Protein AF-A0A2E8D560-F1 (afdb_monomer_lite)

Radius of gyration: 34.11 Å; chains: 1; bounding box: 121×54×100 Å

Secondary structure (DSSP, 8-state):
------------------------EEEEEEEEE-TTS-B--EEEEEE-TTSPEE--TT--EEEETTEEEEEESSEEEEEEESEEEEEEEE-TTTBPPEEEEEEE-TT-EEEEEEPPBS--TTTTTEEEE-S-B---HHHHHHHHHHTT-SSEEEEEEESSB-TTSPPPTT--SEEEEEETTEEEEEEEEEEEEESSS-EEEEE--SSS--S---TTS-HHHHHHHHHHTT-EEEESSTTSTTHHHHHHTT---EEEEE-TTEETTEE---GGGTTTT--TTPPP--SSHHHHHHHHHHHHHHHHHTT---EEEE---BTTBSS-TTSSEEEEE--TT--HHHHHHHHHTT-EEEESS-EEEEEETT---TT-EEEE-TT-EEEEEEEEEE-SS-EEEEEEEETTEEEEEE--SSTTEEEEEEEEEE-SSEEEEEEEEEE--SS-HHHHHTTS-S-TTSTT--EE--EEEEEEPPEEEEETTB----HHHHHHHHHHHHHHHHHHHHHS-HHHHHHHHHHHHHHHHHHHHHHT---TTSS-EEEEEEPSS----SS---SHHHHHSPB--PPB-TT--SS----EEEEEEE-SSEEEEEEEEE-SS------STTS-GGGSSEEEEEEE--TT-TTSEEEEEEETTS-EEEEEETT-TT---SSPP--SS-EEEEEEES-TT-TTS---EEEEEEEEEGGGGTTT-SSSSPPTT-EEEEEEEEEE-SSS-EEEESS----SS-----GGG-EEEEEEEEEPP-

pLDDT: mean 91.1, std 13.2, range [27.02, 98.94]

Sequence (762 aa):
MARIKMTRVSACFFVAFMSCVVSHAGQLELITLDESGDPLPCRILVRGTDDRCAVLADSVTVDTGRDRWFMSSGRCRVDVPYGNATVRIEHGLEYVRIKERLRVSSGGESRTYRLRRWIDMKKRGYHAGENHLHVDSVQLAPMLVAEGLDFGTSLTWWRGPDQRRPIPAGEGRVRLLEFGGHKVPTSIYDAELEYTWGAAYIQNLPAPMPLKAEPGRPNLDYLRHAVEAGAIVHYQGGWSREVLVDALLGCVHTVNVCNNNFALHRFQPRSRYSNLLEVEDFPTYPDTDVGMLQMNTDTYYRLLNCGLRLASGGGSATGVKEVPVGYNRAYVRAAPEASLDEFNEAWKAGRNFVTNGPMLMLRTDSGKRPGDTIELPKEGRTIKVHVEAISNQPLTAVEIVVNGEVVASLNSDDANRVAGTRELRVVAGSWVAARCTARDKLLSDDELMAYRGSSDTAPFRVAPSRLRFAHTSPIYITVDGRNAAIQKSIEEGFRMLERFEEFSRKTADAQYQQNMTAAIRTARQHLHAHAGQRASDDIVSHTVHRANSEIKIDGRLNETAWQSTDAVGDFHFPWWKAGRKEQTVAKLLWNDEYLYVAFRCEDAHVWAEQTERDSPVYRDDCVEVFTAPNAAQPFNYFNIEMNVRGVFLDRHHPHGPGKAEIPNWNAKGVKIAATVDGTLNDDADTDRSWVLEASIPFANFESVAQHAPPKAGDVWYLNLNRLGGKTNPQYSQWSPGRTERPQFHAPQYFGRVIFSDRLRDN

Foldseek 3Di:
DDDDDDDDDDPDPPPPPPPPPVQDWAKEKEFEAEPVRHQAKKKKWKAAPVRDTWEAPPFQWFFFFSTIIGIDLGIGITIHGFAKMWMWIDQAQQWDIDTDIDGAD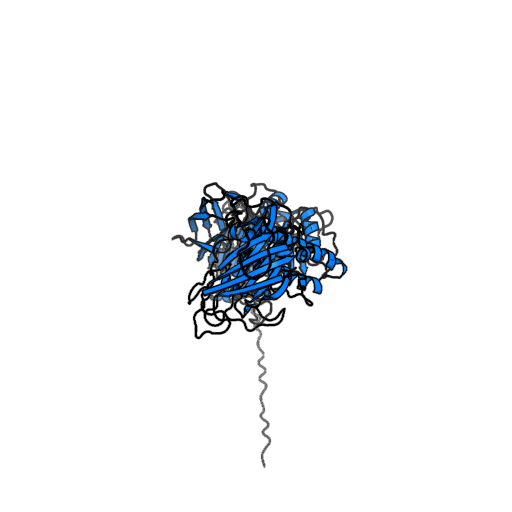NNGYYDYDHIDGNDDVLVVQWFKEAFAEADALQSVLSQCRNNRHQAAEHACAELGGNPVHDDDPPDWQWDFRDDSRDTHIYGRLKHWDDELQFTKIKTSQRDHQPDHRDRQAHCLVSLVVRVVRLIAMEGQALLRLCNLLCQLVVSHQAYELAHQQDAVQKGWFDQVSLHSLVQPPRDGFDRDPVSSSLSRLQSVLLSVLLLGQHAHHWHNNGVPHSHGGSLKIKIFRFGSPDDPSRRSVSRSLQRIKIWNWKDKFKAWPVGFGGSAEDEAEQQFDKTKMKMKIAGPFFWDWKFKDKSRDTPDIFDDPPRGITIDMDIDGDNAWIKIKMKTKGFAPPDDPVRSQSSFDPDPPDPGGMGGGRIIMMMGHIHTYHYNNAHNHNPVSLVSSLSSLVSSLVVSVVRHDPVCNVVVVVSSVSSNLSSVVNLLPDDPVQFQEDEAEAQPDDDDFAADQPDPSSVLFAWSDWWDALADDDDDAWIKTKTWYDDQWWTKIKIKTFFFAAEDDDDAAQPPLLQGFKKKKKKQQAPSQLQFIKMWIAGQQRHIYIFTGHSAPPDHDVVTDDFPPKDKHKDWQDDYPDNVGTGTIMMMIIIGTLVSCVVRHPDGVDDAFRKMFMKMWTAHDDPGTGTIISQDDDDPDRDPSCSSRTHMYGYHHDDRDD

Structure (mmCIF, N/CA/C/O backbone):
data_AF-A0A2E8D560-F1
#
_entry.id   AF-A0A2E8D560-F1
#
loop_
_atom_site.group_PDB
_atom_site.id
_atom_site.type_symbol
_atom_site.label_atom_id
_atom_site.label_alt_id
_atom_site.label_comp_id
_atom_site.label_asym_id
_atom_site.label_entity_id
_atom_site.label_seq_id
_atom_site.pdbx_PDB_ins_code
_atom_site.Cartn_x
_atom_site.Cartn_y
_atom_site.Cartn_z
_atom_site.occupancy
_atom_site.B_iso_or_equiv
_atom_site.auth_seq_id
_atom_site.auth_comp_id
_atom_site.auth_asym_id
_atom_site.auth_atom_id
_atom_site.pdbx_PDB_model_num
ATOM 1 N N . MET A 1 1 ? 79.679 -24.937 17.865 1.00 37.38 1 MET A N 1
ATOM 2 C CA . MET A 1 1 ? 79.065 -25.942 16.962 1.00 37.38 1 MET A CA 1
ATOM 3 C C . MET A 1 1 ? 77.736 -25.398 16.445 1.00 37.38 1 MET A C 1
ATOM 5 O O . MET A 1 1 ? 77.104 -24.667 17.188 1.00 37.38 1 MET A O 1
ATOM 9 N N . ALA A 1 2 ? 77.356 -25.778 15.214 1.00 31.58 2 ALA A N 1
ATOM 10 C CA . ALA A 1 2 ? 76.157 -25.395 14.431 1.00 31.58 2 ALA A CA 1
ATOM 11 C C . ALA A 1 2 ? 76.203 -23.984 13.791 1.00 31.58 2 ALA A C 1
ATOM 13 O O . ALA A 1 2 ? 75.889 -22.990 14.426 1.00 31.58 2 ALA A O 1
ATOM 14 N N . ARG A 1 3 ? 76.835 -23.803 12.618 1.00 27.47 3 ARG A N 1
ATOM 15 C CA . ARG A 1 3 ? 76.367 -24.034 11.221 1.00 27.47 3 ARG A CA 1
ATOM 16 C C . ARG A 1 3 ? 75.179 -23.159 10.785 1.00 27.47 3 ARG A C 1
ATOM 18 O O . ARG A 1 3 ? 74.024 -23.550 10.886 1.00 27.47 3 ARG A O 1
ATOM 25 N N . ILE A 1 4 ? 75.537 -22.026 10.179 1.00 31.58 4 ILE A N 1
ATOM 26 C CA . ILE A 1 4 ? 74.723 -21.195 9.287 1.00 31.58 4 ILE A CA 1
ATOM 27 C C . ILE A 1 4 ? 74.388 -22.007 8.022 1.00 31.58 4 ILE A C 1
ATOM 29 O O . ILE A 1 4 ? 75.293 -22.473 7.330 1.00 31.58 4 ILE A O 1
ATOM 33 N N . LYS A 1 5 ? 73.097 -22.169 7.709 1.00 28.36 5 LYS A N 1
ATOM 34 C CA . LYS A 1 5 ? 72.608 -22.638 6.402 1.00 28.36 5 LYS A CA 1
ATOM 35 C C . LYS A 1 5 ? 72.007 -21.452 5.645 1.00 28.36 5 LYS A C 1
ATOM 37 O O . LYS A 1 5 ? 70.842 -21.116 5.825 1.00 28.36 5 LYS A O 1
ATOM 42 N N . MET A 1 6 ? 72.808 -20.835 4.777 1.00 27.02 6 MET A N 1
ATOM 43 C CA . MET A 1 6 ? 72.304 -20.018 3.673 1.00 27.02 6 MET A CA 1
ATOM 44 C C . MET A 1 6 ? 71.695 -20.958 2.634 1.00 27.02 6 MET A C 1
ATOM 46 O O . MET A 1 6 ? 72.407 -21.761 2.030 1.00 27.02 6 MET A O 1
ATOM 50 N N . THR A 1 7 ? 70.385 -20.866 2.426 1.00 28.83 7 THR A N 1
ATOM 51 C CA . THR A 1 7 ? 69.713 -21.566 1.327 1.00 28.83 7 THR A CA 1
ATOM 52 C C . THR A 1 7 ? 69.498 -20.548 0.215 1.00 28.83 7 THR A C 1
ATOM 54 O O . THR A 1 7 ? 68.765 -19.578 0.388 1.00 28.83 7 THR A O 1
ATOM 57 N N . ARG A 1 8 ? 70.209 -20.735 -0.901 1.00 28.89 8 ARG A N 1
ATOM 58 C CA . ARG A 1 8 ? 69.984 -20.017 -2.159 1.00 28.89 8 ARG A CA 1
ATOM 59 C C . ARG A 1 8 ? 68.605 -20.410 -2.688 1.00 28.89 8 ARG A C 1
ATOM 61 O O . ARG A 1 8 ? 68.389 -21.584 -2.973 1.00 28.89 8 ARG A O 1
ATOM 68 N N . VAL A 1 9 ? 67.709 -19.445 -2.857 1.00 29.61 9 VAL A N 1
ATOM 69 C CA . VAL A 1 9 ? 66.531 -19.601 -3.718 1.00 29.61 9 VAL A CA 1
ATOM 70 C C . VAL A 1 9 ? 66.828 -18.841 -5.002 1.00 29.61 9 VAL A C 1
ATOM 72 O O . VAL A 1 9 ? 66.964 -17.620 -4.998 1.00 29.61 9 VAL A O 1
ATOM 75 N N . SER A 1 10 ? 67.005 -19.588 -6.089 1.00 27.81 10 SER A N 1
ATOM 76 C CA . SER A 1 10 ? 67.115 -19.056 -7.443 1.00 27.81 10 SER A CA 1
ATOM 77 C C . SER A 1 10 ? 65.817 -18.342 -7.814 1.00 27.81 10 SER A C 1
ATOM 79 O O . SER A 1 10 ? 64.762 -18.970 -7.882 1.00 27.81 10 SER A O 1
ATOM 81 N N . ALA A 1 11 ? 65.892 -17.041 -8.084 1.00 28.50 11 ALA A N 1
ATOM 82 C CA . ALA A 1 11 ? 64.815 -16.310 -8.732 1.00 28.50 11 ALA A CA 1
ATOM 83 C C . ALA A 1 11 ? 64.714 -16.778 -10.193 1.00 28.50 11 ALA A C 1
ATOM 85 O O . ALA A 1 11 ? 65.494 -16.359 -11.047 1.00 28.50 11 ALA A O 1
ATOM 86 N N . CYS A 1 12 ? 63.773 -17.678 -10.482 1.00 27.67 12 CYS A N 1
ATOM 87 C CA . CYS A 1 12 ? 63.308 -17.884 -11.849 1.00 27.67 12 CYS A CA 1
ATOM 88 C C . CYS A 1 12 ? 62.469 -16.664 -12.239 1.00 27.67 12 CYS A C 1
ATOM 90 O O . CYS A 1 12 ? 61.334 -16.519 -11.787 1.00 27.67 12 CYS A O 1
ATOM 92 N N . PHE A 1 13 ? 63.025 -15.786 -13.072 1.00 28.75 13 PHE A N 1
ATOM 93 C CA . PHE A 1 13 ? 62.239 -14.812 -13.822 1.00 28.75 13 PHE A CA 1
ATOM 94 C C . PHE A 1 13 ? 61.346 -15.578 -14.807 1.00 28.75 13 PHE A C 1
ATOM 96 O O . PHE A 1 13 ? 61.757 -15.899 -15.919 1.00 28.75 13 PHE A O 1
ATOM 103 N N . PHE A 1 14 ? 60.117 -15.893 -14.397 1.00 30.61 14 PHE A N 1
ATOM 104 C CA . PHE A 1 14 ? 59.052 -16.190 -15.347 1.00 30.61 14 PHE A CA 1
ATOM 105 C C . PHE A 1 14 ? 58.660 -14.865 -16.002 1.00 30.61 14 PHE A C 1
ATOM 107 O O . PHE A 1 14 ? 57.888 -14.081 -15.453 1.00 30.61 14 PHE A O 1
ATOM 114 N N . VAL A 1 15 ? 59.225 -14.594 -17.177 1.00 33.22 15 VAL A N 1
ATOM 115 C CA . VAL A 1 15 ? 58.637 -13.634 -18.109 1.00 33.22 15 VAL A CA 1
ATOM 116 C C . VAL A 1 15 ? 57.309 -14.247 -18.540 1.00 33.22 15 VAL A C 1
ATOM 118 O O . VAL A 1 15 ? 57.269 -15.141 -19.384 1.00 33.22 15 VAL A O 1
ATOM 121 N N . ALA A 1 16 ? 56.217 -13.820 -17.908 1.00 33.16 16 ALA A N 1
ATOM 122 C CA . ALA A 1 16 ? 54.887 -14.074 -18.427 1.00 33.16 16 ALA A CA 1
ATOM 123 C C . ALA A 1 16 ? 54.802 -13.362 -19.781 1.00 33.16 16 ALA A C 1
ATOM 125 O O . ALA A 1 16 ? 54.660 -12.141 -19.845 1.00 33.16 16 ALA A O 1
ATOM 126 N N . PHE A 1 17 ? 54.940 -14.120 -20.869 1.00 33.06 17 PHE A N 1
ATOM 127 C CA . PHE A 1 17 ? 54.497 -13.674 -22.181 1.00 33.06 17 PHE A CA 1
ATOM 128 C C . PHE A 1 17 ? 52.995 -13.421 -22.066 1.00 33.06 17 PHE A C 1
ATOM 130 O O . PHE A 1 17 ? 52.180 -14.339 -22.134 1.00 33.06 17 PHE A O 1
ATOM 137 N N . MET A 1 18 ? 52.633 -12.161 -21.843 1.00 37.00 18 MET A N 1
ATOM 138 C CA . MET A 1 18 ? 51.282 -11.677 -22.045 1.00 37.00 18 MET A CA 1
ATOM 139 C C . MET A 1 18 ? 51.048 -11.762 -23.555 1.00 37.00 18 MET A C 1
ATOM 141 O O . MET A 1 18 ? 51.396 -10.856 -24.309 1.00 37.00 18 MET A O 1
ATOM 145 N N . SER A 1 19 ? 50.558 -12.908 -24.029 1.00 33.75 19 SER A N 1
ATOM 146 C CA . SER A 1 19 ? 50.064 -13.012 -25.392 1.00 33.75 19 SER A CA 1
ATOM 147 C C . SER A 1 19 ? 48.884 -12.050 -25.494 1.00 33.75 19 SER A C 1
ATOM 149 O O . SER A 1 19 ? 47.794 -12.347 -25.002 1.00 33.75 19 SER A O 1
ATOM 151 N N . CYS A 1 20 ? 49.107 -10.880 -26.092 1.00 36.03 20 CYS A N 1
ATOM 152 C CA . CYS A 1 20 ? 48.034 -10.059 -26.628 1.00 36.03 20 CYS A CA 1
ATOM 153 C C . CYS A 1 20 ? 47.336 -10.905 -27.695 1.00 36.03 20 CYS A C 1
ATOM 155 O O . CYS A 1 20 ? 47.737 -10.923 -28.858 1.00 36.03 20 CYS A O 1
ATOM 157 N N . VAL A 1 21 ? 46.321 -11.667 -27.289 1.00 41.44 21 VAL A N 1
ATOM 158 C CA . VAL A 1 21 ? 45.360 -12.221 -28.232 1.00 41.44 21 VAL A CA 1
ATOM 159 C C . VAL A 1 21 ? 44.634 -11.007 -28.783 1.00 41.44 21 VAL A C 1
ATOM 161 O O . VAL A 1 21 ? 43.814 -10.402 -28.098 1.00 41.44 21 VAL A O 1
ATOM 164 N N . VAL A 1 22 ? 44.990 -10.599 -29.998 1.00 44.28 22 VAL A N 1
ATOM 165 C CA . VAL A 1 22 ? 44.218 -9.614 -30.749 1.00 44.28 22 VAL A CA 1
ATOM 166 C C . VAL A 1 22 ? 42.857 -10.262 -31.000 1.00 44.28 22 VAL A C 1
ATOM 168 O O . VAL A 1 22 ? 42.709 -11.088 -31.904 1.00 44.28 22 VAL A O 1
ATOM 171 N N . SER A 1 23 ? 41.873 -9.974 -30.144 1.00 55.97 23 SER A N 1
ATOM 172 C CA . SER A 1 23 ? 40.502 -10.424 -30.359 1.00 55.97 23 SER A CA 1
ATOM 173 C C . SER A 1 23 ? 39.968 -9.651 -31.554 1.00 55.97 23 SER A C 1
ATOM 175 O O . SER A 1 23 ? 39.677 -8.459 -31.462 1.00 55.97 23 SER A O 1
ATOM 177 N N . HIS A 1 24 ? 39.902 -10.314 -32.697 1.00 76.88 24 HIS A N 1
ATOM 178 C CA . HIS A 1 24 ? 39.300 -9.730 -33.878 1.00 76.88 24 HIS A CA 1
ATOM 179 C C . HIS A 1 24 ? 37.788 -9.598 -33.632 1.00 76.88 24 HIS A C 1
ATOM 181 O O . HIS A 1 24 ? 37.154 -10.532 -33.128 1.00 76.88 24 HIS A O 1
ATOM 187 N N . ALA A 1 25 ? 37.232 -8.424 -33.933 1.00 80.44 25 ALA A N 1
ATOM 188 C CA . ALA A 1 25 ? 35.816 -8.118 -33.762 1.00 80.44 25 ALA A CA 1
ATOM 189 C C . ALA A 1 25 ? 35.087 -8.172 -35.110 1.00 80.44 25 ALA A C 1
ATOM 191 O O . ALA A 1 25 ? 35.652 -7.833 -36.153 1.00 80.44 25 ALA A O 1
ATOM 192 N N . GLY A 1 26 ? 33.842 -8.640 -35.090 1.00 86.44 26 GLY A N 1
ATOM 193 C CA . GLY A 1 26 ? 32.924 -8.639 -36.223 1.00 86.44 26 GLY A CA 1
ATOM 194 C C . GLY A 1 26 ? 31.727 -7.750 -35.929 1.00 86.44 26 GLY A C 1
ATOM 195 O O . GLY A 1 26 ? 31.317 -7.612 -34.776 1.00 86.44 26 GLY A O 1
ATOM 196 N N . GLN A 1 27 ? 31.160 -7.163 -36.979 1.00 93.12 27 GLN A N 1
ATOM 197 C CA . GLN A 1 27 ? 29.962 -6.344 -36.860 1.00 93.12 27 GLN A CA 1
ATOM 198 C C . GLN A 1 27 ? 28.732 -7.244 -36.689 1.00 93.12 27 GLN A C 1
ATOM 200 O O . GLN A 1 27 ? 28.460 -8.087 -37.543 1.00 93.12 27 GLN A O 1
ATOM 205 N N . LEU A 1 28 ? 27.979 -7.044 -35.609 1.00 96.50 28 LEU A N 1
ATOM 206 C CA . LEU A 1 28 ? 26.673 -7.659 -35.385 1.00 96.50 28 LEU A CA 1
ATOM 207 C C . LEU A 1 28 ? 25.578 -6.606 -35.583 1.00 96.50 28 LEU A C 1
ATOM 209 O O . LEU A 1 28 ? 25.484 -5.647 -34.816 1.00 96.50 28 LEU A O 1
ATOM 213 N N . GLU A 1 29 ? 24.746 -6.787 -36.604 1.00 97.50 29 GLU A N 1
ATOM 214 C CA . GLU A 1 29 ? 23.556 -5.979 -36.852 1.00 97.50 29 GLU A CA 1
ATOM 215 C C . GLU A 1 29 ? 22.314 -6.653 -36.260 1.00 97.50 29 GLU A C 1
ATOM 217 O O . GLU A 1 29 ? 22.032 -7.820 -36.534 1.00 97.50 29 GLU A O 1
ATOM 222 N N . LEU A 1 30 ? 21.551 -5.902 -35.469 1.00 98.38 30 LEU A N 1
ATOM 223 C CA . LEU A 1 30 ? 20.285 -6.347 -34.895 1.00 98.38 30 LEU A CA 1
ATOM 224 C C . LEU A 1 30 ? 19.174 -5.398 -35.344 1.00 98.38 30 LEU A C 1
ATOM 226 O O . LEU A 1 30 ? 19.326 -4.177 -35.279 1.00 98.38 30 LEU A O 1
ATOM 230 N N . ILE A 1 31 ? 18.057 -5.961 -35.790 1.00 98.62 31 ILE A N 1
ATOM 231 C CA . ILE A 1 31 ? 16.844 -5.232 -36.171 1.00 98.62 31 ILE A CA 1
ATOM 232 C C . ILE A 1 31 ? 15.706 -5.758 -35.298 1.00 98.62 31 ILE A C 1
ATOM 234 O O . ILE A 1 31 ? 15.477 -6.965 -35.265 1.00 98.62 31 ILE A O 1
ATOM 238 N N . THR A 1 32 ? 15.004 -4.882 -34.587 1.00 98.62 32 THR A N 1
ATOM 239 C CA . THR A 1 32 ? 13.855 -5.224 -33.742 1.00 98.62 32 THR A CA 1
ATOM 240 C C . THR A 1 32 ? 12.597 -4.599 -34.317 1.00 98.62 32 THR A C 1
ATOM 242 O O . THR A 1 32 ? 12.528 -3.388 -34.512 1.00 98.62 32 THR A O 1
ATOM 245 N N . LEU A 1 33 ? 11.609 -5.443 -34.604 1.00 98.38 33 LEU A N 1
ATOM 246 C CA . LEU A 1 33 ? 10.341 -5.067 -35.213 1.00 98.38 33 LEU A CA 1
ATOM 247 C C . LEU A 1 33 ? 9.173 -5.503 -34.330 1.00 98.38 33 LEU A C 1
ATOM 249 O O . LEU A 1 33 ? 9.267 -6.513 -33.621 1.00 98.38 33 LEU A O 1
ATOM 253 N N . ASP A 1 34 ? 8.064 -4.785 -34.420 1.00 96.44 34 ASP A N 1
ATOM 254 C CA . ASP A 1 34 ? 6.785 -5.233 -33.885 1.00 96.44 34 ASP A CA 1
ATOM 255 C C . ASP A 1 34 ? 6.110 -6.262 -34.818 1.00 96.44 34 ASP A C 1
ATOM 257 O O . ASP A 1 34 ? 6.642 -6.654 -35.863 1.00 96.44 34 ASP A O 1
ATOM 261 N N . GLU A 1 35 ? 4.922 -6.733 -34.436 1.00 94.75 35 GLU A N 1
ATOM 262 C CA . GLU A 1 35 ? 4.168 -7.725 -35.213 1.00 94.75 35 GLU A CA 1
ATOM 263 C C . GLU A 1 35 ? 3.703 -7.203 -36.583 1.00 94.75 35 GLU A C 1
ATOM 265 O O . GLU A 1 35 ? 3.543 -8.004 -37.505 1.00 94.75 35 GLU A O 1
ATOM 270 N N . SER A 1 36 ? 3.556 -5.883 -36.734 1.00 95.00 36 SER A N 1
ATOM 271 C CA . SER A 1 36 ? 3.208 -5.200 -37.988 1.00 95.00 36 SER A CA 1
ATOM 272 C C . SER A 1 36 ? 4.412 -5.069 -38.928 1.00 95.00 36 SER A C 1
ATOM 274 O O . SER A 1 36 ? 4.243 -4.895 -40.134 1.00 95.00 36 SER A O 1
ATOM 276 N N . GLY A 1 37 ? 5.628 -5.229 -38.399 1.00 96.06 37 GLY A N 1
ATOM 277 C CA . GLY A 1 37 ? 6.881 -5.071 -39.130 1.00 96.06 37 GLY A CA 1
ATOM 278 C C . GLY A 1 37 ? 7.504 -3.682 -38.997 1.00 96.06 37 GLY A C 1
ATOM 279 O O . GLY A 1 37 ? 8.502 -3.428 -39.670 1.00 96.06 37 GLY A O 1
ATOM 280 N N . ASP A 1 38 ? 6.964 -2.826 -38.132 1.00 96.44 38 ASP A N 1
ATOM 281 C CA . ASP A 1 38 ? 7.501 -1.496 -37.863 1.00 96.44 38 ASP A CA 1
ATOM 282 C C . ASP A 1 38 ? 8.669 -1.573 -36.866 1.00 96.44 38 ASP A C 1
ATOM 284 O O . ASP A 1 38 ? 8.697 -2.478 -36.024 1.00 96.44 38 ASP A O 1
ATOM 288 N N . PRO A 1 39 ? 9.653 -0.654 -36.931 1.00 97.62 39 PRO A N 1
ATOM 289 C CA . PRO A 1 39 ? 10.732 -0.589 -35.950 1.00 97.62 39 PRO A CA 1
ATOM 290 C C . PRO A 1 39 ? 10.193 -0.491 -34.521 1.00 97.62 39 PRO A C 1
ATOM 292 O O . PRO A 1 39 ? 9.396 0.388 -34.208 1.00 97.62 39 PRO A O 1
ATOM 295 N N . LEU A 1 40 ? 10.661 -1.380 -33.645 1.00 98.12 40 LEU A N 1
ATOM 296 C CA . LEU A 1 40 ? 10.266 -1.416 -32.242 1.00 98.12 40 LEU A CA 1
ATOM 297 C C . LEU A 1 40 ? 11.473 -1.090 -31.361 1.00 98.12 40 LEU A C 1
ATOM 299 O O . LEU A 1 40 ? 12.405 -1.904 -31.288 1.00 98.12 40 LEU A O 1
ATOM 303 N N . PRO A 1 41 ? 11.469 0.053 -30.657 1.00 98.12 41 PRO A N 1
ATOM 304 C CA . PRO A 1 41 ? 12.512 0.360 -29.696 1.00 98.12 41 PRO A CA 1
ATOM 305 C C . PRO A 1 41 ? 12.594 -0.691 -28.590 1.00 98.12 41 PRO A C 1
ATOM 307 O O . PRO A 1 41 ? 11.575 -1.105 -28.047 1.00 98.12 41 PRO A O 1
ATOM 310 N N . CYS A 1 42 ? 13.799 -1.128 -28.246 1.00 98.50 42 CYS A N 1
ATOM 311 C CA . CYS A 1 42 ? 14.026 -2.189 -27.265 1.00 98.50 42 CYS A CA 1
ATOM 312 C C . CYS A 1 42 ? 15.258 -1.887 -26.418 1.00 98.50 42 CYS A C 1
ATOM 314 O O . CYS A 1 42 ? 16.187 -1.201 -26.858 1.00 98.50 42 CYS A O 1
ATOM 316 N N . ARG A 1 43 ? 15.310 -2.490 -25.231 1.00 98.12 43 ARG A N 1
ATOM 317 C CA . ARG A 1 43 ? 16.552 -2.632 -24.476 1.00 98.12 43 ARG A CA 1
ATOM 318 C C . ARG A 1 43 ? 17.251 -3.920 -24.913 1.00 98.12 43 ARG A C 1
ATOM 320 O O . ARG A 1 43 ? 16.642 -4.991 -24.944 1.00 98.12 43 ARG A O 1
ATOM 327 N N . ILE A 1 44 ? 18.532 -3.813 -25.261 1.00 98.62 44 ILE A N 1
ATOM 328 C CA . ILE A 1 44 ? 19.331 -4.900 -25.835 1.00 98.62 44 ILE A CA 1
ATOM 329 C C . ILE A 1 44 ? 20.588 -5.128 -24.993 1.00 98.62 44 ILE A C 1
ATOM 331 O O . ILE A 1 44 ? 21.253 -4.185 -24.569 1.00 98.62 44 ILE A O 1
ATOM 335 N N . LEU A 1 45 ? 20.915 -6.397 -24.759 1.00 98.19 45 LEU A N 1
ATOM 336 C CA . LEU A 1 45 ? 22.198 -6.838 -24.225 1.00 98.19 45 LEU A CA 1
ATOM 337 C C . LEU A 1 45 ? 22.860 -7.771 -25.227 1.00 98.19 45 LEU A C 1
ATOM 339 O O . LEU A 1 45 ? 22.244 -8.731 -25.689 1.00 98.19 45 LEU A O 1
ATOM 343 N N . VAL A 1 46 ? 24.131 -7.508 -25.517 1.00 98.19 46 VAL A N 1
ATOM 344 C CA . VAL A 1 46 ? 24.980 -8.358 -26.350 1.00 98.19 46 VAL A CA 1
ATOM 345 C C . VAL A 1 46 ? 26.237 -8.678 -25.557 1.00 98.19 46 VAL A C 1
ATOM 347 O O . VAL A 1 46 ? 27.014 -7.779 -25.261 1.00 98.19 46 VAL A O 1
ATOM 350 N N . ARG A 1 47 ? 26.447 -9.945 -25.199 1.00 96.94 47 ARG A N 1
ATOM 351 C CA . ARG A 1 47 ? 27.641 -10.405 -24.475 1.00 96.94 47 ARG A CA 1
ATOM 352 C C . ARG A 1 47 ? 28.506 -11.279 -25.374 1.00 96.94 47 ARG A C 1
ATOM 354 O O . ARG A 1 47 ? 28.019 -12.295 -25.868 1.00 96.94 47 ARG A O 1
ATOM 361 N N . GLY A 1 48 ? 29.764 -10.888 -25.567 1.00 94.75 48 GLY A N 1
ATOM 362 C CA . GLY A 1 48 ? 30.746 -11.619 -26.372 1.00 94.75 48 GLY A CA 1
ATOM 363 C C . GLY A 1 48 ? 31.391 -12.800 -25.638 1.00 94.75 48 GLY A C 1
ATOM 364 O O . GLY A 1 48 ? 31.120 -13.063 -24.465 1.00 94.75 48 GLY A O 1
ATOM 365 N N . THR A 1 49 ? 32.287 -13.512 -26.327 1.00 92.88 49 THR A N 1
ATOM 366 C CA . THR A 1 49 ? 33.066 -14.627 -25.751 1.00 92.88 49 THR A CA 1
ATOM 367 C C . THR A 1 49 ? 34.077 -14.193 -24.694 1.00 92.88 49 THR A C 1
ATOM 369 O O . THR A 1 49 ? 34.533 -15.022 -23.915 1.00 92.88 49 THR A O 1
ATOM 372 N N . ASP A 1 50 ? 34.444 -12.915 -24.683 1.00 91.69 50 ASP A N 1
ATOM 373 C CA . ASP A 1 50 ? 35.307 -12.281 -23.682 1.00 91.69 50 ASP A CA 1
ATOM 374 C C . ASP A 1 50 ? 34.543 -11.871 -22.409 1.00 91.69 50 ASP A C 1
ATOM 376 O O . ASP A 1 50 ? 35.105 -11.204 -21.541 1.00 91.69 50 ASP A O 1
ATOM 380 N N . ASP A 1 51 ? 33.264 -12.258 -22.315 1.00 90.31 51 ASP A N 1
ATOM 381 C CA . ASP A 1 51 ? 32.330 -11.957 -21.228 1.00 90.31 51 ASP A CA 1
ATOM 382 C C . ASP A 1 51 ? 31.946 -10.468 -21.093 1.00 90.31 51 ASP A C 1
ATOM 384 O O . ASP A 1 51 ? 31.158 -10.092 -20.216 1.00 90.31 51 ASP A O 1
ATOM 388 N N . ARG A 1 52 ? 32.419 -9.610 -22.007 1.00 93.44 52 ARG A N 1
ATOM 389 C CA . ARG A 1 52 ? 32.094 -8.179 -22.030 1.00 93.44 52 ARG A CA 1
ATOM 390 C C . ARG A 1 52 ? 30.775 -7.923 -22.751 1.00 93.44 52 ARG A C 1
ATOM 392 O O . ARG A 1 52 ? 30.397 -8.637 -23.681 1.00 93.44 52 ARG A O 1
ATOM 399 N N . CYS A 1 53 ? 30.069 -6.881 -22.309 1.00 96.69 53 CYS A N 1
ATOM 400 C CA . CYS A 1 53 ? 28.850 -6.415 -22.964 1.00 96.69 53 CYS A CA 1
ATOM 401 C C . CYS A 1 53 ? 29.206 -5.389 -24.048 1.00 96.69 53 CYS A C 1
ATOM 403 O O . CYS A 1 53 ? 29.756 -4.332 -23.734 1.00 96.69 53 CYS A O 1
ATOM 405 N N . ALA A 1 54 ? 28.889 -5.700 -25.302 1.00 96.19 54 ALA A N 1
ATOM 406 C CA . ALA A 1 54 ? 28.974 -4.761 -26.409 1.00 96.19 54 ALA A CA 1
ATOM 407 C C . ALA A 1 54 ? 27.793 -3.783 -26.345 1.00 96.19 54 ALA A C 1
ATOM 409 O O . ALA A 1 54 ? 26.649 -4.185 -26.113 1.00 96.19 54 ALA A O 1
ATOM 410 N N . VAL A 1 55 ? 28.077 -2.500 -26.551 1.00 96.38 55 VAL A N 1
ATOM 411 C CA . VAL A 1 55 ? 27.089 -1.417 -26.510 1.00 96.38 55 VAL A CA 1
ATOM 412 C C . VAL A 1 55 ? 27.125 -0.626 -27.807 1.00 96.38 55 VAL A C 1
ATOM 414 O O . VAL A 1 55 ? 28.176 -0.485 -28.430 1.00 96.38 55 VAL A O 1
ATOM 417 N N . LEU A 1 56 ? 25.971 -0.104 -28.213 1.00 94.00 56 LEU A N 1
ATOM 418 C CA . LEU A 1 56 ? 25.884 0.838 -29.322 1.00 94.00 56 LEU A CA 1
ATOM 419 C C . LEU A 1 56 ? 26.572 2.155 -28.925 1.00 94.00 56 LEU A C 1
ATOM 421 O O . LEU A 1 56 ? 26.325 2.675 -27.836 1.00 94.00 56 LEU A O 1
ATOM 425 N N . ALA A 1 57 ? 27.427 2.693 -29.795 1.00 90.19 57 ALA A N 1
ATOM 426 C CA . ALA A 1 57 ? 28.078 3.981 -29.557 1.00 90.19 57 ALA A CA 1
ATOM 427 C C . ALA A 1 57 ? 27.034 5.082 -29.297 1.00 90.19 57 ALA A C 1
ATOM 429 O O . ALA A 1 57 ? 25.985 5.100 -29.940 1.00 90.19 57 ALA A O 1
ATOM 430 N N . ASP A 1 58 ? 27.312 5.949 -28.320 1.00 88.56 58 ASP A N 1
ATOM 431 C CA . ASP A 1 58 ? 26.467 7.080 -27.898 1.00 88.56 58 ASP A CA 1
ATOM 432 C C . ASP A 1 58 ? 25.035 6.721 -27.458 1.00 88.56 58 ASP A C 1
ATOM 434 O O . ASP A 1 58 ? 24.190 7.596 -27.259 1.00 88.56 58 ASP A O 1
ATOM 438 N N . SER A 1 59 ? 24.745 5.432 -27.270 1.00 94.88 59 SER A N 1
ATOM 439 C CA . SER A 1 59 ? 23.454 4.992 -26.756 1.00 94.88 59 SER A CA 1
ATOM 440 C C . SER A 1 59 ? 23.329 5.241 -25.256 1.00 94.88 59 SER A C 1
ATOM 442 O O . SER A 1 59 ? 24.293 5.160 -24.490 1.00 94.88 59 SER A O 1
ATOM 444 N N . VAL A 1 60 ? 22.095 5.488 -24.822 1.00 96.56 60 VAL A N 1
ATOM 445 C CA . VAL A 1 60 ? 21.749 5.410 -23.405 1.00 96.56 60 VAL A CA 1
ATOM 446 C C . VAL A 1 60 ? 21.908 3.961 -22.949 1.00 96.56 60 VAL A C 1
ATOM 448 O O . VAL A 1 60 ? 21.532 3.029 -23.667 1.00 96.56 60 VAL A O 1
ATOM 451 N N . THR A 1 61 ? 22.473 3.778 -21.756 1.00 96.50 61 THR A N 1
ATOM 452 C CA . THR A 1 61 ? 22.725 2.460 -21.171 1.00 96.50 61 THR A CA 1
ATOM 453 C C . THR A 1 61 ? 22.132 2.336 -19.776 1.00 96.50 61 THR A C 1
ATOM 455 O O . THR A 1 61 ? 21.895 3.329 -19.090 1.00 96.50 61 THR A O 1
ATOM 458 N N . VAL A 1 62 ? 21.886 1.096 -19.353 1.00 95.31 62 VAL A N 1
ATOM 459 C CA . VAL A 1 62 ? 21.515 0.770 -17.975 1.00 95.31 62 VAL A CA 1
ATOM 460 C C . VAL A 1 62 ? 22.239 -0.492 -17.524 1.00 95.31 62 VAL A C 1
ATOM 462 O O . VAL A 1 62 ? 22.267 -1.503 -18.232 1.00 95.31 62 VAL A O 1
ATOM 465 N N . ASP A 1 63 ? 22.817 -0.430 -16.330 1.00 94.12 63 ASP A N 1
ATOM 466 C CA . ASP A 1 63 ? 23.504 -1.557 -15.712 1.00 94.12 63 ASP A CA 1
ATOM 467 C C . ASP A 1 63 ? 22.525 -2.349 -14.823 1.00 94.12 63 ASP A C 1
ATOM 469 O O . ASP A 1 63 ? 21.722 -1.784 -14.077 1.00 94.12 63 ASP A O 1
ATOM 473 N N . THR A 1 64 ? 22.582 -3.681 -14.896 1.00 91.62 64 THR A N 1
ATOM 474 C CA . THR A 1 64 ? 21.812 -4.602 -14.046 1.00 91.62 64 THR A CA 1
ATOM 475 C C . THR A 1 64 ? 22.740 -5.683 -13.493 1.00 91.62 64 THR A C 1
ATOM 477 O O . THR A 1 64 ? 22.831 -6.790 -14.029 1.00 91.62 64 THR A O 1
ATOM 480 N N . GLY A 1 65 ? 23.472 -5.370 -12.425 1.00 88.25 65 GLY A N 1
ATOM 481 C CA . GLY A 1 65 ? 24.499 -6.254 -11.882 1.00 88.25 65 GLY A CA 1
ATOM 482 C C . GLY A 1 65 ? 25.685 -6.328 -12.831 1.00 88.25 65 GLY A C 1
ATOM 483 O O . GLY A 1 65 ? 26.289 -5.315 -13.153 1.00 88.25 65 GLY A O 1
ATOM 484 N N . ARG A 1 66 ? 26.009 -7.530 -13.308 1.00 88.81 66 ARG A N 1
ATOM 485 C CA . ARG A 1 66 ? 27.115 -7.745 -14.260 1.00 88.81 66 ARG A CA 1
ATOM 486 C C . ARG A 1 66 ? 26.784 -7.393 -15.715 1.00 88.81 66 ARG A C 1
ATOM 488 O O . ARG A 1 66 ? 27.643 -7.498 -16.588 1.00 88.81 66 ARG A O 1
ATOM 495 N N . ASP A 1 67 ? 25.518 -7.113 -15.997 1.00 94.75 67 ASP A N 1
ATOM 496 C CA . ASP A 1 67 ? 25.009 -6.876 -17.342 1.00 94.75 67 ASP A CA 1
ATOM 497 C C . ASP A 1 67 ? 24.957 -5.378 -17.629 1.00 94.75 67 ASP A C 1
ATOM 499 O O . ASP A 1 67 ? 24.412 -4.626 -16.823 1.00 94.75 67 ASP A O 1
ATOM 503 N N . ARG A 1 68 ? 25.430 -4.976 -18.810 1.00 96.81 68 ARG A N 1
ATOM 504 C CA . ARG A 1 68 ? 25.213 -3.639 -19.362 1.00 96.81 68 ARG A CA 1
ATOM 505 C C . ARG A 1 68 ? 24.307 -3.735 -20.577 1.00 96.81 68 ARG A C 1
ATOM 507 O O . ARG A 1 68 ? 24.604 -4.469 -21.520 1.00 96.81 68 ARG A O 1
ATOM 514 N N . TRP A 1 69 ? 23.210 -2.994 -20.538 1.00 97.69 69 TRP A N 1
ATOM 515 C CA . TRP A 1 69 ? 22.219 -2.930 -21.604 1.00 97.69 69 TRP A CA 1
ATOM 516 C C . TRP A 1 69 ? 22.270 -1.577 -22.296 1.00 97.69 69 TRP A C 1
ATOM 518 O O . TRP A 1 69 ? 22.627 -0.586 -21.664 1.00 97.69 69 TRP A O 1
ATOM 528 N N . PHE A 1 70 ? 21.846 -1.522 -23.555 1.00 98.19 70 PHE A N 1
ATOM 529 C CA . PHE A 1 70 ? 21.673 -0.277 -24.296 1.00 98.19 70 PHE A CA 1
ATOM 530 C C . PHE A 1 70 ? 20.288 -0.179 -24.935 1.00 98.19 70 PHE A C 1
ATOM 532 O O . PHE A 1 70 ? 19.650 -1.196 -25.219 1.00 98.19 70 PHE A O 1
ATOM 539 N N . MET A 1 71 ? 19.822 1.045 -25.168 1.00 97.88 71 MET A N 1
ATOM 540 C CA . MET A 1 71 ? 18.545 1.313 -25.827 1.00 97.88 71 MET A CA 1
ATOM 541 C C . MET A 1 71 ? 18.758 1.450 -27.337 1.00 97.88 71 MET A C 1
ATOM 543 O O . MET A 1 71 ? 19.609 2.213 -27.793 1.00 97.88 71 MET A O 1
ATOM 547 N N . SER A 1 72 ? 17.976 0.712 -28.122 1.00 97.50 72 SER A N 1
ATOM 548 C CA . SER A 1 72 ? 17.939 0.808 -29.584 1.00 97.50 72 SER A CA 1
ATOM 549 C C . SER A 1 72 ? 16.571 1.302 -30.033 1.00 97.50 72 SER A C 1
ATOM 551 O O . SER A 1 72 ? 15.560 0.930 -29.446 1.00 97.50 72 SER A O 1
ATOM 553 N N . SER A 1 73 ? 16.533 2.103 -31.097 1.00 96.31 73 SER A N 1
ATOM 554 C CA . SER A 1 73 ? 15.306 2.607 -31.727 1.00 96.31 73 SER A CA 1
ATOM 555 C C . SER A 1 73 ? 14.653 1.619 -32.706 1.00 96.31 73 SER A C 1
ATOM 557 O O . SER A 1 73 ? 13.698 1.987 -33.381 1.00 96.31 73 SER A O 1
ATOM 559 N N . GLY A 1 74 ? 15.166 0.389 -32.826 1.00 96.56 74 GLY A N 1
ATOM 560 C CA . GLY A 1 74 ? 14.671 -0.611 -33.783 1.00 96.56 74 GLY A CA 1
ATOM 561 C C . GLY A 1 74 ? 15.752 -1.198 -34.693 1.00 96.56 74 GLY A C 1
ATOM 562 O O . GLY A 1 74 ? 15.543 -2.218 -35.344 1.00 96.56 74 GLY A O 1
ATOM 563 N N . ARG A 1 75 ? 16.932 -0.574 -34.748 1.00 96.31 75 ARG A N 1
ATOM 564 C CA . ARG A 1 75 ? 18.104 -1.080 -35.471 1.00 96.31 75 ARG A CA 1
ATOM 565 C C . ARG A 1 75 ? 19.378 -0.659 -34.755 1.00 96.31 75 ARG A C 1
ATOM 567 O O . ARG A 1 75 ? 19.498 0.486 -34.322 1.00 96.31 75 ARG A O 1
ATOM 574 N N . CYS A 1 76 ? 20.345 -1.559 -34.644 1.00 96.31 76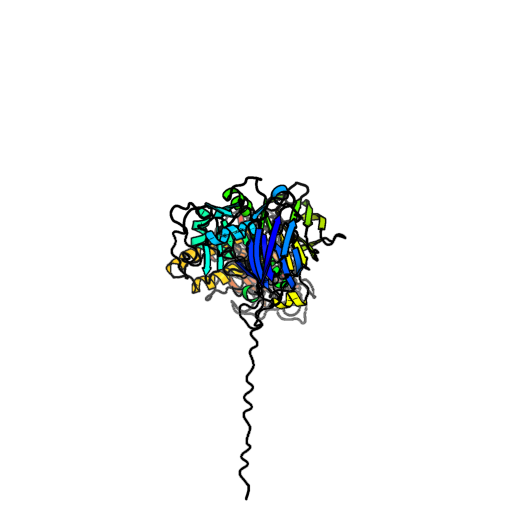 CYS A N 1
ATOM 575 C CA . CYS A 1 76 ? 21.669 -1.239 -34.123 1.00 96.31 76 CYS A CA 1
ATOM 576 C C . CYS A 1 76 ? 22.755 -2.086 -34.788 1.00 96.31 76 CYS A C 1
ATOM 578 O O . CYS A 1 76 ? 22.490 -3.151 -35.348 1.00 96.31 76 CYS A O 1
ATOM 580 N N . ARG A 1 77 ? 23.990 -1.588 -34.723 1.00 96.31 77 ARG A N 1
ATOM 581 C CA . ARG A 1 77 ? 25.201 -2.315 -35.101 1.00 96.31 77 ARG A CA 1
ATOM 582 C C . ARG A 1 77 ? 26.201 -2.186 -33.966 1.00 96.31 77 ARG A C 1
ATOM 584 O O . ARG A 1 77 ? 26.458 -1.071 -33.519 1.00 96.31 77 ARG A O 1
ATOM 591 N N . VAL A 1 78 ? 26.726 -3.312 -33.501 1.00 95.94 78 VAL A N 1
ATOM 592 C CA . VAL A 1 78 ? 27.709 -3.365 -32.414 1.00 95.94 78 VAL A CA 1
ATOM 593 C C . VAL A 1 78 ? 28.878 -4.255 -32.806 1.00 95.94 78 VAL A C 1
ATOM 595 O O . VAL A 1 78 ? 28.695 -5.259 -33.496 1.00 95.94 78 VAL A O 1
ATOM 598 N N . ASP A 1 79 ? 30.073 -3.896 -32.352 1.00 94.44 79 ASP A N 1
ATOM 599 C CA . ASP A 1 79 ? 31.264 -4.714 -32.548 1.00 94.44 79 ASP A CA 1
ATOM 600 C C . ASP A 1 79 ? 31.353 -5.772 -31.449 1.00 94.44 79 ASP A C 1
ATOM 602 O O . ASP A 1 79 ? 31.283 -5.467 -30.256 1.00 94.44 79 ASP A O 1
ATOM 606 N N . VAL A 1 80 ? 31.498 -7.033 -31.854 1.00 93.56 80 VAL A N 1
ATOM 607 C CA . VAL A 1 80 ? 31.537 -8.181 -30.942 1.00 93.56 80 VAL A CA 1
ATOM 608 C C . VAL A 1 80 ? 32.720 -9.073 -31.312 1.00 93.56 80 VAL A C 1
ATOM 610 O O . VAL A 1 80 ? 32.941 -9.310 -32.502 1.00 93.56 80 VAL A O 1
ATOM 613 N N . PRO A 1 81 ? 33.488 -9.604 -30.343 1.00 93.19 81 PRO A N 1
ATOM 614 C CA . PRO A 1 81 ? 34.539 -10.573 -30.635 1.00 93.19 81 PRO A CA 1
ATOM 615 C C . PRO A 1 81 ? 34.024 -11.758 -31.459 1.00 93.19 81 PRO A C 1
ATOM 617 O O . PRO A 1 81 ? 32.903 -12.231 -31.248 1.00 93.19 81 PRO A O 1
ATOM 620 N N . TYR A 1 82 ? 34.851 -12.267 -32.375 1.00 93.94 82 TYR A N 1
ATOM 621 C CA . TYR A 1 82 ? 34.518 -13.481 -33.120 1.00 93.94 82 TYR A CA 1
ATOM 622 C C . TYR A 1 82 ? 34.222 -14.650 -32.177 1.00 93.94 82 TYR A C 1
ATOM 624 O O . TYR A 1 82 ? 34.952 -14.904 -31.220 1.00 93.94 82 TYR A O 1
ATOM 632 N N . GLY A 1 83 ? 33.181 -15.415 -32.498 1.00 93.06 83 GLY A N 1
ATOM 633 C CA . GLY A 1 83 ? 32.733 -16.546 -31.697 1.00 93.06 83 GLY A CA 1
ATOM 634 C C . GLY A 1 83 ? 31.286 -16.406 -31.250 1.00 93.06 83 GLY A C 1
ATOM 635 O O . GLY A 1 83 ? 30.472 -15.771 -31.913 1.00 93.06 83 GLY A O 1
ATOM 636 N N . ASN A 1 84 ? 30.940 -17.072 -30.153 1.00 94.50 84 ASN A N 1
ATOM 637 C CA . ASN A 1 84 ? 29.570 -17.080 -29.655 1.00 94.50 84 ASN A CA 1
ATOM 638 C C . ASN A 1 84 ? 29.246 -15.782 -28.909 1.00 94.50 84 ASN A C 1
ATOM 640 O O . ASN A 1 84 ? 29.916 -15.451 -27.934 1.00 94.50 84 ASN A O 1
ATOM 644 N N . ALA A 1 85 ? 28.161 -15.127 -29.301 1.00 95.81 85 ALA A N 1
ATOM 645 C CA . ALA A 1 85 ? 27.573 -14.006 -28.590 1.00 95.81 85 ALA A CA 1
ATOM 646 C C . ALA A 1 85 ? 26.204 -14.399 -28.025 1.00 95.81 85 ALA A C 1
ATOM 648 O O . ALA A 1 85 ? 25.426 -15.098 -28.680 1.00 95.81 85 ALA A O 1
ATOM 649 N N . THR A 1 86 ? 25.903 -13.946 -26.813 1.00 97.12 86 THR A N 1
ATOM 650 C CA . THR A 1 86 ? 24.566 -14.045 -26.222 1.00 97.12 86 THR A CA 1
ATOM 651 C C . THR A 1 86 ? 23.841 -12.725 -26.431 1.00 97.12 86 THR A C 1
ATOM 653 O O . THR A 1 86 ? 24.333 -11.684 -25.998 1.00 97.12 86 THR A O 1
ATOM 656 N N . VAL A 1 87 ? 22.664 -12.773 -27.047 1.00 98.25 87 VAL A N 1
ATOM 657 C CA . VAL A 1 87 ? 21.792 -11.617 -27.272 1.00 98.25 87 VAL A CA 1
ATOM 658 C C . VAL A 1 87 ? 20.545 -11.751 -26.404 1.00 98.25 87 VAL A C 1
ATOM 660 O O . VAL A 1 87 ? 19.901 -12.802 -26.392 1.00 98.25 87 VAL A O 1
ATOM 663 N N . ARG A 1 88 ? 20.191 -10.687 -25.678 1.00 98.25 88 ARG A N 1
ATOM 664 C CA . ARG A 1 88 ? 18.904 -10.546 -24.987 1.00 98.25 88 ARG A CA 1
ATOM 665 C C . ARG A 1 88 ? 18.204 -9.273 -25.436 1.00 98.25 88 ARG A C 1
ATOM 667 O O . ARG A 1 88 ? 18.847 -8.232 -25.529 1.00 98.25 88 ARG A O 1
ATOM 674 N N . ILE A 1 89 ? 16.902 -9.365 -25.692 1.00 98.56 89 ILE A N 1
ATOM 675 C CA . ILE A 1 89 ? 16.079 -8.250 -26.182 1.00 98.56 89 ILE A CA 1
ATOM 676 C C . ILE A 1 89 ? 14.781 -8.212 -25.383 1.00 98.56 89 ILE A C 1
ATOM 678 O O . ILE A 1 89 ? 14.101 -9.236 -25.249 1.00 98.56 89 ILE A O 1
ATOM 682 N N . GLU A 1 90 ? 14.455 -7.040 -24.843 1.00 98.06 90 GLU A N 1
ATOM 683 C CA . GLU A 1 90 ? 13.272 -6.810 -24.015 1.00 98.06 90 GLU A CA 1
ATOM 684 C C . GLU A 1 90 ? 12.584 -5.488 -24.423 1.00 98.06 90 GLU A C 1
ATOM 686 O O . GLU A 1 90 ? 13.260 -4.492 -24.691 1.00 98.06 90 GLU A O 1
ATOM 691 N N . HIS A 1 91 ? 11.245 -5.502 -24.472 1.00 97.81 91 HIS A N 1
ATOM 692 C CA . HIS A 1 91 ? 10.382 -4.320 -24.602 1.00 97.81 91 HIS A CA 1
ATOM 693 C C . HIS A 1 91 ? 9.327 -4.365 -23.490 1.00 97.81 91 HIS A C 1
ATOM 695 O O . HIS A 1 91 ? 8.257 -4.963 -23.650 1.00 97.81 91 HIS A O 1
ATOM 701 N N . GLY A 1 92 ? 9.669 -3.810 -22.326 1.00 95.88 92 GLY A N 1
ATOM 702 C CA . GLY A 1 92 ? 8.788 -3.771 -21.161 1.00 95.88 92 GLY A CA 1
ATOM 703 C C . GLY A 1 92 ? 8.274 -5.140 -20.706 1.00 95.88 92 GLY A C 1
ATOM 704 O O . GLY A 1 92 ? 8.889 -6.187 -20.927 1.00 95.88 92 GLY A O 1
ATOM 705 N N . LEU A 1 93 ? 7.106 -5.131 -20.056 1.00 97.00 93 LEU A N 1
ATOM 706 C CA . LEU A 1 93 ? 6.475 -6.342 -19.523 1.00 97.00 93 LEU A CA 1
ATOM 707 C C . LEU A 1 93 ? 5.534 -7.032 -20.525 1.00 97.00 93 LEU A C 1
ATOM 709 O O . LEU A 1 93 ? 5.225 -8.201 -20.340 1.00 97.00 93 LEU A O 1
ATOM 713 N N . GLU A 1 94 ? 5.108 -6.365 -21.601 1.00 98.06 94 GLU A N 1
ATOM 714 C CA . GLU A 1 94 ? 4.026 -6.831 -22.497 1.00 98.06 94 GLU A CA 1
ATOM 715 C C . GLU A 1 94 ? 4.495 -7.704 -23.672 1.00 98.06 94 GLU A C 1
ATOM 717 O O . GLU A 1 94 ? 3.684 -8.318 -24.374 1.00 98.06 94 GLU A O 1
ATOM 722 N N . TYR A 1 95 ? 5.811 -7.816 -23.862 1.00 97.94 95 TYR A N 1
ATOM 723 C CA . TYR A 1 95 ? 6.422 -8.586 -24.943 1.00 97.94 95 TYR A CA 1
ATOM 724 C C . TYR A 1 95 ? 7.165 -9.815 -24.432 1.00 97.94 95 TYR A C 1
ATOM 726 O O . TYR A 1 95 ? 7.607 -9.904 -23.283 1.00 97.94 95 TYR A O 1
ATOM 734 N N . VAL A 1 96 ? 7.255 -10.827 -25.293 1.00 96.88 96 VAL A N 1
ATOM 735 C CA . VAL A 1 96 ? 8.026 -12.034 -24.996 1.00 96.88 96 VAL A CA 1
ATOM 736 C C . VAL A 1 96 ? 9.509 -11.689 -25.061 1.00 96.88 96 VAL A C 1
ATOM 738 O O . VAL A 1 96 ? 10.009 -11.232 -26.085 1.00 96.88 96 VAL A O 1
ATOM 741 N N . ARG A 1 97 ? 10.209 -11.934 -23.954 1.00 96.44 97 ARG A N 1
ATOM 742 C CA . ARG A 1 97 ? 11.647 -11.683 -23.818 1.00 96.44 97 ARG A CA 1
ATOM 743 C C . ARG A 1 97 ? 12.438 -12.660 -24.681 1.00 96.44 97 ARG A C 1
ATOM 745 O O . ARG A 1 97 ? 12.154 -13.859 -24.672 1.00 96.44 97 ARG A O 1
ATOM 752 N N . ILE A 1 98 ? 13.452 -12.158 -25.377 1.00 97.62 98 ILE A N 1
ATOM 753 C CA . ILE A 1 98 ? 14.321 -12.961 -26.241 1.00 97.62 98 ILE A CA 1
ATOM 754 C C . ILE A 1 98 ? 15.647 -13.207 -25.526 1.00 97.62 98 ILE A C 1
ATOM 756 O O . ILE A 1 98 ? 16.213 -12.303 -24.912 1.00 97.62 98 ILE A O 1
ATOM 760 N N . LYS A 1 99 ? 16.146 -14.440 -25.629 1.00 97.38 99 LYS A N 1
ATOM 761 C CA . LYS A 1 99 ? 17.500 -14.837 -25.249 1.00 97.38 99 LYS A CA 1
ATOM 762 C C . LYS A 1 99 ? 18.002 -15.849 -26.272 1.00 97.38 99 LYS A C 1
ATOM 764 O O . LYS A 1 99 ? 17.490 -16.963 -26.333 1.00 97.38 99 LYS A O 1
ATOM 769 N N . GLU A 1 100 ? 18.992 -15.464 -27.062 1.00 97.12 100 GLU A N 1
ATOM 770 C CA . GLU A 1 100 ? 19.566 -16.291 -28.125 1.00 97.12 100 GLU A CA 1
ATOM 771 C C . GLU A 1 100 ? 21.088 -16.344 -27.993 1.00 97.12 100 GLU A C 1
ATOM 773 O O . GLU A 1 100 ? 21.721 -15.397 -27.524 1.00 97.12 100 GLU A O 1
ATOM 778 N N . ARG A 1 101 ? 21.684 -17.457 -28.423 1.00 96.31 101 ARG A N 1
ATOM 779 C CA . ARG A 1 101 ? 23.123 -17.564 -28.648 1.00 96.31 101 ARG A CA 1
ATOM 780 C C . ARG A 1 101 ? 23.371 -17.674 -30.148 1.00 96.31 101 ARG A C 1
ATOM 782 O O . ARG A 1 101 ? 22.874 -18.604 -30.774 1.00 96.31 101 ARG A O 1
ATOM 789 N N . LEU A 1 102 ? 24.156 -16.758 -30.698 1.00 95.12 102 LEU A N 1
ATOM 790 C CA . LEU A 1 102 ? 24.517 -16.723 -32.116 1.00 95.12 102 LEU A CA 1
ATOM 791 C C . LEU A 1 102 ? 26.036 -16.712 -32.285 1.00 95.12 102 LEU A C 1
ATOM 793 O O . LEU A 1 102 ? 26.766 -16.462 -31.326 1.00 95.12 102 LEU A O 1
ATOM 797 N N . ARG A 1 103 ? 26.525 -16.991 -33.494 1.00 94.12 103 ARG A N 1
ATOM 798 C CA . ARG A 1 103 ? 27.959 -16.989 -33.805 1.00 94.12 103 ARG A CA 1
ATOM 799 C C . ARG A 1 103 ? 28.298 -15.801 -34.700 1.00 94.12 103 ARG A C 1
ATOM 801 O O . ARG A 1 103 ? 27.760 -15.702 -35.793 1.00 94.12 103 ARG A O 1
ATOM 808 N N . VAL A 1 104 ? 29.220 -14.953 -34.256 1.00 93.50 104 VAL A N 1
ATOM 809 C CA . VAL A 1 104 ? 29.772 -13.829 -35.022 1.00 93.50 104 VAL A CA 1
ATOM 810 C C . VAL A 1 104 ? 31.065 -14.278 -35.697 1.00 93.50 104 VAL A C 1
ATOM 812 O O . VAL A 1 104 ? 31.941 -14.871 -35.059 1.00 93.50 104 VAL A O 1
ATOM 815 N N . SER A 1 105 ? 31.178 -14.026 -36.999 1.00 90.06 105 SER A N 1
ATOM 816 C CA . SER A 1 105 ? 32.336 -14.393 -37.822 1.00 90.06 105 SER A CA 1
ATOM 817 C C . SER A 1 105 ? 32.980 -13.160 -38.467 1.00 90.06 105 SER A C 1
ATOM 819 O O . SER A 1 105 ? 32.502 -12.040 -38.291 1.00 90.06 105 SER A O 1
ATOM 821 N N . SER A 1 106 ? 34.059 -13.351 -39.231 1.00 85.56 106 SER A N 1
ATOM 822 C CA . SER A 1 106 ? 34.752 -12.262 -39.934 1.00 85.56 106 SER A CA 1
ATOM 823 C C . SER A 1 106 ? 33.894 -11.546 -40.981 1.00 85.56 106 SER A C 1
ATOM 825 O O . SER A 1 106 ? 34.172 -10.393 -41.290 1.00 85.56 106 SER A O 1
ATOM 827 N N . GLY A 1 107 ? 32.839 -12.188 -41.494 1.00 84.50 107 GLY A N 1
ATOM 828 C CA . GLY A 1 107 ? 31.863 -11.565 -42.396 1.00 84.50 107 GLY A CA 1
ATOM 829 C C . GLY A 1 107 ? 30.816 -10.690 -41.694 1.00 84.50 107 GLY A C 1
ATOM 830 O O . GLY A 1 107 ? 29.947 -10.144 -42.367 1.00 84.50 107 GLY A O 1
ATOM 831 N N . GLY A 1 108 ? 30.879 -10.569 -40.364 1.00 89.88 108 GLY A N 1
ATOM 832 C CA . GLY A 1 108 ? 29.799 -10.011 -39.554 1.00 89.88 108 GLY A CA 1
ATOM 833 C C . GLY A 1 108 ? 28.622 -10.978 -39.415 1.00 89.88 108 GLY A C 1
ATOM 834 O O . GLY A 1 108 ? 28.716 -12.149 -39.784 1.00 89.88 108 GLY A O 1
ATOM 835 N N . GLU A 1 109 ? 27.532 -10.488 -38.835 1.00 94.75 109 GLU A N 1
ATOM 836 C CA . GLU A 1 109 ? 26.267 -11.206 -38.694 1.00 94.75 109 GLU A CA 1
ATOM 837 C C . GLU A 1 109 ? 25.106 -10.202 -38.669 1.00 94.75 109 GLU A C 1
ATOM 839 O O . GLU A 1 109 ? 25.226 -9.142 -38.059 1.00 94.75 109 GLU A O 1
ATOM 844 N N . SER A 1 110 ? 23.974 -10.524 -39.301 1.00 96.25 110 SER A N 1
ATOM 845 C CA . SER A 1 110 ? 22.750 -9.712 -39.223 1.00 96.25 110 SER A CA 1
ATOM 846 C C . SER A 1 110 ? 21.562 -10.571 -38.792 1.00 96.25 110 SER A C 1
ATOM 848 O O . SER A 1 110 ? 21.369 -11.697 -39.270 1.00 96.25 110 SER A O 1
ATOM 850 N N . ARG A 1 111 ? 20.769 -10.058 -37.848 1.00 97.69 111 ARG A N 1
ATOM 851 C CA . ARG A 1 111 ? 19.589 -10.734 -37.300 1.00 97.69 111 ARG A CA 1
ATOM 852 C C . ARG A 1 111 ? 18.417 -9.774 -37.164 1.00 97.69 111 ARG A C 1
ATOM 854 O O . ARG A 1 111 ? 18.546 -8.677 -36.631 1.00 97.69 111 ARG A O 1
ATOM 861 N N . THR A 1 112 ? 17.252 -10.226 -37.622 1.00 98.31 112 THR A N 1
ATOM 862 C CA . THR A 1 112 ? 15.978 -9.521 -37.448 1.00 98.31 112 THR A CA 1
ATOM 863 C C . THR A 1 112 ? 15.103 -10.283 -36.466 1.00 98.31 112 THR A C 1
ATOM 865 O O . THR A 1 112 ? 14.855 -11.475 -36.642 1.00 98.31 112 THR A O 1
ATOM 868 N N . TYR A 1 113 ? 14.605 -9.577 -35.460 1.00 98.31 113 TYR A N 1
ATOM 869 C CA . TYR A 1 113 ? 13.723 -10.077 -34.421 1.00 98.31 113 TYR A CA 1
ATOM 870 C C . TYR A 1 113 ? 12.366 -9.405 -34.549 1.00 98.31 113 TYR A C 1
ATOM 872 O O . TYR A 1 113 ? 12.251 -8.194 -34.388 1.00 98.31 113 TYR A O 1
ATOM 880 N N . ARG A 1 114 ? 11.327 -10.202 -34.797 1.00 98.06 114 ARG A N 1
ATOM 881 C CA . ARG A 1 114 ? 9.938 -9.757 -34.689 1.00 98.06 114 ARG A CA 1
ATOM 882 C C . ARG A 1 114 ? 9.425 -10.113 -33.297 1.00 98.06 114 ARG A C 1
ATOM 884 O O . ARG A 1 114 ? 9.240 -11.295 -33.003 1.00 98.06 114 ARG A O 1
ATOM 891 N N . LEU A 1 115 ? 9.267 -9.120 -32.426 1.00 97.88 115 LEU A N 1
ATOM 892 C CA . LEU A 1 115 ? 8.869 -9.349 -31.039 1.00 97.88 115 LEU A CA 1
ATOM 893 C C . LEU A 1 115 ? 7.361 -9.603 -30.960 1.00 97.88 115 LEU A C 1
ATOM 895 O O . LEU A 1 115 ? 6.553 -8.814 -31.440 1.00 97.88 115 LEU A O 1
ATOM 899 N N . ARG A 1 116 ? 6.988 -10.699 -30.294 1.00 97.31 116 ARG A N 1
ATOM 900 C CA . ARG A 1 116 ? 5.590 -11.074 -30.059 1.00 97.31 116 ARG A CA 1
ATOM 901 C C . ARG A 1 116 ? 5.056 -10.378 -28.812 1.00 97.31 116 ARG A C 1
ATOM 903 O O . ARG A 1 116 ? 5.599 -10.585 -27.719 1.00 97.31 116 ARG A O 1
ATOM 910 N N . ARG A 1 117 ? 3.972 -9.615 -28.953 1.00 97.62 117 ARG A N 1
ATOM 911 C CA . ARG A 1 117 ? 3.233 -9.045 -27.819 1.00 97.62 117 ARG A CA 1
ATOM 912 C C . ARG A 1 117 ? 2.340 -10.143 -27.231 1.00 97.62 117 ARG A C 1
ATOM 914 O O . ARG A 1 117 ? 1.585 -10.784 -27.954 1.00 97.62 117 ARG A O 1
ATOM 921 N N . TRP A 1 118 ? 2.445 -10.427 -25.932 1.00 97.25 118 TRP A N 1
ATOM 922 C CA . TRP A 1 118 ? 1.635 -11.482 -25.292 1.00 97.25 118 TRP A CA 1
ATOM 923 C C . TRP A 1 118 ? 0.408 -10.932 -24.559 1.00 97.25 118 TRP A C 1
ATOM 925 O O . TRP A 1 118 ? -0.533 -11.682 -24.296 1.00 97.25 118 TRP A O 1
ATOM 935 N N . ILE A 1 119 ? 0.395 -9.633 -24.260 1.00 97.81 119 ILE A N 1
ATOM 936 C CA . ILE A 1 119 ? -0.756 -8.906 -23.729 1.00 97.81 119 ILE A CA 1
ATOM 937 C C . ILE A 1 119 ? -0.705 -7.452 -24.195 1.00 97.81 119 ILE A C 1
ATOM 939 O O . ILE A 1 119 ? 0.372 -6.926 -24.425 1.00 97.81 119 ILE A O 1
ATOM 943 N N . ASP A 1 120 ? -1.868 -6.828 -24.360 1.00 97.31 120 ASP A N 1
ATOM 944 C CA . ASP A 1 120 ? -2.001 -5.409 -24.694 1.00 97.31 120 ASP A CA 1
ATOM 945 C C . ASP A 1 120 ? -2.855 -4.749 -23.611 1.00 97.31 120 ASP A C 1
ATOM 947 O O . ASP A 1 120 ? -4.083 -4.910 -23.576 1.00 97.31 120 ASP A O 1
ATOM 951 N N . MET A 1 121 ? -2.195 -4.091 -22.661 1.00 97.94 121 MET A N 1
ATOM 952 C CA . MET A 1 121 ? -2.868 -3.494 -21.510 1.00 97.94 121 MET A CA 1
ATOM 953 C C . MET A 1 121 ? -3.628 -2.224 -21.890 1.00 97.94 121 MET A C 1
ATOM 955 O O . MET A 1 121 ? -4.708 -1.982 -21.341 1.00 97.94 121 MET A O 1
ATOM 959 N N . LYS A 1 122 ? -3.166 -1.501 -22.914 1.00 96.38 122 LYS A N 1
ATOM 960 C CA . LYS A 1 122 ? -3.856 -0.326 -23.455 1.00 96.38 122 LYS A CA 1
ATOM 961 C C . LYS A 1 122 ? -5.209 -0.695 -24.058 1.00 96.38 122 LYS A C 1
ATOM 963 O O . LYS A 1 122 ? -6.220 -0.086 -23.713 1.00 96.38 122 LYS A O 1
ATOM 968 N N . LYS A 1 123 ? -5.289 -1.795 -24.822 1.00 96.62 123 LYS A N 1
ATOM 969 C CA . LYS A 1 123 ? -6.572 -2.372 -25.291 1.00 96.62 123 LYS A CA 1
ATOM 970 C C . LYS A 1 123 ? -7.478 -2.854 -24.155 1.00 96.62 123 LYS A C 1
ATOM 972 O O . LYS A 1 123 ? -8.687 -2.966 -24.340 1.00 96.62 123 LYS A O 1
ATOM 977 N N . ARG A 1 124 ? -6.918 -3.135 -22.975 1.00 96.88 124 ARG A N 1
ATOM 978 C CA . ARG A 1 124 ? -7.669 -3.475 -21.753 1.00 96.88 124 ARG A CA 1
ATOM 979 C C . ARG A 1 124 ? -8.036 -2.243 -20.910 1.00 96.88 124 ARG A C 1
ATOM 981 O O . ARG A 1 124 ? -8.641 -2.409 -19.848 1.00 96.88 124 ARG A O 1
ATOM 988 N N . GLY A 1 125 ? -7.715 -1.037 -21.383 1.00 97.69 125 GLY A N 1
ATOM 989 C CA . GLY A 1 125 ? -8.029 0.238 -20.738 1.00 97.69 125 GLY A CA 1
ATOM 990 C C . GLY A 1 125 ? -7.056 0.637 -19.630 1.00 97.69 125 GLY A C 1
ATOM 991 O O . GLY A 1 125 ? -7.466 1.337 -18.708 1.00 97.69 125 GLY A O 1
ATOM 992 N N . TYR A 1 126 ? -5.812 0.157 -19.675 1.00 98.62 126 TYR A N 1
ATOM 993 C CA . TYR A 1 126 ? -4.766 0.481 -18.708 1.00 98.62 126 TYR A CA 1
ATOM 994 C C . TYR A 1 126 ? -3.579 1.165 -19.382 1.00 98.62 126 TYR A C 1
ATOM 996 O O . TYR A 1 126 ? -3.147 0.735 -20.445 1.00 98.62 126 TYR A O 1
ATOM 1004 N N . HIS A 1 127 ? -3.022 2.165 -18.707 1.00 98.69 127 HIS A N 1
ATOM 1005 C CA . HIS A 1 127 ? -1.787 2.850 -19.085 1.00 98.69 127 HIS A CA 1
ATOM 1006 C C . HIS A 1 127 ? -0.670 2.513 -18.107 1.00 98.69 127 HIS A C 1
ATOM 1008 O O . HIS A 1 127 ? -0.934 2.319 -16.916 1.00 98.69 127 HIS A O 1
ATOM 1014 N N . ALA A 1 128 ? 0.563 2.448 -18.596 1.00 98.44 128 ALA A N 1
ATOM 1015 C CA . ALA A 1 128 ? 1.738 2.121 -17.802 1.00 98.44 128 ALA A CA 1
ATOM 1016 C C . ALA A 1 128 ? 2.500 3.376 -17.346 1.00 98.44 128 ALA A C 1
ATOM 1018 O O . ALA A 1 128 ? 2.804 4.258 -18.148 1.00 98.44 128 ALA A O 1
ATOM 1019 N N . GLY A 1 129 ? 2.879 3.407 -16.067 1.00 97.88 129 GLY A N 1
ATOM 1020 C CA . GLY A 1 129 ? 3.753 4.431 -15.489 1.00 97.88 129 GLY A CA 1
ATOM 1021 C C . GLY A 1 129 ? 4.449 3.937 -14.220 1.00 97.88 129 GLY A C 1
ATOM 1022 O O . GLY A 1 129 ? 4.150 2.855 -13.710 1.00 97.88 129 GLY A O 1
ATOM 1023 N N . GLU A 1 130 ? 5.380 4.723 -13.689 1.00 96.75 130 GLU A N 1
ATOM 1024 C CA . GLU A 1 130 ? 6.025 4.463 -12.397 1.00 96.75 130 GLU A CA 1
ATOM 1025 C C . GLU A 1 130 ? 6.281 5.767 -11.633 1.00 96.75 130 GLU A C 1
ATOM 1027 O O . GLU A 1 130 ? 6.130 6.854 -12.193 1.00 96.75 130 GLU A O 1
ATOM 1032 N N . ASN A 1 131 ? 6.676 5.662 -10.360 1.00 96.31 131 ASN A N 1
ATOM 1033 C CA . ASN A 1 131 ? 6.791 6.825 -9.475 1.00 96.31 131 ASN A CA 1
ATOM 1034 C C . ASN A 1 131 ? 8.163 7.117 -8.868 1.00 96.31 131 ASN A C 1
ATOM 1036 O O . ASN A 1 131 ? 8.276 7.989 -8.009 1.00 96.31 131 ASN A O 1
ATOM 1040 N N . HIS A 1 132 ? 9.206 6.399 -9.280 1.00 96.06 132 HIS A N 1
ATOM 1041 C CA . HIS A 1 132 ? 10.516 6.534 -8.656 1.00 96.06 132 HIS A CA 1
ATOM 1042 C C . HIS A 1 132 ? 11.620 6.445 -9.707 1.00 96.06 132 HIS A C 1
ATOM 1044 O O . HIS A 1 132 ? 12.178 5.373 -9.929 1.00 96.06 132 HIS A O 1
ATOM 1050 N N . LEU A 1 133 ? 11.953 7.573 -10.341 1.00 95.81 133 LEU A N 1
ATOM 1051 C CA . LEU A 1 133 ? 12.999 7.647 -11.363 1.00 95.81 133 LEU A CA 1
ATOM 1052 C C . LEU A 1 133 ? 14.002 8.759 -11.094 1.00 95.81 133 LEU A C 1
ATOM 1054 O O . LEU A 1 133 ? 13.660 9.931 -10.990 1.00 95.81 133 LEU A O 1
ATOM 1058 N N . HIS A 1 134 ? 15.267 8.358 -11.049 1.00 94.81 134 HIS A N 1
ATOM 1059 C CA . HIS A 1 134 ? 16.438 9.172 -10.749 1.00 94.81 134 HIS A CA 1
ATOM 1060 C C . HIS A 1 134 ? 17.274 9.425 -12.009 1.00 94.81 134 HIS A C 1
ATOM 1062 O O . HIS A 1 134 ? 18.504 9.336 -11.986 1.00 94.81 134 HIS A O 1
ATOM 1068 N N . VAL A 1 135 ? 16.604 9.714 -13.121 1.00 92.31 135 VAL A N 1
ATOM 1069 C CA . VAL A 1 135 ? 17.215 9.841 -14.450 1.00 92.31 135 VAL A CA 1
ATOM 1070 C C . VAL A 1 135 ? 16.943 11.240 -14.984 1.00 92.31 135 VAL A C 1
ATOM 1072 O O . VAL A 1 135 ? 15.842 11.757 -14.812 1.00 92.31 135 VAL A O 1
ATOM 1075 N N . ASP A 1 136 ? 17.938 11.873 -15.603 1.00 86.06 136 ASP A N 1
ATOM 1076 C CA . ASP A 1 136 ? 17.717 13.151 -16.270 1.00 86.06 136 ASP A CA 1
ATOM 1077 C C . ASP A 1 136 ? 16.829 12.975 -17.512 1.00 86.06 136 ASP A C 1
ATOM 1079 O O . ASP A 1 136 ? 16.839 11.943 -18.182 1.00 86.06 136 ASP A O 1
ATOM 1083 N N . SER A 1 137 ? 16.065 14.013 -17.844 1.00 77.38 137 SER A N 1
ATOM 1084 C CA . SER A 1 137 ? 15.075 13.941 -18.925 1.00 77.38 137 SER A CA 1
ATOM 1085 C C . SER A 1 137 ? 15.644 13.633 -20.323 1.00 77.38 137 SER A C 1
ATOM 1087 O O . SER A 1 137 ? 14.890 13.163 -21.172 1.00 77.38 137 SER A O 1
ATOM 1089 N N . VAL A 1 138 ? 16.943 13.850 -20.583 1.00 77.56 138 VAL A N 1
ATOM 1090 C CA . VAL A 1 138 ? 17.571 13.521 -21.877 1.00 77.56 138 VAL A CA 1
ATOM 1091 C C . VAL A 1 138 ? 17.857 12.024 -21.959 1.00 77.56 138 VAL A C 1
ATOM 1093 O O . VAL A 1 138 ? 17.508 11.382 -22.949 1.00 77.56 138 VAL A O 1
ATOM 1096 N N . GLN A 1 139 ? 18.436 11.446 -20.905 1.00 89.38 139 GLN A N 1
ATOM 1097 C CA . GLN A 1 139 ? 18.674 10.003 -20.832 1.00 89.38 139 GLN A CA 1
ATOM 1098 C C . GLN A 1 139 ? 17.385 9.201 -20.663 1.00 89.38 139 GLN A C 1
ATOM 1100 O O . GLN A 1 139 ? 17.339 8.029 -21.025 1.00 89.38 139 GLN A O 1
ATOM 1105 N N . LEU A 1 140 ? 16.334 9.813 -20.123 1.00 93.88 140 LEU A N 1
ATOM 1106 C CA . LEU A 1 140 ? 15.093 9.127 -19.798 1.00 93.88 140 LEU A CA 1
ATOM 1107 C C . LEU A 1 140 ? 14.272 8.730 -21.039 1.00 93.88 140 LEU A C 1
ATOM 1109 O O . LEU A 1 140 ? 13.668 7.657 -21.035 1.00 93.88 140 LEU A O 1
ATOM 1113 N N . ALA A 1 141 ? 14.269 9.537 -22.110 1.00 94.81 141 ALA A N 1
ATOM 1114 C CA . ALA A 1 141 ? 13.410 9.299 -23.279 1.00 94.81 141 ALA A CA 1
ATOM 1115 C C . ALA A 1 141 ? 13.625 7.912 -23.924 1.00 94.81 141 ALA A C 1
ATOM 1117 O O . ALA A 1 141 ? 12.644 7.178 -24.087 1.00 94.81 141 ALA A O 1
ATOM 1118 N N . PRO A 1 142 ? 14.872 7.476 -24.217 1.00 96.69 142 PRO A N 1
ATOM 1119 C CA . PRO A 1 142 ? 15.105 6.140 -24.756 1.00 96.69 142 PRO A CA 1
ATOM 1120 C C . PRO A 1 142 ? 14.696 5.021 -23.799 1.00 96.69 142 PRO A C 1
ATOM 1122 O O . PRO A 1 142 ? 14.255 3.970 -24.257 1.00 96.69 142 PRO A O 1
ATOM 1125 N N . MET A 1 143 ? 14.820 5.231 -22.482 1.00 97.56 143 MET A N 1
ATOM 1126 C CA . MET A 1 143 ? 14.462 4.217 -21.489 1.00 97.56 143 MET A CA 1
ATOM 1127 C C . MET A 1 143 ? 12.944 4.031 -21.383 1.00 97.56 143 MET A C 1
ATOM 1129 O O . MET A 1 143 ? 12.481 2.896 -21.423 1.00 97.56 143 MET A O 1
ATOM 1133 N N . LEU A 1 144 ? 12.171 5.124 -21.293 1.00 97.75 144 LEU A N 1
ATOM 1134 C CA . LEU A 1 144 ? 10.702 5.075 -21.222 1.00 97.75 144 LEU A CA 1
ATOM 1135 C C . LEU A 1 144 ? 10.113 4.355 -22.440 1.00 97.75 144 LEU A C 1
ATOM 1137 O O . LEU A 1 144 ? 9.272 3.468 -22.298 1.00 97.75 144 LEU A O 1
ATOM 1141 N N . VAL A 1 145 ? 10.592 4.720 -23.633 1.00 97.31 145 VAL A N 1
ATOM 1142 C CA . VAL A 1 145 ? 10.106 4.170 -24.902 1.00 97.31 145 VAL A CA 1
ATOM 1143 C C . VAL A 1 145 ? 10.508 2.702 -25.066 1.00 97.31 145 VAL A C 1
ATOM 1145 O O . VAL A 1 145 ? 9.668 1.879 -25.426 1.00 97.31 145 VAL A O 1
ATOM 1148 N N . ALA A 1 146 ? 11.764 2.346 -24.772 1.00 97.56 146 ALA A N 1
ATOM 1149 C CA . ALA A 1 146 ? 12.228 0.959 -24.857 1.00 97.56 146 ALA A CA 1
ATOM 1150 C C . ALA A 1 146 ? 11.525 0.027 -23.853 1.00 97.56 146 ALA A C 1
ATOM 1152 O O . ALA A 1 146 ? 11.461 -1.177 -24.081 1.00 97.56 146 ALA A O 1
ATOM 1153 N N . GLU A 1 147 ? 11.004 0.568 -22.750 1.00 97.56 147 GLU A N 1
ATOM 1154 C CA . GLU A 1 147 ? 10.304 -0.185 -21.702 1.00 97.56 147 GLU A CA 1
ATOM 1155 C C . GLU A 1 147 ? 8.771 -0.097 -21.813 1.00 97.56 147 GLU A C 1
ATOM 1157 O O . GLU A 1 147 ? 8.057 -0.666 -20.976 1.00 97.56 147 GLU A O 1
ATOM 1162 N N . GLY A 1 148 ? 8.261 0.573 -22.854 1.00 97.19 148 GLY A N 1
ATOM 1163 C CA . GLY A 1 148 ? 6.838 0.655 -23.182 1.00 97.19 148 GLY A CA 1
ATOM 1164 C C . GLY A 1 148 ? 5.999 1.356 -22.111 1.00 97.19 148 GLY A C 1
ATOM 1165 O O . GLY A 1 148 ? 4.942 0.845 -21.744 1.00 97.19 148 GLY A O 1
ATOM 1166 N N . LEU A 1 149 ? 6.488 2.464 -21.546 1.00 98.06 149 LEU A N 1
ATOM 1167 C CA . LEU A 1 149 ? 5.703 3.298 -20.629 1.00 98.06 149 LEU A CA 1
ATOM 1168 C C . LEU A 1 149 ? 4.883 4.342 -21.398 1.00 98.06 149 LEU A C 1
ATOM 1170 O O . LEU A 1 149 ? 5.389 4.967 -22.328 1.00 98.06 149 LEU A O 1
ATOM 1174 N N . ASP A 1 150 ? 3.631 4.548 -20.982 1.00 98.06 150 ASP A N 1
ATOM 1175 C CA . ASP A 1 150 ? 2.751 5.583 -21.541 1.00 98.06 150 ASP A CA 1
ATOM 1176 C C . ASP A 1 150 ? 3.027 6.956 -20.909 1.00 98.06 150 ASP A C 1
ATOM 1178 O O . ASP A 1 150 ? 2.897 7.977 -21.582 1.00 98.06 150 ASP A O 1
ATOM 1182 N N . PHE A 1 151 ? 3.442 6.980 -19.636 1.00 97.88 151 PHE A N 1
ATOM 1183 C CA . PHE A 1 151 ? 3.756 8.198 -18.884 1.00 97.88 151 PHE A CA 1
ATOM 1184 C C . PHE A 1 151 ? 5.069 8.075 -18.111 1.00 97.88 151 PHE A C 1
ATOM 1186 O O . PHE A 1 151 ? 5.370 7.032 -17.523 1.00 97.88 151 PHE A O 1
ATOM 1193 N N . GLY A 1 152 ? 5.838 9.164 -18.094 1.00 95.00 152 GLY A N 1
ATOM 1194 C CA . GLY A 1 152 ? 7.118 9.262 -17.399 1.00 95.00 152 GLY A CA 1
ATOM 1195 C C . GLY A 1 152 ? 7.096 10.202 -16.194 1.00 95.00 152 GLY A C 1
ATOM 1196 O O . GLY A 1 152 ? 6.211 11.042 -16.032 1.00 95.00 152 GLY A O 1
ATOM 1197 N N . THR A 1 153 ? 8.143 10.094 -15.383 1.00 94.12 153 THR A N 1
ATOM 1198 C CA . THR A 1 153 ? 8.450 10.976 -14.252 1.00 94.12 153 THR A CA 1
ATOM 1199 C C . THR A 1 153 ? 9.949 11.196 -14.169 1.00 94.12 153 THR A C 1
ATOM 1201 O O . THR A 1 153 ? 10.726 10.325 -14.563 1.00 94.12 153 THR A O 1
ATOM 1204 N N . SER A 1 154 ? 10.366 12.345 -13.653 1.00 93.12 154 SER A N 1
ATOM 1205 C CA . SER A 1 154 ? 11.776 12.680 -13.486 1.00 93.12 154 SER A CA 1
ATOM 1206 C C . SER A 1 154 ? 11.973 13.398 -12.158 1.00 93.12 154 SER A C 1
ATOM 1208 O O . SER A 1 154 ? 11.656 14.582 -12.049 1.00 93.12 154 SER A O 1
ATOM 1210 N N . LEU A 1 155 ? 12.534 12.700 -11.162 1.00 93.38 155 LEU A N 1
ATOM 1211 C CA . LEU A 1 155 ? 12.854 13.279 -9.855 1.00 93.38 155 LEU A CA 1
ATOM 1212 C C . LEU A 1 155 ? 14.058 14.221 -9.985 1.00 93.38 155 LEU A C 1
ATOM 1214 O O . LEU A 1 155 ? 15.220 13.794 -9.975 1.00 93.38 155 LEU A O 1
ATOM 1218 N N . THR A 1 156 ? 13.767 15.510 -10.126 1.00 90.94 156 THR A N 1
ATOM 1219 C CA . THR A 1 156 ? 14.740 16.607 -10.272 1.00 90.94 156 THR A CA 1
ATOM 1220 C C . THR A 1 156 ? 15.049 17.297 -8.947 1.00 90.94 156 THR A C 1
ATOM 1222 O O . THR A 1 156 ? 15.923 18.160 -8.869 1.00 90.94 156 THR A O 1
ATOM 1225 N N . TRP A 1 157 ? 14.377 16.880 -7.876 1.00 91.88 157 TRP A N 1
ATOM 1226 C CA . TRP A 1 157 ? 14.660 17.279 -6.507 1.00 91.88 157 TRP A CA 1
ATOM 1227 C C . TRP A 1 157 ? 14.865 16.019 -5.658 1.00 91.88 157 TRP A C 1
ATOM 1229 O O . TRP A 1 157 ? 13.981 15.173 -5.596 1.00 91.88 157 TRP A O 1
ATOM 1239 N N . TRP A 1 158 ? 16.016 15.872 -5.002 1.00 92.88 158 TRP A N 1
ATOM 1240 C CA . TRP A 1 158 ? 16.306 14.787 -4.062 1.00 92.88 158 TRP A CA 1
ATOM 1241 C C . TRP A 1 158 ? 17.050 15.344 -2.850 1.00 92.88 158 TRP A C 1
ATOM 1243 O O . TRP A 1 158 ? 18.247 15.630 -2.921 1.00 92.88 158 TRP A O 1
ATOM 1253 N N . ARG A 1 159 ? 16.329 15.524 -1.733 1.00 90.50 159 ARG A N 1
ATOM 1254 C CA . ARG A 1 159 ? 16.800 16.307 -0.566 1.00 90.50 159 ARG A CA 1
ATOM 1255 C C . ARG A 1 159 ? 17.222 17.743 -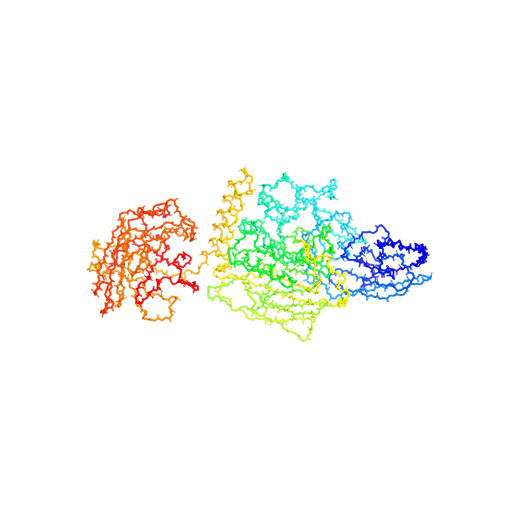0.924 1.00 90.50 159 ARG A C 1
ATOM 1257 O O . ARG A 1 159 ? 18.150 18.293 -0.329 1.00 90.50 159 ARG A O 1
ATOM 1264 N N . GLY A 1 160 ? 16.574 18.333 -1.921 1.00 90.75 160 GLY A N 1
ATOM 1265 C CA . GLY A 1 160 ? 16.953 19.605 -2.539 1.00 90.75 160 GLY A CA 1
ATOM 1266 C C . GLY A 1 160 ? 17.003 19.512 -4.062 1.00 90.75 160 GLY A C 1
ATOM 1267 O O . GLY A 1 160 ? 16.987 18.405 -4.595 1.00 90.75 160 GLY A O 1
ATOM 1268 N N . PRO A 1 161 ? 17.073 20.645 -4.783 1.00 90.19 161 PRO A N 1
ATOM 1269 C CA . PRO A 1 161 ? 17.265 20.629 -6.232 1.00 90.19 161 PRO A CA 1
ATOM 1270 C C . PRO A 1 161 ? 18.501 19.800 -6.613 1.00 90.19 161 PRO A C 1
ATOM 1272 O O . PRO A 1 161 ? 19.597 20.052 -6.108 1.00 90.19 161 PRO A O 1
ATOM 1275 N N . ASP A 1 162 ? 18.339 18.812 -7.494 1.00 89.06 162 ASP A N 1
ATOM 1276 C CA . ASP A 1 162 ? 19.426 17.924 -7.907 1.00 89.06 162 ASP A CA 1
ATOM 1277 C C . ASP A 1 162 ? 20.141 18.496 -9.137 1.00 89.06 162 ASP A C 1
ATOM 1279 O O . ASP A 1 162 ? 19.646 18.435 -10.263 1.00 89.06 162 ASP A O 1
ATOM 1283 N N . GLN A 1 163 ? 21.349 19.029 -8.937 1.00 87.25 163 GLN A N 1
ATOM 1284 C CA . GLN A 1 163 ? 22.154 19.617 -10.016 1.00 87.25 163 GLN A CA 1
ATOM 1285 C C . GLN A 1 163 ? 22.534 18.620 -11.119 1.00 87.25 163 GLN A C 1
ATOM 1287 O O . GLN A 1 163 ? 22.885 19.039 -12.219 1.00 87.25 163 GLN A O 1
ATOM 1292 N N . ARG A 1 164 ? 22.460 17.310 -10.854 1.00 87.69 164 ARG A N 1
ATOM 1293 C CA . ARG A 1 164 ? 22.718 16.271 -11.863 1.00 87.69 164 ARG A CA 1
ATOM 1294 C C . ARG A 1 164 ? 21.551 16.111 -12.836 1.00 87.69 164 ARG A C 1
ATOM 1296 O O . ARG A 1 164 ? 21.717 15.471 -13.867 1.00 87.69 164 ARG A O 1
ATOM 1303 N N . ARG A 1 165 ? 20.375 16.654 -12.503 1.00 88.12 165 ARG A N 1
ATOM 1304 C CA . ARG A 1 165 ? 19.131 16.530 -13.277 1.00 88.12 165 ARG A CA 1
ATOM 1305 C C . ARG A 1 165 ? 18.448 17.895 -13.386 1.00 88.12 165 ARG A C 1
ATOM 1307 O O . ARG A 1 165 ? 17.335 18.071 -12.890 1.00 88.12 165 ARG A O 1
ATOM 1314 N N . PRO A 1 166 ? 19.121 18.885 -13.995 1.00 83.19 166 PRO A N 1
ATOM 1315 C CA . PRO A 1 166 ? 18.568 20.220 -14.108 1.00 83.19 166 PRO A CA 1
ATOM 1316 C C . PRO A 1 166 ? 17.342 20.211 -15.019 1.00 83.19 166 PRO A C 1
ATOM 1318 O O . PRO A 1 166 ? 17.275 19.477 -16.007 1.00 83.19 166 PRO A O 1
ATOM 1321 N N . ILE A 1 167 ? 16.394 21.086 -14.707 1.00 80.50 167 ILE A N 1
ATOM 1322 C CA . ILE A 1 167 ? 15.248 21.344 -15.569 1.00 80.50 167 ILE A CA 1
ATOM 1323 C C . ILE A 1 167 ? 15.638 22.460 -16.534 1.00 80.50 167 ILE A C 1
ATOM 1325 O O . ILE A 1 167 ? 16.026 23.537 -16.069 1.00 80.50 167 ILE A O 1
ATOM 1329 N N . PRO A 1 168 ? 15.571 22.238 -17.857 1.00 79.69 168 PRO A N 1
ATOM 1330 C CA . PRO A 1 168 ? 15.869 23.295 -18.811 1.00 79.69 168 PRO A CA 1
ATOM 1331 C C . PRO A 1 168 ? 14.915 24.492 -18.646 1.00 79.69 168 PRO A C 1
ATOM 1333 O O . PRO A 1 168 ? 13.753 24.346 -18.268 1.00 79.69 168 PRO A O 1
ATOM 1336 N N . ALA A 1 169 ? 15.411 25.703 -18.903 1.00 78.94 169 ALA A N 1
ATOM 1337 C CA . ALA A 1 169 ? 14.616 26.921 -18.750 1.00 78.94 169 ALA A CA 1
ATOM 1338 C C . ALA A 1 169 ? 13.446 26.967 -19.749 1.00 78.94 169 ALA A C 1
ATOM 1340 O O . ALA A 1 169 ? 13.598 26.581 -20.906 1.00 78.94 169 ALA A O 1
ATOM 1341 N N . GLY A 1 170 ? 12.292 27.480 -19.311 1.00 76.25 170 GLY A N 1
ATOM 1342 C CA . GLY A 1 170 ? 11.088 27.596 -20.146 1.00 76.25 170 GLY A CA 1
ATOM 1343 C C . GLY A 1 170 ? 10.326 26.283 -20.357 1.00 76.25 170 GLY A C 1
ATOM 1344 O O . GLY A 1 170 ? 9.263 26.295 -20.973 1.00 76.25 170 GLY A O 1
ATOM 1345 N N . GLU A 1 171 ? 10.829 25.169 -19.827 1.00 71.38 171 GLU A N 1
ATOM 1346 C CA . GLU A 1 171 ? 10.112 23.899 -19.807 1.00 71.38 171 GLU A CA 1
ATOM 1347 C C . GLU A 1 171 ? 8.955 24.009 -18.809 1.00 71.38 171 GLU A C 1
ATOM 1349 O O . GLU A 1 171 ? 9.176 24.314 -17.638 1.00 71.38 171 GLU A O 1
ATOM 1354 N N . GLY A 1 172 ? 7.718 23.810 -19.267 1.00 83.56 172 GLY A N 1
ATOM 1355 C CA . GLY A 1 172 ? 6.561 23.690 -18.378 1.00 83.56 172 GLY A CA 1
ATOM 1356 C C . GLY A 1 172 ? 6.625 22.407 -17.540 1.00 83.56 172 GLY A C 1
ATOM 1357 O O . GLY A 1 172 ? 7.541 21.603 -17.676 1.00 83.56 172 GLY A O 1
ATOM 1358 N N . ARG A 1 173 ? 5.621 22.159 -16.692 1.00 89.44 173 ARG A N 1
ATOM 1359 C CA . ARG A 1 173 ? 5.631 20.990 -15.786 1.00 89.44 173 ARG A CA 1
ATOM 1360 C C . ARG A 1 173 ? 5.665 19.619 -16.473 1.00 89.44 173 ARG A C 1
ATOM 1362 O O . ARG A 1 173 ? 6.060 18.642 -15.838 1.00 89.44 173 ARG A O 1
ATOM 1369 N N . VAL A 1 174 ? 5.250 19.549 -17.741 1.00 93.31 174 VAL A N 1
ATOM 1370 C CA . VAL A 1 174 ? 5.247 18.334 -18.567 1.00 93.31 174 VAL A CA 1
ATOM 1371 C C . VAL A 1 174 ? 6.118 18.546 -19.800 1.00 93.31 174 VAL A C 1
ATOM 1373 O O . VAL A 1 174 ? 5.934 19.525 -20.523 1.00 93.31 174 VAL A O 1
ATOM 1376 N N . ARG A 1 175 ? 7.004 17.586 -20.083 1.00 92.06 175 ARG A N 1
ATOM 1377 C CA . ARG A 1 175 ? 7.748 17.481 -21.345 1.00 92.06 175 ARG A CA 1
ATOM 1378 C C . ARG A 1 175 ? 7.261 16.290 -22.148 1.00 92.06 175 ARG A C 1
ATOM 1380 O O . ARG A 1 175 ? 6.947 15.241 -21.590 1.00 92.06 175 ARG A O 1
ATOM 1387 N N . LEU A 1 176 ? 7.248 16.436 -23.466 1.00 94.31 176 LEU A N 1
ATOM 1388 C CA . LEU A 1 176 ? 6.984 15.333 -24.380 1.00 94.31 176 LEU A CA 1
ATOM 1389 C C . LEU A 1 176 ? 8.321 14.737 -24.820 1.00 94.31 176 LEU A C 1
ATOM 1391 O O . LEU A 1 176 ? 8.975 15.269 -25.714 1.00 94.31 176 LEU A O 1
ATOM 1395 N N . LEU A 1 177 ? 8.753 13.678 -24.139 1.00 94.38 177 LEU A N 1
ATOM 1396 C CA . LEU A 1 177 ? 10.032 13.030 -24.416 1.00 94.38 177 LEU A CA 1
ATOM 1397 C C . LEU A 1 177 ? 9.897 12.111 -25.630 1.00 94.38 177 LEU A C 1
ATOM 1399 O O . LEU A 1 177 ? 8.939 11.348 -25.706 1.00 94.38 177 LEU A O 1
ATOM 1403 N N . GLU A 1 178 ? 10.840 12.182 -26.570 1.00 95.06 178 GLU A N 1
ATOM 1404 C CA . GLU A 1 178 ? 10.760 11.457 -27.841 1.00 95.06 178 GLU A CA 1
ATOM 1405 C C . GLU A 1 178 ? 11.982 10.567 -28.078 1.00 95.06 178 GLU A C 1
ATOM 1407 O O . GLU A 1 178 ? 13.125 10.988 -27.894 1.00 95.06 178 GLU A O 1
ATOM 1412 N N . PHE A 1 179 ? 11.742 9.334 -28.525 1.00 95.56 179 PHE A N 1
ATOM 1413 C CA . PHE A 1 179 ? 12.783 8.427 -28.998 1.00 95.56 179 PHE A CA 1
ATOM 1414 C C . PHE A 1 179 ? 12.222 7.469 -30.049 1.00 95.56 179 PHE A C 1
ATOM 1416 O O . PHE A 1 179 ? 11.149 6.898 -29.869 1.00 95.56 179 PHE A O 1
ATOM 1423 N N . GLY A 1 180 ? 12.940 7.287 -31.162 1.00 92.69 180 GLY A N 1
ATOM 1424 C CA . GLY A 1 180 ? 12.530 6.357 -32.222 1.00 92.69 180 GLY A CA 1
ATOM 1425 C C . GLY A 1 180 ? 11.142 6.639 -32.816 1.00 92.69 180 GLY A C 1
ATOM 1426 O O . GLY A 1 180 ? 10.482 5.704 -33.243 1.00 92.69 180 GLY A O 1
ATOM 1427 N N . GLY A 1 181 ? 10.678 7.896 -32.804 1.00 93.19 181 GLY A N 1
ATOM 1428 C CA . GLY A 1 181 ? 9.342 8.289 -33.276 1.00 93.19 181 GLY A CA 1
ATOM 1429 C C . GLY A 1 181 ? 8.206 8.102 -32.260 1.00 93.19 181 GLY A C 1
ATOM 1430 O O . GLY A 1 181 ? 7.065 8.454 -32.553 1.00 93.19 181 GLY A O 1
ATOM 1431 N N . HIS A 1 182 ? 8.496 7.595 -31.058 1.00 94.06 182 HIS A N 1
ATOM 1432 C CA . HIS A 1 182 ? 7.524 7.457 -29.972 1.00 94.06 182 HIS A CA 1
ATOM 1433 C C . HIS A 1 182 ? 7.659 8.598 -28.973 1.00 94.06 182 HIS A C 1
ATOM 1435 O O . HIS A 1 182 ? 8.772 9.015 -28.655 1.00 94.06 182 HIS A O 1
ATOM 1441 N N . LYS A 1 183 ? 6.525 9.064 -28.446 1.00 95.50 183 LYS A N 1
ATOM 1442 C CA . LYS A 1 183 ? 6.437 10.209 -27.539 1.00 95.50 183 LYS A CA 1
ATOM 1443 C C . LYS A 1 183 ? 5.818 9.802 -26.206 1.00 95.50 183 LYS A C 1
ATOM 1445 O O . LYS A 1 183 ? 4.776 9.155 -26.202 1.00 95.50 183 LYS A O 1
ATOM 1450 N N . VAL A 1 184 ? 6.432 10.219 -25.100 1.00 96.75 184 VAL A N 1
ATOM 1451 C CA . VAL A 1 184 ? 6.003 9.893 -23.732 1.00 96.75 184 VAL A CA 1
ATOM 1452 C C . VAL A 1 184 ? 5.871 11.182 -22.910 1.00 96.75 184 VAL A C 1
ATOM 1454 O O . VAL A 1 184 ? 6.887 11.815 -22.592 1.00 96.75 184 VAL A O 1
ATOM 1457 N N . PRO A 1 185 ? 4.643 11.614 -22.565 1.00 96.75 185 PRO A N 1
ATOM 1458 C CA . PRO A 1 185 ? 4.432 12.734 -21.656 1.00 96.75 185 PRO A CA 1
ATOM 1459 C C . PRO A 1 185 ? 5.052 12.440 -20.286 1.00 96.75 185 PRO A C 1
ATOM 1461 O O . PRO A 1 185 ? 4.823 11.381 -19.703 1.00 96.75 185 PRO A O 1
ATOM 1464 N N . THR A 1 186 ? 5.855 13.370 -19.781 1.00 96.25 186 THR A N 1
ATOM 1465 C CA . THR A 1 186 ? 6.683 13.172 -18.588 1.00 96.25 186 THR A CA 1
ATOM 1466 C C . THR A 1 186 ? 6.636 14.398 -17.689 1.00 96.25 186 THR A C 1
ATOM 1468 O O . THR A 1 186 ? 6.951 15.498 -18.149 1.00 96.25 186 THR A O 1
ATOM 1471 N N . SER A 1 187 ? 6.279 14.228 -16.415 1.00 95.06 187 SER A N 1
ATOM 1472 C CA . SER A 1 187 ? 6.432 15.291 -15.415 1.00 95.06 187 SER A CA 1
ATOM 1473 C C . SER A 1 187 ? 7.906 15.482 -15.049 1.00 95.06 187 SER A C 1
ATOM 1475 O O . SER A 1 187 ? 8.675 14.521 -15.013 1.00 95.06 187 SER A O 1
ATOM 1477 N N . ILE A 1 188 ? 8.319 16.733 -14.823 1.00 91.69 188 ILE A N 1
ATOM 1478 C CA . ILE A 1 188 ? 9.744 17.080 -14.639 1.00 91.69 188 ILE A CA 1
ATOM 1479 C C . ILE A 1 188 ? 10.070 17.889 -13.383 1.00 91.69 188 ILE A C 1
ATOM 1481 O O . ILE A 1 188 ? 11.246 18.041 -13.062 1.00 91.69 188 ILE A O 1
ATOM 1485 N N . TYR A 1 189 ? 9.069 18.386 -12.654 1.00 93.06 189 TYR A N 1
ATOM 1486 C CA . TYR A 1 189 ? 9.262 19.060 -11.360 1.00 93.06 189 TYR A CA 1
ATOM 1487 C C . TYR A 1 189 ? 9.177 18.101 -10.166 1.00 93.06 189 TYR A C 1
ATOM 1489 O O . TYR A 1 189 ? 9.002 18.544 -9.034 1.00 93.06 189 TYR A O 1
ATOM 1497 N N . ASP A 1 190 ? 9.261 16.796 -10.413 1.00 94.88 190 ASP A N 1
ATOM 1498 C CA . ASP A 1 190 ? 9.011 15.774 -9.403 1.00 94.88 190 ASP A CA 1
ATOM 1499 C C . ASP A 1 190 ? 10.120 15.755 -8.338 1.00 94.88 190 ASP A C 1
ATOM 1501 O O . ASP A 1 190 ? 11.285 16.073 -8.606 1.00 94.88 190 ASP A O 1
ATOM 1505 N N . ALA A 1 191 ? 9.763 15.367 -7.115 1.00 95.44 191 ALA A N 1
ATOM 1506 C CA . ALA A 1 191 ? 10.640 15.455 -5.954 1.00 95.44 191 ALA A CA 1
ATOM 1507 C C . ALA A 1 191 ? 10.646 14.170 -5.124 1.00 95.44 191 ALA A C 1
ATOM 1509 O O . ALA A 1 191 ? 9.604 13.565 -4.899 1.00 95.44 191 ALA A O 1
ATOM 1510 N N . GLU A 1 192 ? 11.809 13.785 -4.609 1.00 95.31 192 GLU A N 1
ATOM 1511 C CA . GLU A 1 192 ? 11.951 12.808 -3.535 1.00 95.31 192 GLU A CA 1
ATOM 1512 C C . GLU A 1 192 ? 12.427 13.490 -2.252 1.00 95.31 192 GLU A C 1
ATOM 1514 O O . GLU A 1 192 ? 13.540 14.024 -2.164 1.00 95.31 192 GLU A O 1
ATOM 1519 N N . LEU A 1 193 ? 11.586 13.402 -1.227 1.00 94.75 193 LEU A N 1
ATOM 1520 C CA . LEU A 1 193 ? 11.919 13.726 0.148 1.00 94.75 193 LEU A CA 1
ATOM 1521 C C . LEU A 1 193 ? 12.491 12.470 0.804 1.00 94.75 193 LEU A C 1
ATOM 1523 O O . LEU A 1 193 ? 11.740 11.553 1.111 1.00 94.75 193 LEU A O 1
ATOM 1527 N N . GLU A 1 194 ? 13.806 12.412 1.016 1.00 92.12 194 GLU A N 1
ATOM 1528 C CA . GLU A 1 194 ? 14.456 11.260 1.657 1.00 92.12 194 GLU A CA 1
ATOM 1529 C C . GLU A 1 194 ? 15.368 11.722 2.796 1.00 92.12 194 GLU A C 1
ATOM 1531 O O . GLU A 1 194 ? 16.560 11.957 2.614 1.00 92.12 194 GLU A O 1
ATOM 1536 N N . TYR A 1 195 ? 14.812 11.854 3.996 1.00 90.94 195 TYR A N 1
ATOM 1537 C CA . TYR A 1 195 ? 15.559 12.206 5.208 1.00 90.94 195 TYR A CA 1
ATOM 1538 C C . TYR A 1 195 ? 15.350 11.143 6.297 1.00 90.94 195 TYR A C 1
ATOM 1540 O O . TYR A 1 195 ? 14.887 10.035 6.035 1.00 90.94 195 TYR A O 1
ATOM 1548 N N . THR A 1 196 ? 15.713 11.446 7.544 1.00 91.00 196 THR A N 1
ATOM 1549 C CA . THR A 1 196 ? 15.519 10.538 8.690 1.00 91.00 196 THR A CA 1
ATOM 1550 C C . THR A 1 196 ? 14.044 10.202 8.949 1.00 91.00 196 THR A C 1
ATOM 1552 O O . THR A 1 196 ? 13.756 9.148 9.526 1.00 91.00 196 THR A O 1
ATOM 1555 N N . TRP A 1 197 ? 13.127 11.062 8.497 1.00 92.25 197 TRP A N 1
ATOM 1556 C CA . TRP A 1 197 ? 11.673 10.917 8.588 1.00 92.25 197 TRP A CA 1
ATOM 1557 C C . TRP A 1 197 ? 11.128 9.740 7.765 1.00 92.25 197 TRP A C 1
ATOM 1559 O O . TRP A 1 197 ? 10.404 8.878 8.270 1.00 92.25 197 TRP A O 1
ATOM 1569 N N . GLY A 1 198 ? 11.542 9.648 6.507 1.00 91.50 198 GLY A N 1
ATOM 1570 C CA . GLY A 1 198 ? 10.942 8.749 5.536 1.00 91.50 198 GLY A CA 1
ATOM 1571 C C . GLY A 1 198 ? 11.364 9.094 4.116 1.00 91.50 198 GLY A C 1
ATOM 1572 O O . GLY A 1 198 ? 12.143 10.024 3.900 1.00 91.50 198 GLY A O 1
ATOM 1573 N N . ALA A 1 199 ? 10.844 8.310 3.173 1.00 93.25 199 ALA A N 1
ATOM 1574 C CA . ALA A 1 199 ? 11.075 8.471 1.746 1.00 93.25 199 ALA A CA 1
ATOM 1575 C C . ALA A 1 199 ? 9.727 8.644 1.034 1.00 93.25 199 ALA A C 1
ATOM 1577 O O . ALA A 1 199 ? 8.974 7.672 0.886 1.00 93.25 199 ALA A O 1
ATOM 1578 N N . ALA A 1 200 ? 9.432 9.878 0.630 1.00 96.12 200 ALA A N 1
ATOM 1579 C CA . ALA A 1 200 ? 8.220 10.251 -0.086 1.00 96.12 200 ALA A CA 1
ATOM 1580 C C . ALA A 1 200 ? 8.558 10.781 -1.484 1.00 96.12 200 ALA A C 1
ATOM 1582 O O . ALA A 1 200 ? 9.499 11.555 -1.650 1.00 96.12 200 ALA A O 1
ATOM 1583 N N . TYR A 1 201 ? 7.771 10.389 -2.480 1.00 95.81 201 TYR A N 1
ATOM 1584 C CA . TYR A 1 201 ? 7.870 10.862 -3.859 1.00 95.81 201 TYR A CA 1
ATOM 1585 C C . TYR A 1 201 ? 6.682 11.757 -4.158 1.00 95.81 201 TYR A C 1
ATOM 1587 O O . TYR A 1 201 ? 5.547 11.431 -3.814 1.00 95.81 201 TYR A O 1
ATOM 1595 N N . ILE A 1 202 ? 6.941 12.867 -4.824 1.00 97.31 202 ILE A N 1
ATOM 1596 C CA . ILE A 1 202 ? 5.940 13.827 -5.247 1.00 97.31 202 ILE A CA 1
ATOM 1597 C C . ILE A 1 202 ? 6.044 13.923 -6.759 1.00 97.31 202 ILE A C 1
ATOM 1599 O O . ILE A 1 202 ? 7.105 14.280 -7.269 1.00 97.31 202 ILE A O 1
ATOM 1603 N N . GLN A 1 203 ? 4.956 13.627 -7.462 1.00 96.44 203 GLN A N 1
ATOM 1604 C CA . GLN A 1 203 ? 4.906 13.753 -8.915 1.00 96.44 203 GLN A CA 1
ATOM 1605 C C . GLN A 1 203 ? 3.874 14.780 -9.351 1.00 96.44 203 GLN A C 1
ATOM 1607 O O . GLN A 1 203 ? 2.875 15.014 -8.666 1.00 96.44 203 GLN A O 1
ATOM 1612 N N . ASN A 1 204 ? 4.088 15.327 -10.545 1.00 95.44 204 ASN A N 1
ATOM 1613 C CA . ASN A 1 204 ? 3.182 16.256 -11.207 1.00 95.44 204 ASN A CA 1
ATOM 1614 C C . ASN A 1 204 ? 3.040 17.605 -10.484 1.00 95.44 204 ASN A C 1
ATOM 1616 O O . ASN A 1 204 ? 1.974 18.224 -10.480 1.00 95.44 204 ASN A O 1
ATOM 1620 N N . LEU A 1 205 ? 4.128 18.074 -9.867 1.00 94.56 205 LEU A N 1
ATOM 1621 C CA . LEU A 1 205 ? 4.194 19.428 -9.323 1.00 94.56 205 LEU A CA 1
ATOM 1622 C C . LEU A 1 205 ? 4.065 20.463 -10.454 1.00 94.56 205 LEU A C 1
ATOM 1624 O O . LEU A 1 205 ? 4.674 20.293 -11.511 1.00 94.56 205 LEU A O 1
ATOM 1628 N N . PRO A 1 206 ? 3.309 21.558 -10.263 1.00 92.69 206 PRO A N 1
ATOM 1629 C CA . PRO A 1 206 ? 3.138 22.575 -11.298 1.00 92.69 206 PRO A CA 1
ATOM 1630 C C . PRO A 1 206 ? 4.372 23.460 -11.512 1.00 92.69 206 PRO A C 1
ATOM 1632 O O . PRO A 1 206 ? 4.503 24.077 -12.567 1.00 92.69 206 PRO A O 1
ATOM 1635 N N . ALA A 1 207 ? 5.262 23.521 -10.524 1.00 91.69 207 ALA A N 1
ATOM 1636 C CA . ALA A 1 207 ? 6.492 24.302 -10.517 1.00 91.69 207 ALA A CA 1
ATOM 1637 C C . ALA A 1 207 ? 7.512 23.637 -9.568 1.00 91.69 207 ALA A C 1
ATOM 1639 O O . ALA A 1 207 ? 7.115 22.784 -8.767 1.00 91.69 207 ALA A O 1
ATOM 1640 N N . PRO A 1 208 ? 8.805 24.017 -9.607 1.00 89.06 208 PRO A N 1
ATOM 1641 C CA . PRO A 1 208 ? 9.781 23.546 -8.629 1.00 89.06 208 PRO A CA 1
ATOM 1642 C C . PRO A 1 208 ? 9.319 23.807 -7.192 1.00 89.06 208 PRO A C 1
ATOM 1644 O O . PRO A 1 208 ? 8.729 24.851 -6.910 1.00 89.06 208 PRO A O 1
ATOM 1647 N N . MET A 1 209 ? 9.644 22.886 -6.281 1.00 88.00 209 MET A N 1
ATOM 1648 C CA . MET A 1 209 ? 9.328 23.014 -4.856 1.00 88.00 209 MET A CA 1
ATOM 1649 C C . MET A 1 209 ? 9.847 24.362 -4.307 1.00 88.00 209 MET A C 1
ATOM 1651 O O . MET A 1 209 ? 11.062 24.579 -4.308 1.00 88.00 209 MET A O 1
ATOM 1655 N N . PRO A 1 210 ? 8.973 25.266 -3.819 1.00 86.56 210 PRO A N 1
ATOM 1656 C CA . PRO A 1 210 ? 9.382 26.594 -3.355 1.00 86.56 210 PRO A CA 1
ATOM 1657 C C . PRO A 1 210 ? 10.019 26.559 -1.957 1.00 86.56 210 PRO A C 1
ATOM 1659 O O . PRO A 1 210 ? 10.608 27.542 -1.507 1.00 86.56 210 PRO A O 1
ATOM 1662 N N . LEU A 1 211 ? 9.886 25.432 -1.254 1.00 87.56 211 LEU A N 1
ATOM 1663 C CA . LEU A 1 211 ? 10.427 25.224 0.082 1.00 87.56 211 LEU A CA 1
ATOM 1664 C C . LEU A 1 211 ? 11.916 24.867 0.028 1.00 87.56 211 LEU A C 1
ATOM 1666 O O . LEU A 1 211 ? 12.365 24.075 -0.804 1.00 87.56 211 LEU A O 1
ATOM 1670 N N . LYS A 1 212 ? 12.684 25.427 0.968 1.00 90.62 212 LYS A N 1
ATOM 1671 C CA . LYS A 1 212 ? 14.095 25.071 1.150 1.00 90.62 212 LYS A CA 1
ATOM 1672 C C . LYS A 1 212 ? 14.213 23.632 1.636 1.00 90.62 212 LYS A C 1
ATOM 1674 O O . LYS A 1 212 ? 13.356 23.136 2.360 1.00 90.62 212 LYS A O 1
ATOM 1679 N N . ALA A 1 213 ? 15.294 22.976 1.240 1.00 91.88 213 ALA A N 1
ATOM 1680 C CA . ALA A 1 213 ? 15.648 21.650 1.717 1.00 91.88 213 ALA A CA 1
ATOM 1681 C C . ALA A 1 213 ? 16.258 21.741 3.122 1.00 91.88 213 ALA A C 1
ATOM 1683 O O . ALA A 1 213 ? 17.316 22.346 3.296 1.00 91.88 213 ALA A O 1
ATOM 1684 N N . GLU A 1 214 ? 15.589 21.162 4.116 1.00 93.19 214 GLU A N 1
ATOM 1685 C CA . GLU A 1 214 ? 15.973 21.254 5.526 1.00 93.19 214 GLU A CA 1
ATOM 1686 C C . GLU A 1 214 ? 15.838 19.872 6.186 1.00 93.19 214 GLU A C 1
ATOM 1688 O O . GLU A 1 214 ? 14.718 19.395 6.348 1.00 93.19 214 GLU A O 1
ATOM 1693 N N . PRO A 1 215 ? 16.939 19.213 6.600 1.00 91.56 215 PRO A N 1
ATOM 1694 C CA . PRO A 1 215 ? 16.868 17.873 7.192 1.00 91.56 215 PRO A CA 1
ATOM 1695 C C . PRO A 1 215 ? 15.998 17.770 8.458 1.00 91.56 215 PRO A C 1
ATOM 1697 O O . PRO A 1 215 ? 15.398 16.724 8.705 1.00 91.56 215 PRO A O 1
ATOM 1700 N N . GLY A 1 216 ? 15.930 18.841 9.258 1.00 93.31 216 GLY A N 1
ATOM 1701 C CA . GLY A 1 216 ? 15.126 18.915 10.483 1.00 93.31 216 GLY A CA 1
ATOM 1702 C C . GLY A 1 216 ? 13.654 19.285 10.263 1.00 93.31 216 GLY A C 1
ATOM 1703 O O . GLY A 1 216 ? 12.896 19.337 11.235 1.00 93.31 216 GLY A O 1
ATOM 1704 N N . ARG A 1 217 ? 13.227 19.524 9.013 1.00 94.69 217 ARG A N 1
ATOM 1705 C CA . ARG A 1 217 ? 11.822 19.757 8.651 1.00 94.69 217 ARG A CA 1
ATOM 1706 C C . ARG A 1 217 ? 11.119 18.411 8.388 1.00 94.69 217 ARG A C 1
ATOM 1708 O O . ARG A 1 217 ? 11.620 17.641 7.570 1.00 94.69 217 ARG A O 1
ATOM 1715 N N . PRO A 1 218 ? 9.969 18.124 9.029 1.00 94.25 218 PRO A N 1
ATOM 1716 C CA . PRO A 1 218 ? 9.154 16.944 8.715 1.00 94.25 218 PRO A CA 1
ATOM 1717 C C . PRO A 1 218 ? 8.673 16.936 7.258 1.00 94.25 218 PRO A C 1
ATOM 1719 O O . PRO A 1 218 ? 8.442 18.008 6.689 1.00 94.25 218 PRO A O 1
ATOM 1722 N N . ASN A 1 219 ? 8.436 15.759 6.657 1.00 94.75 219 ASN A N 1
ATOM 1723 C CA . ASN A 1 219 ? 7.973 15.733 5.265 1.00 94.75 219 ASN A CA 1
ATOM 1724 C C . ASN A 1 219 ? 6.578 16.359 5.110 1.00 94.75 219 ASN A C 1
ATOM 1726 O O . ASN A 1 219 ? 6.307 16.968 4.075 1.00 94.75 219 ASN A O 1
ATOM 1730 N N . LEU A 1 220 ? 5.736 16.292 6.149 1.00 95.06 220 LEU A N 1
ATOM 1731 C CA . LEU A 1 220 ? 4.359 16.799 6.166 1.00 95.06 220 LEU A CA 1
ATOM 1732 C C . LEU A 1 220 ? 4.191 18.208 5.566 1.00 95.06 220 LEU A C 1
ATOM 1734 O O . LEU A 1 220 ? 3.236 18.441 4.828 1.00 95.06 220 LEU A O 1
ATOM 1738 N N . ASP A 1 221 ? 5.107 19.141 5.837 1.00 92.00 221 ASP A N 1
ATOM 1739 C CA . ASP A 1 221 ? 5.037 20.506 5.294 1.00 92.00 221 ASP A CA 1
ATOM 1740 C C . ASP A 1 221 ? 5.177 20.528 3.764 1.00 92.00 221 ASP A C 1
ATOM 1742 O O . ASP A 1 221 ? 4.410 21.199 3.069 1.00 92.00 221 ASP A O 1
ATOM 1746 N N . TYR A 1 222 ? 6.137 19.768 3.227 1.00 95.38 222 TYR A N 1
ATOM 1747 C CA . TYR A 1 222 ? 6.317 19.620 1.783 1.00 95.38 222 TYR A CA 1
ATOM 1748 C C . TYR A 1 222 ? 5.118 18.912 1.149 1.00 95.38 222 TYR A C 1
ATOM 1750 O O . TYR A 1 222 ? 4.685 19.285 0.058 1.00 95.38 222 TYR A O 1
ATOM 1758 N N . LEU A 1 223 ? 4.567 17.904 1.833 1.00 96.56 223 LEU A N 1
ATOM 1759 C CA . LEU A 1 223 ? 3.440 17.135 1.317 1.00 96.56 223 LEU A CA 1
ATOM 1760 C C . LEU A 1 223 ? 2.150 17.954 1.273 1.00 96.56 223 LEU A C 1
ATOM 1762 O O . LEU A 1 223 ? 1.433 17.870 0.281 1.00 96.56 223 LEU A O 1
ATOM 1766 N N . ARG A 1 224 ? 1.871 18.785 2.286 1.00 95.81 224 ARG A N 1
ATOM 1767 C CA . ARG A 1 224 ? 0.721 19.707 2.269 1.00 95.81 224 ARG A CA 1
ATOM 1768 C C . ARG A 1 224 ? 0.780 20.642 1.070 1.00 95.81 224 ARG A C 1
ATOM 1770 O O . ARG A 1 224 ? -0.185 20.715 0.317 1.00 95.81 224 ARG A O 1
ATOM 1777 N N . HIS A 1 225 ? 1.940 21.260 0.840 1.00 95.12 225 HIS A N 1
ATOM 1778 C CA . HIS A 1 225 ? 2.149 22.104 -0.334 1.00 95.12 225 HIS A CA 1
ATOM 1779 C C . HIS A 1 225 ? 1.910 21.336 -1.641 1.00 95.12 225 HIS A C 1
ATOM 1781 O O . HIS A 1 225 ? 1.222 21.819 -2.537 1.00 95.12 225 HIS A O 1
ATOM 1787 N N . ALA A 1 226 ? 2.456 20.123 -1.747 1.00 96.31 226 ALA A N 1
ATOM 1788 C CA . ALA A 1 226 ? 2.294 19.287 -2.928 1.00 96.31 226 ALA A CA 1
ATOM 1789 C C . ALA A 1 226 ? 0.825 18.923 -3.196 1.00 96.31 226 ALA A C 1
ATOM 1791 O O . ALA A 1 226 ? 0.357 19.064 -4.326 1.00 96.31 226 ALA A O 1
ATOM 1792 N N . VAL A 1 227 ? 0.090 18.490 -2.168 1.00 96.88 227 VAL A N 1
ATOM 1793 C CA . VAL A 1 227 ? -1.331 18.128 -2.279 1.00 96.88 227 VAL A CA 1
ATOM 1794 C C . VAL A 1 227 ? -2.179 19.343 -2.659 1.00 96.88 227 VAL A C 1
ATOM 1796 O O . VAL A 1 227 ? -2.988 19.244 -3.578 1.00 96.88 227 VAL A O 1
ATOM 1799 N N . GLU A 1 228 ? -1.954 20.500 -2.029 1.00 95.94 228 GLU A N 1
ATOM 1800 C CA . GLU A 1 228 ? -2.625 21.765 -2.378 1.00 95.94 228 GLU A CA 1
ATOM 1801 C C . GLU A 1 228 ? -2.356 22.184 -3.832 1.00 95.94 228 GLU A C 1
ATOM 1803 O O . GLU A 1 228 ? -3.238 22.715 -4.505 1.00 95.94 228 GLU A O 1
ATOM 1808 N N . ALA A 1 229 ? -1.158 21.892 -4.346 1.00 94.50 229 ALA A N 1
ATOM 1809 C CA . ALA A 1 229 ? -0.767 22.146 -5.730 1.00 94.50 229 ALA A CA 1
ATOM 1810 C C . ALA A 1 229 ? -1.296 21.099 -6.736 1.00 94.50 229 ALA A C 1
ATOM 1812 O O . ALA A 1 229 ? -1.009 21.196 -7.932 1.00 94.50 229 ALA A O 1
ATOM 1813 N N . GLY A 1 230 ? -2.054 20.096 -6.277 1.00 94.38 230 GLY A N 1
ATOM 1814 C CA . GLY A 1 230 ? -2.628 19.039 -7.112 1.00 94.38 230 GLY A CA 1
ATOM 1815 C C . GLY A 1 230 ? -1.667 17.894 -7.450 1.00 94.38 230 GLY A C 1
ATOM 1816 O O . GLY A 1 230 ? -2.019 17.024 -8.251 1.00 94.38 230 GLY A O 1
ATOM 1817 N N . ALA A 1 231 ? -0.483 17.838 -6.838 1.00 96.94 231 ALA A N 1
ATOM 1818 C CA . ALA A 1 231 ? 0.474 16.755 -7.048 1.00 96.94 231 ALA A CA 1
ATOM 1819 C C . ALA A 1 231 ? -0.037 15.419 -6.480 1.00 96.94 231 ALA A C 1
ATOM 1821 O O . ALA A 1 231 ? -0.918 15.366 -5.616 1.00 96.94 231 ALA A O 1
ATOM 1822 N N . ILE A 1 232 ? 0.522 14.314 -6.969 1.00 98.12 232 ILE A N 1
ATOM 1823 C CA . ILE A 1 232 ? 0.340 12.986 -6.377 1.00 98.12 232 ILE A CA 1
ATOM 1824 C C . ILE A 1 232 ? 1.520 12.682 -5.450 1.00 98.12 232 ILE A C 1
ATOM 1826 O O . ILE A 1 232 ? 2.664 13.024 -5.743 1.00 98.12 232 ILE A O 1
ATOM 1830 N N . VAL A 1 233 ? 1.221 12.065 -4.306 1.00 98.38 233 VAL A N 1
ATOM 1831 C CA . VAL A 1 233 ? 2.198 11.758 -3.252 1.00 98.38 233 VAL A CA 1
ATOM 1832 C C . VAL A 1 233 ? 2.249 10.258 -3.013 1.00 98.38 233 VAL A C 1
ATOM 1834 O O . VAL A 1 233 ? 1.222 9.603 -2.800 1.00 98.38 233 VAL A O 1
ATOM 1837 N N . HIS A 1 234 ? 3.464 9.730 -3.005 1.00 97.69 234 HIS A N 1
ATOM 1838 C CA . HIS A 1 234 ? 3.781 8.321 -2.865 1.00 97.69 234 HIS A CA 1
ATOM 1839 C C . HIS A 1 234 ? 4.761 8.116 -1.712 1.00 97.69 234 HIS A C 1
ATOM 1841 O O . HIS A 1 234 ? 5.602 8.971 -1.461 1.00 97.69 234 HIS A O 1
ATOM 1847 N N . TYR A 1 235 ? 4.718 6.958 -1.064 1.00 96.75 235 TYR A N 1
ATOM 1848 C CA . TYR A 1 235 ? 5.732 6.540 -0.090 1.00 96.75 235 TYR A CA 1
ATOM 1849 C C . TYR A 1 235 ? 6.505 5.309 -0.581 1.00 96.75 235 TYR A C 1
ATOM 1851 O O . TYR A 1 235 ? 5.911 4.414 -1.184 1.00 96.75 235 TYR A O 1
ATOM 1859 N N . GLN A 1 236 ? 7.812 5.217 -0.285 1.00 88.62 236 GLN A N 1
ATOM 1860 C CA . GLN A 1 236 ? 8.689 4.088 -0.673 1.00 88.62 236 GLN A CA 1
ATOM 1861 C C . GLN A 1 236 ? 8.206 2.713 -0.185 1.00 88.62 236 GLN A C 1
ATOM 1863 O O . GLN A 1 236 ? 8.561 1.682 -0.759 1.00 88.62 236 GLN A O 1
ATOM 1868 N N . GLY A 1 237 ? 7.394 2.701 0.865 1.00 84.94 237 GLY A N 1
ATOM 1869 C CA . GLY A 1 237 ? 6.769 1.530 1.461 1.00 84.94 237 GLY A CA 1
ATOM 1870 C C . GLY A 1 237 ? 6.019 1.939 2.727 1.00 84.94 237 GLY A C 1
ATOM 1871 O O . GLY A 1 237 ? 6.164 3.065 3.204 1.00 84.94 237 GLY A O 1
ATOM 1872 N N . GLY A 1 238 ? 5.220 1.034 3.295 1.00 75.12 238 GLY A N 1
ATOM 1873 C CA . GLY A 1 238 ? 4.390 1.331 4.471 1.00 75.12 238 GLY A CA 1
ATOM 1874 C C . GLY A 1 238 ? 5.157 1.428 5.798 1.00 75.12 238 GLY A C 1
ATOM 1875 O O . GLY A 1 238 ? 4.534 1.526 6.848 1.00 75.12 238 GLY A O 1
ATOM 1876 N N . TRP A 1 239 ? 6.490 1.355 5.773 1.00 86.06 239 TRP A N 1
ATOM 1877 C CA . TRP A 1 239 ? 7.355 1.362 6.961 1.00 86.06 239 TRP A CA 1
ATOM 1878 C C . TRP A 1 239 ? 8.098 2.683 7.200 1.00 86.06 239 TRP A C 1
ATOM 1880 O O . TRP A 1 239 ? 8.860 2.778 8.162 1.00 86.06 239 TRP A O 1
ATOM 1890 N N . SER A 1 240 ? 7.942 3.697 6.340 1.00 91.44 240 SER A N 1
ATOM 1891 C CA . SER A 1 240 ? 8.475 5.039 6.628 1.00 91.44 240 SER A CA 1
ATOM 1892 C C . SER A 1 240 ? 7.877 5.577 7.933 1.00 91.44 240 SER A C 1
ATOM 1894 O O . SER A 1 240 ? 6.712 5.320 8.219 1.00 91.44 240 SER A O 1
ATOM 1896 N N . ARG A 1 241 ? 8.654 6.303 8.749 1.00 94.38 241 ARG A N 1
ATOM 1897 C CA . ARG A 1 241 ? 8.244 6.610 10.134 1.00 94.38 241 ARG A CA 1
ATOM 1898 C C . ARG A 1 241 ? 6.983 7.468 10.196 1.00 94.38 241 ARG A C 1
ATOM 1900 O O . ARG A 1 241 ? 6.138 7.248 11.051 1.00 94.38 241 ARG A O 1
ATOM 1907 N N . GLU A 1 242 ? 6.856 8.422 9.287 1.00 94.38 242 GLU A N 1
ATOM 1908 C CA . GLU A 1 242 ? 5.770 9.407 9.289 1.00 94.38 242 GLU A CA 1
ATOM 1909 C C . GLU A 1 242 ? 4.559 9.014 8.424 1.00 94.38 242 GLU A C 1
ATOM 1911 O O . GLU A 1 242 ? 3.526 9.676 8.493 1.00 94.38 242 GLU A O 1
ATOM 1916 N N . VAL A 1 243 ? 4.646 7.922 7.645 1.00 96.62 243 VAL A N 1
ATOM 1917 C CA . VAL A 1 243 ? 3.639 7.570 6.621 1.00 96.62 243 VAL A CA 1
ATOM 1918 C C . VAL A 1 243 ? 2.221 7.493 7.183 1.00 96.62 243 VAL A C 1
ATOM 1920 O O . VAL A 1 243 ? 1.275 7.910 6.521 1.00 96.62 243 VAL A O 1
ATOM 1923 N N . LEU A 1 244 ? 2.061 6.991 8.413 1.00 97.38 244 LEU A N 1
ATOM 1924 C CA . LEU A 1 244 ? 0.758 6.906 9.066 1.00 97.38 244 LEU A CA 1
ATOM 1925 C C . LEU A 1 244 ? 0.200 8.295 9.401 1.00 97.38 244 LEU A C 1
ATOM 1927 O O . LEU A 1 244 ? -0.981 8.535 9.169 1.00 97.38 244 LEU A O 1
ATOM 1931 N N . VAL A 1 245 ? 1.030 9.201 9.928 1.00 97.62 245 VAL A N 1
ATOM 1932 C CA . VAL A 1 245 ? 0.609 10.574 10.250 1.00 97.62 245 VAL A CA 1
ATOM 1933 C C . VAL A 1 245 ? 0.200 11.297 8.978 1.00 97.62 245 VAL A C 1
ATOM 1935 O O . VAL A 1 245 ? -0.903 11.834 8.910 1.00 97.62 245 VAL A O 1
ATOM 1938 N N . ASP A 1 246 ? 1.040 11.245 7.949 1.00 98.06 246 ASP A N 1
ATOM 1939 C CA . ASP A 1 246 ? 0.778 11.936 6.691 1.00 98.06 246 ASP A CA 1
ATOM 1940 C C . ASP A 1 246 ? -0.464 11.382 5.987 1.00 98.06 246 ASP A C 1
ATOM 1942 O O . ASP A 1 246 ? -1.273 12.145 5.456 1.00 98.06 246 ASP A O 1
ATOM 1946 N N . ALA A 1 247 ? -0.665 10.061 6.018 1.00 97.94 247 ALA A N 1
ATOM 1947 C CA . ALA A 1 247 ? -1.846 9.433 5.437 1.00 97.94 247 ALA A CA 1
ATOM 1948 C C . ALA A 1 247 ? -3.125 9.781 6.212 1.00 97.94 247 ALA A C 1
ATOM 1950 O O . ALA A 1 247 ? -4.134 10.118 5.594 1.00 97.94 247 ALA A O 1
ATOM 1951 N N . LEU A 1 248 ? -3.087 9.771 7.551 1.00 97.50 248 LEU A N 1
ATOM 1952 C CA . LEU A 1 248 ? -4.217 10.201 8.386 1.00 97.50 248 LEU A CA 1
ATOM 1953 C C . LEU A 1 248 ? -4.575 11.670 8.153 1.00 97.50 248 LEU A C 1
ATOM 1955 O O . LEU A 1 248 ? -5.737 12.036 8.295 1.00 97.50 248 LEU A O 1
ATOM 1959 N N . LEU A 1 249 ? -3.611 12.506 7.771 1.00 97.62 249 LEU A N 1
ATOM 1960 C CA . LEU A 1 249 ? -3.821 13.917 7.442 1.00 97.62 249 LEU A CA 1
ATOM 1961 C C . LEU A 1 249 ? -4.141 14.160 5.956 1.00 97.62 249 LEU A C 1
ATOM 1963 O O . LEU A 1 249 ? -4.168 15.311 5.525 1.00 97.62 249 LEU A O 1
ATOM 1967 N N . GLY A 1 250 ? -4.391 13.104 5.174 1.00 96.75 250 GLY A N 1
ATOM 1968 C CA . GLY A 1 250 ? -4.812 13.211 3.773 1.00 96.75 250 GLY A CA 1
ATOM 1969 C C . GLY A 1 250 ? -3.704 13.628 2.804 1.00 96.75 250 GLY A C 1
ATOM 1970 O O . GLY A 1 250 ? -3.996 14.065 1.697 1.00 96.75 250 GLY A O 1
ATOM 1971 N N . CYS A 1 251 ? -2.436 13.505 3.203 1.00 97.94 251 CYS A N 1
ATOM 1972 C CA . CYS A 1 251 ? -1.284 13.930 2.405 1.00 97.94 251 CYS A CA 1
ATOM 1973 C C . CYS A 1 251 ? -0.639 12.788 1.598 1.00 97.94 251 CYS A C 1
ATOM 1975 O O . CYS A 1 251 ? 0.336 13.018 0.888 1.00 97.94 251 CYS A O 1
ATOM 1977 N N . VAL A 1 252 ? -1.160 11.559 1.691 1.00 98.31 252 VAL A N 1
ATOM 1978 C CA . VAL A 1 252 ? -0.622 10.373 1.002 1.00 98.31 252 VAL A CA 1
ATOM 1979 C C . VAL A 1 252 ? -1.682 9.769 0.097 1.00 98.31 252 VAL A C 1
ATOM 1981 O O . VAL A 1 252 ? -2.804 9.525 0.528 1.00 98.31 252 VAL A O 1
ATOM 1984 N N . HIS A 1 253 ? -1.300 9.472 -1.146 1.00 98.56 253 HIS A N 1
ATOM 1985 C CA . HIS A 1 253 ? -2.196 8.879 -2.137 1.00 98.56 253 HIS A CA 1
ATOM 1986 C C . HIS A 1 253 ? -1.834 7.425 -2.437 1.00 98.56 253 HIS A C 1
ATOM 1988 O O . HIS A 1 253 ? -2.715 6.584 -2.621 1.00 98.56 253 HIS A O 1
ATOM 1994 N N . THR A 1 254 ? -0.535 7.109 -2.482 1.00 98.12 254 THR A N 1
ATOM 1995 C CA . THR A 1 254 ? -0.067 5.756 -2.803 1.00 98.12 254 THR A CA 1
ATOM 1996 C C . THR A 1 254 ? 1.061 5.293 -1.883 1.00 98.12 254 THR A C 1
ATOM 1998 O O . THR A 1 254 ? 1.846 6.101 -1.384 1.00 98.12 254 THR A O 1
ATOM 2001 N N . VAL A 1 255 ? 1.187 3.980 -1.707 1.00 98.06 255 VAL A N 1
ATOM 2002 C CA . VAL A 1 255 ? 2.295 3.357 -0.972 1.00 98.06 255 VAL A CA 1
ATOM 2003 C C . VAL A 1 255 ? 2.913 2.266 -1.836 1.00 98.06 255 VAL A C 1
ATOM 2005 O O . VAL A 1 255 ? 2.207 1.379 -2.322 1.00 98.06 255 VAL A O 1
ATOM 2008 N N . ASN A 1 256 ? 4.230 2.311 -2.044 1.00 97.50 256 ASN A N 1
ATOM 2009 C CA . ASN A 1 256 ? 4.896 1.393 -2.957 1.00 97.50 256 ASN A CA 1
ATOM 2010 C C . ASN A 1 256 ? 4.988 -0.027 -2.391 1.00 97.50 256 ASN A C 1
ATOM 2012 O O . ASN A 1 256 ? 5.894 -0.364 -1.626 1.00 97.50 256 ASN A O 1
ATOM 2016 N N . VAL A 1 257 ? 4.082 -0.887 -2.856 1.00 97.19 257 VAL A N 1
ATOM 2017 C CA . VAL A 1 257 ? 4.135 -2.338 -2.630 1.00 97.19 257 VAL A CA 1
ATOM 2018 C C . VAL A 1 257 ? 5.167 -2.980 -3.566 1.00 97.19 257 VAL A C 1
ATOM 2020 O O . VAL A 1 257 ? 5.885 -3.902 -3.173 1.00 97.19 257 VAL A O 1
ATOM 2023 N N . CYS A 1 258 ? 5.291 -2.455 -4.790 1.00 97.00 258 CYS A N 1
ATOM 2024 C CA . CYS A 1 258 ? 6.276 -2.871 -5.787 1.00 97.00 258 CYS A CA 1
ATOM 2025 C C . CYS A 1 258 ? 7.397 -1.820 -5.887 1.00 97.00 258 CYS A C 1
ATOM 2027 O O . CYS A 1 258 ? 7.343 -0.908 -6.703 1.00 97.00 258 CYS A O 1
ATOM 2029 N N . ASN A 1 259 ? 8.387 -1.888 -4.997 1.00 94.94 259 ASN A N 1
ATOM 2030 C CA . ASN A 1 259 ? 9.430 -0.861 -4.875 1.00 94.94 259 ASN A CA 1
ATOM 2031 C C . ASN A 1 259 ? 10.817 -1.333 -5.336 1.00 94.94 259 ASN A C 1
ATOM 2033 O O . ASN A 1 259 ? 11.059 -2.500 -5.640 1.00 94.94 259 ASN A O 1
ATOM 2037 N N . ASN A 1 260 ? 11.753 -0.388 -5.300 1.00 93.12 260 ASN A N 1
ATOM 2038 C CA . ASN A 1 260 ? 13.144 -0.490 -5.727 1.00 93.12 260 ASN A CA 1
ATOM 2039 C C . ASN A 1 260 ? 14.019 -1.499 -4.961 1.00 93.12 260 ASN A C 1
ATOM 2041 O O . ASN A 1 260 ? 15.215 -1.617 -5.241 1.00 93.12 260 ASN A O 1
ATOM 2045 N N . ASN A 1 261 ? 13.456 -2.222 -3.992 1.00 94.00 261 ASN A N 1
ATOM 2046 C CA . ASN A 1 261 ? 14.123 -3.364 -3.380 1.00 94.00 261 ASN A CA 1
ATOM 2047 C C . ASN A 1 261 ? 13.926 -4.653 -4.194 1.00 94.00 261 ASN A C 1
ATOM 2049 O O . ASN A 1 261 ? 14.583 -5.650 -3.908 1.00 94.00 261 ASN A O 1
ATOM 2053 N N . PHE A 1 262 ? 13.079 -4.640 -5.225 1.00 95.19 262 PHE A N 1
ATOM 2054 C CA . PHE A 1 262 ? 13.050 -5.654 -6.275 1.00 95.19 262 PHE A CA 1
ATOM 2055 C C . PHE A 1 262 ? 13.697 -5.094 -7.542 1.00 95.19 262 PHE A C 1
ATOM 2057 O O . PHE A 1 262 ? 13.321 -4.026 -8.021 1.00 95.19 262 PHE A O 1
ATOM 2064 N N . ALA A 1 263 ? 14.660 -5.826 -8.092 1.00 93.75 263 ALA A N 1
ATOM 2065 C CA . ALA A 1 263 ? 15.364 -5.478 -9.319 1.00 93.75 263 ALA A CA 1
ATOM 2066 C C . ALA A 1 263 ? 15.370 -6.670 -10.284 1.00 93.75 263 ALA A C 1
ATOM 2068 O O . ALA A 1 263 ? 14.958 -7.784 -9.943 1.00 93.75 263 ALA A O 1
ATOM 2069 N N . LEU A 1 264 ? 15.862 -6.454 -11.504 1.00 91.06 264 LEU A N 1
ATOM 2070 C CA . LEU A 1 264 ? 16.009 -7.535 -12.470 1.00 91.06 264 LEU A CA 1
ATOM 2071 C C . LEU A 1 264 ? 16.973 -8.596 -11.912 1.00 91.06 264 LEU A C 1
ATOM 2073 O O . LEU A 1 264 ? 18.137 -8.309 -11.629 1.00 91.06 264 LEU A O 1
ATOM 2077 N N . HIS A 1 265 ? 16.455 -9.816 -11.734 1.00 93.44 265 HIS A N 1
ATOM 2078 C CA . HIS A 1 265 ? 17.168 -11.001 -11.219 1.00 93.44 265 HIS A CA 1
ATOM 2079 C C . HIS A 1 265 ? 17.699 -10.900 -9.786 1.00 93.44 265 HIS A C 1
ATOM 2081 O O . HIS A 1 265 ? 18.402 -11.803 -9.332 1.00 93.44 265 HIS A O 1
ATOM 2087 N N . ARG A 1 266 ? 17.364 -9.837 -9.049 1.00 94.19 266 ARG A N 1
ATOM 2088 C CA . ARG A 1 266 ? 17.863 -9.587 -7.692 1.00 94.19 266 ARG A CA 1
ATOM 2089 C C . ARG A 1 266 ? 16.796 -8.967 -6.809 1.00 94.19 266 ARG A C 1
ATOM 2091 O O . ARG A 1 266 ? 15.871 -8.317 -7.281 1.00 94.19 266 ARG A O 1
ATOM 2098 N N . PHE A 1 267 ? 16.986 -9.091 -5.510 1.00 94.62 267 PHE A N 1
ATOM 2099 C CA . PHE A 1 267 ? 16.280 -8.291 -4.526 1.00 94.62 267 PHE A CA 1
ATOM 2100 C C . PHE A 1 267 ? 17.249 -7.812 -3.448 1.00 94.62 267 PHE A C 1
ATOM 2102 O O . PHE A 1 267 ? 18.348 -8.348 -3.276 1.00 94.62 267 PHE A O 1
ATOM 2109 N N . GLN A 1 268 ? 16.826 -6.786 -2.727 1.00 92.25 268 GLN A N 1
ATOM 2110 C CA . GLN A 1 268 ? 17.530 -6.221 -1.597 1.00 92.25 268 GLN A CA 1
ATOM 2111 C C . GLN A 1 268 ? 16.724 -6.506 -0.324 1.00 92.25 268 GLN A C 1
ATOM 2113 O O . GLN A 1 268 ? 15.644 -5.934 -0.157 1.00 92.25 268 GLN A O 1
ATOM 2118 N N . PRO A 1 269 ? 17.220 -7.359 0.588 1.00 90.31 269 PRO A N 1
ATOM 2119 C CA . PRO A 1 269 ? 16.591 -7.547 1.884 1.00 90.31 269 PRO A CA 1
ATOM 2120 C C . PRO A 1 269 ? 16.567 -6.241 2.683 1.00 90.31 269 PRO A C 1
ATOM 2122 O O . PRO A 1 269 ? 17.525 -5.460 2.683 1.00 90.31 269 PRO A O 1
ATOM 2125 N N . ARG A 1 270 ? 15.441 -5.991 3.352 1.00 89.88 270 ARG A N 1
ATOM 2126 C CA . ARG A 1 270 ? 15.182 -4.763 4.114 1.00 89.88 270 ARG A CA 1
ATOM 2127 C C . ARG A 1 270 ? 14.466 -5.042 5.436 1.00 89.88 270 ARG A C 1
ATOM 2129 O O . ARG A 1 270 ? 13.854 -4.128 5.971 1.00 89.88 270 ARG A O 1
ATOM 2136 N N . SER A 1 271 ? 14.584 -6.249 5.996 1.00 88.00 271 SER A N 1
ATOM 2137 C CA . SER A 1 271 ? 13.939 -6.617 7.269 1.00 88.00 271 SER A CA 1
ATOM 2138 C C . SER A 1 271 ? 14.229 -5.624 8.402 1.00 88.00 271 SER A C 1
ATOM 2140 O O . SER A 1 271 ? 13.324 -5.271 9.144 1.00 88.00 271 SER A O 1
ATOM 2142 N N . ARG A 1 272 ? 15.443 -5.055 8.472 1.00 86.81 272 ARG A N 1
ATOM 2143 C CA . ARG A 1 272 ? 15.793 -4.004 9.454 1.00 86.81 272 ARG A CA 1
ATOM 2144 C C . ARG A 1 272 ? 14.937 -2.730 9.374 1.00 86.81 272 ARG A C 1
ATOM 2146 O O . ARG A 1 272 ? 14.953 -1.929 10.299 1.00 86.81 272 ARG A O 1
ATOM 2153 N N . TYR A 1 273 ? 14.261 -2.499 8.250 1.00 87.94 273 TYR A N 1
ATOM 2154 C CA . TYR A 1 273 ? 13.376 -1.355 8.040 1.00 87.94 273 TYR A CA 1
ATOM 2155 C C . TYR A 1 273 ? 11.922 -1.673 8.394 1.00 87.94 273 TYR A C 1
ATOM 2157 O O . TYR A 1 273 ? 11.105 -0.764 8.357 1.00 87.94 273 TYR A O 1
ATOM 2165 N N . SER A 1 274 ? 11.581 -2.913 8.763 1.00 88.00 274 SER A N 1
ATOM 2166 C CA . SER A 1 274 ? 10.196 -3.294 9.059 1.00 88.00 274 SER A CA 1
ATOM 2167 C C . SER A 1 274 ? 9.615 -2.603 10.294 1.00 88.00 274 SER A C 1
ATOM 2169 O O . SER A 1 274 ? 8.396 -2.548 10.444 1.00 88.00 274 SER A O 1
ATOM 2171 N N . ASN A 1 275 ? 10.479 -2.082 11.170 1.00 92.69 275 ASN A N 1
ATOM 2172 C CA . ASN A 1 275 ? 10.092 -1.444 12.418 1.00 92.69 275 ASN A CA 1
ATOM 2173 C C . ASN A 1 275 ? 11.004 -0.253 12.772 1.00 92.69 275 ASN A C 1
ATOM 2175 O O . ASN A 1 275 ? 11.672 -0.232 13.803 1.00 92.69 275 ASN A O 1
ATOM 2179 N N . LEU A 1 276 ? 11.050 0.760 11.900 1.00 91.94 276 LEU A N 1
ATOM 2180 C CA . LEU A 1 276 ? 11.910 1.944 12.074 1.00 91.94 276 LEU A CA 1
ATOM 2181 C C . LEU A 1 276 ? 11.593 2.811 13.304 1.00 91.94 276 LEU A C 1
ATOM 2183 O O . LEU A 1 276 ? 12.410 3.664 13.667 1.00 91.94 276 LEU A O 1
ATOM 2187 N N . LEU A 1 277 ? 10.410 2.631 13.889 1.00 94.25 277 LEU A N 1
ATOM 2188 C CA . LEU A 1 277 ? 9.933 3.315 15.090 1.00 94.25 277 LEU A CA 1
ATOM 2189 C C . LEU A 1 277 ? 10.085 2.473 16.367 1.00 94.25 277 LEU A C 1
ATOM 2191 O O . LEU A 1 277 ? 9.757 2.960 17.448 1.00 94.25 277 LEU A O 1
ATOM 2195 N N . GLU A 1 278 ? 10.575 1.234 16.254 1.00 93.50 278 GLU A N 1
ATOM 2196 C CA . GLU A 1 278 ? 10.709 0.304 17.383 1.00 93.50 278 GLU A CA 1
ATOM 2197 C C . GLU A 1 278 ? 9.373 0.102 18.119 1.00 93.50 278 GLU A C 1
ATOM 2199 O O . GLU A 1 278 ? 9.293 0.157 19.343 1.00 93.50 278 GLU A O 1
ATOM 2204 N N . VAL A 1 279 ? 8.293 -0.070 17.358 1.00 91.25 279 VAL A N 1
ATOM 2205 C CA . VAL A 1 279 ? 6.968 -0.392 17.887 1.00 91.25 279 VAL A CA 1
ATOM 2206 C C . VAL A 1 279 ? 6.986 -1.814 18.441 1.00 91.25 279 VAL A C 1
ATOM 2208 O O . VAL A 1 279 ? 7.444 -2.741 17.771 1.00 91.25 279 VAL A O 1
ATOM 2211 N N . GLU A 1 280 ? 6.502 -1.987 19.665 1.00 86.06 280 GLU A N 1
ATOM 2212 C CA . GLU A 1 280 ? 6.416 -3.292 20.321 1.00 86.06 280 GLU A CA 1
ATOM 2213 C C . GLU A 1 280 ? 5.536 -4.275 19.523 1.00 86.06 280 GLU A C 1
ATOM 2215 O O . GLU A 1 280 ? 4.583 -3.873 18.850 1.00 86.06 280 GLU A O 1
ATOM 2220 N N . ASP A 1 281 ? 5.881 -5.565 19.578 1.00 84.31 281 ASP A N 1
ATOM 2221 C CA . ASP A 1 281 ? 5.194 -6.686 18.910 1.00 84.31 281 ASP A CA 1
ATOM 2222 C C . ASP A 1 281 ? 5.117 -6.632 17.377 1.00 84.31 281 ASP A C 1
ATOM 2224 O O . ASP A 1 281 ? 4.434 -7.452 16.753 1.00 84.31 281 ASP A O 1
ATOM 2228 N N . PHE A 1 282 ? 5.815 -5.697 16.730 1.00 90.25 282 PHE A N 1
ATOM 2229 C CA . PHE A 1 282 ? 5.883 -5.696 15.273 1.00 90.25 282 PHE A CA 1
ATOM 2230 C C . PHE A 1 282 ? 6.615 -6.948 14.774 1.00 90.25 282 PHE A C 1
ATOM 2232 O O . PHE A 1 282 ? 7.657 -7.322 15.320 1.00 90.25 282 PHE A O 1
ATOM 2239 N N . PRO A 1 283 ? 6.104 -7.603 13.717 1.00 89.62 283 PRO A N 1
ATOM 2240 C CA . PRO A 1 283 ? 6.701 -8.828 13.219 1.00 89.62 283 PRO A CA 1
ATOM 2241 C C . PRO A 1 283 ? 8.088 -8.580 12.629 1.00 89.62 283 PRO A C 1
ATOM 2243 O O . PRO A 1 283 ? 8.384 -7.540 12.027 1.00 89.62 283 PRO A O 1
ATOM 2246 N N . THR A 1 284 ? 8.923 -9.603 12.753 1.00 90.31 284 THR A N 1
ATOM 2247 C CA . THR A 1 284 ? 10.188 -9.714 12.040 1.00 90.31 284 THR A CA 1
ATOM 2248 C C . THR A 1 284 ? 9.961 -10.461 10.732 1.00 90.31 284 THR A C 1
ATOM 2250 O O . THR A 1 284 ? 9.175 -11.405 10.659 1.00 90.31 284 THR A O 1
ATOM 2253 N N . TYR A 1 285 ? 10.647 -10.028 9.678 1.00 93.69 285 TYR A N 1
ATOM 2254 C CA . TYR A 1 285 ? 10.531 -10.633 8.354 1.00 93.69 285 TYR A CA 1
ATOM 2255 C C . TYR A 1 285 ? 11.869 -11.270 7.976 1.00 93.69 285 TYR A C 1
ATOM 2257 O O . TYR A 1 285 ? 12.914 -10.659 8.213 1.00 93.69 285 TYR A O 1
ATOM 2265 N N . PRO A 1 286 ? 11.876 -12.477 7.389 1.00 93.12 286 PRO A N 1
ATOM 2266 C CA . PRO A 1 286 ? 13.113 -13.103 6.950 1.00 93.12 286 PRO A CA 1
ATOM 2267 C C . PRO A 1 286 ? 13.707 -12.346 5.756 1.00 93.12 286 PRO A C 1
ATOM 2269 O O . PRO A 1 286 ? 12.975 -11.877 4.883 1.00 93.12 286 PRO A O 1
ATOM 2272 N N . ASP A 1 287 ? 15.039 -12.304 5.664 1.00 92.56 287 ASP A N 1
ATOM 2273 C CA . ASP A 1 287 ? 15.785 -11.713 4.541 1.00 92.56 287 ASP A CA 1
ATOM 2274 C C . ASP A 1 287 ? 15.732 -12.598 3.277 1.00 92.56 287 ASP A C 1
ATOM 2276 O O . ASP A 1 287 ? 16.738 -13.079 2.754 1.00 92.56 287 ASP A O 1
ATOM 2280 N N . THR A 1 288 ? 14.515 -12.810 2.784 1.00 94.50 288 THR A N 1
ATOM 2281 C CA . THR A 1 288 ? 14.165 -13.522 1.549 1.00 94.50 288 THR A CA 1
ATOM 2282 C C . THR A 1 288 ? 13.325 -12.602 0.664 1.00 94.50 288 THR A C 1
ATOM 2284 O O . THR A 1 288 ? 12.765 -11.615 1.142 1.00 94.50 288 THR A O 1
ATOM 2287 N N . ASP A 1 289 ? 13.228 -12.893 -0.630 1.00 95.31 289 ASP A N 1
ATOM 2288 C CA . ASP A 1 289 ? 12.412 -12.101 -1.556 1.00 95.31 289 ASP A CA 1
ATOM 2289 C C . ASP A 1 289 ? 10.920 -12.175 -1.202 1.00 95.31 289 ASP A C 1
ATOM 2291 O O . ASP A 1 289 ? 10.234 -11.153 -1.217 1.00 95.31 289 ASP A O 1
ATOM 2295 N N . VAL A 1 290 ? 10.441 -13.351 -0.788 1.00 96.00 290 VAL A N 1
ATOM 2296 C CA . VAL A 1 290 ? 9.084 -13.547 -0.254 1.00 96.00 290 VAL A CA 1
ATOM 2297 C C . VAL A 1 290 ? 8.883 -12.799 1.066 1.00 96.00 290 VAL A C 1
ATOM 2299 O O . VAL A 1 290 ? 7.867 -12.129 1.230 1.00 96.00 290 VAL A O 1
ATOM 2302 N N . GLY A 1 291 ? 9.851 -12.850 1.987 1.00 95.81 291 GLY A N 1
ATOM 2303 C CA . GLY A 1 291 ? 9.790 -12.098 3.246 1.00 95.81 291 GLY A CA 1
ATOM 2304 C C . GLY A 1 291 ? 9.747 -10.585 3.027 1.00 95.81 291 GLY A C 1
ATOM 2305 O O . GLY A 1 291 ? 9.014 -9.879 3.715 1.00 95.81 291 GLY A O 1
ATOM 2306 N N . MET A 1 292 ? 10.461 -10.082 2.017 1.00 95.00 292 MET A N 1
ATOM 2307 C CA . MET A 1 292 ? 10.398 -8.671 1.638 1.00 95.00 292 MET A CA 1
ATOM 2308 C C . MET A 1 292 ? 9.055 -8.309 0.991 1.00 95.00 292 MET A C 1
ATOM 2310 O O . MET A 1 292 ? 8.465 -7.293 1.351 1.00 95.00 292 MET A O 1
ATOM 2314 N N . LEU A 1 293 ? 8.510 -9.163 0.114 1.00 95.94 293 LEU A N 1
ATOM 2315 C CA . LEU A 1 293 ? 7.153 -8.984 -0.417 1.00 95.94 293 LEU A CA 1
ATOM 2316 C C . LEU A 1 293 ? 6.122 -8.918 0.718 1.00 95.94 293 LEU A C 1
ATOM 2318 O O . LEU A 1 293 ? 5.272 -8.030 0.714 1.00 95.94 293 LEU A O 1
ATOM 2322 N N . GLN A 1 294 ? 6.229 -9.819 1.698 1.00 95.69 294 GLN A N 1
ATOM 2323 C CA . GLN A 1 294 ? 5.353 -9.846 2.864 1.00 95.69 294 GLN A CA 1
ATOM 2324 C C . GLN A 1 294 ? 5.480 -8.562 3.694 1.00 95.69 294 GLN A C 1
ATOM 2326 O O . GLN A 1 294 ? 4.470 -7.951 4.025 1.00 95.69 294 GLN A O 1
ATOM 2331 N N . MET A 1 295 ? 6.701 -8.088 3.960 1.00 95.69 295 MET A N 1
ATOM 2332 C CA . MET A 1 295 ? 6.927 -6.809 4.641 1.00 95.69 295 MET A CA 1
ATOM 2333 C C . MET A 1 295 ? 6.237 -5.643 3.912 1.00 95.69 295 MET A C 1
ATOM 2335 O O . MET A 1 295 ? 5.589 -4.807 4.547 1.00 95.69 295 MET A O 1
ATOM 2339 N N . ASN A 1 296 ? 6.320 -5.600 2.578 1.00 95.81 296 ASN A N 1
ATOM 2340 C CA . ASN A 1 296 ? 5.647 -4.584 1.766 1.00 95.81 296 ASN A CA 1
ATOM 2341 C C . ASN A 1 296 ? 4.131 -4.661 1.857 1.00 95.81 296 ASN A C 1
ATOM 2343 O O . ASN A 1 296 ? 3.485 -3.628 2.038 1.00 95.81 296 ASN A O 1
ATOM 2347 N N . THR A 1 297 ? 3.556 -5.857 1.748 1.00 96.56 297 THR A N 1
ATOM 2348 C CA . THR A 1 297 ? 2.104 -6.002 1.822 1.00 96.56 297 THR A CA 1
ATOM 2349 C C . THR A 1 297 ? 1.583 -5.743 3.225 1.00 96.56 297 THR A C 1
ATOM 2351 O O . THR A 1 297 ? 0.642 -4.976 3.377 1.00 96.56 297 THR A O 1
ATOM 2354 N N . ASP A 1 298 ? 2.215 -6.292 4.259 1.00 96.06 298 ASP A N 1
ATOM 2355 C CA . ASP A 1 298 ? 1.709 -6.210 5.629 1.00 96.06 298 ASP A CA 1
ATOM 2356 C C . ASP A 1 298 ? 1.765 -4.769 6.150 1.00 96.06 298 ASP A C 1
ATOM 2358 O O . ASP A 1 298 ? 0.869 -4.320 6.862 1.00 96.06 298 ASP A O 1
ATOM 2362 N N . THR A 1 299 ? 2.806 -4.007 5.803 1.00 95.00 299 THR A N 1
ATOM 2363 C CA . THR A 1 299 ? 2.893 -2.585 6.180 1.00 95.00 299 THR A CA 1
ATOM 2364 C C . THR A 1 299 ? 1.851 -1.736 5.455 1.00 95.00 299 THR A C 1
ATOM 2366 O O . THR A 1 299 ? 1.206 -0.900 6.080 1.00 95.00 299 THR A O 1
ATOM 2369 N N . TYR A 1 300 ? 1.602 -1.998 4.170 1.00 97.94 300 TYR A N 1
ATOM 2370 C CA . TYR A 1 300 ? 0.517 -1.362 3.424 1.00 97.94 300 TYR A CA 1
ATOM 2371 C C . TYR A 1 300 ? -0.869 -1.720 3.990 1.00 97.94 300 TYR A C 1
ATOM 2373 O O . TYR A 1 300 ? -1.714 -0.844 4.169 1.00 97.94 300 TYR A O 1
ATOM 2381 N N . TYR A 1 301 ? -1.096 -2.986 4.345 1.00 98.19 301 TYR A N 1
ATOM 2382 C CA . TYR A 1 301 ? -2.369 -3.462 4.888 1.00 98.19 301 TYR A CA 1
ATOM 2383 C C . TYR A 1 301 ? -2.691 -2.871 6.254 1.00 98.19 301 TYR A C 1
ATOM 2385 O O . TYR A 1 301 ? -3.850 -2.548 6.493 1.00 98.19 301 TYR A O 1
ATOM 2393 N N . ARG A 1 302 ? -1.691 -2.655 7.118 1.00 96.44 302 ARG A N 1
ATOM 2394 C CA . ARG A 1 302 ? -1.890 -1.933 8.387 1.00 96.44 302 ARG A CA 1
ATOM 2395 C C . ARG A 1 302 ? -2.493 -0.552 8.162 1.00 96.44 302 ARG A C 1
ATOM 2397 O O . ARG A 1 302 ? -3.431 -0.190 8.860 1.00 96.44 302 ARG A O 1
ATOM 2404 N N . LEU A 1 303 ? -2.006 0.181 7.158 1.00 97.75 303 LEU A N 1
ATOM 2405 C CA . LEU A 1 303 ? -2.543 1.498 6.815 1.00 97.75 303 LEU A CA 1
ATOM 2406 C C . LEU A 1 303 ? -3.995 1.393 6.326 1.00 97.75 303 LEU A C 1
ATOM 2408 O O . LEU A 1 303 ? -4.863 2.089 6.846 1.00 97.75 303 LEU A O 1
ATOM 2412 N N . LEU A 1 304 ? -4.288 0.486 5.387 1.00 98.31 304 LEU A N 1
ATOM 2413 C CA . LEU A 1 304 ? -5.657 0.276 4.888 1.00 98.31 304 LEU A CA 1
ATOM 2414 C C . LEU A 1 304 ? -6.634 -0.139 5.999 1.00 98.31 304 LEU A C 1
ATOM 2416 O O . LEU A 1 304 ? -7.783 0.299 6.037 1.00 98.31 304 LEU A O 1
ATOM 2420 N N . ASN A 1 305 ? -6.167 -0.970 6.927 1.00 97.38 305 ASN A N 1
ATOM 2421 C CA . ASN A 1 305 ? -6.927 -1.444 8.076 1.00 97.38 305 ASN A CA 1
ATOM 2422 C C . ASN A 1 305 ? -7.252 -0.340 9.096 1.00 97.38 305 ASN A C 1
ATOM 2424 O O . ASN A 1 305 ? -8.169 -0.521 9.898 1.00 97.38 305 ASN A O 1
ATOM 2428 N N . CYS A 1 306 ? -6.553 0.798 9.041 1.00 95.44 306 CYS A N 1
ATOM 2429 C CA . CYS A 1 306 ? -6.878 2.014 9.789 1.00 95.44 306 CYS A CA 1
ATOM 2430 C C . CYS A 1 306 ? -7.952 2.883 9.105 1.00 95.44 306 CYS A C 1
ATOM 2432 O O . CYS A 1 306 ? -8.117 4.044 9.472 1.00 95.44 306 CYS A O 1
ATOM 2434 N N . GLY A 1 307 ? -8.649 2.357 8.093 1.00 94.56 307 GLY A N 1
ATOM 2435 C CA . GLY A 1 307 ? -9.680 3.074 7.336 1.00 94.56 307 GLY A CA 1
ATOM 2436 C C . GLY A 1 307 ? -9.135 3.967 6.225 1.00 94.56 307 GLY A C 1
ATOM 2437 O O . GLY A 1 307 ? -9.909 4.639 5.542 1.00 94.56 307 GLY A O 1
ATOM 2438 N N . LEU A 1 308 ? -7.817 3.959 6.009 1.00 96.50 308 LEU A N 1
ATOM 2439 C CA . LEU A 1 308 ? -7.172 4.777 4.990 1.00 96.50 308 LEU A CA 1
ATOM 2440 C C . LEU A 1 308 ? -7.451 4.232 3.591 1.00 96.50 308 LEU A C 1
ATOM 2442 O O . LEU A 1 308 ? -7.381 3.030 3.328 1.00 96.50 308 LEU A O 1
ATOM 2446 N N . ARG A 1 309 ? -7.708 5.151 2.662 1.00 96.38 309 ARG A N 1
ATOM 2447 C CA . ARG A 1 309 ? -7.902 4.842 1.247 1.00 96.38 309 ARG A CA 1
ATOM 2448 C C . ARG A 1 309 ? -6.638 5.188 0.481 1.00 96.38 309 ARG A C 1
ATOM 2450 O O . ARG A 1 309 ? -6.419 6.342 0.136 1.00 96.38 309 ARG A O 1
ATOM 2457 N N . LEU A 1 310 ? -5.806 4.183 0.237 1.00 98.19 310 LEU A N 1
ATOM 2458 C CA . LEU A 1 310 ? -4.497 4.340 -0.389 1.00 98.19 310 LEU A CA 1
ATOM 2459 C C . LEU A 1 310 ? -4.390 3.424 -1.603 1.00 98.19 310 LEU A C 1
ATOM 2461 O O . LEU A 1 310 ? -4.792 2.261 -1.550 1.00 98.19 310 LEU A O 1
ATOM 2465 N N . ALA A 1 311 ? -3.818 3.919 -2.693 1.00 98.62 311 ALA A N 1
ATOM 2466 C CA . ALA A 1 311 ? -3.484 3.104 -3.851 1.00 98.62 311 ALA A CA 1
ATOM 2467 C C . ALA A 1 311 ? -2.166 2.344 -3.637 1.00 98.62 311 ALA A C 1
ATOM 2469 O O . ALA A 1 311 ? -1.270 2.785 -2.913 1.00 98.62 311 ALA A O 1
ATOM 2470 N N . SER A 1 312 ? -2.016 1.216 -4.321 1.00 98.38 312 SER A N 1
ATOM 2471 C CA . SER A 1 312 ? -0.721 0.556 -4.463 1.00 98.38 312 SER A CA 1
ATOM 2472 C C . SER A 1 312 ? 0.184 1.365 -5.403 1.00 98.38 312 SER A C 1
ATOM 2474 O O . SER A 1 312 ? -0.258 1.857 -6.446 1.00 98.38 312 SER A O 1
ATOM 2476 N N . GLY A 1 313 ? 1.452 1.523 -5.026 1.00 97.81 313 GLY A N 1
ATOM 2477 C CA . GLY A 1 313 ? 2.475 2.236 -5.794 1.00 97.81 313 GLY A CA 1
ATOM 2478 C C . GLY A 1 313 ? 3.568 1.318 -6.361 1.00 97.81 313 GLY A C 1
ATOM 2479 O O . GLY A 1 313 ? 3.796 0.208 -5.857 1.00 97.81 313 GLY A O 1
ATOM 2480 N N . GLY A 1 314 ? 4.224 1.778 -7.429 1.00 96.81 314 GLY A N 1
ATOM 2481 C CA . GLY A 1 314 ? 5.213 1.023 -8.196 1.00 96.81 314 GLY A CA 1
ATOM 2482 C C . GLY A 1 314 ? 6.351 1.920 -8.682 1.00 96.81 314 GLY A C 1
ATOM 2483 O O . GLY A 1 314 ? 6.078 2.911 -9.358 1.00 96.81 314 GLY A O 1
ATOM 2484 N N . GLY A 1 315 ? 7.602 1.584 -8.351 1.00 96.25 315 GLY A N 1
ATOM 2485 C CA . GLY A 1 315 ? 8.758 2.386 -8.761 1.00 96.25 315 GLY A CA 1
ATOM 2486 C C . GLY A 1 315 ? 10.106 1.684 -8.609 1.00 96.25 315 GLY A C 1
ATOM 2487 O O . GLY A 1 315 ? 10.355 0.973 -7.630 1.00 96.25 315 GLY A O 1
ATOM 2488 N N . SER A 1 316 ? 10.984 1.883 -9.590 1.00 95.88 316 SER A N 1
ATOM 2489 C CA . SER A 1 316 ? 12.228 1.120 -9.762 1.00 95.88 316 SER A CA 1
ATOM 2490 C C . SER A 1 316 ? 13.453 1.794 -9.135 1.00 95.88 316 SER A C 1
ATOM 2492 O O . SER A 1 316 ? 14.387 1.110 -8.727 1.00 95.88 316 SER A O 1
ATOM 2494 N N . ALA A 1 317 ? 13.441 3.119 -8.988 1.00 95.31 317 ALA A N 1
ATOM 2495 C CA . ALA A 1 317 ? 14.588 3.950 -8.607 1.00 95.31 317 ALA A CA 1
ATOM 2496 C C . ALA A 1 317 ? 15.781 3.849 -9.574 1.00 95.31 317 ALA A C 1
ATOM 2498 O O . ALA A 1 317 ? 16.944 3.937 -9.163 1.00 95.31 317 ALA A O 1
ATOM 2499 N N . THR A 1 318 ? 15.517 3.651 -10.868 1.00 95.38 318 THR A N 1
ATOM 2500 C CA . THR A 1 318 ? 16.561 3.650 -11.904 1.00 95.38 318 THR A CA 1
ATOM 2501 C C . THR A 1 318 ? 17.337 4.962 -11.879 1.00 95.38 318 THR A C 1
ATOM 2503 O O . THR A 1 318 ? 16.745 6.021 -11.703 1.00 95.38 318 THR A O 1
ATOM 2506 N N . GLY A 1 319 ? 18.662 4.885 -12.017 1.00 92.56 319 GLY A N 1
ATOM 2507 C CA . GLY A 1 319 ? 19.589 6.014 -11.859 1.00 92.56 319 GLY A CA 1
ATOM 2508 C C . GLY A 1 319 ? 20.289 6.045 -10.495 1.00 92.56 319 GLY A C 1
ATOM 2509 O O . GLY A 1 319 ? 21.401 6.553 -10.384 1.00 92.56 319 GLY A O 1
ATOM 2510 N N . VAL A 1 320 ? 19.696 5.419 -9.472 1.00 91.88 320 VAL A N 1
ATOM 2511 C CA . VAL A 1 320 ? 20.359 5.114 -8.182 1.00 91.88 320 VAL A CA 1
ATOM 2512 C C . VAL A 1 320 ? 20.329 3.620 -7.838 1.00 91.88 320 VAL A C 1
ATOM 2514 O O . VAL A 1 320 ? 21.001 3.172 -6.907 1.00 91.88 320 VAL A O 1
ATOM 2517 N N . LYS A 1 321 ? 19.570 2.830 -8.604 1.00 91.69 321 LYS A N 1
ATOM 2518 C CA . LYS A 1 321 ? 19.557 1.367 -8.585 1.00 91.69 321 LYS A CA 1
ATOM 2519 C C . LYS A 1 321 ? 19.907 0.812 -9.961 1.00 91.69 321 LYS A C 1
ATOM 2521 O O . LYS A 1 321 ? 19.516 1.360 -10.988 1.00 91.69 321 LYS A O 1
ATOM 2526 N N . GLU A 1 322 ? 20.603 -0.319 -9.950 1.00 91.12 322 GLU A N 1
ATOM 2527 C CA . GLU A 1 322 ? 20.940 -1.121 -11.130 1.00 91.12 322 GLU A CA 1
ATOM 2528 C C . GLU A 1 322 ? 19.725 -1.949 -11.591 1.00 91.12 322 GLU A C 1
ATOM 2530 O O . GLU A 1 322 ? 19.639 -3.169 -11.372 1.00 91.12 322 GLU A O 1
ATOM 2535 N N . VAL A 1 323 ? 18.740 -1.253 -12.154 1.00 94.75 323 VAL A N 1
ATOM 2536 C CA . VAL A 1 323 ? 17.455 -1.800 -12.591 1.00 94.75 323 VAL A CA 1
ATOM 2537 C C . VAL A 1 323 ? 16.911 -0.980 -13.768 1.00 94.75 323 VAL A C 1
ATOM 2539 O O . VAL A 1 323 ? 17.084 0.241 -13.778 1.00 94.75 323 VAL A O 1
ATOM 2542 N N . PRO A 1 324 ? 16.256 -1.607 -14.759 1.00 96.00 324 PRO A N 1
ATOM 2543 C CA . PRO A 1 324 ? 15.643 -0.887 -15.872 1.00 96.00 324 PRO A CA 1
ATOM 2544 C C . PRO A 1 324 ? 14.486 0.010 -15.427 1.00 96.00 324 PRO A C 1
ATOM 2546 O O . PRO A 1 324 ? 13.791 -0.305 -14.458 1.00 96.00 324 PRO A O 1
ATOM 2549 N N . VAL A 1 325 ? 14.262 1.085 -16.185 1.00 97.06 325 VAL A N 1
ATOM 2550 C CA . VAL A 1 325 ? 13.049 1.907 -16.084 1.00 97.06 325 VAL A CA 1
ATOM 2551 C C . VAL A 1 325 ? 11.818 1.024 -16.291 1.00 97.06 325 VAL A C 1
ATOM 2553 O O . VAL A 1 325 ? 11.821 0.083 -17.079 1.00 97.06 325 VAL A O 1
ATOM 2556 N N . GLY A 1 326 ? 10.766 1.288 -15.534 1.00 96.38 326 GLY A N 1
ATOM 2557 C CA . GLY A 1 326 ? 9.502 0.577 -15.584 1.00 96.38 326 GLY A CA 1
ATOM 2558 C C . GLY A 1 326 ? 9.599 -0.876 -15.130 1.00 96.38 326 GLY A C 1
ATOM 2559 O O . GLY A 1 326 ? 8.656 -1.627 -15.361 1.00 96.38 326 GLY A O 1
ATOM 2560 N N . TYR A 1 327 ? 10.696 -1.334 -14.521 1.00 97.50 327 TYR A N 1
ATOM 2561 C CA . TYR A 1 327 ? 10.757 -2.717 -14.048 1.00 97.50 327 TYR A CA 1
ATOM 2562 C C . TYR A 1 327 ? 9.692 -2.982 -12.979 1.00 97.50 327 TYR A C 1
ATOM 2564 O O . TYR A 1 327 ? 8.955 -3.959 -13.079 1.00 97.50 327 TYR A O 1
ATOM 2572 N N . ASN A 1 328 ? 9.572 -2.082 -12.000 1.00 98.12 328 ASN A N 1
ATOM 2573 C CA . ASN A 1 328 ? 8.439 -2.030 -11.086 1.00 98.12 328 ASN A CA 1
ATOM 2574 C C . ASN A 1 328 ? 7.514 -0.902 -11.556 1.00 98.12 328 ASN A C 1
ATOM 2576 O O . ASN A 1 328 ? 7.901 0.264 -11.516 1.00 98.12 328 ASN A O 1
ATOM 2580 N N . ARG A 1 329 ? 6.302 -1.236 -12.006 1.00 98.38 329 ARG A N 1
ATOM 2581 C CA . ARG A 1 329 ? 5.372 -0.263 -12.603 1.00 98.38 329 ARG A CA 1
ATOM 2582 C C . ARG A 1 329 ? 3.954 -0.406 -12.073 1.00 98.38 329 ARG A C 1
ATOM 2584 O O . ARG A 1 329 ? 3.583 -1.438 -11.509 1.00 98.38 329 ARG A O 1
ATOM 2591 N N . ALA A 1 330 ? 3.156 0.629 -12.292 1.00 98.69 330 ALA A N 1
ATOM 2592 C CA . ALA A 1 330 ? 1.713 0.602 -12.151 1.00 98.69 330 ALA A CA 1
ATOM 2593 C C . ALA A 1 330 ? 1.049 0.531 -13.530 1.00 98.69 330 ALA A C 1
ATOM 2595 O O . ALA A 1 330 ? 1.456 1.212 -14.468 1.00 98.69 330 ALA A O 1
ATOM 2596 N N . TYR A 1 331 ? -0.013 -0.265 -13.617 1.00 98.88 331 TYR A N 1
ATOM 2597 C CA . TYR A 1 331 ? -0.990 -0.197 -14.694 1.00 98.88 331 TYR A CA 1
ATOM 2598 C C . TYR A 1 331 ? -2.240 0.489 -14.158 1.00 98.88 331 TYR A C 1
ATOM 2600 O O . TYR A 1 331 ? -2.929 -0.060 -13.291 1.00 98.88 331 TYR A O 1
ATOM 2608 N N . VAL A 1 332 ? -2.542 1.681 -14.667 1.00 98.88 332 VAL A N 1
ATOM 2609 C CA . VAL A 1 332 ? -3.627 2.547 -14.190 1.00 98.88 332 VAL A CA 1
ATOM 2610 C C . VAL A 1 332 ? -4.763 2.570 -15.204 1.00 98.88 332 VAL A C 1
ATOM 2612 O O . VAL A 1 332 ? -4.559 2.850 -16.383 1.00 98.88 332 VAL A O 1
ATOM 2615 N N . ARG A 1 333 ? -5.981 2.275 -14.747 1.00 98.56 333 ARG A N 1
ATOM 2616 C CA . ARG A 1 333 ? -7.190 2.301 -15.571 1.00 98.56 333 ARG A CA 1
ATOM 2617 C C . ARG A 1 333 ? -7.650 3.742 -15.783 1.00 98.56 333 ARG A C 1
ATOM 2619 O O . ARG A 1 333 ? -8.218 4.344 -14.868 1.00 98.56 333 ARG A O 1
ATOM 2626 N N . ALA A 1 334 ? -7.469 4.248 -16.997 1.00 97.75 334 ALA A N 1
ATOM 2627 C CA . ALA A 1 334 ? -7.865 5.591 -17.421 1.00 97.75 334 ALA A CA 1
ATOM 2628 C C . ALA A 1 334 ? -8.463 5.565 -18.841 1.00 97.75 334 ALA A C 1
ATOM 2630 O O . ALA A 1 334 ? -8.543 4.508 -19.471 1.00 97.75 334 ALA A O 1
ATOM 2631 N N . ALA A 1 335 ? -8.937 6.714 -19.329 1.00 96.94 335 ALA A N 1
ATOM 2632 C CA . ALA A 1 335 ? -9.446 6.833 -20.696 1.00 96.94 335 ALA A CA 1
ATOM 2633 C C . ALA A 1 335 ? -8.339 6.521 -21.730 1.00 96.94 335 ALA A C 1
ATOM 2635 O O . ALA A 1 335 ? -7.170 6.761 -21.434 1.00 96.94 335 ALA A O 1
ATOM 2636 N N . PRO A 1 336 ? -8.658 6.008 -22.934 1.00 94.94 336 PRO A N 1
ATOM 2637 C CA . PRO A 1 336 ? -7.649 5.634 -23.934 1.00 94.94 336 PRO A CA 1
ATOM 2638 C C . PRO A 1 336 ? -6.652 6.741 -24.302 1.00 94.94 336 PRO A C 1
ATOM 2640 O O . PRO A 1 336 ? -5.474 6.450 -24.460 1.00 94.94 336 PRO A O 1
ATOM 2643 N N . GLU A 1 337 ? -7.107 7.993 -24.350 1.00 94.94 337 GLU A N 1
ATOM 2644 C CA . GLU A 1 337 ? -6.292 9.180 -24.654 1.00 94.94 337 GLU A CA 1
ATOM 2645 C C . GLU A 1 337 ? -6.103 10.069 -23.415 1.00 94.94 337 GLU A C 1
ATOM 2647 O O . GLU A 1 337 ? -6.086 11.293 -23.516 1.00 94.94 337 GLU A O 1
ATOM 2652 N N . ALA A 1 338 ? -6.044 9.456 -22.227 1.00 97.00 338 ALA A N 1
ATOM 2653 C CA . ALA A 1 338 ? -5.846 10.189 -20.983 1.00 97.00 338 ALA A CA 1
ATOM 2654 C C . ALA A 1 338 ? -4.590 11.070 -21.058 1.00 97.00 338 ALA A C 1
ATOM 2656 O O . ALA A 1 338 ? -3.555 10.675 -21.587 1.00 97.00 338 ALA A O 1
ATOM 2657 N N . SER A 1 339 ? -4.679 12.263 -20.494 1.00 97.00 339 SER A N 1
ATOM 2658 C CA . SER A 1 339 ? -3.534 13.111 -20.183 1.00 97.00 339 SER A CA 1
ATOM 2659 C C . SER A 1 339 ? -2.766 12.582 -18.966 1.00 97.00 339 SER A C 1
ATOM 2661 O O . SER A 1 339 ? -3.264 11.749 -18.204 1.00 97.00 339 SER A O 1
ATOM 2663 N N . LEU A 1 340 ? -1.560 13.115 -18.732 1.00 96.88 340 LEU A N 1
ATOM 2664 C CA . LEU A 1 340 ? -0.784 12.807 -17.525 1.00 96.88 340 LEU A CA 1
ATOM 2665 C C . LEU A 1 340 ? -1.552 13.173 -16.239 1.00 96.88 340 LEU A C 1
ATOM 2667 O O . LEU A 1 340 ? -1.479 12.451 -15.247 1.00 96.88 340 LEU A O 1
ATOM 2671 N N . ASP A 1 341 ? -2.323 14.262 -16.264 1.00 96.75 341 ASP A N 1
ATOM 2672 C CA . ASP A 1 341 ? -3.153 14.682 -15.132 1.00 96.75 341 ASP A CA 1
ATOM 2673 C C . ASP A 1 341 ? -4.270 13.663 -14.854 1.00 96.75 341 ASP A C 1
ATOM 2675 O O . ASP A 1 341 ? -4.430 13.211 -13.722 1.00 96.75 341 ASP A O 1
ATOM 2679 N N . GLU A 1 342 ? -4.997 13.223 -15.885 1.00 98.00 342 GLU A N 1
ATOM 2680 C CA . GLU A 1 342 ? -6.051 12.206 -15.747 1.00 98.00 342 GLU A CA 1
ATOM 2681 C C . GLU A 1 342 ? -5.497 10.840 -15.321 1.00 98.00 342 GLU A C 1
ATOM 2683 O O . GLU A 1 342 ? -6.139 10.124 -14.547 1.00 98.00 342 GLU A O 1
ATOM 2688 N N . PHE A 1 343 ? -4.299 10.483 -15.793 1.00 98.50 343 PHE A N 1
ATOM 2689 C CA . PHE A 1 343 ? -3.570 9.302 -15.339 1.00 98.50 343 PHE A CA 1
ATOM 2690 C C . PHE A 1 343 ? -3.264 9.381 -13.837 1.00 98.50 343 PHE A C 1
ATOM 2692 O O . PHE A 1 343 ? -3.577 8.447 -13.093 1.00 98.50 343 PHE A O 1
ATOM 2699 N N . ASN A 1 344 ? -2.719 10.507 -13.371 1.00 98.19 344 ASN A N 1
ATOM 2700 C CA . ASN A 1 344 ? -2.386 10.708 -11.962 1.00 98.19 344 ASN A CA 1
ATOM 2701 C C . ASN A 1 344 ? -3.636 10.734 -11.075 1.00 98.19 344 ASN A C 1
ATOM 2703 O O . ASN A 1 344 ? -3.640 10.094 -10.026 1.00 98.19 344 ASN A O 1
ATOM 2707 N N . GLU A 1 345 ? -4.725 11.378 -11.499 1.00 98.31 345 GLU A N 1
ATOM 2708 C CA . GLU A 1 345 ? -5.998 11.354 -10.764 1.00 98.31 345 GLU A CA 1
ATOM 2709 C C . GLU A 1 345 ? -6.600 9.942 -10.693 1.00 98.31 345 GLU A C 1
ATOM 2711 O O . GLU A 1 345 ? -7.078 9.504 -9.642 1.00 98.31 345 GLU A O 1
ATOM 2716 N N . ALA A 1 346 ? -6.519 9.167 -11.778 1.00 98.69 346 ALA A N 1
ATOM 2717 C CA . ALA A 1 346 ? -6.931 7.767 -11.762 1.00 98.69 346 ALA A CA 1
ATOM 2718 C C . ALA A 1 346 ? -6.065 6.917 -10.812 1.00 98.69 346 ALA A C 1
ATOM 2720 O O . ALA A 1 346 ? -6.589 6.011 -10.151 1.00 98.69 346 ALA A O 1
ATOM 2721 N N . TRP A 1 347 ? -4.766 7.215 -10.704 1.00 98.69 347 TRP A N 1
ATOM 2722 C CA . TRP A 1 347 ? -3.872 6.545 -9.762 1.00 98.69 347 TRP A CA 1
ATOM 2723 C C . TRP A 1 347 ? -4.165 6.947 -8.312 1.00 98.69 347 TRP A C 1
ATOM 2725 O O . TRP A 1 347 ? -4.312 6.058 -7.474 1.00 98.69 347 TRP A O 1
ATOM 2735 N N . LYS A 1 348 ? -4.368 8.241 -8.014 1.00 98.25 348 LYS A N 1
ATOM 2736 C CA . LYS A 1 348 ? -4.833 8.718 -6.693 1.00 98.25 348 LYS A CA 1
ATOM 2737 C C . LYS A 1 348 ? -6.116 8.008 -6.263 1.00 98.25 348 LYS A C 1
ATOM 2739 O O . LYS A 1 348 ? -6.242 7.594 -5.115 1.00 98.25 348 LYS A O 1
ATOM 2744 N N . ALA A 1 349 ? -7.038 7.797 -7.202 1.00 98.38 349 ALA A N 1
ATOM 2745 C CA . ALA A 1 349 ? -8.287 7.079 -6.969 1.00 98.38 349 ALA A CA 1
ATOM 2746 C C . ALA A 1 349 ? -8.120 5.552 -6.805 1.00 98.38 349 ALA A C 1
ATOM 2748 O O . ALA A 1 349 ? -9.114 4.851 -6.631 1.00 98.38 349 ALA A O 1
ATOM 2749 N N . GLY A 1 350 ? -6.902 5.006 -6.886 1.00 98.56 350 GLY A N 1
ATOM 2750 C CA . GLY A 1 350 ? -6.631 3.578 -6.713 1.00 98.56 350 GLY A CA 1
ATOM 2751 C C . GLY A 1 350 ? -7.084 2.705 -7.879 1.00 98.56 350 GLY A C 1
ATOM 2752 O O . GLY A 1 350 ? -7.287 1.504 -7.702 1.00 98.56 350 GLY A O 1
ATOM 2753 N N . ARG A 1 351 ? -7.243 3.260 -9.088 1.00 98.75 351 ARG A N 1
ATOM 2754 C CA . ARG A 1 351 ? -7.726 2.520 -10.269 1.00 98.75 351 ARG A CA 1
ATOM 2755 C C . ARG A 1 351 ? -6.646 1.656 -10.918 1.00 98.75 351 ARG A C 1
ATOM 2757 O O . ARG A 1 351 ? -6.612 1.524 -12.138 1.00 98.75 351 ARG A O 1
ATOM 2764 N N . ASN A 1 352 ? -5.763 1.056 -10.133 1.00 98.88 352 ASN A N 1
ATOM 2765 C CA . ASN A 1 352 ? -4.543 0.442 -10.634 1.00 98.88 352 ASN A CA 1
ATOM 2766 C C . ASN A 1 352 ? -4.232 -0.915 -9.994 1.00 98.88 352 ASN A C 1
ATOM 2768 O O . ASN A 1 352 ? -4.806 -1.316 -8.980 1.00 98.88 352 ASN A O 1
ATOM 2772 N N . PHE A 1 353 ? -3.276 -1.603 -10.603 1.00 98.94 353 PHE A N 1
ATOM 2773 C CA . PHE A 1 353 ? -2.474 -2.630 -9.951 1.00 98.94 353 PHE A CA 1
ATOM 2774 C C . PHE A 1 353 ? -0.997 -2.338 -10.211 1.00 98.94 353 PHE A C 1
ATOM 2776 O O . PHE A 1 353 ? -0.660 -1.588 -11.130 1.00 98.94 353 PHE A O 1
ATOM 2783 N N . VAL A 1 354 ? -0.121 -2.912 -9.396 1.00 98.88 354 VAL A N 1
ATOM 2784 C CA . VAL A 1 354 ? 1.335 -2.782 -9.523 1.00 98.88 354 VAL A CA 1
ATOM 2785 C C . VAL A 1 354 ? 1.954 -4.133 -9.813 1.00 98.88 354 VAL A C 1
ATOM 2787 O O . VAL A 1 354 ? 1.431 -5.157 -9.371 1.00 98.88 354 VAL A O 1
ATOM 2790 N N . THR A 1 355 ? 3.042 -4.152 -10.579 1.00 98.81 355 THR A N 1
ATOM 2791 C CA . THR A 1 355 ? 3.679 -5.395 -11.014 1.00 98.81 355 THR A CA 1
ATOM 2792 C C . THR A 1 355 ? 5.127 -5.194 -11.446 1.00 98.81 355 THR A C 1
ATOM 2794 O O . THR A 1 355 ? 5.525 -4.103 -11.857 1.00 98.81 355 THR A O 1
ATOM 2797 N N . ASN A 1 356 ? 5.887 -6.286 -11.405 1.00 97.88 356 ASN A N 1
ATOM 2798 C CA . ASN A 1 356 ? 7.153 -6.440 -12.121 1.00 97.88 356 ASN A CA 1
ATOM 2799 C C . ASN A 1 356 ? 7.175 -7.667 -13.052 1.00 97.88 356 ASN A C 1
ATOM 2801 O O . ASN A 1 356 ? 8.236 -8.143 -13.453 1.00 97.88 356 ASN A O 1
ATOM 2805 N N . GLY A 1 357 ? 6.001 -8.206 -13.393 1.00 97.12 357 GLY A N 1
ATOM 2806 C CA . GLY A 1 357 ? 5.856 -9.337 -14.305 1.00 97.12 357 GLY A CA 1
ATOM 2807 C C . GLY A 1 357 ? 4.395 -9.662 -14.628 1.00 97.12 357 GLY A C 1
ATOM 2808 O O . GLY A 1 357 ? 3.920 -9.273 -15.693 1.00 97.12 357 GLY A O 1
ATOM 2809 N N . PRO A 1 358 ? 3.677 -10.395 -13.756 1.00 98.38 358 PRO A N 1
ATOM 2810 C CA . PRO A 1 358 ? 2.316 -10.851 -14.039 1.00 98.38 358 PRO A CA 1
ATOM 2811 C C . PRO A 1 358 ? 1.305 -9.693 -14.118 1.00 98.38 358 PRO A C 1
ATOM 2813 O O . PRO A 1 358 ? 1.423 -8.700 -13.405 1.00 98.38 358 PRO A O 1
ATOM 2816 N N . MET A 1 359 ? 0.270 -9.833 -14.943 1.00 98.69 359 MET A N 1
ATOM 2817 C CA . MET A 1 359 ? -0.876 -8.919 -14.990 1.00 98.69 359 MET A CA 1
ATOM 2818 C C . MET A 1 359 ? -1.993 -9.435 -14.095 1.00 98.69 359 MET A C 1
ATOM 2820 O O . MET A 1 359 ? -2.260 -10.639 -14.076 1.00 98.69 359 MET A O 1
ATOM 2824 N N . LEU A 1 360 ? -2.652 -8.531 -13.370 1.00 98.69 360 LEU A N 1
ATOM 2825 C CA . LEU A 1 360 ? -3.633 -8.899 -12.357 1.00 98.69 360 LEU A CA 1
ATOM 2826 C C . LEU A 1 360 ? -4.867 -8.001 -12.413 1.00 98.69 360 LEU A C 1
ATOM 2828 O O . LEU A 1 360 ? -4.790 -6.784 -12.258 1.00 98.69 360 LEU A O 1
ATOM 2832 N N . MET A 1 361 ? -6.026 -8.623 -12.586 1.00 98.50 361 MET A N 1
ATOM 2833 C CA . MET A 1 361 ? -7.311 -7.947 -12.663 1.00 98.50 361 MET A CA 1
ATOM 2834 C C . MET A 1 361 ? -8.229 -8.455 -11.555 1.00 98.50 361 MET A C 1
ATOM 2836 O O . MET A 1 361 ? -8.394 -9.659 -11.375 1.00 98.50 361 MET A O 1
ATOM 2840 N N . LEU A 1 362 ? -8.877 -7.520 -10.860 1.00 98.69 362 LEU A N 1
ATOM 2841 C CA . LEU A 1 362 ? -9.897 -7.774 -9.846 1.00 98.69 362 LEU A CA 1
ATOM 2842 C C . LEU A 1 362 ? -11.177 -7.025 -10.228 1.00 98.69 362 LEU A C 1
ATOM 2844 O O . LEU A 1 362 ? -11.129 -5.863 -10.642 1.00 98.69 362 LEU A O 1
ATOM 2848 N N . ARG A 1 363 ? -12.326 -7.685 -10.102 1.00 98.44 363 ARG A N 1
ATOM 2849 C CA . ARG A 1 363 ? -13.644 -7.053 -10.239 1.00 98.44 363 ARG A CA 1
ATOM 2850 C C . ARG A 1 363 ? -14.696 -7.779 -9.414 1.00 98.44 363 ARG A C 1
ATOM 2852 O O . ARG A 1 363 ? -14.468 -8.895 -8.966 1.00 98.44 363 ARG A O 1
ATOM 2859 N N . THR A 1 364 ? -15.871 -7.186 -9.284 1.00 98.25 364 THR A N 1
ATOM 2860 C CA . THR A 1 364 ? -17.071 -7.850 -8.756 1.00 98.25 364 THR A CA 1
ATOM 2861 C C . THR A 1 364 ? -18.097 -8.113 -9.853 1.00 98.25 364 THR A C 1
ATOM 2863 O O . THR A 1 364 ? -17.965 -7.588 -10.960 1.00 98.25 364 THR A O 1
ATOM 2866 N N . ASP A 1 365 ? -19.131 -8.902 -9.551 1.00 94.12 365 ASP A N 1
ATOM 2867 C CA . ASP A 1 365 ? -20.272 -9.111 -10.462 1.00 94.12 365 ASP A CA 1
ATOM 2868 C C . ASP A 1 365 ? -21.011 -7.816 -10.814 1.00 94.12 365 ASP A C 1
ATOM 2870 O O . ASP A 1 365 ? -21.503 -7.669 -11.928 1.00 94.12 365 ASP A O 1
ATOM 2874 N N . SER A 1 366 ? -21.045 -6.843 -9.899 1.00 93.25 366 SER A N 1
ATOM 2875 C CA . SER A 1 366 ? -21.640 -5.526 -10.155 1.00 93.25 366 SER A CA 1
ATOM 2876 C C . SER A 1 366 ? -20.722 -4.593 -10.954 1.00 93.25 366 SER A C 1
ATOM 2878 O O . SER A 1 366 ? -21.021 -3.411 -11.107 1.00 93.25 366 SER A O 1
ATOM 2880 N N . GLY A 1 367 ? -19.584 -5.093 -11.444 1.00 96.38 367 GLY A N 1
ATOM 2881 C CA . GLY A 1 367 ? -18.633 -4.331 -12.251 1.00 96.38 367 GLY A CA 1
ATOM 2882 C C . GLY A 1 367 ? -17.682 -3.437 -11.451 1.00 96.38 367 GLY A C 1
ATOM 2883 O O . GLY A 1 367 ? -16.825 -2.796 -12.057 1.00 96.38 367 GLY A O 1
ATOM 2884 N N . LYS A 1 368 ? -17.772 -3.418 -10.112 1.00 98.31 368 LYS A N 1
ATOM 2885 C CA . LYS A 1 368 ? -16.845 -2.657 -9.252 1.00 98.31 368 LYS A CA 1
ATOM 2886 C C . LYS A 1 368 ? -15.431 -3.217 -9.362 1.00 98.31 368 LYS A C 1
ATOM 2888 O O . LYS A 1 368 ? -15.258 -4.435 -9.420 1.00 98.31 368 LYS A O 1
ATOM 2893 N N . ARG A 1 369 ? -14.436 -2.339 -9.389 1.00 98.44 369 ARG A N 1
ATOM 2894 C CA . ARG A 1 369 ? -13.014 -2.609 -9.645 1.00 98.44 369 ARG A CA 1
ATOM 2895 C C . ARG A 1 369 ? -12.137 -1.852 -8.639 1.00 98.44 369 ARG A C 1
ATOM 2897 O O . ARG A 1 369 ? -12.663 -1.004 -7.921 1.00 98.44 369 ARG A O 1
ATOM 2904 N N . PRO A 1 370 ? -10.817 -2.132 -8.569 1.00 98.81 370 PRO A N 1
ATOM 2905 C CA . PRO A 1 370 ? -9.886 -1.358 -7.751 1.00 98.81 370 PRO A CA 1
ATOM 2906 C C . PRO A 1 370 ? -10.141 0.149 -7.835 1.00 98.81 370 PRO A C 1
ATOM 2908 O O . PRO A 1 370 ? -10.357 0.670 -8.943 1.00 98.81 370 PRO A O 1
ATOM 2911 N N . GLY A 1 371 ? -10.167 0.788 -6.664 1.00 98.31 371 GLY A N 1
ATOM 2912 C CA . GLY A 1 371 ? -10.514 2.194 -6.451 1.00 98.31 371 GLY A CA 1
ATOM 2913 C C . GLY A 1 371 ? -11.985 2.448 -6.099 1.00 98.31 371 GLY A C 1
ATOM 2914 O O . GLY A 1 371 ? -12.297 3.421 -5.409 1.00 98.31 371 GLY A O 1
ATOM 2915 N N . ASP A 1 372 ? -12.897 1.563 -6.511 1.00 98.56 372 ASP A N 1
ATOM 2916 C CA . ASP A 1 372 ? -14.333 1.752 -6.302 1.00 98.56 372 ASP A CA 1
ATOM 2917 C C . ASP A 1 372 ? -14.771 1.399 -4.869 1.00 98.56 372 ASP A C 1
ATOM 2919 O O . ASP A 1 372 ? -14.054 0.755 -4.097 1.00 98.56 372 ASP A O 1
ATOM 2923 N N . THR A 1 373 ? -15.996 1.803 -4.514 1.00 98.12 373 THR A N 1
ATOM 2924 C CA . THR A 1 373 ? -16.657 1.423 -3.256 1.00 98.12 373 THR A CA 1
ATOM 2925 C C . THR A 1 373 ? -17.961 0.675 -3.496 1.00 98.12 373 THR A C 1
ATOM 2927 O O . THR A 1 373 ? -18.742 1.004 -4.400 1.00 98.12 373 THR A O 1
ATOM 2930 N N . ILE A 1 374 ? -18.148 -0.369 -2.691 1.00 97.88 374 ILE A N 1
ATOM 2931 C CA . ILE A 1 374 ? -19.382 -1.131 -2.539 1.00 97.88 374 ILE A CA 1
ATOM 2932 C C . ILE A 1 374 ? -20.012 -0.700 -1.221 1.00 97.88 374 ILE A C 1
ATOM 2934 O O . ILE A 1 374 ? -19.392 -0.839 -0.173 1.00 97.88 374 ILE A O 1
ATOM 2938 N N . GLU A 1 375 ? -21.239 -0.207 -1.278 1.00 97.44 375 GLU A N 1
ATOM 2939 C CA . GLU A 1 375 ? -22.007 0.154 -0.090 1.00 97.44 375 GLU A CA 1
ATOM 2940 C C . GLU A 1 375 ? -22.959 -0.988 0.248 1.00 97.44 375 GLU A C 1
ATOM 2942 O O . GLU A 1 375 ? -23.734 -1.439 -0.601 1.00 97.44 375 GLU A O 1
ATOM 2947 N N . LEU A 1 376 ? -22.868 -1.487 1.477 1.00 93.31 376 LEU A N 1
ATOM 2948 C CA . LEU A 1 376 ? -23.690 -2.573 1.989 1.00 93.31 376 LEU A CA 1
ATOM 2949 C C . LEU A 1 376 ? -24.542 -2.094 3.176 1.00 93.31 376 LEU A C 1
ATOM 2951 O O . LEU A 1 376 ? -24.110 -1.224 3.941 1.00 93.31 376 LEU A O 1
ATOM 2955 N N . PRO A 1 377 ? -25.740 -2.678 3.361 1.00 92.62 377 PRO A N 1
ATOM 2956 C CA . PRO A 1 377 ? -26.570 -2.408 4.529 1.00 92.62 377 PRO A CA 1
ATOM 2957 C C . PRO A 1 377 ? -25.946 -3.019 5.793 1.00 92.62 377 PRO A C 1
ATOM 2959 O O . PRO A 1 377 ? -24.991 -3.791 5.706 1.00 92.62 377 PRO A O 1
ATOM 2962 N N . LYS A 1 378 ? -26.492 -2.686 6.965 1.00 85.94 378 LYS A N 1
ATOM 2963 C CA . LYS A 1 378 ? -25.960 -3.056 8.288 1.00 85.94 378 LYS A CA 1
ATOM 2964 C C . LYS A 1 378 ? -25.771 -4.553 8.502 1.00 85.94 378 LYS A C 1
ATOM 2966 O O . LYS A 1 378 ? -24.771 -4.971 9.072 1.00 85.94 378 LYS A O 1
ATOM 2971 N N . GLU A 1 379 ? -26.689 -5.364 7.998 1.00 82.12 379 GLU A N 1
ATOM 2972 C CA . GLU A 1 379 ? -26.617 -6.824 8.031 1.00 82.12 379 GLU A CA 1
ATOM 2973 C C . GLU A 1 379 ? -25.529 -7.402 7.108 1.00 82.12 379 GLU A C 1
ATOM 2975 O O . GLU A 1 379 ? -25.276 -8.611 7.114 1.00 82.12 379 GLU A O 1
ATOM 2980 N N . GLY A 1 380 ? -24.889 -6.564 6.291 1.00 91.19 380 GLY A N 1
ATOM 2981 C CA . GLY A 1 380 ? -23.899 -6.964 5.306 1.00 91.19 380 GLY A CA 1
ATOM 2982 C C . GLY A 1 380 ? -24.485 -7.775 4.149 1.00 91.19 380 GLY A C 1
ATOM 2983 O O . GLY A 1 380 ? -25.674 -8.091 4.088 1.00 91.19 380 GLY A O 1
ATOM 2984 N N . ARG A 1 381 ? -23.640 -8.207 3.210 1.00 91.56 381 ARG A N 1
ATOM 2985 C CA . ARG A 1 381 ? -24.064 -9.033 2.062 1.00 91.56 381 ARG A CA 1
ATOM 2986 C C . ARG A 1 381 ? -22.958 -9.982 1.614 1.00 91.56 381 ARG A C 1
ATOM 2988 O O . ARG A 1 381 ? -21.783 -9.756 1.885 1.00 91.56 381 ARG A O 1
ATOM 2995 N N . THR A 1 382 ? -23.339 -11.060 0.938 1.00 95.88 382 THR A N 1
ATOM 2996 C CA . THR A 1 382 ? -22.393 -11.849 0.143 1.00 95.88 382 THR A CA 1
ATOM 2997 C C . THR A 1 382 ? -22.127 -11.143 -1.180 1.00 95.88 382 THR A C 1
ATOM 2999 O O . THR A 1 382 ? -23.057 -10.863 -1.936 1.00 95.88 382 THR A O 1
ATOM 3002 N N . ILE A 1 383 ? -20.862 -10.860 -1.469 1.00 95.88 383 ILE A N 1
ATOM 3003 C CA . ILE A 1 383 ? -20.423 -10.330 -2.761 1.00 95.88 383 ILE A CA 1
ATOM 3004 C C . ILE A 1 383 ? -19.668 -11.407 -3.537 1.00 95.88 383 ILE A C 1
ATOM 3006 O O . ILE A 1 383 ? -19.055 -12.293 -2.947 1.00 95.88 383 ILE A O 1
ATOM 3010 N N . LYS A 1 384 ? -19.676 -11.312 -4.865 1.00 97.94 384 LYS A N 1
ATOM 3011 C CA . LYS A 1 384 ? -18.869 -12.161 -5.746 1.00 97.94 384 LYS A CA 1
ATOM 3012 C C . LYS A 1 384 ? -17.711 -11.364 -6.308 1.00 97.94 384 LYS A C 1
ATOM 3014 O O . LYS A 1 384 ? -17.925 -10.317 -6.922 1.00 97.94 384 LYS A O 1
ATOM 3019 N N . VAL A 1 385 ? -16.501 -11.868 -6.100 1.00 98.06 385 VAL A N 1
ATOM 3020 C CA . VAL A 1 385 ? -15.262 -11.288 -6.620 1.00 98.06 385 VAL A CA 1
ATOM 3021 C C . VAL A 1 385 ? -14.651 -12.211 -7.662 1.00 98.06 385 VAL A C 1
ATOM 3023 O O . VAL A 1 385 ? -14.634 -13.428 -7.492 1.00 98.06 385 VAL A O 1
ATOM 3026 N N . HIS A 1 386 ? -14.143 -11.622 -8.736 1.00 98.44 386 HIS A N 1
ATOM 3027 C CA . HIS A 1 386 ? -13.486 -12.294 -9.850 1.00 98.44 386 HIS A CA 1
ATOM 3028 C C . HIS A 1 386 ? -12.054 -11.815 -9.943 1.00 98.44 386 HIS A C 1
ATOM 3030 O O . HIS A 1 386 ? -11.811 -10.610 -10.056 1.00 98.44 386 HIS A O 1
ATOM 3036 N N . VAL A 1 387 ? -11.130 -12.764 -9.956 1.00 98.56 387 VAL A N 1
ATOM 3037 C CA . VAL A 1 387 ? -9.709 -12.511 -10.175 1.00 98.56 387 VAL A CA 1
ATOM 3038 C C . VAL A 1 387 ? -9.292 -13.154 -11.485 1.00 98.56 387 VAL A C 1
ATOM 3040 O O . VAL A 1 387 ? -9.700 -14.272 -11.791 1.00 98.56 387 VAL A O 1
ATOM 3043 N N . GLU A 1 388 ? -8.471 -12.446 -12.250 1.00 98.44 388 GLU A N 1
ATOM 3044 C CA . GLU A 1 388 ? -7.733 -12.986 -13.387 1.00 98.44 388 GLU A CA 1
ATOM 3045 C C . GLU A 1 388 ? -6.266 -12.573 -13.251 1.00 98.44 388 GLU A C 1
ATOM 3047 O O . GLU A 1 388 ? -5.955 -11.384 -13.216 1.00 98.44 388 GLU A O 1
ATOM 3052 N N . ALA A 1 389 ? -5.374 -13.556 -13.186 1.00 98.75 389 ALA A N 1
ATOM 3053 C CA . ALA A 1 389 ? -3.934 -13.383 -13.264 1.00 98.75 389 ALA A CA 1
ATOM 3054 C C . ALA A 1 389 ? -3.428 -14.004 -14.571 1.00 98.75 389 ALA A C 1
ATOM 3056 O O . ALA A 1 389 ? -3.764 -15.147 -14.890 1.00 98.75 389 ALA A O 1
ATOM 3057 N N . ILE A 1 390 ? -2.625 -13.256 -15.325 1.00 98.44 390 ILE A N 1
ATOM 3058 C CA . ILE A 1 390 ? -2.026 -13.696 -16.592 1.00 98.44 390 ILE A CA 1
ATOM 3059 C C . ILE A 1 390 ? -0.541 -13.372 -16.546 1.00 98.44 390 ILE A C 1
ATOM 3061 O O . ILE A 1 390 ? -0.158 -12.264 -16.185 1.00 98.44 390 ILE A O 1
ATOM 3065 N N . SER A 1 391 ? 0.308 -14.313 -16.929 1.00 97.94 391 SER A N 1
ATOM 3066 C CA . SER A 1 391 ? 1.752 -14.137 -16.871 1.00 97.94 391 SER A CA 1
ATOM 3067 C C . SER A 1 391 ? 2.427 -14.833 -18.043 1.00 97.94 391 SER A C 1
ATOM 3069 O O . SER A 1 391 ? 2.016 -15.908 -18.463 1.00 97.94 391 SER A O 1
ATOM 3071 N N . ASN A 1 392 ? 3.515 -14.259 -18.553 1.00 95.12 392 ASN A N 1
ATOM 3072 C CA . ASN A 1 392 ? 4.395 -14.956 -19.495 1.00 95.12 392 ASN A CA 1
ATOM 3073 C C . ASN A 1 392 ? 5.383 -15.911 -18.790 1.00 95.12 392 ASN A C 1
ATOM 3075 O O . ASN A 1 392 ? 6.243 -16.498 -19.448 1.00 95.12 392 ASN A O 1
ATOM 3079 N N . GLN A 1 393 ? 5.292 -16.038 -17.463 1.00 95.69 393 GLN A N 1
ATOM 3080 C CA . GLN A 1 393 ? 6.043 -16.959 -16.608 1.00 95.69 393 GLN A CA 1
ATOM 3081 C C . GLN A 1 393 ? 5.090 -17.735 -15.689 1.00 95.69 393 GLN A C 1
ATOM 3083 O O . GLN A 1 393 ? 4.064 -17.172 -15.305 1.00 95.69 393 GLN A O 1
ATOM 3088 N N . PRO A 1 394 ? 5.445 -18.954 -15.247 1.00 97.25 394 PRO A N 1
ATOM 3089 C CA . PRO A 1 394 ? 4.575 -19.743 -14.382 1.00 97.25 394 PRO A CA 1
ATOM 3090 C C . PRO A 1 394 ? 4.190 -19.001 -13.097 1.00 97.25 394 PRO A C 1
ATOM 3092 O O . PRO A 1 394 ? 5.067 -18.602 -12.322 1.00 97.25 394 PRO A O 1
ATOM 3095 N N . LEU A 1 395 ? 2.887 -18.835 -12.886 1.00 98.50 395 LEU A N 1
ATOM 3096 C CA . LEU A 1 395 ? 2.284 -18.362 -11.647 1.00 98.50 395 LEU A CA 1
ATOM 3097 C C . LEU A 1 395 ? 2.523 -19.402 -10.546 1.00 98.50 395 LEU A C 1
ATOM 3099 O O . LEU A 1 395 ? 2.431 -20.607 -10.771 1.00 98.50 395 LEU A O 1
ATOM 3103 N N . THR A 1 396 ? 2.850 -18.926 -9.352 1.00 96.94 396 THR A N 1
ATOM 3104 C CA . THR A 1 396 ? 3.106 -19.753 -8.164 1.00 96.94 396 THR A CA 1
ATOM 3105 C C . THR A 1 396 ? 2.031 -19.595 -7.099 1.00 96.94 396 THR A C 1
ATOM 3107 O O . THR A 1 396 ? 1.816 -20.522 -6.327 1.00 96.94 396 THR A O 1
ATOM 3110 N N . ALA A 1 397 ? 1.347 -18.451 -7.060 1.00 96.75 397 ALA A N 1
ATOM 3111 C CA . ALA A 1 397 ? 0.183 -18.232 -6.209 1.00 96.75 397 ALA A CA 1
ATOM 3112 C C . ALA A 1 397 ? -0.712 -17.145 -6.806 1.00 96.75 397 ALA A C 1
ATOM 3114 O O . ALA A 1 397 ? -0.209 -16.170 -7.368 1.00 96.75 397 ALA A O 1
ATOM 3115 N N . VAL A 1 398 ? -2.027 -17.287 -6.641 1.00 98.56 398 VAL A N 1
ATOM 3116 C CA . V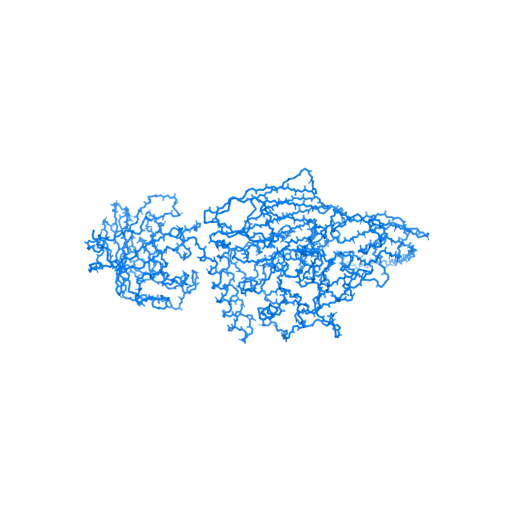AL A 1 398 ? -3.024 -16.246 -6.922 1.00 98.56 398 VAL A CA 1
ATOM 3117 C C . VAL A 1 398 ? -4.000 -16.218 -5.760 1.00 98.56 398 VAL A C 1
ATOM 3119 O O . VAL A 1 398 ? -4.628 -17.225 -5.453 1.00 98.56 398 VAL A O 1
ATOM 3122 N N . GLU A 1 399 ? -4.104 -15.078 -5.092 1.00 98.38 399 GLU A N 1
ATOM 3123 C CA . GLU A 1 399 ? -4.760 -14.964 -3.794 1.00 98.38 399 GLU A CA 1
ATOM 3124 C C . GLU A 1 399 ? -5.724 -13.782 -3.763 1.00 98.38 399 GLU A C 1
ATOM 3126 O O . GLU A 1 399 ? -5.446 -12.718 -4.321 1.00 98.38 399 GLU A O 1
ATOM 3131 N N . ILE A 1 400 ? -6.844 -13.974 -3.070 1.00 98.56 400 ILE A N 1
ATOM 3132 C CA . ILE A 1 400 ? -7.775 -12.915 -2.684 1.00 98.56 400 ILE A CA 1
ATOM 3133 C C . ILE A 1 400 ? -7.501 -12.579 -1.223 1.00 98.56 400 ILE A C 1
ATOM 3135 O O . ILE A 1 400 ? -7.493 -13.465 -0.366 1.00 98.56 400 ILE A O 1
ATOM 3139 N N . VAL A 1 401 ? -7.294 -11.294 -0.957 1.00 98.50 401 VAL A N 1
ATOM 3140 C CA . VAL A 1 401 ? -6.962 -10.754 0.358 1.00 98.50 401 VAL A CA 1
ATOM 3141 C C . VAL A 1 401 ? -8.094 -9.851 0.828 1.00 98.50 401 VAL A C 1
ATOM 3143 O O . VAL A 1 401 ? -8.527 -8.971 0.083 1.00 98.50 401 VAL A O 1
ATOM 3146 N N . VAL A 1 402 ? -8.553 -10.048 2.062 1.00 97.56 402 VAL A N 1
ATOM 3147 C CA . VAL A 1 402 ? -9.544 -9.194 2.725 1.00 97.56 402 VAL A CA 1
ATOM 3148 C C . VAL A 1 402 ? -8.966 -8.733 4.050 1.00 97.56 402 VAL A C 1
ATOM 3150 O O . VAL A 1 402 ? -8.615 -9.561 4.885 1.00 97.56 402 VAL A O 1
ATOM 3153 N N . ASN A 1 403 ? -8.863 -7.419 4.251 1.00 96.19 403 ASN A N 1
ATOM 3154 C CA . ASN A 1 403 ? -8.402 -6.827 5.517 1.00 96.19 403 ASN A CA 1
ATOM 3155 C C . ASN A 1 403 ? -7.024 -7.335 6.004 1.00 96.19 403 ASN A C 1
ATOM 3157 O O . ASN A 1 403 ? -6.727 -7.340 7.198 1.00 96.19 403 ASN A O 1
ATOM 3161 N N . GLY A 1 404 ? -6.175 -7.756 5.065 1.00 94.75 404 GLY A N 1
ATOM 3162 C CA . GLY A 1 404 ? -4.830 -8.282 5.304 1.00 94.75 404 GLY A CA 1
ATOM 3163 C C . GLY A 1 404 ? -4.736 -9.807 5.279 1.00 94.75 404 GLY A C 1
ATOM 3164 O O . GLY A 1 404 ? -3.641 -10.333 5.104 1.00 94.75 404 GLY A O 1
ATOM 3165 N N . GLU A 1 405 ? -5.866 -10.509 5.348 1.00 92.56 405 GLU A N 1
ATOM 3166 C CA . GLU A 1 405 ? -5.920 -11.969 5.421 1.00 92.56 405 GLU A CA 1
ATOM 3167 C C . GLU A 1 405 ? -6.191 -12.600 4.054 1.00 92.56 405 GLU A C 1
ATOM 3169 O O . GLU A 1 405 ? -7.048 -12.139 3.295 1.00 92.56 405 GLU A O 1
ATOM 3174 N N . VAL A 1 406 ? -5.484 -13.685 3.733 1.00 94.56 406 VAL A N 1
ATOM 3175 C CA . VAL A 1 406 ? -5.757 -14.481 2.528 1.00 94.56 406 VAL A CA 1
ATOM 3176 C C . VAL A 1 406 ? -7.014 -15.311 2.768 1.00 94.56 406 VAL A C 1
ATOM 3178 O O . VAL A 1 406 ? -6.995 -16.278 3.522 1.00 94.56 406 VAL A O 1
ATOM 3181 N N . VAL A 1 407 ? -8.109 -14.955 2.100 1.00 89.81 407 VAL A N 1
ATOM 3182 C CA . VAL A 1 407 ? -9.401 -15.654 2.244 1.00 89.81 407 VAL A CA 1
ATOM 3183 C C . VAL A 1 407 ? -9.618 -16.727 1.181 1.00 89.81 407 VAL A C 1
ATOM 3185 O O . VAL A 1 407 ? -10.485 -17.585 1.328 1.00 89.81 407 VAL A O 1
ATOM 3188 N N . ALA A 1 408 ? -8.853 -16.679 0.090 1.00 91.69 408 ALA A N 1
ATOM 3189 C CA . ALA A 1 408 ? -8.873 -17.709 -0.935 1.00 91.69 408 ALA A CA 1
ATOM 3190 C C . ALA A 1 408 ? -7.573 -17.724 -1.738 1.00 91.69 408 ALA A C 1
ATOM 3192 O O . ALA A 1 408 ? -7.066 -16.673 -2.129 1.00 91.69 408 ALA A O 1
ATOM 3193 N N . SER A 1 409 ? -7.129 -18.929 -2.084 1.00 95.88 409 SER A N 1
ATOM 3194 C CA . SER A 1 409 ? -6.103 -19.175 -3.097 1.00 95.88 409 SER A CA 1
ATOM 3195 C C . SER A 1 409 ? -6.748 -19.843 -4.314 1.00 95.88 409 SER A C 1
ATOM 3197 O O . SER A 1 409 ? -7.640 -20.690 -4.187 1.00 95.88 409 SER A O 1
ATOM 3199 N N . LEU A 1 410 ? -6.338 -19.421 -5.505 1.00 94.44 410 LEU A N 1
ATOM 3200 C CA . LEU A 1 410 ? -6.845 -19.892 -6.787 1.00 94.44 410 LEU A CA 1
ATOM 3201 C C . LEU A 1 410 ? -5.743 -20.653 -7.519 1.00 94.44 410 LEU A C 1
ATOM 3203 O O . LEU A 1 410 ? -4.604 -20.197 -7.584 1.00 94.44 410 LEU A O 1
ATOM 3207 N N . ASN A 1 411 ? -6.119 -21.785 -8.106 1.00 90.69 411 ASN A N 1
ATOM 3208 C CA . ASN A 1 411 ? -5.244 -22.642 -8.897 1.00 90.69 411 ASN A CA 1
ATOM 3209 C C . ASN A 1 411 ? -5.842 -22.828 -10.298 1.00 90.69 411 ASN A C 1
ATOM 3211 O O . ASN A 1 411 ? -7.036 -22.603 -10.501 1.00 90.69 411 ASN A O 1
ATOM 3215 N N . SER A 1 412 ? -5.009 -23.233 -11.253 1.00 90.31 412 SER A N 1
ATOM 3216 C CA . SER A 1 412 ? -5.383 -23.516 -12.642 1.00 90.31 412 SER A CA 1
ATOM 3217 C C . SER A 1 412 ? -4.460 -24.592 -13.206 1.00 90.31 412 SER A C 1
ATOM 3219 O O . SER A 1 412 ? -3.305 -24.679 -12.787 1.00 90.31 412 SER A O 1
ATOM 3221 N N . ASP A 1 413 ? -4.951 -25.363 -14.177 1.00 90.25 413 ASP A N 1
ATOM 3222 C CA . ASP A 1 413 ? -4.122 -26.289 -14.960 1.00 90.25 413 ASP A CA 1
ATOM 3223 C C . ASP A 1 413 ? -3.198 -25.535 -15.934 1.00 90.25 413 ASP A C 1
ATOM 3225 O O . ASP A 1 413 ? -2.130 -26.024 -16.304 1.00 90.25 413 ASP A O 1
ATOM 3229 N N . ASP A 1 414 ? -3.578 -24.312 -16.325 1.00 93.94 414 ASP A N 1
ATOM 3230 C CA . ASP A 1 414 ? -2.707 -23.404 -17.068 1.00 93.94 414 ASP A CA 1
ATOM 3231 C C . ASP A 1 414 ? -1.779 -22.665 -16.096 1.00 93.94 414 ASP A C 1
ATOM 3233 O O . ASP A 1 414 ? -2.179 -21.735 -15.391 1.00 93.94 414 ASP A O 1
ATOM 3237 N N . ALA A 1 415 ? -0.502 -23.052 -16.100 1.00 93.62 415 ALA A N 1
ATOM 3238 C CA . ALA A 1 415 ? 0.528 -22.452 -15.256 1.00 93.62 415 ALA A CA 1
ATOM 3239 C C . ALA A 1 415 ? 0.710 -20.938 -15.481 1.00 93.62 415 ALA A C 1
ATOM 3241 O O . ALA A 1 415 ? 1.274 -20.264 -14.626 1.00 93.62 415 ALA A O 1
ATOM 3242 N N . ASN A 1 416 ? 0.257 -20.392 -16.610 1.00 96.75 416 ASN A N 1
ATOM 3243 C CA . ASN A 1 416 ? 0.438 -18.993 -16.989 1.00 96.75 416 ASN A CA 1
ATOM 3244 C C . ASN A 1 416 ? -0.854 -18.168 -16.889 1.00 96.75 416 ASN A C 1
ATOM 3246 O O . ASN A 1 416 ? -0.812 -16.943 -17.051 1.00 96.75 416 ASN A O 1
ATOM 3250 N N . ARG A 1 417 ? -1.998 -18.803 -16.607 1.00 97.75 417 ARG A N 1
ATOM 3251 C CA . ARG A 1 417 ? -3.281 -18.118 -16.454 1.00 97.75 417 ARG A CA 1
ATOM 3252 C C . ARG A 1 417 ? -4.139 -18.768 -15.383 1.00 97.75 417 ARG A C 1
ATOM 3254 O O . ARG A 1 417 ? -4.558 -19.915 -15.500 1.00 97.75 417 ARG A O 1
ATOM 3261 N N . VAL A 1 418 ? -4.504 -17.974 -14.385 1.00 98.25 418 VAL A N 1
ATOM 3262 C CA . VAL A 1 418 ? -5.449 -18.370 -13.340 1.00 98.25 418 VAL A CA 1
ATOM 3263 C C . VAL A 1 418 ? -6.592 -17.370 -13.334 1.00 98.25 418 VAL A C 1
ATOM 3265 O O . VAL A 1 418 ? -6.374 -16.169 -13.198 1.00 98.25 418 VAL A O 1
ATOM 3268 N N . ALA A 1 419 ? -7.819 -17.860 -13.460 1.00 97.00 419 ALA A N 1
ATOM 3269 C CA . ALA A 1 419 ? -9.014 -17.051 -13.297 1.00 97.00 419 ALA A CA 1
ATOM 3270 C C . ALA A 1 419 ? -10.007 -17.780 -12.397 1.00 97.00 419 ALA A C 1
ATOM 3272 O O . ALA A 1 419 ? -10.153 -18.998 -12.485 1.00 97.00 419 ALA A O 1
ATOM 3273 N N . GLY A 1 420 ? -10.692 -17.048 -11.526 1.00 96.19 420 GLY A N 1
ATOM 3274 C CA . GLY A 1 420 ? -11.651 -17.660 -10.619 1.00 96.19 420 GLY A CA 1
ATOM 3275 C C . GLY A 1 420 ? -12.547 -16.660 -9.912 1.00 96.19 420 GLY A C 1
ATOM 3276 O O . GLY A 1 420 ? -12.217 -15.482 -9.767 1.00 96.19 420 GLY A O 1
ATOM 3277 N N . THR A 1 421 ? -13.684 -17.175 -9.456 1.00 96.94 421 THR A N 1
ATOM 3278 C CA . THR A 1 421 ? -14.693 -16.432 -8.702 1.00 96.94 421 THR A CA 1
ATOM 3279 C C . THR A 1 421 ? -14.757 -16.948 -7.272 1.00 96.94 421 THR A C 1
ATOM 3281 O O . THR A 1 421 ? -14.677 -18.159 -7.040 1.00 96.94 421 THR A O 1
ATOM 3284 N N . ARG A 1 422 ? -14.932 -16.048 -6.303 1.00 96.69 422 ARG A N 1
ATOM 3285 C CA . ARG A 1 422 ? -15.224 -16.401 -4.909 1.00 96.69 422 ARG A CA 1
ATOM 3286 C C . ARG A 1 422 ? -16.371 -15.567 -4.367 1.00 96.69 422 ARG A C 1
ATOM 3288 O O . ARG A 1 422 ? -16.474 -14.375 -4.648 1.00 96.69 422 ARG A O 1
ATOM 3295 N N . GLU A 1 423 ? -17.221 -16.222 -3.590 1.00 96.81 423 GLU A N 1
ATOM 3296 C CA . GLU A 1 423 ? -18.231 -15.566 -2.771 1.00 96.81 423 GLU A CA 1
ATOM 3297 C C . GLU A 1 423 ? -17.605 -15.172 -1.434 1.00 96.81 423 GLU A C 1
ATOM 3299 O O . GLU A 1 423 ? -16.965 -15.991 -0.780 1.00 96.81 423 GLU A O 1
ATOM 3304 N N . LEU A 1 424 ? -17.775 -13.912 -1.042 1.00 92.62 424 LEU A N 1
ATOM 3305 C CA . LEU A 1 424 ? -17.266 -13.356 0.205 1.00 92.62 424 LEU A CA 1
ATOM 3306 C C . LEU A 1 424 ? -18.440 -12.805 1.006 1.00 92.62 424 LEU A C 1
ATOM 3308 O O . LEU A 1 424 ? -19.105 -11.864 0.568 1.00 92.62 424 LEU A O 1
ATOM 3312 N N . ARG A 1 425 ? -18.694 -13.372 2.187 1.00 91.94 425 ARG A N 1
ATOM 3313 C CA . ARG A 1 425 ? -19.652 -12.809 3.141 1.00 91.94 425 ARG A CA 1
ATOM 3314 C C . ARG A 1 425 ? -18.994 -11.636 3.862 1.00 91.94 425 ARG A C 1
ATOM 3316 O O . ARG A 1 425 ? -18.039 -11.833 4.604 1.00 91.94 425 ARG A O 1
ATOM 3323 N N . VAL A 1 426 ? -19.522 -10.431 3.658 1.00 87.62 426 VAL A N 1
ATOM 3324 C CA . VAL A 1 426 ? -19.002 -9.205 4.275 1.00 87.62 426 VAL A CA 1
ATOM 3325 C C . VAL A 1 426 ? -20.053 -8.633 5.213 1.00 87.62 426 VAL A C 1
ATOM 3327 O O . VAL A 1 426 ? -21.162 -8.331 4.779 1.00 87.62 426 VAL A O 1
ATOM 3330 N N . VAL A 1 427 ? -19.700 -8.520 6.495 1.00 83.06 427 VAL A N 1
ATOM 3331 C CA . VAL A 1 427 ? -20.581 -8.054 7.589 1.00 83.06 427 VAL A CA 1
ATOM 3332 C C . VAL A 1 427 ? -20.041 -6.824 8.322 1.00 83.06 427 VAL A C 1
ATOM 3334 O O . VAL A 1 427 ? -20.694 -6.302 9.212 1.00 83.06 427 VAL A O 1
ATOM 3337 N N . ALA A 1 428 ? -18.856 -6.350 7.945 1.00 83.62 428 ALA A N 1
ATOM 3338 C CA . ALA A 1 428 ? -18.243 -5.140 8.476 1.00 83.62 428 ALA A CA 1
ATOM 3339 C C . ALA A 1 428 ? -17.497 -4.407 7.358 1.00 83.62 428 ALA A C 1
ATOM 3341 O O . ALA A 1 428 ? -17.132 -5.023 6.348 1.00 83.62 428 ALA A O 1
ATOM 3342 N N . GLY A 1 429 ? -17.259 -3.106 7.545 1.00 89.75 429 GLY A N 1
ATOM 3343 C CA . GLY A 1 429 ? -16.441 -2.318 6.629 1.00 89.75 429 GLY A CA 1
ATOM 3344 C C . GLY A 1 429 ? -15.114 -3.026 6.360 1.00 89.75 429 GLY A C 1
ATOM 3345 O O . GLY A 1 429 ? -14.490 -3.574 7.269 1.00 89.75 429 GLY A O 1
ATOM 3346 N N . SER A 1 430 ? -14.742 -3.121 5.089 1.00 96.25 430 SER A N 1
ATOM 3347 C CA . SER A 1 430 ? -13.653 -3.982 4.628 1.00 96.25 430 SER A CA 1
ATOM 3348 C C . SER A 1 430 ? -13.025 -3.433 3.355 1.00 96.25 430 SER A C 1
ATOM 3350 O O . SER A 1 430 ? -13.568 -2.552 2.691 1.00 96.25 430 SER A O 1
ATOM 3352 N N . TRP A 1 431 ? -11.898 -4.001 2.960 1.00 98.56 431 TRP A N 1
ATOM 3353 C CA . TRP A 1 431 ? -11.343 -3.840 1.625 1.00 98.56 431 TRP A CA 1
ATOM 3354 C C . TRP A 1 431 ? -10.951 -5.205 1.060 1.00 98.56 431 TRP A C 1
ATOM 3356 O O . TRP A 1 431 ? -10.636 -6.132 1.806 1.00 98.56 431 TRP A O 1
ATOM 3366 N N . VAL A 1 432 ? -10.988 -5.333 -0.266 1.00 98.75 432 VAL A N 1
ATOM 3367 C CA . VAL A 1 432 ? -10.626 -6.557 -0.990 1.00 98.75 432 VAL A CA 1
ATOM 3368 C C . VAL A 1 432 ? -9.557 -6.235 -2.019 1.00 98.75 432 VAL A C 1
ATOM 3370 O O . VAL A 1 432 ? -9.740 -5.344 -2.845 1.00 98.75 432 VAL A O 1
ATOM 3373 N N . ALA A 1 433 ? -8.464 -6.984 -2.006 1.00 98.88 433 ALA A N 1
ATOM 3374 C CA . ALA A 1 433 ? -7.418 -6.926 -3.017 1.00 98.88 433 ALA A CA 1
ATOM 3375 C C . ALA A 1 433 ? -7.145 -8.327 -3.574 1.00 98.88 433 ALA A C 1
ATOM 3377 O O . ALA A 1 433 ? -7.520 -9.339 -2.982 1.00 98.88 433 ALA A O 1
ATOM 3378 N N . ALA A 1 434 ? -6.467 -8.390 -4.712 1.00 98.81 434 ALA A N 1
ATOM 3379 C CA . ALA A 1 434 ? -5.859 -9.607 -5.210 1.00 98.81 434 ALA A CA 1
ATOM 3380 C C . ALA A 1 434 ? -4.341 -9.434 -5.246 1.00 98.81 434 ALA A C 1
ATOM 3382 O O . ALA A 1 434 ? -3.831 -8.336 -5.491 1.00 98.81 434 ALA A O 1
ATOM 3383 N N . ARG A 1 435 ? -3.614 -10.534 -5.061 1.00 98.69 435 ARG A N 1
ATOM 3384 C CA . ARG A 1 435 ? -2.174 -10.592 -5.320 1.00 98.69 435 ARG A CA 1
ATOM 3385 C C . ARG A 1 435 ? -1.804 -11.883 -6.025 1.00 98.69 435 ARG A C 1
ATOM 3387 O O . ARG A 1 435 ? -2.497 -12.889 -5.897 1.00 98.69 435 ARG A O 1
ATOM 3394 N N . CYS A 1 436 ? -0.711 -11.861 -6.769 1.00 98.62 436 CYS A N 1
ATOM 3395 C CA . CYS A 1 436 ? -0.160 -13.070 -7.359 1.00 98.62 436 CYS A CA 1
ATOM 3396 C C . CYS A 1 436 ? 1.361 -13.043 -7.371 1.00 98.62 436 CYS A C 1
ATOM 3398 O O . CYS A 1 436 ? 1.973 -11.975 -7.381 1.00 98.62 436 CYS A O 1
ATOM 3400 N N . THR A 1 437 ? 1.958 -14.227 -7.389 1.00 98.50 437 THR A N 1
ATOM 3401 C CA . THR A 1 437 ? 3.394 -14.426 -7.568 1.00 98.50 437 THR A CA 1
ATOM 3402 C C . THR A 1 437 ? 3.640 -15.308 -8.784 1.00 98.50 437 THR A C 1
ATOM 3404 O O . THR A 1 437 ? 2.804 -16.136 -9.147 1.00 98.50 437 THR A O 1
ATOM 3407 N N . ALA A 1 438 ? 4.785 -15.121 -9.426 1.00 98.06 438 ALA A N 1
ATOM 3408 C CA . ALA A 1 438 ? 5.279 -15.931 -10.524 1.00 98.06 438 ALA A CA 1
ATOM 3409 C C . ALA A 1 438 ? 6.780 -16.179 -10.357 1.00 98.06 438 ALA A C 1
ATOM 3411 O O . ALA A 1 438 ? 7.492 -15.412 -9.700 1.00 98.06 438 ALA A O 1
ATOM 3412 N N . ARG A 1 439 ? 7.272 -17.245 -10.990 1.00 96.75 439 ARG A N 1
ATOM 3413 C CA . ARG A 1 439 ? 8.690 -17.616 -10.974 1.00 96.75 439 ARG A CA 1
ATOM 3414 C C . ARG A 1 439 ? 9.315 -17.406 -12.347 1.00 96.75 439 ARG A C 1
ATOM 3416 O O . ARG A 1 439 ? 9.005 -18.134 -13.287 1.00 96.75 439 ARG A O 1
ATOM 3423 N N . ASP A 1 440 ? 10.247 -16.463 -12.441 1.00 96.69 440 ASP A N 1
ATOM 3424 C CA . ASP A 1 440 ? 11.006 -16.206 -13.663 1.00 96.69 440 ASP A CA 1
ATOM 3425 C C . ASP A 1 440 ? 11.973 -17.360 -13.971 1.00 96.69 440 ASP A C 1
ATOM 3427 O O . ASP A 1 440 ? 12.834 -17.712 -13.156 1.00 96.69 440 ASP A O 1
ATOM 3431 N N . LYS A 1 441 ? 11.829 -17.952 -15.159 1.00 95.06 441 LYS A N 1
ATOM 3432 C CA . LYS A 1 441 ? 12.623 -19.076 -15.672 1.00 95.06 441 LYS A CA 1
ATOM 3433 C C . LYS A 1 441 ? 13.560 -18.686 -16.823 1.00 95.06 441 LYS A C 1
ATOM 3435 O O . LYS A 1 441 ? 14.159 -19.572 -17.420 1.00 95.06 441 LYS A O 1
ATOM 3440 N N . LEU A 1 442 ? 13.711 -17.394 -17.140 1.00 94.75 442 LEU A N 1
ATOM 3441 C CA . LEU A 1 442 ? 14.546 -16.947 -18.266 1.00 94.75 442 LEU A CA 1
ATOM 3442 C C . LEU A 1 442 ? 16.025 -17.355 -18.125 1.00 94.75 442 LEU A C 1
ATOM 3444 O O . LEU A 1 442 ? 16.682 -17.687 -19.113 1.00 94.75 442 LEU A O 1
ATOM 3448 N N . LEU A 1 443 ? 16.553 -17.298 -16.902 1.00 95.38 443 LEU A N 1
ATOM 3449 C CA . LEU A 1 443 ? 17.930 -17.682 -16.588 1.00 95.38 443 LEU A CA 1
ATOM 3450 C C . LEU A 1 443 ? 17.989 -19.071 -15.954 1.00 95.38 443 LEU A C 1
ATOM 3452 O O . LEU A 1 443 ? 17.104 -19.418 -15.165 1.00 95.38 443 LEU A O 1
ATOM 3456 N N . SER A 1 444 ? 19.050 -19.833 -16.233 1.00 95.25 444 SER A N 1
ATOM 3457 C CA . SER A 1 444 ? 19.393 -21.032 -15.456 1.00 95.25 444 SER A CA 1
ATOM 3458 C C . SER A 1 444 ? 19.798 -20.650 -14.027 1.00 95.25 444 SER A C 1
ATOM 3460 O O . SER A 1 444 ? 19.968 -19.468 -13.717 1.00 95.25 444 SER A O 1
ATOM 3462 N N . ASP A 1 445 ? 19.907 -21.626 -13.124 1.00 95.12 445 ASP A N 1
ATOM 3463 C CA . ASP A 1 445 ? 20.348 -21.345 -11.751 1.00 95.12 445 ASP A CA 1
ATOM 3464 C C . ASP A 1 445 ? 21.795 -20.823 -11.717 1.00 95.12 445 ASP A C 1
ATOM 3466 O O . ASP A 1 445 ? 22.065 -19.838 -11.031 1.00 95.12 445 ASP A O 1
ATOM 3470 N N . ASP A 1 446 ? 22.685 -21.374 -12.546 1.00 93.56 446 ASP A N 1
ATOM 3471 C CA . ASP A 1 446 ? 24.074 -20.907 -12.668 1.00 93.56 446 ASP A CA 1
ATOM 3472 C C . ASP A 1 446 ? 24.166 -19.462 -13.178 1.00 93.56 446 ASP A C 1
ATOM 3474 O O . ASP A 1 446 ? 24.934 -18.650 -12.660 1.00 93.56 446 ASP A O 1
ATOM 3478 N N . GLU A 1 447 ? 23.352 -19.105 -14.175 1.00 94.31 447 GLU A N 1
ATOM 3479 C CA . GLU A 1 447 ? 23.311 -17.738 -14.700 1.00 94.31 447 GLU A CA 1
ATOM 3480 C C . GLU A 1 447 ? 22.766 -16.753 -13.667 1.00 94.31 447 GLU A C 1
ATOM 3482 O O . GLU A 1 447 ? 23.299 -15.654 -13.515 1.00 94.31 447 GLU A O 1
ATOM 3487 N N . LEU A 1 448 ? 21.716 -17.146 -12.941 1.00 94.94 448 LEU A N 1
ATOM 3488 C CA . LEU A 1 448 ? 21.115 -16.330 -11.892 1.00 94.94 448 LEU A CA 1
ATOM 3489 C C . LEU A 1 448 ? 22.106 -16.064 -10.749 1.00 94.94 448 LEU A C 1
ATOM 3491 O O . LEU A 1 448 ? 22.154 -14.957 -10.211 1.00 94.94 448 LEU A O 1
ATOM 3495 N N . MET A 1 449 ? 22.932 -17.050 -10.400 1.00 92.62 449 MET A N 1
ATOM 3496 C CA . MET A 1 449 ? 23.943 -16.908 -9.352 1.00 92.62 449 MET A CA 1
ATOM 3497 C C . MET A 1 449 ? 24.993 -15.839 -9.660 1.00 92.62 449 MET A C 1
ATOM 3499 O O . MET A 1 449 ? 25.530 -15.235 -8.731 1.00 92.62 449 MET A O 1
ATOM 3503 N N . ALA A 1 450 ? 25.217 -15.517 -10.935 1.00 90.56 450 ALA A N 1
ATOM 3504 C CA . ALA A 1 450 ? 26.111 -14.436 -11.332 1.00 90.56 450 ALA A CA 1
ATOM 3505 C C . ALA A 1 450 ? 25.592 -13.026 -10.976 1.00 90.56 450 ALA A C 1
ATOM 3507 O O . ALA A 1 450 ? 26.322 -12.049 -11.128 1.00 90.56 450 ALA A O 1
ATOM 3508 N N . TYR A 1 451 ? 24.350 -12.910 -10.495 1.00 91.31 451 TYR A N 1
ATOM 3509 C CA . TYR A 1 451 ? 23.768 -11.668 -9.980 1.00 91.31 451 TYR A CA 1
ATOM 3510 C C . TYR A 1 451 ? 23.838 -11.571 -8.447 1.00 91.31 451 TYR A C 1
ATOM 3512 O O . TYR A 1 451 ? 23.301 -10.633 -7.857 1.00 91.31 451 TYR A O 1
ATOM 3520 N N . ARG A 1 452 ? 24.485 -12.520 -7.762 1.00 89.00 452 ARG A N 1
ATOM 3521 C CA . ARG A 1 452 ? 24.716 -12.409 -6.318 1.00 89.00 452 ARG A CA 1
ATOM 3522 C C . ARG A 1 452 ? 25.645 -11.222 -6.027 1.00 89.00 452 ARG A C 1
ATOM 3524 O O . ARG A 1 452 ? 26.632 -11.015 -6.727 1.00 89.00 452 ARG A O 1
ATOM 3531 N N . GLY A 1 453 ? 25.330 -10.445 -4.988 1.00 81.06 453 GLY A N 1
ATOM 3532 C CA . GLY A 1 453 ? 26.203 -9.366 -4.521 1.00 81.06 453 GLY A CA 1
ATOM 3533 C C . GLY A 1 453 ? 27.547 -9.887 -3.999 1.00 81.06 453 GLY A C 1
ATOM 3534 O O . GLY A 1 453 ? 27.646 -11.019 -3.533 1.00 81.06 453 GLY A O 1
ATOM 3535 N N . SER A 1 454 ? 28.582 -9.048 -4.044 1.00 68.00 454 SER A N 1
ATOM 3536 C CA . SER A 1 454 ? 29.960 -9.412 -3.674 1.00 68.00 454 SER A CA 1
ATOM 3537 C C . SER A 1 454 ? 30.196 -9.614 -2.171 1.00 68.00 454 SER A C 1
ATOM 3539 O O . SER A 1 454 ? 31.233 -10.151 -1.792 1.00 68.00 454 SER A O 1
ATOM 3541 N N . SER A 1 455 ? 29.264 -9.198 -1.307 1.00 69.31 455 SER A N 1
ATOM 3542 C CA . SER A 1 455 ? 29.386 -9.342 0.146 1.00 69.31 455 SER A CA 1
ATOM 3543 C C . SER A 1 455 ? 28.042 -9.643 0.809 1.00 69.31 455 SER A C 1
ATOM 3545 O O . SER A 1 455 ? 27.090 -8.865 0.705 1.00 69.31 455 SER A O 1
ATOM 3547 N N . ASP A 1 456 ? 27.998 -10.755 1.546 1.00 62.34 456 ASP A N 1
ATOM 3548 C CA . ASP A 1 456 ? 26.862 -11.142 2.388 1.00 62.34 456 ASP A CA 1
ATOM 3549 C C . ASP A 1 456 ? 26.760 -10.304 3.680 1.00 62.34 456 ASP A C 1
ATOM 3551 O O . ASP A 1 456 ? 25.726 -10.339 4.342 1.00 62.34 456 ASP A O 1
ATOM 3555 N N . THR A 1 457 ? 27.784 -9.511 4.024 1.00 58.03 457 THR A N 1
ATOM 3556 C CA . THR A 1 457 ? 27.816 -8.649 5.224 1.00 58.03 457 THR A CA 1
ATOM 3557 C C . THR A 1 457 ? 27.604 -7.164 4.921 1.00 58.03 457 THR A C 1
ATOM 3559 O O . THR A 1 457 ? 27.566 -6.342 5.837 1.00 58.03 457 THR A O 1
ATOM 3562 N N . ALA A 1 458 ? 27.456 -6.785 3.647 1.00 63.62 458 ALA A N 1
ATOM 3563 C CA . ALA A 1 458 ? 27.252 -5.392 3.270 1.00 63.62 458 ALA A CA 1
ATOM 3564 C C . ALA A 1 458 ? 25.888 -4.863 3.766 1.00 63.62 458 ALA A C 1
ATOM 3566 O O . ALA A 1 458 ? 24.865 -5.534 3.605 1.00 63.62 458 ALA A O 1
ATOM 3567 N N . PRO A 1 459 ? 25.810 -3.610 4.258 1.00 55.38 459 PRO A N 1
ATOM 3568 C CA . PRO A 1 459 ? 24.556 -2.999 4.712 1.00 55.38 459 PRO A CA 1
ATOM 3569 C C . PRO A 1 459 ? 23.525 -2.801 3.588 1.00 55.38 459 PRO A C 1
ATOM 3571 O O . PRO A 1 459 ? 22.380 -2.457 3.878 1.00 55.38 459 PRO A O 1
ATOM 3574 N N . PHE A 1 460 ? 23.922 -3.010 2.330 1.00 69.75 460 PHE A N 1
ATOM 3575 C CA . PHE A 1 460 ? 23.073 -3.008 1.142 1.00 69.75 460 PHE A CA 1
ATOM 3576 C C . PHE A 1 460 ? 23.228 -4.308 0.337 1.00 69.75 460 PHE A C 1
ATOM 3578 O O . PHE A 1 460 ? 23.295 -4.272 -0.889 1.00 69.75 460 PHE A O 1
ATOM 3585 N N . ARG A 1 461 ? 23.308 -5.451 1.029 1.00 84.62 461 ARG A N 1
ATOM 3586 C CA . ARG A 1 461 ? 23.351 -6.779 0.408 1.00 84.62 461 ARG A CA 1
ATOM 3587 C C . ARG A 1 461 ? 22.249 -6.929 -0.645 1.00 84.62 461 ARG A C 1
ATOM 3589 O O . ARG A 1 461 ? 21.108 -6.527 -0.426 1.00 84.62 461 ARG A O 1
ATOM 3596 N N . VAL A 1 462 ? 22.600 -7.544 -1.768 1.00 89.25 462 VAL A N 1
ATOM 3597 C CA . VAL A 1 462 ? 21.654 -7.984 -2.797 1.00 89.25 462 VAL A CA 1
ATOM 3598 C C . VAL A 1 462 ? 21.781 -9.487 -2.975 1.00 89.25 462 VAL A C 1
ATOM 3600 O O . VAL A 1 462 ? 22.885 -10.037 -2.935 1.00 89.25 462 VAL A O 1
ATOM 3603 N N . ALA A 1 463 ? 20.653 -10.152 -3.175 1.00 91.94 463 ALA A N 1
ATOM 3604 C CA . ALA A 1 463 ? 20.590 -11.587 -3.397 1.00 91.94 463 ALA A CA 1
ATOM 3605 C C . ALA A 1 463 ? 19.844 -11.885 -4.704 1.00 91.94 463 ALA A C 1
ATOM 3607 O O . ALA A 1 463 ? 18.971 -11.104 -5.094 1.00 91.94 463 ALA A O 1
ATOM 3608 N N . PRO A 1 464 ? 20.177 -12.983 -5.406 1.00 94.56 464 PRO A N 1
ATOM 3609 C CA . PRO A 1 464 ? 19.457 -13.357 -6.614 1.00 94.56 464 PRO A CA 1
ATOM 3610 C C . PRO A 1 464 ? 17.982 -13.657 -6.319 1.00 94.56 464 PRO A C 1
ATOM 3612 O O . PRO A 1 464 ? 17.664 -14.218 -5.272 1.00 94.56 464 PRO A O 1
ATOM 3615 N N . SER A 1 465 ? 17.084 -13.309 -7.241 1.00 95.62 465 SER A N 1
ATOM 3616 C CA . SER A 1 465 ? 15.651 -13.591 -7.110 1.00 95.62 465 SER A CA 1
ATOM 3617 C C . SER A 1 465 ? 14.990 -13.905 -8.447 1.00 95.62 465 SER A C 1
ATOM 3619 O O . SER A 1 465 ? 15.183 -13.220 -9.456 1.00 95.62 465 SER A O 1
ATOM 3621 N N . ARG A 1 466 ? 14.141 -14.937 -8.416 1.00 96.75 466 ARG A N 1
ATOM 3622 C CA . ARG A 1 466 ? 13.214 -15.297 -9.499 1.00 96.75 466 ARG A CA 1
ATOM 3623 C C . ARG A 1 466 ? 11.807 -14.756 -9.265 1.00 96.75 466 ARG A C 1
ATOM 3625 O O . ARG A 1 466 ? 10.956 -14.939 -10.132 1.00 96.75 466 ARG A O 1
ATOM 3632 N N . LEU A 1 467 ? 11.548 -14.155 -8.106 1.00 97.88 467 LEU A N 1
ATOM 3633 C CA . LEU A 1 467 ? 10.219 -13.714 -7.726 1.00 97.88 467 LEU A CA 1
ATOM 3634 C C . LEU A 1 467 ? 9.772 -12.581 -8.646 1.00 97.88 467 LEU A C 1
ATOM 3636 O O . LEU A 1 467 ? 10.459 -11.569 -8.808 1.00 97.88 467 LEU A O 1
ATOM 3640 N N . ARG A 1 468 ? 8.604 -12.771 -9.243 1.00 98.06 468 ARG A N 1
ATOM 3641 C CA . ARG A 1 468 ? 7.801 -11.724 -9.866 1.00 98.06 468 ARG A CA 1
ATOM 3642 C C . ARG A 1 468 ? 6.453 -11.712 -9.176 1.00 98.06 468 ARG A C 1
ATOM 3644 O O . ARG A 1 468 ? 6.006 -12.751 -8.694 1.00 98.06 468 ARG A O 1
ATOM 3651 N N . PHE A 1 469 ? 5.805 -10.565 -9.105 1.00 98.69 469 PHE A N 1
ATOM 3652 C CA . PHE A 1 469 ? 4.515 -10.470 -8.438 1.00 98.69 469 PHE A CA 1
ATOM 3653 C C . PHE A 1 469 ? 3.696 -9.303 -8.962 1.00 98.69 469 PHE A C 1
ATOM 3655 O O . PHE A 1 469 ? 4.222 -8.390 -9.599 1.00 98.69 469 PHE A O 1
ATOM 3662 N N . ALA A 1 470 ? 2.407 -9.350 -8.651 1.00 98.88 470 ALA A N 1
ATOM 3663 C CA . ALA A 1 470 ? 1.504 -8.230 -8.811 1.00 98.88 470 ALA A CA 1
ATOM 3664 C C . ALA A 1 470 ? 0.567 -8.109 -7.613 1.00 98.88 470 ALA A C 1
ATOM 3666 O O . ALA A 1 470 ? 0.259 -9.097 -6.940 1.00 98.88 470 ALA A O 1
ATOM 3667 N N . HIS A 1 471 ? 0.099 -6.890 -7.374 1.00 98.88 471 HIS A N 1
ATOM 3668 C CA . HIS A 1 471 ? -0.842 -6.558 -6.311 1.00 98.88 471 HIS A CA 1
ATOM 3669 C C . HIS A 1 471 ? -1.828 -5.505 -6.816 1.00 98.88 471 HIS A C 1
ATOM 3671 O O . HIS A 1 471 ? -1.413 -4.513 -7.415 1.00 98.88 471 HIS A O 1
ATOM 3677 N N . THR A 1 472 ? -3.131 -5.726 -6.639 1.00 98.94 472 THR A N 1
ATOM 3678 C CA . THR A 1 472 ? -4.143 -4.725 -7.001 1.00 98.94 472 THR A CA 1
ATOM 3679 C C . THR A 1 472 ? -4.327 -3.713 -5.884 1.00 98.94 472 THR A C 1
ATOM 3681 O O . THR A 1 472 ? -4.453 -4.100 -4.723 1.00 98.94 472 THR A O 1
ATOM 3684 N N . SER A 1 473 ? -4.552 -2.447 -6.228 1.00 98.88 473 SER A N 1
ATOM 3685 C CA . SER A 1 473 ? -5.202 -1.539 -5.281 1.00 98.88 473 SER A CA 1
ATOM 3686 C C . SER A 1 473 ? -6.563 -2.107 -4.822 1.00 98.88 473 SER A C 1
ATOM 3688 O O . SER A 1 473 ? -7.158 -2.928 -5.535 1.00 98.88 473 SER A O 1
ATOM 3690 N N . PRO A 1 474 ? -7.081 -1.716 -3.646 1.00 98.69 474 PRO A N 1
ATOM 3691 C CA . PRO A 1 474 ? -8.263 -2.360 -3.090 1.00 98.69 474 PRO A CA 1
ATOM 3692 C C . PRO A 1 474 ? -9.566 -1.931 -3.778 1.00 98.69 474 PRO A C 1
ATOM 3694 O O . PRO A 1 474 ? -9.705 -0.803 -4.256 1.00 98.69 474 PRO A O 1
ATOM 3697 N N . ILE A 1 475 ? -10.550 -2.828 -3.770 1.00 98.88 475 ILE A N 1
ATOM 3698 C CA . ILE A 1 475 ? -11.975 -2.484 -3.804 1.00 98.88 475 ILE A CA 1
ATOM 3699 C C . ILE A 1 475 ? -12.402 -2.243 -2.359 1.00 98.88 475 ILE A C 1
ATOM 3701 O O . ILE A 1 475 ? -12.231 -3.123 -1.516 1.00 98.88 475 ILE A O 1
ATOM 3705 N N . TYR A 1 476 ? -12.966 -1.077 -2.065 1.00 98.56 476 TYR A N 1
ATOM 3706 C CA . TYR A 1 476 ? -13.416 -0.739 -0.716 1.00 98.56 476 TYR A CA 1
ATOM 3707 C C . TYR A 1 476 ? -14.870 -1.155 -0.508 1.00 98.56 476 TYR A C 1
ATOM 3709 O O . TYR A 1 476 ? -15.680 -1.123 -1.436 1.00 98.56 476 TYR A O 1
ATOM 3717 N N . ILE A 1 477 ? -15.214 -1.533 0.716 1.00 97.50 477 ILE A N 1
ATOM 3718 C CA . ILE A 1 477 ? -16.560 -1.938 1.102 1.00 97.50 477 ILE A CA 1
ATOM 3719 C C . ILE A 1 477 ? -16.935 -1.196 2.374 1.00 97.50 477 ILE A C 1
ATOM 3721 O O . ILE A 1 477 ? -16.247 -1.318 3.388 1.00 97.50 477 ILE A O 1
ATOM 3725 N N . THR A 1 478 ? -18.039 -0.461 2.329 1.00 95.56 478 THR A N 1
ATOM 3726 C CA . THR A 1 478 ? -18.650 0.113 3.523 1.00 95.56 478 THR A CA 1
ATOM 3727 C C . THR A 1 478 ? -19.840 -0.727 3.959 1.00 95.56 478 THR A C 1
ATOM 3729 O O . THR A 1 478 ? -20.573 -1.263 3.129 1.00 95.56 478 THR A O 1
ATOM 3732 N N . VAL A 1 479 ? -20.033 -0.859 5.269 1.00 89.69 479 VAL A N 1
ATOM 3733 C CA . VAL A 1 479 ? -21.205 -1.515 5.865 1.00 89.69 479 VAL A CA 1
ATOM 3734 C C . VAL A 1 479 ? -21.843 -0.514 6.809 1.00 89.69 479 VAL A C 1
ATOM 3736 O O . VAL A 1 479 ? -21.174 -0.055 7.734 1.00 89.69 479 VAL A O 1
ATOM 3739 N N . ASP A 1 480 ? -23.102 -0.142 6.563 1.00 90.06 480 ASP A N 1
ATOM 3740 C CA . ASP A 1 480 ? -23.793 0.902 7.345 1.00 90.06 480 ASP A CA 1
ATOM 3741 C C . ASP A 1 480 ? -23.019 2.238 7.338 1.00 90.06 480 ASP A C 1
ATOM 3743 O O . ASP A 1 480 ? -22.819 2.883 8.364 1.00 90.06 480 ASP A O 1
ATOM 3747 N N . GLY A 1 481 ? -22.461 2.597 6.174 1.00 87.75 481 GLY A N 1
ATOM 3748 C CA . GLY A 1 481 ? -21.620 3.789 6.000 1.00 87.75 481 GLY A CA 1
ATOM 3749 C C . GLY A 1 481 ? -20.222 3.706 6.631 1.00 87.75 481 GLY A C 1
ATOM 3750 O O . GLY A 1 481 ? -19.449 4.654 6.505 1.00 87.75 481 GLY A O 1
ATOM 3751 N N . ARG A 1 482 ? -19.862 2.590 7.280 1.00 86.25 482 ARG A N 1
ATOM 3752 C CA . ARG A 1 482 ? -18.584 2.433 7.994 1.00 86.25 482 ARG A CA 1
ATOM 3753 C C . ARG A 1 482 ? -17.497 1.824 7.122 1.00 86.25 482 ARG A C 1
ATOM 3755 O O . ARG A 1 482 ? -17.753 0.844 6.424 1.00 86.25 482 ARG A O 1
ATOM 3762 N N . ASN A 1 483 ? -16.284 2.370 7.200 1.00 91.56 483 ASN A N 1
ATOM 3763 C CA . ASN A 1 483 ? -15.103 1.855 6.496 1.00 91.56 483 ASN A CA 1
ATOM 3764 C C . ASN A 1 483 ? -14.445 0.687 7.252 1.00 91.56 483 ASN A C 1
ATOM 3766 O O . ASN A 1 483 ? -14.892 0.287 8.326 1.00 91.56 483 ASN A O 1
ATOM 3770 N N . ALA A 1 484 ? -13.376 0.128 6.678 1.00 90.88 484 ALA A N 1
ATOM 3771 C CA . ALA A 1 484 ? -12.530 -0.831 7.379 1.00 90.88 484 ALA A CA 1
ATOM 3772 C C . ALA A 1 484 ? -11.907 -0.202 8.634 1.00 90.88 484 ALA A C 1
ATOM 3774 O O . ALA A 1 484 ? -11.293 0.856 8.557 1.00 90.88 484 ALA A O 1
ATOM 3775 N N . ALA A 1 485 ? -12.051 -0.873 9.772 1.00 88.88 485 ALA A N 1
ATOM 3776 C CA . ALA A 1 485 ? -11.431 -0.493 11.037 1.00 88.88 485 ALA A CA 1
ATOM 3777 C C . ALA A 1 485 ? -11.039 -1.776 11.776 1.00 88.88 485 ALA A C 1
ATOM 3779 O O . ALA A 1 485 ? -11.803 -2.330 12.568 1.00 88.88 485 ALA A O 1
ATOM 3780 N N . ILE A 1 486 ? -9.867 -2.318 11.443 1.00 85.69 486 ILE A N 1
ATOM 3781 C CA . ILE A 1 486 ? -9.429 -3.604 11.990 1.00 85.69 486 ILE A CA 1
ATOM 3782 C C . ILE A 1 486 ? -8.710 -3.352 13.301 1.00 85.69 486 ILE A C 1
ATOM 3784 O O . ILE A 1 486 ? -7.639 -2.749 13.323 1.00 85.69 486 ILE A O 1
ATOM 3788 N N . GLN A 1 487 ? -9.301 -3.853 14.385 1.00 78.00 487 GLN A N 1
ATOM 3789 C CA . GLN A 1 487 ? -8.891 -3.565 15.759 1.00 78.00 487 GLN A CA 1
ATOM 3790 C C . GLN A 1 487 ? -7.378 -3.686 15.977 1.00 78.00 487 GLN A C 1
ATOM 3792 O O . GLN A 1 487 ? -6.758 -2.755 16.482 1.00 78.00 487 GLN A O 1
ATOM 3797 N N . LYS A 1 488 ? -6.776 -4.790 15.518 1.00 80.88 488 LYS A N 1
ATOM 3798 C CA . LYS A 1 488 ? -5.332 -5.023 15.634 1.00 80.88 488 LYS A CA 1
ATOM 3799 C C . LYS A 1 488 ? -4.511 -3.886 15.016 1.00 80.88 488 LYS A C 1
ATOM 3801 O O . LYS A 1 488 ? -3.591 -3.379 15.645 1.00 80.88 488 LYS A O 1
ATOM 3806 N N . SER A 1 489 ? -4.840 -3.469 13.795 1.00 91.75 489 SER A N 1
ATOM 3807 C CA . SER A 1 489 ? -4.097 -2.410 13.104 1.00 91.75 489 SER A CA 1
ATOM 3808 C C . SER A 1 489 ? -4.389 -1.022 13.669 1.00 91.75 489 SER A C 1
ATOM 3810 O O . SER A 1 489 ? -3.499 -0.182 13.662 1.00 91.75 489 SER A O 1
ATOM 3812 N N . ILE A 1 490 ? -5.587 -0.784 14.211 1.00 85.81 490 ILE A N 1
ATOM 3813 C CA . ILE A 1 490 ? -5.902 0.447 14.951 1.00 85.81 490 ILE A CA 1
ATOM 3814 C C . ILE A 1 490 ? -5.018 0.560 16.203 1.00 85.81 490 ILE A C 1
ATOM 3816 O O . ILE A 1 490 ? -4.424 1.609 16.446 1.00 85.81 490 ILE A O 1
ATOM 3820 N N . GLU A 1 491 ? -4.882 -0.523 16.973 1.00 82.00 491 GLU A N 1
ATOM 3821 C CA . GLU A 1 491 ? -4.013 -0.584 18.159 1.00 82.00 491 GLU A CA 1
ATOM 3822 C C . GLU A 1 491 ? -2.533 -0.415 17.788 1.00 82.00 491 GLU A C 1
ATOM 3824 O O . GLU A 1 491 ? -1.816 0.373 18.408 1.00 82.00 491 GLU A O 1
ATOM 3829 N N . GLU A 1 492 ? -2.073 -1.099 16.734 1.00 90.06 492 GLU A N 1
ATOM 3830 C CA . GLU A 1 492 ? -0.747 -0.868 16.147 1.00 90.06 492 GLU A CA 1
ATOM 3831 C C . GLU A 1 492 ? -0.575 0.597 15.713 1.00 90.06 492 GLU A C 1
ATOM 3833 O O . GLU A 1 492 ? 0.466 1.188 15.984 1.00 90.06 492 GLU A O 1
ATOM 3838 N N . GLY A 1 493 ? -1.599 1.212 15.119 1.00 92.31 493 GLY A N 1
ATOM 3839 C CA . GLY A 1 493 ? -1.599 2.607 14.687 1.00 92.31 493 GLY A CA 1
ATOM 3840 C C . GLY A 1 493 ? -1.427 3.595 15.841 1.00 92.31 493 GLY A C 1
ATOM 3841 O O . GLY A 1 493 ? -0.620 4.517 15.736 1.00 92.31 493 GLY A O 1
ATOM 3842 N N . PHE A 1 494 ? -2.105 3.390 16.975 1.00 90.00 494 PHE A N 1
ATOM 3843 C CA . PHE A 1 494 ? -1.892 4.226 18.164 1.00 90.00 494 PHE A CA 1
ATOM 3844 C C . PHE A 1 494 ? -0.466 4.100 18.702 1.00 90.00 494 PHE A C 1
ATOM 3846 O O . PHE A 1 494 ? 0.172 5.121 18.970 1.00 90.00 494 PHE A O 1
ATOM 3853 N N . ARG A 1 495 ? 0.072 2.874 18.771 1.00 89.25 495 ARG A N 1
ATOM 3854 C CA . ARG A 1 495 ? 1.471 2.646 19.165 1.00 89.25 495 ARG A CA 1
ATOM 3855 C C . ARG A 1 495 ? 2.448 3.299 18.181 1.00 89.25 495 ARG A C 1
ATOM 3857 O O . ARG A 1 495 ? 3.409 3.935 18.603 1.00 89.25 495 ARG A O 1
ATOM 3864 N N . MET A 1 496 ? 2.186 3.233 16.875 1.00 95.06 496 MET A N 1
ATOM 3865 C CA . MET A 1 496 ? 2.978 3.938 15.859 1.00 95.06 496 MET A CA 1
ATOM 3866 C C . MET A 1 496 ? 2.964 5.457 16.072 1.00 95.06 496 MET A C 1
ATOM 3868 O O . MET A 1 496 ? 4.026 6.074 16.046 1.00 95.06 496 MET A O 1
ATOM 3872 N N . LEU A 1 497 ? 1.796 6.067 16.312 1.00 93.94 497 LEU A N 1
ATOM 3873 C CA . LEU A 1 497 ? 1.673 7.515 16.542 1.00 93.94 497 LEU A CA 1
ATOM 3874 C C . LEU A 1 497 ? 2.409 7.974 17.803 1.00 93.94 497 LEU A C 1
ATOM 3876 O O . LEU A 1 497 ? 2.937 9.082 17.850 1.00 93.94 497 LEU A O 1
ATOM 3880 N N . GLU A 1 498 ? 2.449 7.137 18.828 1.00 88.38 498 GLU A N 1
ATOM 3881 C CA . GLU A 1 498 ? 3.216 7.379 20.043 1.00 88.38 498 GLU A CA 1
ATOM 3882 C C . GLU A 1 498 ? 4.727 7.329 19.805 1.00 88.38 498 GLU A C 1
ATOM 3884 O O . GLU A 1 498 ? 5.438 8.285 20.124 1.00 88.38 498 GLU A O 1
ATOM 3889 N N . ARG A 1 499 ? 5.221 6.248 19.188 1.00 94.88 499 ARG A N 1
ATOM 3890 C CA . ARG A 1 499 ? 6.645 6.124 18.847 1.00 94.88 499 ARG A CA 1
ATOM 3891 C C . ARG A 1 499 ? 7.087 7.229 17.889 1.00 94.88 499 ARG A C 1
ATOM 3893 O O . ARG A 1 499 ? 8.200 7.744 18.002 1.00 94.88 499 ARG A O 1
ATOM 3900 N N . PHE A 1 500 ? 6.210 7.632 16.972 1.00 96.81 500 PHE A N 1
ATOM 3901 C CA . PHE A 1 500 ? 6.468 8.747 16.073 1.00 96.81 500 PHE A CA 1
ATOM 3902 C C . PHE A 1 500 ? 6.542 10.089 16.808 1.00 96.81 500 PHE A C 1
ATOM 3904 O O . PHE A 1 500 ? 7.401 10.905 16.486 1.00 96.81 500 PHE A O 1
ATOM 3911 N N . GLU A 1 501 ? 5.712 10.320 17.827 1.00 95.12 501 GLU A N 1
ATOM 3912 C CA . GLU A 1 501 ? 5.798 11.527 18.655 1.00 95.12 501 GLU A CA 1
ATOM 3913 C C . GLU A 1 501 ? 7.138 11.616 19.399 1.00 95.12 501 GLU A C 1
ATOM 3915 O O . GLU A 1 501 ? 7.790 12.663 19.393 1.00 95.12 501 GLU A O 1
ATOM 3920 N N . GLU A 1 502 ? 7.602 10.506 19.979 1.00 93.88 502 GLU A N 1
ATOM 3921 C CA . GLU A 1 502 ? 8.927 10.431 20.602 1.00 93.88 502 GLU A CA 1
ATOM 3922 C C . GLU A 1 502 ? 10.059 10.708 19.607 1.00 93.88 502 GLU A C 1
ATOM 3924 O O . GLU A 1 502 ? 10.986 11.463 19.914 1.00 93.88 502 GLU A O 1
ATOM 3929 N N . PHE A 1 503 ? 9.980 10.108 18.418 1.00 96.25 503 PHE A N 1
ATOM 3930 C CA . PHE A 1 503 ? 10.926 10.340 17.331 1.00 96.25 503 PHE A CA 1
ATOM 3931 C C . PHE A 1 503 ? 10.925 11.811 16.890 1.00 96.25 503 PHE A C 1
ATOM 3933 O O . PHE A 1 503 ? 11.988 12.427 16.776 1.00 96.25 503 PHE A O 1
ATOM 3940 N N . SER A 1 504 ? 9.741 12.395 16.707 1.00 96.19 504 SER A N 1
ATOM 3941 C CA . SER A 1 504 ? 9.558 13.777 16.271 1.00 96.19 504 SER A CA 1
ATOM 3942 C C . SER A 1 504 ? 10.145 14.772 17.267 1.00 96.19 504 SER A C 1
ATOM 3944 O O . SER A 1 504 ? 10.828 15.700 16.842 1.00 96.19 504 SER A O 1
ATOM 3946 N N . ARG A 1 505 ? 9.936 14.589 18.580 1.00 94.44 505 ARG A N 1
ATOM 3947 C CA . ARG A 1 505 ? 10.501 15.484 19.613 1.00 94.44 505 ARG A CA 1
ATOM 3948 C C . ARG A 1 505 ? 12.029 15.551 19.578 1.00 94.44 505 ARG A C 1
ATOM 3950 O O . ARG A 1 505 ? 12.601 16.572 19.941 1.00 94.44 505 ARG A O 1
ATOM 3957 N N . LYS A 1 506 ? 12.685 14.466 19.157 1.00 94.62 506 LYS A N 1
ATOM 3958 C CA . LYS A 1 506 ? 14.150 14.372 19.062 1.00 94.62 506 LYS A CA 1
ATOM 3959 C C . LYS A 1 506 ? 14.704 14.870 17.725 1.00 94.62 506 LYS A C 1
ATOM 3961 O O . LYS A 1 506 ? 15.879 15.212 17.664 1.00 94.62 506 LYS A O 1
ATOM 3966 N N . THR A 1 507 ? 13.888 14.855 16.671 1.00 95.00 507 THR A N 1
ATOM 3967 C CA . THR A 1 507 ? 14.358 15.014 15.284 1.00 95.00 507 THR A CA 1
ATOM 3968 C C . THR A 1 507 ? 13.936 16.340 14.653 1.00 95.00 507 THR A C 1
ATOM 3970 O O . THR A 1 507 ? 14.693 16.881 13.854 1.00 95.00 507 THR A O 1
ATOM 3973 N N . ALA A 1 508 ? 12.755 16.873 14.990 1.00 95.56 508 ALA A N 1
ATOM 3974 C CA . ALA A 1 508 ? 12.286 18.152 14.454 1.00 95.56 508 ALA A CA 1
ATOM 3975 C C . ALA A 1 508 ? 13.084 19.325 15.030 1.00 95.56 508 ALA A C 1
ATOM 3977 O O . ALA A 1 508 ? 13.200 19.456 16.256 1.00 95.56 508 ALA A O 1
ATOM 3978 N N . ASP A 1 509 ? 13.521 20.234 14.153 1.00 96.44 509 ASP A N 1
ATOM 3979 C CA . ASP A 1 509 ? 14.041 21.533 14.584 1.00 96.44 509 ASP A CA 1
ATOM 3980 C C . ASP A 1 509 ? 12.966 22.293 15.376 1.00 96.44 509 ASP A C 1
ATOM 3982 O O . ASP A 1 509 ? 11.767 22.168 15.110 1.00 96.44 509 ASP A O 1
ATOM 3986 N N . ALA A 1 510 ? 13.394 23.120 16.336 1.00 96.25 510 ALA A N 1
ATOM 3987 C CA . ALA A 1 510 ? 12.512 23.781 17.305 1.00 96.25 510 ALA A CA 1
ATOM 3988 C C . ALA A 1 510 ? 11.318 24.517 16.662 1.00 96.25 510 ALA A C 1
ATOM 3990 O O . ALA A 1 510 ? 10.202 24.443 17.173 1.00 96.25 510 ALA A O 1
ATOM 3991 N N . GLN A 1 511 ? 11.531 25.163 15.510 1.00 95.81 511 GLN A N 1
ATOM 3992 C CA . GLN A 1 511 ? 10.485 25.888 14.777 1.00 95.81 511 GLN A CA 1
ATOM 3993 C C . GLN A 1 511 ? 9.355 24.989 14.237 1.00 95.81 511 GLN A C 1
ATOM 3995 O O . GLN A 1 511 ? 8.246 25.472 14.024 1.00 95.81 511 GLN A O 1
ATOM 4000 N N . TYR A 1 512 ? 9.603 23.688 14.042 1.00 95.62 512 TY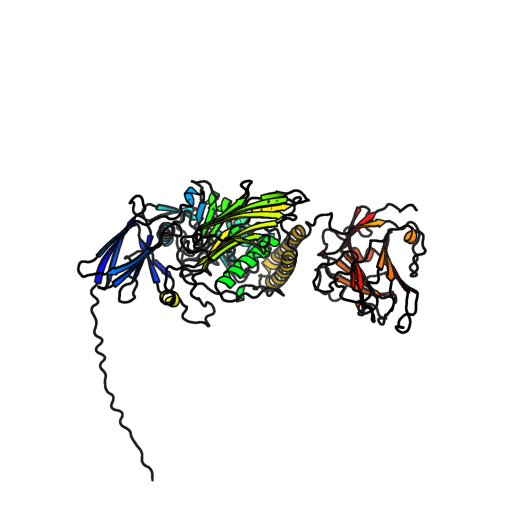R A N 1
ATOM 4001 C CA . TYR A 1 512 ? 8.622 22.734 13.508 1.00 95.62 512 TYR A CA 1
ATOM 4002 C C . TYR A 1 512 ? 7.924 21.910 14.600 1.00 95.62 512 TYR A C 1
ATOM 4004 O O . TYR A 1 512 ? 6.888 21.295 14.339 1.00 95.62 512 TYR A O 1
ATOM 4012 N N . GLN A 1 513 ? 8.442 21.903 15.835 1.00 93.12 513 GLN A N 1
ATOM 4013 C CA . GLN A 1 513 ? 7.947 21.026 16.906 1.00 93.12 513 GLN A CA 1
ATOM 4014 C C . GLN A 1 513 ? 6.478 21.272 17.268 1.00 93.12 513 GLN A C 1
ATOM 4016 O O . GLN A 1 513 ? 5.713 20.316 17.423 1.00 93.12 513 GLN A O 1
ATOM 4021 N N . GLN A 1 514 ? 6.061 22.538 17.379 1.00 90.62 514 GLN A N 1
ATOM 4022 C CA . GLN A 1 514 ? 4.680 22.885 17.731 1.00 90.62 514 GLN A CA 1
ATOM 4023 C C . GLN A 1 514 ? 3.688 22.403 16.663 1.00 90.62 514 GLN A C 1
ATOM 4025 O O . GLN A 1 514 ? 2.686 21.761 16.987 1.00 90.62 514 GLN A O 1
ATOM 4030 N N . ASN A 1 515 ? 3.998 22.659 15.389 1.00 92.19 515 ASN A N 1
ATOM 4031 C CA . ASN A 1 515 ? 3.171 22.235 14.261 1.00 92.19 515 ASN A CA 1
ATOM 4032 C C . ASN A 1 515 ? 3.078 20.711 14.183 1.00 92.19 515 ASN A C 1
ATOM 4034 O O . ASN A 1 515 ? 1.986 20.170 14.002 1.00 92.19 515 ASN A O 1
ATOM 4038 N N . MET A 1 516 ? 4.199 20.017 14.385 1.00 94.56 516 MET A N 1
ATOM 4039 C CA . MET A 1 516 ? 4.236 18.559 14.338 1.00 94.56 516 MET A CA 1
ATOM 4040 C C . MET A 1 516 ? 3.448 17.931 15.496 1.00 94.56 516 MET A C 1
ATOM 4042 O O . MET A 1 516 ? 2.676 16.999 15.284 1.00 94.56 516 MET A O 1
ATOM 4046 N N . THR A 1 517 ? 3.540 18.496 16.704 1.00 90.00 517 THR A N 1
ATOM 4047 C CA . THR A 1 517 ? 2.750 18.060 17.871 1.00 90.00 517 THR A CA 1
ATOM 4048 C C . THR A 1 517 ? 1.249 18.223 17.613 1.00 90.00 517 THR A C 1
ATOM 4050 O O . THR A 1 517 ? 0.458 17.309 17.862 1.00 90.00 517 THR A O 1
ATOM 4053 N N . ALA A 1 518 ? 0.839 19.365 17.050 1.00 85.75 518 ALA A N 1
ATOM 4054 C CA . ALA A 1 518 ? -0.551 19.604 16.675 1.00 85.75 518 ALA A CA 1
ATOM 4055 C C . ALA A 1 518 ? -1.035 18.616 15.599 1.00 85.75 518 ALA A C 1
ATOM 4057 O O . ALA A 1 518 ? -2.129 18.069 15.729 1.00 85.75 518 ALA A O 1
ATOM 4058 N N . ALA A 1 519 ? -0.209 18.346 14.587 1.00 94.62 519 ALA A N 1
ATOM 4059 C CA . ALA A 1 519 ? -0.504 17.398 13.520 1.00 94.62 519 ALA A CA 1
ATOM 4060 C C . ALA A 1 519 ? -0.644 15.952 14.029 1.00 94.62 519 ALA A C 1
ATOM 4062 O O . ALA A 1 519 ? -1.590 15.270 13.642 1.00 94.62 519 ALA A O 1
ATOM 4063 N N . ILE A 1 520 ? 0.217 15.499 14.948 1.00 92.38 520 ILE A N 1
ATOM 4064 C CA . ILE A 1 520 ? 0.110 14.166 15.571 1.00 92.38 520 ILE A CA 1
ATOM 4065 C C . ILE A 1 520 ? -1.188 14.041 16.369 1.00 92.38 520 ILE A C 1
ATOM 4067 O O . ILE A 1 520 ? -1.873 13.023 16.281 1.00 92.38 520 ILE A O 1
ATOM 4071 N N . ARG A 1 521 ? -1.569 15.085 17.114 1.00 85.56 521 ARG A N 1
ATOM 4072 C CA . ARG A 1 521 ? -2.846 15.118 17.838 1.00 85.56 521 ARG A CA 1
ATOM 4073 C C . ARG A 1 521 ? -4.040 15.008 16.885 1.00 85.56 521 ARG A C 1
ATOM 4075 O O . ARG A 1 521 ? -4.940 14.216 17.149 1.00 85.56 521 ARG A O 1
ATOM 4082 N N . THR A 1 522 ? -4.040 15.739 15.769 1.00 86.81 522 THR A N 1
ATOM 4083 C CA . THR A 1 522 ? -5.087 15.616 14.738 1.00 86.81 522 THR A CA 1
ATOM 4084 C C . THR A 1 522 ? -5.088 14.227 14.096 1.00 86.81 522 THR A C 1
ATOM 4086 O O . THR A 1 522 ? -6.148 13.626 13.945 1.00 86.81 522 THR A O 1
ATOM 4089 N N . ALA A 1 523 ? -3.918 13.657 13.798 1.00 93.44 523 ALA A N 1
ATOM 4090 C CA . ALA A 1 523 ? -3.814 12.294 13.282 1.00 93.44 523 ALA A CA 1
ATOM 4091 C C . ALA A 1 523 ? -4.399 11.266 14.270 1.00 93.44 523 ALA A C 1
ATOM 4093 O O . ALA A 1 523 ? -5.162 10.393 13.858 1.00 93.44 523 ALA A O 1
ATOM 4094 N N . ARG A 1 524 ? -4.140 11.408 15.581 1.00 89.38 524 ARG A N 1
ATOM 4095 C CA . ARG A 1 524 ? -4.786 10.583 16.620 1.00 89.38 524 ARG A CA 1
ATOM 4096 C C . ARG A 1 524 ? -6.302 10.726 16.593 1.00 89.38 524 ARG A C 1
ATOM 4098 O O . ARG A 1 524 ? -6.991 9.715 16.638 1.00 89.38 524 ARG A O 1
ATOM 4105 N N . GLN A 1 525 ? -6.828 11.946 16.479 1.00 79.69 525 GLN A N 1
ATOM 4106 C CA . GLN A 1 525 ? -8.274 12.182 16.377 1.00 79.69 525 GLN A CA 1
ATOM 4107 C C . GLN A 1 525 ? -8.883 11.500 15.146 1.00 79.69 525 GLN A C 1
ATOM 4109 O O . GLN A 1 525 ? -9.930 10.868 15.260 1.00 79.69 525 GLN A O 1
ATOM 4114 N N . HIS A 1 526 ? -8.220 11.559 13.989 1.00 88.25 526 HIS A N 1
ATOM 4115 C CA . HIS A 1 526 ? -8.677 10.859 12.786 1.00 88.25 526 HIS A CA 1
ATOM 4116 C C . HIS A 1 526 ? -8.635 9.336 12.962 1.00 88.25 526 HIS A C 1
ATOM 4118 O O . HIS A 1 526 ? -9.592 8.653 12.604 1.00 88.25 526 HIS A O 1
ATOM 4124 N N . LEU A 1 527 ? -7.573 8.790 13.564 1.00 86.56 527 LEU A N 1
ATOM 4125 C CA . LEU A 1 527 ? -7.494 7.359 13.863 1.00 86.56 527 LEU A CA 1
ATOM 4126 C C . LEU A 1 527 ? -8.591 6.929 14.852 1.00 86.56 527 LEU A C 1
ATOM 4128 O O . LEU A 1 527 ? -9.223 5.894 14.652 1.00 86.56 527 LEU A O 1
ATOM 4132 N N . HIS A 1 528 ? -8.879 7.749 15.868 1.00 74.69 528 HIS A N 1
ATOM 4133 C CA . HIS A 1 528 ? -10.007 7.537 16.777 1.00 74.69 528 HIS A CA 1
ATOM 4134 C C . HIS A 1 528 ? -11.349 7.576 16.050 1.00 74.69 528 HIS A C 1
ATOM 4136 O O . HIS A 1 528 ? -12.192 6.728 16.320 1.00 74.69 528 HIS A O 1
ATOM 4142 N N . ALA A 1 529 ? -11.558 8.514 15.126 1.00 75.56 529 ALA A N 1
ATOM 4143 C CA . ALA A 1 529 ? -12.792 8.589 14.350 1.00 75.56 529 ALA A CA 1
ATOM 4144 C C . ALA A 1 529 ? -13.002 7.324 13.501 1.00 75.56 529 ALA A C 1
ATOM 4146 O O . ALA A 1 529 ? -14.117 6.809 13.445 1.00 75.56 529 ALA A O 1
ATOM 4147 N N . HIS A 1 530 ? -11.934 6.772 12.914 1.00 77.81 530 HIS A N 1
ATOM 4148 C CA . HIS A 1 530 ? -11.988 5.477 12.229 1.00 77.81 530 HIS A CA 1
ATOM 4149 C C . HIS A 1 530 ? -12.276 4.318 13.198 1.00 77.81 530 HIS A C 1
ATOM 4151 O O . HIS A 1 530 ? -13.092 3.454 12.889 1.00 77.81 530 HIS A O 1
ATOM 4157 N N . ALA A 1 531 ? -11.671 4.318 14.391 1.00 67.00 531 ALA A N 1
ATOM 4158 C CA . ALA A 1 531 ? -11.888 3.297 15.421 1.00 67.00 531 ALA A CA 1
ATOM 4159 C C . ALA A 1 531 ? -13.299 3.336 16.046 1.00 67.00 531 ALA A C 1
ATOM 4161 O O . ALA A 1 531 ? -13.859 2.300 16.400 1.00 67.00 531 ALA A O 1
ATOM 4162 N N . GLY A 1 532 ? -13.872 4.535 16.193 1.00 53.34 532 GLY A N 1
ATOM 4163 C CA . GLY A 1 532 ? -15.168 4.809 16.821 1.00 53.34 532 GLY A CA 1
ATOM 4164 C C . GLY A 1 532 ? -16.377 4.501 15.936 1.00 53.34 532 GLY A C 1
ATOM 4165 O O . GLY A 1 532 ? -17.509 4.525 16.416 1.00 53.34 532 GLY A O 1
ATOM 4166 N N . GLN A 1 533 ? -16.166 4.141 14.667 1.00 53.81 533 GLN A N 1
ATOM 4167 C CA . GLN A 1 533 ? -17.194 3.558 13.804 1.00 53.81 533 GLN A CA 1
ATOM 4168 C C . GLN A 1 533 ? -17.450 2.085 14.193 1.00 53.81 533 GLN A C 1
ATOM 4170 O O . GLN A 1 533 ? -17.278 1.175 13.388 1.00 53.81 533 GLN A O 1
ATOM 4175 N N . ARG A 1 534 ? -17.887 1.820 15.432 1.00 46.12 534 ARG A N 1
ATOM 4176 C CA . ARG A 1 534 ? -18.555 0.553 15.786 1.00 46.12 534 ARG A CA 1
ATOM 4177 C C . ARG A 1 534 ? -20.035 0.629 15.413 1.00 46.12 534 ARG A C 1
ATOM 4179 O O . ARG A 1 534 ? -20.636 1.705 15.442 1.00 46.12 534 ARG A O 1
ATOM 4186 N N . ALA A 1 535 ? -20.637 -0.514 15.083 1.00 42.81 535 ALA A N 1
ATOM 4187 C CA . ALA A 1 535 ? -22.089 -0.654 15.111 1.00 42.81 535 ALA A CA 1
ATOM 4188 C C . ALA A 1 535 ? -22.600 -0.270 16.499 1.00 42.81 535 ALA A C 1
ATOM 4190 O O . ALA A 1 535 ? -22.175 -0.856 17.491 1.00 42.81 535 ALA A O 1
ATOM 4191 N N . SER A 1 536 ? -23.504 0.713 16.569 1.00 43.50 536 SER A N 1
ATOM 4192 C CA . SER A 1 536 ? -24.163 1.138 17.814 1.00 43.50 536 SER A CA 1
ATOM 4193 C C . SER A 1 536 ? -24.882 0.001 18.544 1.00 43.50 536 SER A C 1
ATOM 4195 O O . SER A 1 536 ? -25.272 0.186 19.693 1.00 43.50 536 SER A O 1
ATOM 4197 N N . ASP A 1 537 ? -25.062 -1.134 17.868 1.00 41.31 537 ASP A N 1
ATOM 4198 C CA . ASP A 1 537 ? -25.839 -2.291 18.305 1.00 41.31 537 ASP A CA 1
ATOM 4199 C C . ASP A 1 537 ? -24.998 -3.354 19.027 1.00 41.31 537 ASP A C 1
ATOM 4201 O O . ASP A 1 537 ? -25.576 -4.190 19.708 1.00 41.31 537 ASP A O 1
ATOM 4205 N N . ASP A 1 538 ? -23.662 -3.305 18.935 1.00 53.75 538 ASP A N 1
ATOM 4206 C CA . ASP A 1 538 ? -22.768 -4.289 19.579 1.00 53.75 538 ASP A CA 1
ATOM 4207 C C . ASP A 1 538 ? -22.124 -3.771 20.877 1.00 53.75 538 ASP A C 1
ATOM 4209 O O . ASP A 1 538 ? -21.412 -4.506 21.565 1.00 53.75 538 ASP A O 1
ATOM 4213 N N . ILE A 1 539 ? -22.316 -2.491 21.213 1.00 72.56 539 ILE A N 1
ATOM 4214 C CA . ILE A 1 539 ? -21.818 -1.925 22.471 1.00 72.56 539 ILE A CA 1
ATOM 4215 C C . ILE A 1 539 ? -22.878 -2.162 23.542 1.00 72.56 539 ILE A C 1
ATOM 4217 O O . ILE A 1 539 ? -23.980 -1.619 23.447 1.00 72.56 539 ILE A O 1
ATOM 4221 N N . VAL A 1 540 ? -22.524 -2.935 24.572 1.00 87.31 540 VAL A N 1
ATOM 4222 C CA . VAL A 1 540 ? -23.370 -3.118 25.757 1.00 87.31 540 VAL A CA 1
ATOM 4223 C C . VAL A 1 540 ? -23.708 -1.741 26.318 1.00 87.31 540 VAL A C 1
ATOM 4225 O O . VAL A 1 540 ? -22.812 -0.919 26.527 1.00 87.31 540 VAL A O 1
ATOM 4228 N N . SER A 1 541 ? -24.997 -1.456 26.501 1.00 91.75 541 SER A N 1
ATOM 4229 C CA . SER A 1 541 ? -25.456 -0.140 26.932 1.00 91.75 541 SER A CA 1
ATOM 4230 C C . SER A 1 541 ? -26.411 -0.226 28.110 1.00 91.75 541 SER A C 1
ATOM 4232 O O . SER A 1 541 ? -27.209 -1.155 28.199 1.00 91.75 541 SER A O 1
ATOM 4234 N N . HIS A 1 542 ? -26.329 0.759 29.002 1.00 95.38 542 HIS A N 1
ATOM 4235 C CA . HIS A 1 542 ? -27.194 0.877 30.169 1.00 95.38 542 HIS A CA 1
ATOM 4236 C C . HIS A 1 542 ? -27.616 2.337 30.384 1.00 95.38 542 HIS A C 1
ATOM 4238 O O . HIS A 1 542 ? -26.847 3.266 30.128 1.00 95.38 542 HIS A O 1
ATOM 4244 N N . THR A 1 543 ? -28.845 2.559 30.840 1.00 96.25 543 THR A N 1
ATOM 4245 C CA . THR A 1 543 ? -29.338 3.895 31.193 1.00 96.25 543 THR A CA 1
ATOM 4246 C C . THR A 1 543 ? -29.179 4.111 32.691 1.00 96.25 543 THR A C 1
ATOM 4248 O O . THR A 1 543 ? -29.727 3.356 33.483 1.00 96.25 543 THR A O 1
ATOM 4251 N N . VAL A 1 544 ? -28.444 5.153 33.078 1.00 97.31 544 VAL A N 1
ATOM 4252 C CA . VAL A 1 544 ? -28.205 5.506 34.480 1.00 97.31 544 VAL A CA 1
ATOM 4253 C C . VAL A 1 544 ? -29.281 6.497 34.907 1.00 97.31 544 VAL A C 1
ATOM 4255 O O . VAL A 1 544 ? -29.325 7.639 34.439 1.00 97.31 544 VAL A O 1
ATOM 4258 N N . HIS A 1 545 ? -30.186 6.033 35.763 1.00 96.38 545 HIS A N 1
ATOM 4259 C CA . HIS A 1 545 ? -31.323 6.808 36.250 1.00 96.38 545 HIS A CA 1
ATOM 4260 C C . HIS A 1 545 ? -30.957 7.663 37.459 1.00 96.38 545 HIS A C 1
ATOM 4262 O O . HIS A 1 545 ? -30.051 7.328 38.228 1.00 96.38 545 HIS A O 1
ATOM 4268 N N . ARG A 1 546 ? -31.686 8.765 37.645 1.00 95.50 546 ARG A N 1
ATOM 4269 C CA . ARG A 1 546 ? -31.577 9.545 38.875 1.00 95.50 546 ARG A CA 1
ATOM 4270 C C . ARG A 1 546 ? -32.037 8.731 40.084 1.00 95.50 546 ARG A C 1
ATOM 4272 O O . ARG A 1 546 ? -33.028 8.005 40.000 1.00 95.50 546 ARG A O 1
ATOM 4279 N N . ALA A 1 547 ? -31.344 8.887 41.209 1.00 94.88 547 ALA A N 1
ATOM 4280 C CA . ALA A 1 547 ? -31.776 8.317 42.480 1.00 94.88 547 ALA A CA 1
ATOM 4281 C C . ALA A 1 547 ? -33.124 8.933 42.908 1.00 94.88 547 ALA A C 1
ATOM 4283 O O . ALA A 1 547 ? -33.265 10.155 42.955 1.00 94.88 547 ALA A O 1
ATOM 4284 N N . ASN A 1 548 ? -34.118 8.089 43.208 1.00 91.25 548 ASN A N 1
ATOM 4285 C CA . ASN A 1 548 ? -35.466 8.506 43.630 1.00 91.25 548 ASN A CA 1
ATOM 4286 C C . ASN A 1 548 ? -35.631 8.611 45.160 1.00 91.25 548 ASN A C 1
ATOM 4288 O O . ASN A 1 548 ? -36.672 9.055 45.640 1.00 91.25 548 ASN A O 1
ATOM 4292 N N . SER A 1 549 ? -34.602 8.241 45.921 1.00 93.19 549 SER A N 1
ATOM 4293 C CA . SER A 1 549 ? -34.487 8.428 47.366 1.00 93.19 549 SER A CA 1
ATOM 4294 C C . SER A 1 549 ? -33.035 8.743 47.730 1.00 93.19 549 SER A C 1
ATOM 4296 O O . SER A 1 549 ? -32.130 8.532 46.921 1.00 93.19 549 SER A O 1
ATOM 4298 N N . GLU A 1 550 ? -32.801 9.226 48.950 1.00 94.88 550 GLU A N 1
ATOM 4299 C CA . GLU A 1 550 ? -31.444 9.337 49.492 1.00 94.88 550 GLU A CA 1
ATOM 4300 C C . GLU A 1 550 ? -30.765 7.955 49.509 1.00 94.88 550 GLU A C 1
ATOM 4302 O O . GLU A 1 550 ? -31.421 6.945 49.777 1.00 94.88 550 GLU A O 1
ATOM 4307 N N . ILE A 1 551 ? -29.468 7.927 49.187 1.00 96.94 551 ILE A N 1
ATOM 4308 C CA . ILE A 1 551 ? -28.619 6.732 49.220 1.00 96.94 551 ILE A CA 1
ATOM 4309 C C . ILE A 1 551 ? -27.592 6.929 50.327 1.00 96.94 551 ILE A C 1
ATOM 4311 O O . ILE A 1 551 ? -26.808 7.885 50.289 1.00 96.94 551 ILE A O 1
ATOM 4315 N N . LYS A 1 552 ? -27.584 6.025 51.305 1.00 97.19 552 LYS A N 1
ATOM 4316 C CA . LYS A 1 552 ? -26.637 6.058 52.408 1.00 97.19 552 LYS A CA 1
ATOM 4317 C C . LYS A 1 552 ? -25.575 4.994 52.169 1.00 97.19 552 LYS A C 1
ATOM 4319 O O . LYS A 1 552 ? -25.852 3.817 52.279 1.00 97.19 552 LYS A O 1
ATOM 4324 N N . ILE A 1 553 ? -24.338 5.431 51.938 1.00 98.38 553 ILE A N 1
ATOM 4325 C CA . ILE A 1 553 ? -23.206 4.527 51.694 1.00 98.38 553 ILE A CA 1
ATOM 4326 C C . ILE A 1 553 ? -22.859 3.744 52.970 1.00 98.38 553 ILE A C 1
ATOM 4328 O O . ILE A 1 553 ? -22.054 4.202 53.785 1.00 98.38 553 ILE A O 1
ATOM 4332 N N . ASP A 1 554 ? -23.500 2.592 53.166 1.00 97.75 554 ASP A N 1
ATOM 4333 C CA . ASP A 1 554 ? -23.284 1.689 54.303 1.00 97.75 554 ASP A CA 1
ATOM 4334 C C . ASP A 1 554 ? -23.097 0.214 53.906 1.00 97.75 554 ASP A C 1
ATOM 4336 O O . ASP A 1 554 ? -22.899 -0.648 54.770 1.00 97.75 554 ASP A O 1
ATOM 4340 N N . GLY A 1 555 ? -23.038 -0.060 52.597 1.00 96.94 555 GLY A N 1
ATOM 4341 C CA . GLY A 1 555 ? -22.717 -1.377 52.055 1.00 96.94 555 GLY A CA 1
ATOM 4342 C C . GLY A 1 555 ? -23.915 -2.319 52.075 1.00 96.94 555 GLY A C 1
ATOM 4343 O O . GLY A 1 555 ? -23.737 -3.537 52.016 1.00 96.94 555 GLY A O 1
ATOM 4344 N N . ARG A 1 556 ? -25.133 -1.778 52.187 1.00 96.44 556 ARG A N 1
ATOM 4345 C CA . ARG A 1 556 ? -26.401 -2.510 52.144 1.00 96.44 556 ARG A CA 1
ATOM 4346 C C . ARG A 1 556 ? -27.275 -1.871 51.077 1.00 96.44 556 ARG A C 1
ATOM 4348 O O . ARG A 1 556 ? -27.433 -0.670 51.052 1.00 96.44 556 ARG A O 1
ATOM 4355 N N . LEU A 1 557 ? -27.874 -2.677 50.204 1.00 96.56 557 LEU A N 1
ATOM 4356 C CA . LEU A 1 557 ? -28.663 -2.164 49.074 1.00 96.56 557 LEU A CA 1
ATOM 4357 C C . LEU A 1 557 ? -30.164 -2.134 49.392 1.00 96.56 557 LEU A C 1
ATOM 4359 O O . LEU A 1 557 ? -30.970 -2.618 48.597 1.00 96.56 557 LEU A O 1
ATOM 4363 N N . ASN A 1 558 ? -30.552 -1.689 50.589 1.00 95.50 558 ASN A N 1
ATOM 4364 C CA . ASN A 1 558 ? -31.939 -1.777 51.072 1.00 95.50 558 ASN A CA 1
ATOM 4365 C C . ASN A 1 558 ? -32.773 -0.513 50.799 1.00 95.50 558 ASN A C 1
ATOM 4367 O O . ASN A 1 558 ? -33.986 -0.534 51.009 1.00 95.50 558 ASN A O 1
ATOM 4371 N N . GLU A 1 559 ? -32.154 0.556 50.303 1.00 96.06 559 GLU A N 1
ATOM 4372 C CA . GLU A 1 559 ? -32.814 1.791 49.901 1.00 96.06 559 GLU A CA 1
ATOM 4373 C C . GLU A 1 559 ? -33.731 1.583 48.696 1.00 96.06 559 GLU A C 1
ATOM 4375 O O . GLU A 1 559 ? -33.427 0.832 47.762 1.00 96.06 559 GLU A O 1
ATOM 4380 N N . THR A 1 560 ? -34.835 2.333 48.669 1.00 94.75 560 THR A N 1
ATOM 4381 C CA . THR A 1 560 ? -35.803 2.326 47.563 1.00 94.75 560 THR A CA 1
ATOM 4382 C C . THR A 1 560 ? -35.133 2.581 46.212 1.00 94.75 560 THR A C 1
ATOM 4384 O O . THR A 1 560 ? -35.454 1.906 45.233 1.00 94.75 560 THR A O 1
ATOM 4387 N N . ALA A 1 561 ? -34.154 3.488 46.155 1.00 94.88 561 ALA A N 1
ATOM 4388 C CA . ALA A 1 561 ? -33.392 3.767 44.941 1.00 94.88 561 ALA A CA 1
ATOM 4389 C C . ALA A 1 561 ? -32.667 2.523 44.394 1.00 94.88 561 ALA A C 1
ATOM 4391 O O . ALA A 1 561 ? -32.777 2.216 43.205 1.00 94.88 561 ALA A O 1
ATOM 4392 N N . TRP A 1 562 ? -32.001 1.741 45.251 1.00 96.62 562 TRP A N 1
ATOM 4393 C CA . TRP A 1 562 ? -31.336 0.510 44.820 1.00 96.62 562 TRP A CA 1
ATOM 4394 C C . TRP A 1 562 ? -32.305 -0.607 44.464 1.00 96.62 562 TRP A C 1
ATOM 4396 O O . TRP A 1 562 ? -32.034 -1.376 43.541 1.00 96.62 562 TRP A O 1
ATOM 4406 N N . GLN A 1 563 ? -33.429 -0.709 45.170 1.00 94.75 563 GLN A N 1
ATOM 4407 C CA . GLN A 1 563 ? -34.443 -1.729 44.900 1.00 94.75 563 GLN A CA 1
ATOM 4408 C C . GLN A 1 563 ? -35.176 -1.477 43.573 1.00 94.75 563 GLN A C 1
ATOM 4410 O O . GLN A 1 563 ? -35.475 -2.428 42.857 1.00 94.75 563 GLN A O 1
ATOM 4415 N N . SER A 1 564 ? -35.394 -0.210 43.209 1.00 90.62 564 SER A N 1
ATOM 4416 C CA . SER A 1 564 ? -36.128 0.189 41.997 1.00 90.62 564 SER A CA 1
ATOM 4417 C C . SER A 1 564 ? -35.271 0.265 40.726 1.00 90.62 564 SER A C 1
ATOM 4419 O O . SER A 1 564 ? -35.816 0.221 39.625 1.00 90.62 564 SER A O 1
ATOM 4421 N N . THR A 1 565 ? -33.939 0.349 40.821 1.00 93.38 565 THR A N 1
ATOM 4422 C CA . THR A 1 565 ? -33.058 0.412 39.636 1.00 93.38 565 THR A CA 1
ATOM 4423 C C . THR A 1 565 ? -32.681 -0.968 39.081 1.00 93.38 565 THR A C 1
ATOM 4425 O O . THR A 1 565 ? -32.525 -1.942 39.829 1.00 93.38 565 THR A O 1
ATOM 4428 N N . ASP A 1 566 ? -32.508 -1.050 37.760 1.00 93.44 566 ASP A N 1
ATOM 4429 C CA . ASP A 1 566 ? -32.074 -2.268 37.075 1.00 93.44 566 ASP A CA 1
ATOM 4430 C C . ASP A 1 566 ? -30.590 -2.530 37.318 1.00 93.44 566 ASP A C 1
ATOM 4432 O O . ASP A 1 566 ? -29.782 -1.614 37.475 1.00 93.44 566 ASP A O 1
ATOM 4436 N N . ALA A 1 567 ? -30.222 -3.809 37.304 1.00 96.62 567 ALA A N 1
ATOM 4437 C CA . ALA A 1 567 ? -28.826 -4.181 37.156 1.00 96.62 567 ALA A CA 1
ATOM 4438 C C . ALA A 1 567 ? -28.324 -3.839 35.745 1.00 96.62 567 ALA A C 1
ATOM 4440 O O . ALA A 1 567 ? -29.090 -3.810 34.781 1.00 96.62 567 ALA A O 1
ATOM 4441 N N . VAL A 1 568 ? -27.015 -3.634 35.612 1.00 94.50 568 VAL A N 1
ATOM 4442 C CA . VAL A 1 568 ? -26.372 -3.348 34.318 1.00 94.50 568 VAL A CA 1
ATOM 4443 C C . VAL A 1 568 ? -26.408 -4.536 33.344 1.00 94.50 568 VAL A C 1
ATOM 4445 O O . VAL A 1 568 ? -26.202 -4.356 32.145 1.00 94.50 568 VAL A O 1
ATOM 4448 N N . GLY A 1 569 ? -26.681 -5.739 33.854 1.00 92.38 569 GLY A N 1
ATOM 4449 C CA . GLY A 1 569 ? -26.605 -7.014 33.143 1.00 92.38 569 GLY A CA 1
ATOM 4450 C C . GLY A 1 569 ? -25.621 -7.972 33.814 1.00 92.38 569 GLY A C 1
ATOM 4451 O O . GLY A 1 569 ? -25.025 -7.641 34.842 1.00 92.38 569 GLY A O 1
ATOM 4452 N N . ASP A 1 570 ? -25.464 -9.155 33.225 1.00 93.00 570 ASP A N 1
ATOM 4453 C CA . ASP A 1 570 ? -24.562 -10.188 33.733 1.00 93.00 570 ASP A CA 1
ATOM 4454 C C . ASP A 1 570 ? -23.095 -9.807 33.528 1.00 93.00 570 ASP A C 1
ATOM 4456 O O . ASP A 1 570 ? -22.721 -9.179 32.533 1.00 93.00 570 ASP A O 1
ATOM 4460 N N . PHE A 1 571 ? -22.239 -10.254 34.446 1.00 97.62 571 PHE A N 1
ATOM 4461 C CA . PHE A 1 571 ? -20.802 -10.186 34.240 1.00 97.62 571 PHE A CA 1
ATOM 4462 C C . PHE A 1 571 ? -20.346 -11.385 33.408 1.00 97.62 571 PHE A C 1
ATOM 4464 O O . PHE A 1 571 ? -20.673 -12.552 33.656 1.00 97.62 571 PHE A O 1
ATOM 4471 N N . HIS A 1 572 ? -19.556 -11.085 32.387 1.00 96.44 572 HIS A N 1
ATOM 4472 C CA . HIS A 1 572 ? -18.960 -12.059 31.491 1.00 96.44 572 HIS A CA 1
ATOM 4473 C C . HIS A 1 572 ? -17.550 -12.406 31.961 1.00 96.44 572 HIS A C 1
ATOM 4475 O O . HIS A 1 572 ? -16.863 -11.562 32.521 1.00 96.44 572 HIS A O 1
ATOM 4481 N N . PHE A 1 573 ? -17.086 -13.628 31.680 1.00 96.88 573 PHE A N 1
ATOM 4482 C CA . PHE A 1 573 ? -15.767 -14.127 32.093 1.00 96.88 573 PHE A CA 1
ATOM 4483 C C . PHE A 1 573 ? -14.902 -14.447 30.862 1.00 96.88 573 PHE A C 1
ATOM 4485 O O . PHE A 1 573 ? -14.778 -15.627 30.508 1.00 96.88 573 PHE A O 1
ATOM 4492 N N . PRO A 1 574 ? -14.326 -13.441 30.169 1.00 90.94 574 PRO A N 1
ATOM 4493 C CA . PRO A 1 574 ? -13.633 -13.647 28.892 1.00 90.94 574 PRO A CA 1
ATOM 4494 C C . PRO A 1 574 ? -12.410 -14.560 29.001 1.00 90.94 574 PRO A C 1
ATOM 4496 O O . PRO A 1 574 ? -12.016 -15.190 28.024 1.00 90.94 574 PRO A O 1
ATOM 4499 N N . TRP A 1 575 ? -11.823 -14.643 30.196 1.00 94.44 575 TRP A N 1
ATOM 4500 C CA . TRP A 1 575 ? -10.559 -15.337 30.446 1.00 94.44 575 TRP A CA 1
ATOM 4501 C C . TRP A 1 575 ? -10.699 -16.549 31.372 1.00 94.44 575 TRP A C 1
ATOM 4503 O O . TRP A 1 575 ? -9.704 -17.019 31.925 1.00 94.44 575 TRP A O 1
ATOM 4513 N N . TRP A 1 576 ? -11.920 -17.054 31.570 1.00 93.62 576 TRP A N 1
ATOM 4514 C CA . TRP A 1 576 ? -12.161 -18.194 32.453 1.00 93.62 576 TRP A CA 1
ATOM 4515 C C . TRP A 1 576 ? -11.455 -19.460 31.958 1.00 93.62 576 TRP A C 1
ATOM 4517 O O . TRP A 1 576 ? -11.547 -19.817 30.783 1.00 93.62 576 TRP A O 1
ATOM 4527 N N . LYS A 1 577 ? -10.792 -20.164 32.881 1.00 89.56 577 LYS A N 1
ATOM 4528 C CA . LYS A 1 577 ? -10.082 -21.423 32.598 1.00 89.56 577 LYS A CA 1
ATOM 4529 C C . LYS A 1 577 ? -10.553 -22.589 33.464 1.00 89.56 577 LYS A C 1
ATOM 4531 O O . LYS A 1 577 ? -10.613 -23.711 32.974 1.00 89.56 577 LYS A O 1
ATOM 4536 N N . ALA A 1 578 ? -10.843 -22.334 34.737 1.00 91.69 578 ALA A N 1
ATOM 4537 C CA . ALA A 1 578 ? -11.261 -23.320 35.729 1.00 91.69 578 ALA A CA 1
ATOM 4538 C C . ALA A 1 578 ? -11.918 -22.604 36.925 1.00 91.69 578 ALA A C 1
ATOM 4540 O O . ALA A 1 578 ? -11.927 -21.376 36.968 1.00 91.69 578 ALA A O 1
ATOM 4541 N N . GLY A 1 579 ? -12.444 -23.366 37.890 1.00 91.69 579 GLY A N 1
ATOM 4542 C CA . GLY A 1 579 ? -13.115 -22.823 39.079 1.00 91.69 579 GLY A CA 1
ATOM 4543 C C . GLY A 1 579 ? -14.575 -22.433 38.831 1.00 91.69 579 GLY A C 1
ATOM 4544 O O . GLY A 1 579 ? -15.071 -22.489 37.698 1.00 91.69 579 GLY A O 1
ATOM 4545 N N . ARG A 1 580 ? -15.290 -22.060 39.897 1.00 95.19 580 ARG A N 1
ATOM 4546 C CA . ARG A 1 580 ? -16.674 -21.578 39.791 1.00 95.19 580 ARG A CA 1
ATOM 4547 C C . ARG A 1 580 ? -16.661 -20.156 39.230 1.00 95.19 580 ARG A C 1
ATOM 4549 O O . ARG A 1 580 ? -15.894 -19.322 39.699 1.00 95.19 580 ARG A O 1
ATOM 4556 N N . LYS A 1 581 ? -17.519 -19.894 38.238 1.00 97.31 581 LYS A N 1
ATOM 4557 C CA . LYS A 1 581 ? -17.835 -18.532 37.783 1.00 97.31 581 LYS A CA 1
ATOM 4558 C C . LYS A 1 581 ? -18.798 -17.923 38.781 1.00 97.31 581 LYS A C 1
ATOM 4560 O O . LYS A 1 581 ? -19.977 -18.276 38.786 1.00 97.31 581 LYS A O 1
ATOM 4565 N N . GLU A 1 582 ? -18.286 -17.075 39.646 1.00 97.50 582 GLU A N 1
ATOM 4566 C CA . GLU A 1 582 ? -19.090 -16.457 40.684 1.00 97.50 582 GLU A CA 1
ATOM 4567 C C . GLU A 1 582 ? -19.607 -15.114 40.177 1.00 97.50 582 GLU A C 1
ATOM 4569 O O . GLU A 1 582 ? -18.835 -14.213 39.854 1.00 97.50 582 GLU A O 1
ATOM 4574 N N . GLN A 1 583 ? -20.923 -15.005 40.011 1.00 97.56 583 GLN A N 1
ATOM 4575 C CA . GLN A 1 583 ? -21.518 -13.862 39.327 1.00 97.56 583 GLN A CA 1
ATOM 4576 C C . GLN A 1 583 ? -21.435 -12.569 40.141 1.00 97.56 583 GLN A C 1
ATOM 4578 O O . GLN A 1 583 ? -21.388 -12.572 41.373 1.00 97.56 583 GLN A O 1
ATOM 4583 N N . THR A 1 584 ? -21.472 -11.452 39.417 1.00 98.31 584 THR A N 1
ATOM 4584 C CA . THR A 1 584 ? -21.541 -10.106 39.985 1.00 98.31 584 THR A CA 1
ATOM 4585 C C . THR A 1 584 ? -22.752 -9.389 39.422 1.00 98.31 584 THR A C 1
ATOM 4587 O O . THR A 1 584 ? -22.945 -9.323 38.211 1.00 98.31 584 THR A O 1
ATOM 4590 N N . VAL A 1 585 ? -23.553 -8.816 40.315 1.00 97.75 585 VAL A N 1
ATOM 4591 C CA . VAL A 1 585 ? -24.656 -7.923 39.965 1.00 97.75 585 VAL A CA 1
ATOM 4592 C C . VAL A 1 585 ? -24.221 -6.507 40.296 1.00 97.75 585 VAL A C 1
ATOM 4594 O O . VAL A 1 585 ? -23.975 -6.204 41.463 1.00 97.75 585 VAL A O 1
ATOM 4597 N N . ALA A 1 586 ? -24.148 -5.637 39.290 1.00 98.44 586 ALA A N 1
ATOM 4598 C CA . ALA A 1 586 ? -23.836 -4.228 39.494 1.00 98.44 586 ALA A CA 1
ATOM 4599 C C . ALA A 1 586 ? -25.020 -3.320 39.146 1.00 98.44 586 ALA A C 1
ATOM 4601 O O . ALA A 1 586 ? -25.810 -3.627 38.249 1.00 98.44 586 ALA A O 1
ATOM 4602 N N . LYS A 1 587 ? -25.142 -2.199 39.857 1.00 98.44 587 LYS A N 1
ATOM 4603 C CA . LYS A 1 587 ? -26.181 -1.177 39.667 1.00 98.44 587 LYS A CA 1
ATOM 4604 C C . LYS A 1 587 ? -25.548 0.211 39.633 1.00 98.44 587 LYS A C 1
ATOM 4606 O O . LYS A 1 587 ? -24.559 0.458 40.322 1.00 98.44 587 LYS A O 1
ATOM 4611 N N . LEU A 1 588 ? -26.139 1.109 38.846 1.00 98.44 588 LEU A N 1
ATOM 4612 C CA . LEU A 1 588 ? -25.698 2.495 38.696 1.00 98.44 588 LEU A CA 1
ATOM 4613 C C . LEU A 1 588 ? -26.869 3.457 38.906 1.00 98.44 588 LEU A C 1
ATOM 4615 O O . LEU A 1 588 ? -27.970 3.226 38.405 1.00 98.44 588 LEU A O 1
ATOM 4619 N N . LEU A 1 589 ? -26.610 4.555 39.610 1.00 98.06 589 LEU A N 1
ATOM 4620 C CA . LEU A 1 589 ? -27.534 5.675 39.807 1.00 98.06 589 LEU A CA 1
ATOM 4621 C C . LEU A 1 589 ? -26.755 6.992 39.815 1.00 98.06 589 LEU A C 1
ATOM 4623 O O . LEU A 1 589 ? -25.532 6.995 39.943 1.00 98.06 589 LEU A O 1
ATOM 4627 N N . TRP A 1 590 ? -27.444 8.126 39.701 1.00 97.81 590 TRP A N 1
ATOM 4628 C CA . TRP A 1 590 ? -26.797 9.436 39.817 1.00 97.81 590 TRP A CA 1
ATOM 4629 C C . TRP A 1 590 ? -27.697 10.506 40.447 1.00 97.81 590 TRP A C 1
ATOM 4631 O O . TRP A 1 590 ? -28.914 10.345 40.537 1.00 97.81 590 TRP A O 1
ATOM 4641 N N . ASN A 1 591 ? -27.098 11.607 40.892 1.00 96.12 591 ASN A N 1
ATOM 4642 C CA . ASN A 1 591 ? -27.790 12.854 41.226 1.00 96.12 591 ASN A CA 1
ATOM 4643 C C . ASN A 1 591 ? -26.925 14.063 40.819 1.00 96.12 591 ASN A C 1
ATOM 4645 O O . ASN A 1 591 ? -25.990 13.921 40.040 1.00 96.12 591 ASN A O 1
ATOM 4649 N N . ASP A 1 592 ? -27.220 15.254 41.337 1.00 95.94 592 ASP A N 1
ATOM 4650 C CA . ASP A 1 592 ? -26.470 16.474 41.008 1.00 95.94 592 ASP A CA 1
ATOM 4651 C C . ASP A 1 592 ? -25.013 16.483 41.501 1.00 95.94 592 ASP A C 1
ATOM 4653 O O . ASP A 1 592 ? -24.236 17.338 41.085 1.00 95.94 592 ASP A O 1
ATOM 4657 N N . GLU A 1 593 ? -24.621 15.550 42.371 1.00 97.56 593 GLU A N 1
ATOM 4658 C CA . GLU A 1 593 ? -23.310 15.560 43.022 1.00 97.56 593 GLU A CA 1
ATOM 4659 C C . GLU A 1 593 ? -22.502 14.279 42.767 1.00 97.56 593 GLU A C 1
ATOM 4661 O O . GLU A 1 593 ? -21.293 14.362 42.545 1.00 97.56 593 GLU A O 1
ATOM 4666 N N . TYR A 1 594 ? -23.143 13.108 42.729 1.00 98.44 594 TYR A N 1
ATOM 4667 C CA . TYR A 1 594 ? -22.474 11.809 42.709 1.00 98.44 594 TYR A CA 1
ATOM 4668 C C . TYR A 1 594 ? -22.940 10.900 41.569 1.00 98.44 594 TYR A C 1
ATOM 4670 O O . TYR A 1 594 ? -24.133 10.792 41.268 1.00 98.44 594 TYR A O 1
ATOM 4678 N N . LEU A 1 595 ? -21.983 10.147 41.022 1.00 98.38 595 LEU A N 1
ATOM 4679 C CA . LEU A 1 595 ? -22.231 8.836 40.436 1.00 98.38 595 LEU A CA 1
ATOM 4680 C C . LEU A 1 595 ? -22.248 7.804 41.569 1.00 98.38 595 LEU A C 1
ATOM 4682 O O . LEU A 1 595 ? -21.267 7.671 42.302 1.00 98.38 595 LEU A O 1
ATOM 4686 N N . TYR A 1 596 ? -23.342 7.065 41.697 1.00 98.69 596 TYR A N 1
ATOM 4687 C CA . TYR A 1 596 ? -23.470 5.955 42.634 1.00 98.69 596 TYR A CA 1
ATOM 4688 C C . TYR A 1 596 ? -23.256 4.633 41.909 1.00 98.69 596 TYR A C 1
ATOM 4690 O O . TYR A 1 596 ? -23.822 4.400 40.838 1.00 98.69 596 TYR A O 1
ATOM 4698 N N . VAL A 1 597 ? -22.476 3.751 42.523 1.00 98.62 597 VAL A N 1
ATOM 4699 C CA . VAL A 1 597 ? -22.234 2.395 42.032 1.00 98.62 597 VAL A CA 1
ATOM 4700 C C . VAL A 1 597 ? -22.397 1.399 43.172 1.00 98.62 597 VAL A C 1
ATOM 4702 O O . VAL A 1 597 ? -21.941 1.636 44.289 1.00 98.62 597 VAL A O 1
ATOM 4705 N N . ALA A 1 598 ? -23.041 0.278 42.878 1.00 98.56 598 ALA A N 1
ATOM 4706 C CA . ALA A 1 598 ? -23.174 -0.836 43.799 1.00 98.56 598 ALA A CA 1
ATOM 4707 C C . ALA A 1 598 ? -22.805 -2.143 43.105 1.00 98.56 598 ALA A C 1
ATOM 4709 O O . ALA A 1 598 ? -23.138 -2.342 41.936 1.00 98.56 598 ALA A O 1
ATOM 4710 N N . PHE A 1 599 ? -22.171 -3.040 43.849 1.00 98.69 599 PHE A N 1
ATOM 4711 C CA . PHE A 1 599 ? -21.804 -4.385 43.438 1.00 98.69 599 PHE A CA 1
ATOM 4712 C C . PHE A 1 599 ? -22.280 -5.375 44.494 1.00 98.69 599 PHE A C 1
ATOM 4714 O O . PHE A 1 599 ? -22.060 -5.176 45.685 1.00 98.69 599 PHE A O 1
ATOM 4721 N N . ARG A 1 600 ? -22.897 -6.469 44.056 1.00 98.25 600 ARG A N 1
ATOM 4722 C CA . ARG A 1 600 ? -23.097 -7.674 44.857 1.00 98.25 600 ARG A CA 1
ATOM 4723 C C . ARG A 1 600 ? -22.377 -8.815 44.159 1.00 98.25 600 ARG A C 1
ATOM 4725 O O . ARG A 1 600 ? -22.750 -9.186 43.047 1.00 98.25 600 ARG A O 1
ATOM 4732 N N . CYS A 1 601 ? -21.363 -9.355 44.812 1.00 98.38 601 CYS A N 1
ATOM 4733 C CA . CYS A 1 601 ? -20.506 -10.405 44.286 1.00 98.38 601 CYS A CA 1
ATOM 4734 C C . CYS A 1 601 ? -20.834 -11.704 45.014 1.00 98.38 601 CYS A C 1
ATOM 4736 O O . CYS A 1 601 ? -20.714 -11.758 46.236 1.00 98.38 601 CYS A O 1
ATOM 4738 N N . GLU A 1 602 ? -21.267 -12.736 44.291 1.00 98.25 602 GLU A N 1
ATOM 4739 C CA . GLU A 1 602 ? -21.216 -14.096 44.836 1.00 98.25 602 GLU A CA 1
ATOM 4740 C C . GLU A 1 602 ? -19.756 -14.451 45.077 1.00 98.25 602 GLU A C 1
ATOM 4742 O O . GLU A 1 602 ? -18.927 -14.164 44.220 1.00 98.25 602 GLU A O 1
ATOM 4747 N N . ASP A 1 603 ? -19.436 -15.048 46.214 1.00 97.38 603 ASP A N 1
ATOM 4748 C CA . ASP A 1 603 ? -18.065 -15.435 46.525 1.00 97.38 603 ASP A CA 1
ATOM 4749 C C . ASP A 1 603 ? -18.073 -16.475 47.637 1.00 97.38 603 ASP A C 1
ATOM 4751 O O . ASP A 1 603 ? -18.777 -16.287 48.631 1.00 97.38 603 ASP A O 1
ATOM 4755 N N . ALA A 1 604 ? -17.362 -17.581 47.431 1.00 97.25 604 ALA A N 1
ATOM 4756 C CA . ALA A 1 604 ? -17.258 -18.653 48.413 1.00 97.25 604 ALA A CA 1
ATOM 4757 C C . ALA A 1 604 ? -16.098 -18.457 49.400 1.00 97.25 604 ALA A C 1
ATOM 4759 O O . ALA A 1 604 ? -16.098 -19.127 50.431 1.00 97.25 604 ALA A O 1
ATOM 4760 N N . HIS A 1 605 ? -15.126 -17.593 49.081 1.00 96.81 605 HIS A N 1
ATOM 4761 C CA . HIS A 1 605 ? -13.883 -17.421 49.835 1.00 96.81 605 HIS A CA 1
ATOM 4762 C C . HIS A 1 605 ? -13.392 -15.969 49.745 1.00 96.81 605 HIS A C 1
ATOM 4764 O O . HIS A 1 605 ? -12.450 -15.659 49.010 1.00 96.81 605 HIS A O 1
ATOM 4770 N N . VAL A 1 606 ? -14.050 -15.084 50.495 1.00 97.75 606 VAL A N 1
ATOM 4771 C CA . VAL A 1 606 ? -13.830 -13.637 50.450 1.00 97.75 606 VAL A CA 1
ATOM 4772 C C . VAL A 1 606 ? -12.521 -13.274 51.146 1.00 97.75 606 VAL A C 1
ATOM 4774 O O . VAL A 1 606 ? -12.349 -13.475 52.353 1.00 97.75 606 VAL A O 1
ATOM 4777 N N . TRP A 1 607 ? -11.613 -12.647 50.401 1.00 97.94 607 TRP A N 1
ATOM 4778 C CA . TRP A 1 607 ? -10.266 -12.335 50.862 1.00 97.94 607 TRP A CA 1
ATOM 4779 C C . TRP A 1 607 ? -9.850 -10.888 50.576 1.00 97.94 607 TRP A C 1
ATOM 4781 O O . TRP A 1 607 ? -9.970 -10.385 49.461 1.00 97.94 607 TRP A O 1
ATOM 4791 N N . ALA A 1 608 ? -9.272 -10.215 51.574 1.00 97.75 608 ALA A N 1
ATOM 4792 C CA . ALA A 1 608 ? -8.575 -8.947 51.394 1.00 97.75 608 ALA A CA 1
ATOM 4793 C C . ALA A 1 608 ? -7.479 -8.685 52.433 1.00 97.75 608 ALA A C 1
ATOM 4795 O O . ALA A 1 608 ? -7.725 -8.661 53.645 1.00 97.75 608 ALA A O 1
ATOM 4796 N N . GLU A 1 609 ? -6.278 -8.386 51.940 1.00 96.75 609 GLU A N 1
ATOM 4797 C CA . GLU A 1 609 ? -5.100 -8.035 52.740 1.00 96.75 609 GLU A CA 1
ATOM 4798 C C . GLU A 1 609 ? -4.787 -6.542 52.706 1.00 96.75 609 GLU A C 1
ATOM 4800 O O . GLU A 1 609 ? -4.206 -6.011 53.654 1.00 96.75 609 GLU A O 1
ATOM 4805 N N . GLN A 1 610 ? -5.154 -5.848 51.630 1.00 97.88 610 GLN A N 1
ATOM 4806 C CA . GLN A 1 610 ? -4.768 -4.461 51.442 1.00 97.88 610 GLN A CA 1
ATOM 4807 C C . GLN A 1 610 ? -5.586 -3.524 52.346 1.00 97.88 610 GLN A C 1
ATOM 4809 O O . GLN A 1 610 ? -6.822 -3.521 52.337 1.00 97.88 610 GLN A O 1
ATOM 4814 N N . THR A 1 611 ? -4.887 -2.698 53.132 1.00 97.25 611 THR A N 1
ATOM 4815 C CA . THR A 1 611 ? -5.497 -1.781 54.115 1.00 97.25 611 THR A CA 1
ATOM 4816 C C . THR A 1 611 ? -5.250 -0.298 53.837 1.00 97.25 611 THR A C 1
ATOM 4818 O O . THR A 1 611 ? -5.834 0.547 54.510 1.00 97.25 611 THR A O 1
ATOM 4821 N N . GLU A 1 612 ? -4.384 0.030 52.877 1.00 97.25 612 GLU A N 1
ATOM 4822 C CA . GLU A 1 612 ? -3.941 1.399 52.591 1.00 97.25 612 GLU A CA 1
ATOM 4823 C C . GLU A 1 612 ? -4.419 1.866 51.213 1.00 97.25 612 GLU A C 1
ATOM 4825 O O . GLU A 1 612 ? -4.411 1.096 50.254 1.00 97.25 612 GLU A O 1
ATOM 4830 N N . ARG A 1 613 ? -4.827 3.134 51.092 1.00 94.88 613 ARG A N 1
ATOM 4831 C CA . ARG A 1 613 ? -5.195 3.733 49.798 1.00 94.88 613 ARG A CA 1
ATOM 4832 C C . ARG A 1 613 ? -4.033 3.618 48.801 1.00 94.88 613 ARG A C 1
ATOM 4834 O O . ARG A 1 613 ? -2.878 3.735 49.195 1.00 94.88 613 ARG A O 1
ATOM 4841 N N . ASP A 1 614 ? -4.355 3.397 47.529 1.00 92.88 614 ASP A N 1
ATOM 4842 C CA . ASP A 1 614 ? -3.413 3.234 46.407 1.00 92.88 614 ASP A CA 1
ATOM 4843 C C . ASP A 1 614 ? -2.476 2.019 46.501 1.00 92.88 614 ASP A C 1
ATOM 4845 O O . ASP A 1 614 ? -1.555 1.859 45.692 1.00 92.88 614 ASP A O 1
ATOM 4849 N N . SER A 1 615 ? -2.733 1.117 47.450 1.00 95.12 615 SER A N 1
ATOM 4850 C CA . SER A 1 615 ? -2.119 -0.206 47.469 1.00 95.12 615 SER A CA 1
ATOM 4851 C C . SER A 1 615 ? -2.646 -1.086 46.316 1.00 95.12 615 SER A C 1
ATOM 4853 O O . SER A 1 615 ? -3.639 -0.740 45.672 1.00 95.12 615 SER A O 1
ATOM 4855 N N . PRO A 1 616 ? -1.995 -2.227 46.014 1.00 94.56 616 PRO A N 1
ATOM 4856 C CA . PRO A 1 616 ? -2.418 -3.184 44.982 1.00 94.56 616 PRO A CA 1
ATOM 4857 C C . PRO A 1 616 ? -3.745 -3.919 45.275 1.00 94.56 616 PRO A C 1
ATOM 4859 O O . PRO A 1 616 ? -3.778 -5.150 45.285 1.00 94.56 616 PRO A O 1
ATOM 4862 N N . VAL A 1 617 ? -4.835 -3.186 45.511 1.00 96.44 617 VAL A N 1
ATOM 4863 C CA . VAL A 1 617 ? -6.167 -3.704 45.878 1.00 96.44 617 VAL A CA 1
ATOM 4864 C C . VAL A 1 617 ? -6.724 -4.711 44.872 1.00 96.44 617 VAL A C 1
ATOM 4866 O O . VAL A 1 617 ? -7.436 -5.622 45.271 1.00 96.44 617 VAL A O 1
ATOM 4869 N N . TYR A 1 618 ? -6.310 -4.639 43.604 1.00 93.94 618 TYR A N 1
ATOM 4870 C CA . TYR A 1 618 ? -6.621 -5.617 42.554 1.00 93.94 618 TYR A CA 1
ATOM 4871 C C . TYR A 1 618 ? -6.124 -7.054 42.825 1.00 93.94 618 TYR A C 1
ATOM 4873 O O . TYR A 1 618 ? -6.403 -7.963 42.041 1.00 93.94 618 TYR A O 1
ATOM 4881 N N . ARG A 1 619 ? -5.320 -7.275 43.877 1.00 94.25 619 ARG A N 1
ATOM 4882 C CA . ARG A 1 619 ? -4.899 -8.614 44.330 1.00 94.25 619 ARG A CA 1
ATOM 4883 C C . ARG A 1 619 ? -5.864 -9.250 45.333 1.00 94.25 619 ARG A C 1
ATOM 4885 O O . ARG A 1 619 ? -5.808 -10.464 45.506 1.00 94.25 619 ARG A O 1
ATOM 4892 N N . ASP A 1 620 ? -6.702 -8.446 45.974 1.00 97.44 620 ASP A N 1
ATOM 4893 C CA . ASP A 1 620 ? -7.771 -8.887 46.871 1.00 97.44 620 ASP A CA 1
ATOM 4894 C C . ASP A 1 620 ? -9.053 -9.160 46.071 1.00 97.44 620 ASP A C 1
ATOM 4896 O O . ASP A 1 620 ? -9.079 -8.946 44.860 1.00 97.44 620 ASP A O 1
ATOM 4900 N N . ASP A 1 621 ? -10.137 -9.574 46.726 1.00 98.19 621 ASP A N 1
ATOM 4901 C CA . ASP A 1 621 ? -11.467 -9.502 46.124 1.00 98.19 621 ASP A CA 1
ATOM 4902 C C . ASP A 1 621 ? -11.858 -8.048 45.876 1.00 98.19 621 ASP A C 1
ATOM 4904 O O . ASP A 1 621 ? -12.071 -7.252 46.801 1.00 98.19 621 ASP A O 1
ATOM 4908 N N . CYS A 1 622 ? -11.898 -7.703 44.589 1.00 98.38 622 CYS A N 1
ATOM 4909 C CA . CYS A 1 622 ? -11.925 -6.334 44.113 1.00 98.38 622 CYS A CA 1
ATOM 4910 C C . CYS A 1 622 ? -12.957 -6.135 43.000 1.00 98.38 622 CYS A C 1
ATOM 4912 O O . CYS A 1 622 ? -13.163 -6.984 42.127 1.00 98.38 622 CYS A O 1
ATOM 4914 N N . VAL A 1 623 ? -13.600 -4.969 43.028 1.00 98.75 623 VAL A N 1
ATOM 4915 C CA . VAL A 1 623 ? -14.443 -4.451 41.950 1.00 98.75 623 VAL A CA 1
ATOM 4916 C C . VAL A 1 623 ? -13.907 -3.114 41.466 1.00 98.75 623 VAL A C 1
ATOM 4918 O O . VAL A 1 623 ? -13.375 -2.323 42.243 1.00 98.75 623 VAL A O 1
ATOM 4921 N N . GLU A 1 624 ? -14.063 -2.840 40.177 1.00 98.50 624 GLU A N 1
ATOM 4922 C CA . GLU A 1 624 ? -13.503 -1.643 39.554 1.00 98.50 624 GLU A CA 1
ATOM 4923 C C . GLU A 1 624 ? -14.552 -0.881 38.753 1.00 98.50 624 GLU A C 1
ATOM 4925 O O . GLU A 1 624 ? -15.404 -1.472 38.084 1.00 98.50 624 GLU A O 1
ATOM 4930 N N . VAL A 1 625 ? -14.423 0.445 38.759 1.00 98.44 625 VAL A N 1
ATOM 4931 C CA . VAL A 1 625 ? -15.118 1.348 37.844 1.00 98.44 625 VAL A CA 1
ATOM 4932 C C . VAL A 1 625 ? -14.085 2.027 36.964 1.00 98.44 625 VAL A C 1
ATOM 4934 O O . VAL A 1 625 ? -13.278 2.822 37.440 1.00 98.44 625 VAL A O 1
ATOM 4937 N N . PHE A 1 626 ? -14.134 1.740 35.668 1.00 98.00 626 PHE A N 1
ATOM 4938 C CA . PHE A 1 626 ? -13.338 2.424 34.656 1.00 98.00 626 PHE A CA 1
ATOM 4939 C C . PHE A 1 626 ? -14.256 3.344 33.867 1.00 98.00 626 PHE A C 1
ATOM 4941 O O . PHE A 1 626 ? -15.239 2.859 33.327 1.00 98.00 626 PHE A O 1
ATOM 4948 N N . THR A 1 627 ? -13.968 4.641 33.769 1.00 96.31 627 THR A N 1
ATOM 4949 C CA . THR A 1 627 ? -14.861 5.604 33.106 1.00 96.31 627 THR A CA 1
ATOM 4950 C C . THR A 1 627 ? -14.107 6.605 32.237 1.00 96.31 627 THR A C 1
ATOM 4952 O O . THR A 1 627 ? -13.175 7.265 32.686 1.00 96.31 627 THR A O 1
ATOM 4955 N N . ALA A 1 628 ? -14.526 6.726 30.981 1.00 95.75 628 ALA A N 1
ATOM 4956 C CA . ALA A 1 628 ? -14.184 7.792 30.053 1.00 95.75 628 ALA A CA 1
ATOM 4957 C C . ALA A 1 628 ? -15.390 8.750 29.967 1.00 95.75 628 ALA A C 1
ATOM 4959 O O . ALA A 1 628 ? -16.343 8.492 29.216 1.00 95.75 628 ALA A O 1
ATOM 4960 N N . PRO A 1 629 ? -15.382 9.860 30.729 1.00 95.38 629 PRO A N 1
ATOM 4961 C CA . PRO A 1 629 ? -16.560 10.703 30.944 1.00 95.38 629 PRO A CA 1
ATOM 4962 C C . PRO A 1 629 ? -16.880 11.645 29.767 1.00 95.38 629 PRO A C 1
ATOM 4964 O O . PRO A 1 629 ? -17.644 12.603 29.885 1.00 95.38 629 PRO A O 1
ATOM 4967 N N . ASN A 1 630 ? -16.262 11.407 28.612 1.00 88.38 630 ASN A N 1
ATOM 4968 C CA . ASN A 1 630 ? -16.447 12.187 27.402 1.00 88.38 630 ASN A CA 1
ATOM 4969 C C . ASN A 1 630 ? -16.420 11.255 26.193 1.00 88.38 630 ASN A C 1
ATOM 4971 O O . ASN A 1 630 ? -15.370 10.720 25.833 1.00 88.38 630 ASN A O 1
ATOM 4975 N N . ALA A 1 631 ? -17.570 11.087 25.539 1.00 80.19 631 ALA A N 1
ATOM 4976 C CA . ALA A 1 631 ? -17.702 10.206 24.382 1.00 80.19 631 ALA A CA 1
ATOM 4977 C C . ALA A 1 631 ? -16.776 10.581 23.206 1.00 80.19 631 ALA A C 1
ATOM 4979 O O . ALA A 1 631 ? -16.446 9.714 22.398 1.00 80.19 631 ALA A O 1
ATOM 4980 N N . ALA A 1 632 ? -16.322 11.838 23.116 1.00 73.88 632 ALA A N 1
ATOM 4981 C CA . ALA A 1 632 ? -15.354 12.280 22.111 1.00 73.88 632 ALA A CA 1
ATOM 4982 C C . ALA A 1 632 ? -13.894 11.930 22.470 1.00 73.88 632 ALA A C 1
ATOM 4984 O O . ALA A 1 632 ? -13.007 12.066 21.628 1.00 73.88 632 ALA A O 1
ATOM 4985 N N . GLN A 1 633 ? -13.629 11.481 23.702 1.00 74.31 633 GLN A N 1
ATOM 4986 C CA . GLN A 1 633 ? -12.303 11.114 24.207 1.00 74.31 633 GLN A CA 1
ATOM 4987 C C . GLN A 1 633 ? -12.323 9.744 24.923 1.00 74.31 633 GLN A C 1
ATOM 4989 O O . GLN A 1 633 ? -11.944 9.659 26.089 1.00 74.31 633 GLN A O 1
ATOM 4994 N N . PRO A 1 634 ? -12.716 8.639 24.257 1.00 78.75 634 PRO A N 1
ATOM 4995 C CA . PRO A 1 634 ? -12.948 7.352 24.926 1.00 78.75 634 PRO A CA 1
ATOM 4996 C C . PRO A 1 634 ? -11.694 6.715 25.551 1.00 78.75 634 PRO A C 1
ATOM 4998 O O . PRO A 1 634 ? -11.820 5.819 26.373 1.00 78.75 634 PRO A O 1
ATOM 5001 N N . PHE A 1 635 ? -10.490 7.171 25.185 1.00 79.75 635 PHE A N 1
ATOM 5002 C CA . PHE A 1 635 ? -9.209 6.706 25.741 1.00 79.75 635 PHE A CA 1
ATOM 5003 C C . PHE A 1 635 ? -8.640 7.632 26.825 1.00 79.75 635 PHE A C 1
ATOM 5005 O O . PHE A 1 635 ? -7.585 7.330 27.372 1.00 79.75 635 PHE A O 1
ATOM 5012 N N . ASN A 1 636 ? -9.319 8.740 27.131 1.00 87.25 636 ASN A N 1
ATOM 5013 C CA . ASN A 1 636 ? -9.024 9.589 28.277 1.00 87.25 636 ASN A CA 1
ATOM 5014 C C . ASN A 1 636 ? -9.960 9.162 29.412 1.00 87.25 636 ASN A C 1
ATOM 5016 O O . ASN A 1 636 ? -11.133 9.540 29.433 1.00 87.25 636 ASN A O 1
ATOM 5020 N N . TYR A 1 637 ? -9.468 8.290 30.286 1.00 93.44 637 TYR A N 1
ATOM 5021 C CA . TYR A 1 637 ? -10.309 7.597 31.256 1.00 93.44 637 TYR A CA 1
ATOM 5022 C C . TYR A 1 637 ? -9.679 7.548 32.641 1.00 93.44 637 TYR A C 1
ATOM 5024 O O . TYR A 1 637 ? -8.482 7.759 32.820 1.00 93.44 637 TYR A O 1
ATOM 5032 N N . PHE A 1 638 ? -10.514 7.245 33.620 1.00 96.12 638 PHE A N 1
ATOM 5033 C CA . PHE A 1 638 ? -10.168 7.093 35.022 1.00 96.12 638 PHE A CA 1
ATOM 5034 C C . PHE A 1 638 ? -10.479 5.665 35.449 1.00 96.12 638 PHE A C 1
ATOM 5036 O O . PHE A 1 638 ? -11.410 5.060 34.914 1.00 96.12 638 PHE A O 1
ATOM 5043 N N . ASN A 1 639 ? -9.744 5.141 36.421 1.00 96.50 639 ASN A N 1
ATOM 5044 C CA . ASN A 1 639 ? -10.125 3.926 37.134 1.00 96.50 639 ASN A CA 1
ATOM 5045 C C . ASN A 1 639 ? -10.165 4.181 38.636 1.00 96.50 639 ASN A C 1
ATOM 5047 O O . ASN A 1 639 ? -9.333 4.916 39.168 1.00 96.50 639 ASN A O 1
ATOM 5051 N N . ILE A 1 640 ? -11.143 3.558 39.286 1.00 97.75 640 ILE A N 1
ATOM 5052 C CA . ILE A 1 640 ? -11.260 3.438 40.736 1.00 97.75 640 ILE A CA 1
ATOM 5053 C C . ILE A 1 640 ? -11.446 1.949 41.028 1.00 97.75 640 ILE A C 1
ATOM 5055 O O . ILE A 1 640 ? -12.458 1.362 40.643 1.00 97.75 640 ILE A O 1
ATOM 5059 N N . GLU A 1 641 ? -10.456 1.344 41.668 1.00 98.00 641 GLU A N 1
ATOM 5060 C CA . GLU A 1 641 ? -10.407 -0.075 42.031 1.00 98.00 641 GLU A CA 1
ATOM 5061 C C . GLU A 1 641 ? -10.636 -0.186 43.534 1.00 98.00 641 GLU A C 1
ATOM 5063 O O . GLU A 1 641 ? -9.994 0.537 44.288 1.00 98.00 641 GLU A O 1
ATOM 5068 N N . MET A 1 642 ? -11.560 -1.031 43.988 1.00 98.50 642 MET A N 1
ATOM 5069 C CA . MET A 1 642 ? -12.017 -1.058 45.381 1.00 98.50 642 MET A CA 1
ATOM 5070 C C . MET A 1 642 ? -12.067 -2.499 45.883 1.00 98.50 642 MET A C 1
ATOM 5072 O O . MET A 1 642 ? -12.750 -3.331 45.285 1.00 98.50 642 MET A O 1
ATOM 5076 N N . ASN A 1 643 ? -11.355 -2.810 46.967 1.00 98.31 643 ASN A N 1
ATOM 5077 C CA . ASN A 1 643 ? -11.448 -4.129 47.597 1.00 98.31 643 ASN A CA 1
ATOM 5078 C C . ASN A 1 643 ? -12.636 -4.217 48.568 1.00 98.31 643 ASN A C 1
ATOM 5080 O O . ASN A 1 643 ? -13.216 -3.206 48.975 1.00 98.31 643 ASN A O 1
ATOM 5084 N N . VAL A 1 644 ? -12.964 -5.433 49.005 1.00 97.44 644 VAL A N 1
ATOM 5085 C CA . VAL A 1 644 ? -14.055 -5.712 49.959 1.00 97.44 644 VAL A CA 1
ATOM 5086 C C . VAL A 1 644 ? -13.898 -5.034 51.337 1.00 97.44 644 VAL A C 1
ATOM 5088 O O . VAL A 1 644 ? -14.857 -4.963 52.101 1.00 97.44 644 VAL A O 1
ATOM 5091 N N . ARG A 1 645 ? -12.731 -4.459 51.672 1.00 97.56 645 ARG A N 1
ATOM 5092 C CA . ARG A 1 645 ? -12.538 -3.647 52.897 1.00 97.56 645 ARG A CA 1
ATOM 5093 C C . ARG A 1 645 ? -12.874 -2.165 52.699 1.00 97.56 645 ARG A C 1
ATOM 5095 O O . ARG A 1 645 ? -12.740 -1.387 53.642 1.00 97.56 645 ARG A O 1
ATOM 5102 N N . GLY A 1 646 ? -13.266 -1.764 51.490 1.00 96.81 646 GLY A N 1
ATOM 5103 C CA . GLY A 1 646 ? -13.498 -0.368 51.119 1.00 96.81 646 GLY A CA 1
ATOM 5104 C C . GLY A 1 646 ? -12.216 0.441 50.902 1.00 96.81 646 GLY A C 1
ATOM 5105 O O . GLY A 1 646 ? -12.260 1.670 50.867 1.00 96.81 646 GLY A O 1
ATOM 5106 N N . VAL A 1 647 ? -11.069 -0.231 50.770 1.00 98.00 647 VAL A N 1
ATOM 5107 C CA . VAL A 1 647 ? -9.796 0.394 50.401 1.00 98.00 647 VAL A CA 1
ATOM 5108 C C . VAL A 1 647 ? -9.742 0.486 48.886 1.00 98.00 647 VAL A C 1
ATOM 5110 O O . VAL A 1 647 ? -10.170 -0.440 48.197 1.00 98.00 647 VAL A O 1
ATOM 5113 N N . PHE A 1 648 ? -9.230 1.597 48.361 1.00 97.56 648 PHE A N 1
ATOM 5114 C CA . PHE A 1 648 ? -9.248 1.834 46.926 1.00 97.56 648 PHE A CA 1
ATOM 5115 C C . PHE A 1 648 ? -7.954 2.425 46.383 1.00 97.56 648 PHE A C 1
ATOM 5117 O O . PHE A 1 648 ? -7.190 3.065 47.109 1.00 97.56 648 PHE A O 1
ATOM 5124 N N . LEU A 1 649 ? -7.748 2.192 45.092 1.00 95.81 649 LEU A N 1
ATOM 5125 C CA . LEU A 1 649 ? -6.724 2.788 44.247 1.00 95.81 649 LEU A CA 1
ATOM 5126 C C . LEU A 1 649 ? -7.421 3.601 43.162 1.00 95.81 649 LEU A C 1
ATOM 5128 O O . LEU A 1 649 ? -8.424 3.152 42.603 1.00 95.81 649 LEU A O 1
ATOM 5132 N N . ASP A 1 650 ? -6.887 4.774 42.835 1.00 95.19 650 ASP A N 1
ATOM 5133 C CA . ASP A 1 650 ? -7.400 5.589 41.739 1.00 95.19 650 ASP A CA 1
ATOM 5134 C C . ASP A 1 650 ? -6.304 6.115 40.811 1.00 95.19 650 ASP A C 1
ATOM 5136 O O . ASP A 1 650 ? -5.169 6.367 41.212 1.00 95.19 650 ASP A O 1
ATOM 5140 N N . ARG A 1 651 ? -6.618 6.209 39.512 1.00 93.81 651 ARG A N 1
ATOM 5141 C CA . ARG A 1 651 ? -5.704 6.780 38.510 1.00 93.81 651 ARG A CA 1
ATOM 5142 C C . ARG A 1 651 ? -6.455 7.461 37.377 1.00 93.81 651 ARG A C 1
ATOM 5144 O O . ARG A 1 651 ? -7.576 7.088 37.029 1.00 93.81 651 ARG A O 1
ATOM 5151 N N . HIS A 1 652 ? -5.786 8.432 36.764 1.00 93.50 652 HIS A N 1
ATOM 5152 C CA . HIS A 1 652 ? -6.198 9.070 35.516 1.00 93.50 652 HIS A CA 1
ATOM 5153 C C . HIS A 1 652 ? -5.242 8.667 34.387 1.00 93.50 652 HIS A C 1
ATOM 5155 O O . HIS A 1 652 ? -4.030 8.590 34.579 1.00 93.50 652 HIS A O 1
ATOM 5161 N N . HIS A 1 653 ? -5.797 8.389 33.206 1.00 88.44 653 HIS A N 1
ATOM 5162 C CA . HIS A 1 653 ? -5.081 7.956 32.005 1.00 88.44 653 HIS A CA 1
ATOM 5163 C C . HIS A 1 653 ? -5.406 8.893 30.832 1.00 88.44 653 HIS A C 1
ATOM 5165 O O . HIS A 1 653 ? -6.134 8.503 29.915 1.00 88.44 653 HIS A O 1
ATOM 5171 N N . PRO A 1 654 ? -4.877 10.131 30.808 1.00 83.06 654 PRO A N 1
ATOM 5172 C CA . PRO A 1 654 ? -5.183 11.103 29.750 1.00 83.06 654 PRO A CA 1
ATOM 5173 C C . PRO A 1 654 ? -4.632 10.719 28.373 1.00 83.06 654 PRO A C 1
ATOM 5175 O O . PRO A 1 654 ? -5.027 11.287 27.352 1.00 83.06 654 PRO A O 1
ATOM 5178 N N . HIS A 1 655 ? -3.713 9.755 28.331 1.00 75.88 655 HIS A N 1
ATOM 5179 C CA . HIS A 1 655 ? -3.039 9.295 27.120 1.00 75.88 655 HIS A CA 1
ATOM 5180 C C . HIS A 1 655 ? -3.322 7.826 26.790 1.00 75.88 655 HIS A C 1
ATOM 5182 O O . HIS A 1 655 ? -2.648 7.252 25.936 1.00 75.88 655 HIS A O 1
ATOM 5188 N N . GLY A 1 656 ? -4.329 7.223 27.426 1.00 74.31 656 GLY A N 1
ATOM 5189 C CA . GLY A 1 656 ? -4.651 5.814 27.243 1.00 74.31 656 GLY A CA 1
ATOM 5190 C C . GLY A 1 656 ? -3.800 4.868 28.105 1.00 74.31 656 GLY A C 1
ATOM 5191 O O . GLY A 1 656 ? -3.077 5.302 29.003 1.00 74.31 656 GLY A O 1
ATOM 5192 N N . PRO A 1 657 ? -3.929 3.548 27.888 1.00 73.75 657 PRO A N 1
ATOM 5193 C CA . PRO A 1 657 ? -3.313 2.530 28.737 1.00 73.75 657 PRO A CA 1
ATOM 5194 C C . PRO A 1 657 ? -1.778 2.525 28.660 1.00 73.75 657 PRO A C 1
ATOM 5196 O O . PRO A 1 657 ? -1.192 2.825 27.625 1.00 73.75 657 PRO A O 1
ATOM 5199 N N . GLY A 1 658 ? -1.116 2.140 29.758 1.00 67.44 658 GLY A N 1
ATOM 5200 C CA . GLY A 1 658 ? 0.345 1.960 29.809 1.00 67.44 658 GLY A CA 1
ATOM 5201 C C . GLY A 1 658 ? 1.170 3.247 29.962 1.00 67.44 658 GLY A C 1
ATOM 5202 O O . GLY A 1 658 ? 2.397 3.176 30.026 1.00 67.44 658 GLY A O 1
ATOM 5203 N N . LYS A 1 659 ? 0.527 4.417 30.063 1.00 64.75 659 LYS A N 1
ATOM 5204 C CA . LYS A 1 659 ? 1.176 5.719 30.284 1.00 64.75 659 LYS A CA 1
ATOM 5205 C C . LYS A 1 659 ? 0.864 6.246 31.677 1.00 64.75 659 LYS A C 1
ATOM 5207 O O . LYS A 1 659 ? -0.127 6.934 31.879 1.00 64.75 659 LYS A O 1
ATOM 5212 N N . ALA A 1 660 ? 1.707 5.898 32.646 1.00 54.47 660 ALA A N 1
ATOM 5213 C CA . ALA A 1 660 ? 1.567 6.415 34.002 1.00 54.47 660 ALA A CA 1
ATOM 5214 C C . ALA A 1 660 ? 1.909 7.913 34.056 1.00 54.47 660 ALA A C 1
ATOM 5216 O O . ALA A 1 660 ? 2.981 8.316 33.600 1.00 54.47 660 ALA A O 1
ATOM 5217 N N . GLU A 1 661 ? 1.039 8.716 34.667 1.00 62.41 661 GLU A N 1
ATOM 5218 C CA . GLU A 1 661 ? 1.393 10.055 35.142 1.00 62.41 661 GLU A CA 1
ATOM 5219 C C . GLU A 1 661 ? 1.978 9.981 36.557 1.00 62.41 661 GLU A C 1
ATOM 5221 O O . GLU A 1 661 ? 1.523 9.199 37.397 1.00 62.41 661 GLU A O 1
ATOM 5226 N N . ILE A 1 662 ? 3.010 10.786 36.819 1.00 58.31 662 ILE A N 1
ATOM 5227 C CA . ILE A 1 662 ? 3.629 10.928 38.139 1.00 58.31 662 ILE A CA 1
ATOM 5228 C C . ILE A 1 662 ? 3.794 12.431 38.429 1.00 58.31 662 ILE A C 1
ATOM 5230 O O . ILE A 1 662 ? 4.535 13.090 37.694 1.00 58.31 662 ILE A O 1
ATOM 5234 N N . PRO A 1 663 ? 3.176 12.976 39.498 1.00 60.94 663 PRO A N 1
ATOM 5235 C CA . PRO A 1 663 ? 2.260 12.309 40.432 1.00 60.94 663 PRO A CA 1
ATOM 5236 C C . PRO A 1 663 ? 0.892 12.034 39.789 1.00 60.94 663 PRO A C 1
ATOM 5238 O O . PRO A 1 663 ? 0.401 12.844 39.010 1.00 60.94 663 PRO A O 1
ATOM 5241 N N . ASN A 1 664 ? 0.286 10.890 40.113 1.00 73.81 664 ASN A N 1
ATOM 5242 C CA . ASN A 1 664 ? -1.010 10.512 39.552 1.00 73.81 664 ASN A CA 1
ATOM 5243 C C . ASN A 1 664 ? -2.165 11.238 40.267 1.00 73.81 664 ASN A C 1
ATOM 5245 O O . ASN A 1 664 ? -2.029 11.728 41.394 1.00 73.81 664 ASN A O 1
ATOM 5249 N N . TRP A 1 665 ? -3.303 11.298 39.586 1.00 89.81 665 TRP A N 1
ATOM 5250 C CA . TRP A 1 665 ? -4.569 11.815 40.084 1.00 89.81 665 TRP A CA 1
ATOM 5251 C C . TRP A 1 665 ? -5.024 11.098 41.360 1.00 89.81 665 TRP A C 1
ATOM 5253 O O . TRP A 1 665 ? -4.763 9.917 41.533 1.00 89.81 665 TRP A O 1
ATOM 5263 N N . ASN A 1 666 ? -5.691 11.840 42.243 1.00 92.06 666 ASN A N 1
ATOM 5264 C CA . ASN A 1 666 ? -6.200 11.367 43.527 1.00 92.06 666 ASN A CA 1
ATOM 5265 C C . ASN A 1 666 ? -7.633 11.878 43.707 1.00 92.06 666 ASN A C 1
ATOM 5267 O O . ASN A 1 666 ? -7.835 13.071 43.974 1.00 92.06 666 ASN A O 1
ATOM 5271 N N . ALA A 1 667 ? -8.620 10.992 43.608 1.00 94.19 667 ALA A N 1
ATOM 5272 C CA . ALA A 1 667 ? -10.027 11.336 43.730 1.00 94.19 667 ALA A CA 1
ATOM 5273 C C . ALA A 1 667 ? -10.351 11.884 45.130 1.00 94.19 667 ALA A C 1
ATOM 5275 O O . ALA A 1 667 ? -9.837 11.432 46.165 1.00 94.19 667 ALA A O 1
ATOM 5276 N N . LYS A 1 668 ? -11.213 12.897 45.176 1.00 97.00 668 LYS A N 1
ATOM 5277 C CA . LYS A 1 668 ? -11.667 13.558 46.404 1.00 97.00 668 LYS A CA 1
ATOM 5278 C C . LYS A 1 668 ? -13.120 13.200 46.683 1.00 97.00 668 LYS A C 1
ATOM 5280 O O . LYS A 1 668 ? -13.918 13.077 45.763 1.00 97.00 668 LYS A O 1
ATOM 5285 N N . GLY A 1 669 ? -13.458 13.039 47.962 1.00 97.38 669 GLY A N 1
ATOM 5286 C CA . GLY A 1 669 ? -14.841 12.846 48.411 1.00 97.38 669 GLY A CA 1
ATOM 5287 C C . GLY A 1 669 ? -15.487 11.505 48.039 1.00 97.38 669 GLY A C 1
ATOM 5288 O O . GLY A 1 669 ? -16.691 11.363 48.226 1.00 97.38 669 GLY A O 1
ATOM 5289 N N . VAL A 1 670 ? -14.719 10.531 47.538 1.00 98.25 670 VAL A N 1
ATOM 5290 C CA . VAL A 1 670 ? -15.210 9.163 47.318 1.00 98.25 670 VAL A CA 1
ATOM 5291 C C . VAL A 1 670 ? -15.544 8.531 48.672 1.00 98.25 670 VAL A C 1
ATOM 5293 O O . VAL A 1 670 ? -14.718 8.553 49.587 1.00 98.25 670 VAL A O 1
ATOM 5296 N N . LYS A 1 671 ? -16.755 7.986 48.806 1.00 98.56 671 LYS A N 1
ATOM 5297 C CA . LYS A 1 671 ? -17.192 7.213 49.981 1.00 98.56 671 LYS A CA 1
ATOM 5298 C C . LYS A 1 671 ? -17.450 5.785 49.540 1.00 98.56 671 LYS A C 1
ATOM 5300 O O . LYS A 1 671 ? -18.077 5.597 48.501 1.00 98.56 671 LYS A O 1
ATOM 5305 N N . ILE A 1 672 ? -16.982 4.818 50.322 1.00 98.56 672 ILE A N 1
ATOM 5306 C CA . ILE A 1 672 ? -17.123 3.387 50.045 1.00 98.56 672 ILE A CA 1
ATOM 5307 C C . ILE A 1 672 ? -17.529 2.691 51.341 1.00 98.56 672 ILE A C 1
ATOM 5309 O O . ILE A 1 672 ? -16.964 2.977 52.398 1.00 98.56 672 ILE A O 1
ATOM 5313 N N . ALA A 1 673 ? -18.483 1.774 51.252 1.00 98.50 673 ALA A N 1
ATOM 5314 C CA . ALA A 1 673 ? -18.833 0.862 52.327 1.00 98.50 673 ALA A CA 1
ATOM 5315 C C . ALA A 1 673 ? -19.072 -0.536 51.759 1.00 98.50 673 ALA A C 1
ATOM 5317 O O . ALA A 1 673 ? -19.504 -0.691 50.616 1.00 98.50 673 ALA A O 1
ATOM 5318 N N . ALA A 1 674 ? -18.776 -1.555 52.558 1.00 98.19 674 ALA A N 1
ATOM 5319 C CA . ALA A 1 674 ? -18.917 -2.940 52.150 1.00 98.19 674 ALA A CA 1
ATOM 5320 C C . ALA A 1 674 ? -19.420 -3.812 53.300 1.00 98.19 674 ALA A C 1
ATOM 5322 O O . ALA A 1 674 ? -19.151 -3.540 54.473 1.00 98.19 674 ALA A O 1
ATOM 5323 N N . THR A 1 675 ? -20.151 -4.868 52.957 1.00 98.25 675 THR A N 1
ATOM 5324 C CA . THR A 1 675 ? -20.593 -5.901 53.897 1.00 98.25 675 THR A CA 1
ATOM 5325 C C . THR A 1 675 ? -20.290 -7.284 53.336 1.00 98.25 675 THR A C 1
ATOM 5327 O O . THR A 1 675 ? -20.387 -7.508 52.131 1.00 98.25 675 THR A O 1
ATOM 5330 N N . VAL A 1 676 ? -19.913 -8.214 54.212 1.00 98.31 676 VAL A N 1
ATOM 5331 C CA . VAL A 1 676 ? -19.642 -9.614 53.862 1.00 98.31 676 VAL A CA 1
ATOM 5332 C C . VAL A 1 676 ? -20.731 -10.482 54.479 1.00 98.31 676 VAL A C 1
ATOM 5334 O O . VAL A 1 676 ? -21.043 -10.348 55.662 1.00 98.31 676 VAL A O 1
ATOM 5337 N N . ASP A 1 677 ? -21.319 -11.353 53.667 1.00 97.38 677 ASP A N 1
ATOM 5338 C CA . ASP A 1 677 ? -22.219 -12.415 54.102 1.00 97.38 677 ASP A CA 1
ATOM 5339 C C . ASP A 1 677 ? -21.419 -13.717 54.246 1.00 97.38 677 ASP A C 1
ATOM 5341 O O . ASP A 1 677 ? -21.439 -14.581 53.362 1.00 97.38 677 ASP A O 1
ATOM 5345 N N . GLY A 1 678 ? -20.655 -13.790 55.338 1.00 96.44 678 GLY A N 1
ATOM 5346 C CA . GLY A 1 678 ? -19.597 -14.777 55.544 1.00 96.44 678 GLY A CA 1
ATOM 5347 C C . GLY A 1 678 ? -18.514 -14.298 56.522 1.00 96.44 678 GLY A C 1
ATOM 5348 O O . GLY A 1 678 ? -18.753 -13.369 57.304 1.00 96.44 678 GLY A O 1
ATOM 5349 N N . THR A 1 679 ? -17.332 -14.905 56.455 1.00 97.00 679 THR A N 1
ATOM 5350 C CA . THR A 1 679 ? -16.157 -14.633 57.284 1.00 97.00 679 THR A CA 1
ATOM 5351 C C . THR A 1 679 ? -14.995 -14.142 56.416 1.00 97.00 679 THR A C 1
ATOM 5353 O O . THR A 1 679 ? -14.310 -14.907 55.750 1.00 97.00 679 THR A O 1
ATOM 5356 N N . LEU A 1 680 ? -14.711 -12.836 56.460 1.00 97.19 680 LEU A N 1
ATOM 5357 C CA . LEU A 1 680 ? -13.577 -12.266 55.725 1.00 97.19 680 LEU A CA 1
ATOM 5358 C C . LEU A 1 680 ? -12.249 -12.910 56.162 1.00 97.19 680 LEU A C 1
ATOM 5360 O O . LEU A 1 680 ? -11.907 -12.879 57.346 1.00 97.19 680 LEU A O 1
ATOM 5364 N N . ASN A 1 681 ? -11.458 -13.353 55.184 1.00 97.19 681 ASN A N 1
ATOM 5365 C CA . ASN A 1 681 ? -10.135 -13.957 55.355 1.00 97.19 681 ASN A CA 1
ATOM 5366 C C . ASN A 1 681 ? -10.117 -15.327 56.063 1.00 97.19 681 ASN A C 1
ATOM 5368 O O . ASN A 1 681 ? -9.123 -15.652 56.723 1.00 97.19 681 ASN A O 1
ATOM 5372 N N . ASP A 1 682 ? -11.163 -16.146 55.912 1.00 96.38 682 ASP A N 1
ATOM 5373 C CA . ASP A 1 682 ? -11.185 -17.526 56.415 1.00 96.38 682 ASP A CA 1
ATOM 5374 C C . ASP A 1 682 ? -11.586 -18.549 55.337 1.00 96.38 682 ASP A C 1
ATOM 5376 O O . ASP A 1 682 ? -12.736 -18.940 55.204 1.00 96.38 682 ASP A O 1
ATOM 5380 N N . ASP A 1 683 ? -10.608 -19.068 54.590 1.00 94.50 683 ASP A N 1
ATOM 5381 C CA . ASP A 1 683 ? -10.862 -20.093 53.562 1.00 94.50 683 ASP A CA 1
ATOM 5382 C C . ASP A 1 683 ? -11.254 -21.475 54.148 1.00 94.50 683 ASP A C 1
ATOM 5384 O O . ASP A 1 683 ? -11.436 -22.433 53.391 1.00 94.50 683 ASP A O 1
ATOM 5388 N N . ALA A 1 684 ? -11.328 -21.632 55.480 1.00 95.25 684 ALA A N 1
ATOM 5389 C CA . ALA A 1 684 ? -11.762 -22.881 56.108 1.00 95.25 684 ALA A CA 1
ATOM 5390 C C . ALA A 1 684 ? -13.291 -23.044 56.130 1.00 95.25 684 ALA A C 1
ATOM 5392 O O . ALA A 1 684 ? -13.766 -24.177 56.282 1.00 95.25 684 ALA A O 1
ATOM 5393 N N . ASP A 1 685 ? -14.051 -21.954 55.989 1.00 95.56 685 ASP A N 1
ATOM 5394 C CA . ASP A 1 685 ? -15.503 -21.985 55.836 1.00 95.56 685 ASP A CA 1
ATOM 5395 C C . ASP A 1 685 ? -15.932 -21.699 54.381 1.00 95.56 685 ASP A C 1
ATOM 5397 O O . ASP A 1 685 ? -15.200 -21.963 53.422 1.00 95.56 685 ASP A O 1
ATOM 5401 N N . THR A 1 686 ? -17.200 -21.348 54.178 1.00 96.25 686 THR A N 1
ATOM 5402 C CA . THR A 1 686 ? -17.734 -21.035 52.851 1.00 96.25 686 THR A CA 1
ATOM 5403 C C . THR A 1 686 ? -18.656 -19.837 52.963 1.00 96.25 686 THR A C 1
ATOM 5405 O O . THR A 1 686 ? -19.728 -19.914 53.575 1.00 96.25 686 THR A O 1
ATOM 5408 N N . ASP A 1 687 ? -18.244 -18.758 52.315 1.00 97.81 687 ASP A N 1
ATOM 5409 C CA . ASP A 1 687 ? -18.984 -17.512 52.221 1.00 97.81 687 ASP A CA 1
ATOM 5410 C C . ASP A 1 687 ? -20.119 -17.608 51.197 1.00 97.81 687 ASP A C 1
ATOM 5412 O O . ASP A 1 687 ? -20.236 -18.560 50.416 1.00 97.81 687 ASP A O 1
ATOM 5416 N N . ARG A 1 688 ? -21.015 -16.618 51.217 1.00 97.38 688 ARG A N 1
ATOM 5417 C CA . ARG A 1 688 ? -22.100 -16.522 50.229 1.00 97.38 688 ARG A CA 1
ATOM 5418 C C . ARG A 1 688 ? -21.891 -15.390 49.245 1.00 97.38 688 ARG A C 1
ATOM 5420 O O . ARG A 1 688 ? -22.114 -15.564 48.045 1.00 97.38 688 ARG A O 1
ATOM 5427 N N . SER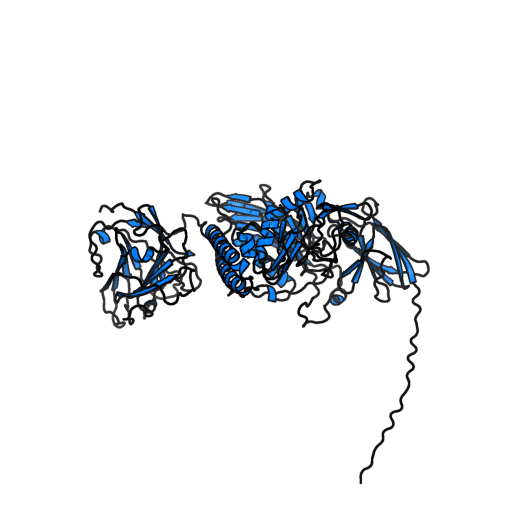 A 1 689 ? -21.583 -14.205 49.759 1.00 97.94 689 SER A N 1
ATOM 5428 C CA . SER A 1 689 ? -21.433 -13.007 48.942 1.00 97.94 689 SER A CA 1
ATOM 5429 C C . SER A 1 689 ? -20.817 -11.863 49.727 1.00 97.94 689 SER A C 1
ATOM 5431 O O . SER A 1 689 ? -20.822 -11.863 50.956 1.00 97.94 689 SER A O 1
ATOM 5433 N N . TRP A 1 690 ? -20.405 -10.826 49.014 1.00 98.38 690 TRP A N 1
ATOM 5434 C CA . TRP A 1 690 ? -20.146 -9.515 49.587 1.00 98.38 690 TRP A CA 1
ATOM 5435 C C . TRP A 1 690 ? -20.809 -8.425 48.749 1.00 98.38 690 TRP A C 1
ATOM 5437 O O . TRP A 1 690 ? -21.103 -8.598 47.562 1.00 98.38 690 TRP A O 1
ATOM 5447 N N . VAL A 1 691 ? -21.095 -7.305 49.399 1.00 98.69 691 VAL A N 1
ATOM 5448 C CA . VAL A 1 691 ? -21.672 -6.112 48.788 1.00 98.69 691 VAL A CA 1
ATOM 5449 C C . VAL A 1 691 ? -20.688 -4.974 48.956 1.00 98.69 691 VAL A C 1
ATOM 5451 O O . VAL A 1 691 ? -20.149 -4.793 50.044 1.00 98.69 691 VAL A O 1
ATOM 5454 N N . LEU A 1 692 ? -20.492 -4.192 47.899 1.00 98.69 692 LEU A N 1
ATOM 5455 C CA . LEU A 1 692 ? -19.782 -2.923 47.946 1.00 98.69 692 LEU A CA 1
ATOM 5456 C C . LEU A 1 692 ? -20.640 -1.833 47.329 1.00 98.69 692 LEU A C 1
ATOM 5458 O O . LEU A 1 692 ? -21.247 -2.011 46.276 1.00 98.69 692 LEU A O 1
ATOM 5462 N N . GLU A 1 693 ? -20.664 -0.693 47.992 1.00 98.44 693 GLU A N 1
ATOM 5463 C CA . GLU A 1 693 ? -21.431 0.475 47.610 1.00 98.44 693 GLU A CA 1
ATOM 5464 C C . GLU A 1 693 ? -20.524 1.703 47.662 1.00 98.44 693 GLU A C 1
ATOM 5466 O O . GLU A 1 693 ? -19.768 1.879 48.622 1.00 98.44 693 GLU A O 1
ATOM 5471 N N . ALA A 1 694 ? -20.583 2.553 46.635 1.00 98.69 694 ALA A N 1
ATOM 5472 C CA . ALA A 1 694 ? -19.764 3.752 46.569 1.00 98.69 694 ALA A CA 1
ATOM 5473 C C . ALA A 1 694 ? -20.488 4.956 45.956 1.00 98.69 694 ALA A C 1
ATOM 5475 O O . ALA A 1 694 ? -21.290 4.830 45.028 1.00 98.69 694 ALA A O 1
ATOM 5476 N N . SER A 1 695 ? -20.139 6.146 46.449 1.00 98.62 695 SER A N 1
ATOM 5477 C CA . SER A 1 695 ? -20.505 7.434 45.851 1.00 98.62 695 SER A CA 1
ATOM 5478 C C . SER A 1 695 ? -19.253 8.154 45.357 1.00 98.62 695 SER A C 1
ATOM 5480 O O . SER A 1 695 ? -18.344 8.425 46.150 1.00 98.62 695 SER A O 1
ATOM 5482 N N . ILE A 1 696 ? -19.219 8.505 44.073 1.00 98.56 696 ILE A N 1
ATOM 5483 C CA . ILE A 1 696 ? -18.085 9.153 43.406 1.00 98.56 696 ILE A CA 1
ATOM 5484 C C . ILE A 1 696 ? -18.515 10.562 42.965 1.00 98.56 696 ILE A C 1
ATOM 5486 O O . ILE A 1 696 ? -19.346 10.672 42.061 1.00 98.56 696 ILE A O 1
ATOM 5490 N N . PRO A 1 697 ? -17.984 11.645 43.569 1.00 98.56 697 PRO A N 1
ATOM 5491 C CA . PRO A 1 697 ? -18.359 13.005 43.185 1.00 98.56 697 PRO A CA 1
ATOM 5492 C C . PRO A 1 697 ? -18.020 13.314 41.727 1.00 98.56 697 PRO A C 1
ATOM 5494 O O . PRO A 1 697 ? -16.893 13.053 41.305 1.00 98.56 697 PRO A O 1
ATOM 5497 N N . PHE A 1 698 ? -18.927 13.944 40.980 1.00 98.25 698 PHE A N 1
ATOM 5498 C CA . PHE A 1 698 ? -18.684 14.305 39.577 1.00 98.25 698 PHE A CA 1
ATOM 5499 C C . PHE A 1 698 ? -17.562 15.330 39.383 1.00 98.25 698 PHE A C 1
ATOM 5501 O O . PHE A 1 698 ? -16.913 15.315 38.338 1.00 98.25 698 PHE A O 1
ATOM 5508 N N . ALA A 1 699 ? -17.272 16.145 40.404 1.00 97.50 699 ALA A N 1
ATOM 5509 C CA . ALA A 1 699 ? -16.157 17.097 40.408 1.00 97.50 699 ALA A CA 1
ATOM 5510 C C . ALA A 1 699 ? -14.800 16.440 40.081 1.00 97.50 699 ALA A C 1
ATOM 5512 O O . ALA A 1 699 ? -13.902 17.063 39.522 1.00 97.50 699 ALA A O 1
ATOM 5513 N N . ASN A 1 700 ? -14.662 15.142 40.369 1.00 97.31 700 ASN A N 1
ATOM 5514 C CA . ASN A 1 700 ? -13.483 14.343 40.044 1.00 97.31 700 ASN A CA 1
ATOM 5515 C C . ASN A 1 700 ? -13.214 14.213 38.533 1.00 97.31 700 ASN A C 1
ATOM 5517 O O . ASN A 1 700 ? -12.084 13.931 38.143 1.00 97.31 700 ASN A O 1
ATOM 5521 N N . PHE A 1 701 ? -14.224 14.439 37.689 1.00 96.94 701 PHE A N 1
ATOM 5522 C CA . PHE A 1 701 ? -14.166 14.226 36.242 1.00 96.94 701 PHE A CA 1
ATOM 5523 C C . PHE A 1 701 ? -14.207 15.525 35.420 1.00 96.94 701 PHE A C 1
ATOM 5525 O O . PHE A 1 701 ? -14.150 15.459 34.191 1.00 96.94 701 PHE A O 1
ATOM 5532 N N . GLU A 1 702 ? -14.281 16.698 36.061 1.00 94.81 702 GLU A N 1
ATOM 5533 C CA . GLU A 1 702 ? -14.450 18.013 35.409 1.00 94.81 702 GLU A CA 1
ATOM 5534 C C . GLU A 1 702 ? -13.395 18.329 34.340 1.00 94.81 702 GLU A C 1
ATOM 5536 O O . GLU A 1 702 ? -13.690 19.010 33.361 1.00 94.81 702 GLU A O 1
ATOM 5541 N N . SER A 1 703 ? -12.170 17.816 34.488 1.00 90.25 703 SER A N 1
ATOM 5542 C CA . SER A 1 703 ? -11.075 18.060 33.539 1.00 90.25 703 SER A CA 1
ATOM 5543 C C . SER A 1 703 ? -11.264 17.380 32.179 1.00 90.25 703 SER A C 1
ATOM 5545 O O . SER A 1 703 ? -10.582 17.734 31.216 1.00 90.25 703 SER A O 1
ATOM 5547 N N . VAL A 1 704 ? -12.165 16.397 32.088 1.00 91.75 704 VAL A N 1
ATOM 5548 C CA . VAL A 1 704 ? -12.361 15.567 30.889 1.00 91.75 704 VAL A CA 1
ATOM 5549 C C . VAL A 1 704 ? -13.816 15.552 30.443 1.00 91.75 704 VAL A C 1
ATOM 5551 O O . VAL A 1 704 ? -14.080 15.577 29.235 1.00 91.75 704 VAL A O 1
ATOM 5554 N N . ALA A 1 705 ? -14.748 15.484 31.396 1.00 93.69 705 ALA A N 1
ATOM 5555 C CA . ALA A 1 705 ? -16.168 15.320 31.139 1.00 93.69 705 ALA A CA 1
ATOM 5556 C C . ALA A 1 705 ? -16.729 16.452 30.273 1.00 93.69 705 ALA A C 1
ATOM 5558 O O . ALA A 1 705 ? -16.345 17.610 30.412 1.00 93.69 705 ALA A O 1
ATOM 5559 N N . GLN A 1 706 ? -17.677 16.125 29.391 1.00 88.50 706 GLN A N 1
ATOM 5560 C CA . GLN A 1 706 ? -18.397 17.163 28.645 1.00 88.50 706 GLN A CA 1
ATOM 5561 C C . GLN A 1 706 ? -19.238 18.039 29.589 1.00 88.50 706 GLN A C 1
ATOM 5563 O O . GLN A 1 706 ? -19.279 19.259 29.431 1.00 88.50 706 GLN A O 1
ATOM 5568 N N . HIS A 1 707 ? -19.877 17.409 30.577 1.00 94.69 707 HIS A N 1
ATOM 5569 C CA . HIS A 1 707 ? -20.555 18.059 31.691 1.00 94.69 707 HIS A CA 1
ATOM 5570 C C . HIS A 1 707 ? -20.274 17.276 32.984 1.00 94.69 707 HIS A C 1
ATOM 5572 O O . HIS A 1 707 ? -20.257 16.043 32.976 1.00 94.69 707 HIS A O 1
ATOM 5578 N N . ALA A 1 708 ? -20.062 17.996 34.085 1.00 93.19 708 ALA A N 1
ATOM 5579 C CA . ALA A 1 708 ? -19.917 17.455 35.433 1.00 93.19 708 ALA A CA 1
ATOM 5580 C C . ALA A 1 708 ? -20.672 18.389 36.410 1.00 93.19 708 ALA A C 1
ATOM 5582 O O . ALA A 1 708 ? -20.235 19.525 36.590 1.00 93.19 708 ALA A O 1
ATOM 5583 N N . PRO A 1 709 ? -21.821 17.972 36.982 1.00 95.19 709 PRO A N 1
ATOM 5584 C CA . PRO A 1 709 ? -22.501 16.694 36.757 1.00 95.19 709 PRO A CA 1
ATOM 5585 C C . PRO A 1 709 ? -22.976 16.515 35.298 1.00 95.19 709 PRO A C 1
ATOM 5587 O O . PRO A 1 709 ? -23.146 17.507 34.578 1.00 95.19 709 PRO A O 1
ATOM 5590 N N . PRO A 1 710 ? -23.185 15.267 34.841 1.00 95.44 710 PRO A N 1
ATOM 5591 C CA . PRO A 1 710 ? -23.789 14.974 33.547 1.00 95.44 710 PRO A CA 1
ATOM 5592 C C . PRO A 1 710 ? -25.169 15.617 33.394 1.00 95.44 710 PRO A C 1
ATOM 5594 O O . PRO A 1 710 ? -25.872 15.881 34.368 1.00 95.44 710 PRO A O 1
ATOM 5597 N N . LYS A 1 711 ? -25.591 15.828 32.152 1.00 95.25 711 LYS A N 1
ATOM 5598 C CA . LYS A 1 711 ? -26.969 16.186 31.794 1.00 95.25 711 LYS A CA 1
ATOM 5599 C C . LYS A 1 711 ? -27.698 14.969 31.239 1.00 95.25 711 LYS A C 1
ATOM 5601 O O . LYS A 1 711 ? -27.073 14.058 30.697 1.00 95.25 711 LYS A O 1
ATOM 5606 N N . ALA A 1 712 ? -29.029 14.959 31.306 1.00 94.50 712 ALA A N 1
ATOM 5607 C CA . ALA A 1 712 ? -29.800 13.924 30.628 1.00 94.50 712 ALA A CA 1
ATOM 5608 C C . ALA A 1 712 ? -29.453 13.855 29.131 1.00 94.50 712 ALA A C 1
ATOM 5610 O O . ALA A 1 712 ? -29.436 14.865 28.428 1.00 94.50 712 ALA A O 1
ATOM 5611 N N . GLY A 1 713 ? -29.192 12.639 28.655 1.00 91.50 713 GLY A N 1
ATOM 5612 C CA . GLY A 1 713 ? -28.724 12.353 27.303 1.00 91.50 713 GLY A CA 1
ATOM 5613 C C . GLY A 1 713 ? -27.203 12.319 27.154 1.00 91.50 713 GLY A C 1
ATOM 5614 O O . GLY A 1 713 ? -26.735 11.820 26.130 1.00 91.50 713 GLY A O 1
ATOM 5615 N N . ASP A 1 714 ? -26.432 12.777 28.147 1.00 93.94 714 ASP A N 1
ATOM 5616 C CA . ASP A 1 714 ? -24.978 12.637 28.113 1.00 93.94 714 ASP A CA 1
ATOM 5617 C C . ASP A 1 714 ? -24.586 11.160 28.071 1.00 93.94 714 ASP A C 1
ATOM 5619 O O . ASP A 1 714 ? -25.192 10.301 28.722 1.00 93.94 714 ASP A O 1
ATOM 5623 N N . VAL A 1 715 ? -23.544 10.883 27.290 1.00 93.38 715 VAL A N 1
ATOM 5624 C CA . VAL A 1 715 ? -23.024 9.539 27.067 1.00 93.38 715 VAL A CA 1
ATOM 5625 C C . VAL A 1 715 ? -21.607 9.450 27.595 1.00 93.38 715 VAL A C 1
ATOM 5627 O O . VAL A 1 715 ? -20.728 10.193 27.153 1.00 93.38 715 VAL A O 1
ATOM 5630 N N . TRP A 1 716 ? -21.379 8.507 28.504 1.00 96.06 716 TRP A N 1
ATOM 5631 C CA . TRP A 1 716 ? -20.043 8.131 28.959 1.00 96.06 716 TRP A CA 1
ATOM 5632 C C . TRP A 1 716 ? -19.737 6.704 28.506 1.00 96.06 716 TRP A C 1
ATOM 5634 O O . TRP A 1 716 ? -20.641 5.873 28.376 1.00 96.06 716 TRP A O 1
ATOM 5644 N N . TYR A 1 717 ? -18.460 6.412 28.274 1.00 95.19 717 TYR A N 1
ATOM 5645 C CA . TYR A 1 717 ? -18.008 5.034 28.109 1.00 95.19 717 TYR A CA 1
ATOM 5646 C C . TYR A 1 717 ? -17.441 4.552 29.434 1.00 95.19 717 TYR A C 1
ATOM 5648 O O . TYR A 1 717 ? -16.549 5.195 29.972 1.00 95.19 717 TYR A O 1
ATOM 5656 N N . LEU A 1 718 ? -17.934 3.442 29.972 1.00 95.69 718 LEU A N 1
ATOM 5657 C CA . LEU A 1 718 ? -17.405 2.879 31.211 1.00 95.69 718 LEU A CA 1
ATOM 5658 C C . LEU A 1 718 ? -17.396 1.357 31.185 1.00 95.69 718 LEU A C 1
ATOM 5660 O O . LEU A 1 718 ? -18.122 0.733 30.415 1.00 95.69 718 LEU A O 1
ATOM 5664 N N . ASN A 1 719 ? -16.586 0.750 32.041 1.00 97.44 719 ASN A N 1
ATOM 5665 C CA . ASN A 1 719 ? -16.677 -0.668 32.334 1.00 97.44 719 ASN A CA 1
ATOM 5666 C C . ASN A 1 719 ? -16.700 -0.901 33.838 1.00 97.44 719 ASN A C 1
ATOM 5668 O O . ASN A 1 719 ? -16.145 -0.120 34.611 1.00 97.44 719 ASN A O 1
ATOM 5672 N N . LEU A 1 720 ? -17.355 -1.989 34.217 1.00 98.50 720 LEU A N 1
ATOM 5673 C CA . LEU A 1 720 ? -17.432 -2.467 35.584 1.00 98.50 720 LEU A CA 1
ATOM 5674 C C . LEU A 1 720 ? -16.767 -3.838 35.605 1.00 98.50 720 LEU A C 1
ATOM 5676 O O . LEU A 1 720 ? -17.136 -4.705 34.809 1.00 98.50 720 LEU A O 1
ATOM 5680 N N . ASN A 1 721 ? -15.774 -4.018 36.469 1.00 98.25 721 ASN A N 1
ATOM 5681 C CA . ASN A 1 721 ? -14.949 -5.224 36.491 1.00 98.25 721 ASN A CA 1
ATOM 5682 C C . ASN A 1 721 ? -14.989 -5.879 37.876 1.00 98.25 721 ASN A C 1
ATOM 5684 O O . ASN A 1 721 ? -15.166 -5.189 38.877 1.00 98.25 721 ASN A O 1
ATOM 5688 N N . ARG A 1 722 ? -14.801 -7.201 37.924 1.00 97.69 722 ARG A N 1
ATOM 5689 C CA . ARG A 1 722 ? -14.467 -7.953 39.139 1.00 97.69 722 ARG A CA 1
ATOM 5690 C C . ARG A 1 722 ? -13.181 -8.723 38.897 1.00 97.69 722 ARG A C 1
ATOM 5692 O O . ARG A 1 722 ? -13.070 -9.434 37.889 1.00 97.69 722 ARG A O 1
ATOM 5699 N N . LEU A 1 723 ? -12.243 -8.594 39.827 1.00 95.94 723 LEU A N 1
ATOM 5700 C CA . LEU A 1 723 ? -10.966 -9.282 39.772 1.00 95.94 723 LEU A CA 1
ATOM 5701 C C . LEU A 1 723 ? -10.404 -9.653 41.142 1.00 95.94 723 LEU A C 1
ATOM 5703 O O . LEU A 1 723 ? -10.824 -9.113 42.161 1.00 95.94 723 LEU A O 1
ATOM 5707 N N . GLY A 1 724 ? -9.416 -10.546 41.113 1.00 90.75 724 GLY A N 1
ATOM 5708 C CA . GLY A 1 724 ? -8.683 -10.977 42.297 1.00 90.75 724 GLY A CA 1
ATOM 5709 C C . GLY A 1 724 ? -9.425 -12.065 43.067 1.00 90.75 724 GLY A C 1
ATOM 5710 O O . GLY A 1 724 ? -10.196 -12.808 42.461 1.00 90.75 724 GLY A O 1
ATOM 5711 N N . GLY A 1 725 ? -9.116 -12.196 44.354 1.00 89.31 725 GLY A N 1
ATOM 5712 C CA . GLY A 1 725 ? -9.515 -13.323 45.200 1.00 89.31 725 GLY A CA 1
ATOM 5713 C C . GLY A 1 725 ? -8.398 -14.361 45.341 1.00 89.31 725 GLY A C 1
ATOM 5714 O O . GLY A 1 725 ? -7.626 -14.612 44.410 1.00 89.31 725 GLY A O 1
ATOM 5715 N N . LYS A 1 726 ? -8.272 -14.954 46.533 1.00 93.62 726 LYS A N 1
ATOM 5716 C CA . LYS A 1 726 ? -7.142 -15.835 46.879 1.00 93.62 726 LYS A CA 1
ATOM 5717 C C . LYS A 1 726 ? -7.343 -17.277 46.422 1.00 93.62 726 LYS A C 1
ATOM 5719 O O . LYS A 1 726 ? -6.455 -17.848 45.788 1.00 93.62 726 LYS A O 1
ATOM 5724 N N . THR A 1 727 ? -8.493 -17.865 46.748 1.00 93.50 727 THR A N 1
ATOM 5725 C CA . THR A 1 727 ? -8.773 -19.285 46.482 1.00 93.50 727 THR A CA 1
ATOM 5726 C C . THR A 1 727 ? -9.411 -19.509 45.111 1.00 93.50 727 THR A C 1
ATOM 5728 O O . THR A 1 727 ? -9.033 -20.445 44.402 1.00 93.50 727 THR A O 1
ATOM 5731 N N . ASN A 1 728 ? -10.322 -18.630 44.685 1.00 92.50 728 ASN A N 1
ATOM 5732 C CA . ASN A 1 728 ? -10.982 -18.704 43.380 1.00 92.50 728 ASN A CA 1
ATOM 5733 C C . ASN A 1 728 ? -10.882 -17.355 42.644 1.00 92.50 728 ASN A C 1
ATOM 5735 O O . ASN A 1 728 ? -11.869 -16.621 42.609 1.00 92.50 728 ASN A O 1
ATOM 5739 N N . PRO A 1 729 ? -9.721 -17.012 42.045 1.00 93.62 729 PRO A N 1
ATOM 5740 C CA . PRO A 1 729 ? -9.551 -15.716 41.406 1.00 93.62 729 PRO A CA 1
ATOM 5741 C C . PRO A 1 729 ? -10.590 -15.474 40.307 1.00 93.62 729 PRO A C 1
ATOM 5743 O O . PRO A 1 729 ? -10.652 -16.222 39.324 1.00 93.62 729 PRO A O 1
ATOM 5746 N N . GLN A 1 730 ? -11.387 -14.418 40.442 1.00 95.25 730 GLN A N 1
ATOM 5747 C CA . GLN A 1 730 ? -12.343 -14.023 39.416 1.00 95.25 730 GLN A CA 1
ATOM 5748 C C . GLN A 1 730 ? -11.690 -13.056 38.430 1.00 95.25 730 GLN A C 1
ATOM 5750 O O . GLN A 1 730 ? -10.819 -12.277 38.790 1.00 95.25 730 GLN A O 1
ATOM 5755 N N . TYR A 1 731 ? -12.105 -13.109 37.165 1.00 96.44 731 TYR A N 1
ATOM 5756 C CA . TYR A 1 731 ? -11.771 -12.100 36.157 1.00 96.44 731 TYR A CA 1
ATOM 5757 C C . TYR A 1 731 ? -12.977 -11.936 35.239 1.00 96.44 731 TYR A C 1
ATOM 5759 O O . TYR A 1 731 ? -13.164 -12.704 34.288 1.00 96.44 731 TYR A O 1
ATOM 5767 N N . SER A 1 732 ? -13.827 -10.967 35.562 1.00 97.56 732 SER A N 1
ATOM 5768 C CA . SER A 1 732 ? -15.087 -10.751 34.859 1.00 97.56 732 SER A CA 1
ATOM 5769 C C . SER A 1 732 ? -15.396 -9.277 34.645 1.00 97.56 732 SER A C 1
ATOM 5771 O O . SER A 1 732 ? -14.848 -8.408 35.320 1.00 97.56 732 SER A O 1
ATOM 5773 N N . GLN A 1 733 ? -16.227 -8.997 33.645 1.00 97.69 733 GLN A N 1
ATOM 5774 C CA . GLN A 1 733 ? -16.542 -7.644 33.196 1.00 97.69 733 GLN A CA 1
ATOM 5775 C C . GLN A 1 733 ? -17.998 -7.547 32.756 1.00 97.69 733 GLN A C 1
ATOM 5777 O O . GLN A 1 733 ? -18.514 -8.477 32.133 1.00 97.69 733 GLN A O 1
ATOM 5782 N N . TRP A 1 734 ? -18.619 -6.394 32.993 1.00 97.50 734 TRP A N 1
ATOM 5783 C CA . TRP A 1 734 ? -19.920 -6.056 32.418 1.00 97.50 734 TRP A CA 1
ATOM 5784 C C . TRP A 1 734 ? -19.855 -5.976 30.886 1.00 97.50 734 TRP A C 1
ATOM 5786 O O . TRP A 1 734 ? -20.600 -6.661 30.192 1.00 97.50 734 TRP A O 1
ATOM 5796 N N . SER A 1 735 ? -18.928 -5.182 30.342 1.00 94.75 735 SER A N 1
ATOM 5797 C CA . SER A 1 735 ? -18.656 -5.137 28.904 1.00 94.75 735 SER A CA 1
ATOM 5798 C C . SER A 1 735 ? -17.410 -5.983 28.600 1.00 94.75 735 SER A C 1
ATOM 5800 O O . SER A 1 735 ? -16.298 -5.580 28.960 1.00 94.75 735 SER A O 1
ATOM 5802 N N . PRO A 1 736 ? -17.553 -7.178 27.993 1.00 89.38 736 PRO A N 1
ATOM 5803 C CA . PRO A 1 736 ? -16.454 -8.133 27.876 1.00 89.38 736 PRO A CA 1
ATOM 5804 C C . PRO A 1 736 ? -15.354 -7.665 26.917 1.00 89.38 736 PRO A C 1
ATOM 5806 O O . PRO A 1 736 ? -15.594 -7.414 25.731 1.00 89.38 736 PRO A O 1
ATOM 5809 N N . GLY A 1 737 ? -14.115 -7.635 27.415 1.00 82.00 737 GLY A N 1
ATOM 5810 C CA . GLY A 1 737 ? -12.917 -7.488 26.597 1.00 82.00 737 GLY A CA 1
ATOM 5811 C C . GLY A 1 737 ? -12.659 -8.699 25.692 1.00 82.00 737 GLY A C 1
ATOM 5812 O O . GLY A 1 737 ? -13.188 -9.790 25.902 1.00 82.00 737 GLY A O 1
ATOM 5813 N N . ARG A 1 738 ? -11.824 -8.508 24.662 1.00 80.94 738 ARG A N 1
ATOM 5814 C CA . ARG A 1 738 ? -11.437 -9.564 23.697 1.00 80.94 738 ARG A CA 1
ATOM 5815 C C . ARG A 1 738 ? -9.933 -9.850 23.675 1.00 80.94 738 ARG A C 1
ATOM 5817 O O . ARG A 1 738 ? -9.413 -10.383 22.700 1.00 80.94 738 ARG A O 1
ATOM 5824 N N . THR A 1 739 ? -9.221 -9.447 24.720 1.00 76.56 739 THR A N 1
ATOM 5825 C CA . THR A 1 739 ? -7.776 -9.659 24.845 1.00 76.56 739 THR A CA 1
ATOM 5826 C C . THR A 1 739 ? -7.464 -11.120 25.166 1.00 76.56 739 THR A C 1
ATOM 5828 O O . THR A 1 739 ? -8.239 -11.794 25.839 1.00 76.56 739 THR A O 1
ATOM 5831 N N . GLU A 1 740 ? -6.302 -11.611 24.727 1.00 78.50 740 GLU A N 1
ATOM 5832 C CA . GLU A 1 740 ? -5.866 -12.998 24.972 1.00 78.50 740 GLU A CA 1
ATOM 5833 C C . GLU A 1 740 ? -5.653 -13.299 26.470 1.00 78.50 740 GLU A C 1
ATOM 5835 O O . GLU A 1 740 ? -5.801 -14.433 26.926 1.00 78.50 740 GLU A O 1
ATOM 5840 N N . ARG A 1 741 ? -5.308 -12.272 27.253 1.00 86.56 741 ARG A N 1
ATOM 5841 C CA . ARG A 1 741 ? -5.052 -12.343 28.698 1.00 86.56 741 ARG A CA 1
ATOM 5842 C C . ARG A 1 741 ? -5.880 -11.284 29.437 1.00 86.56 741 ARG A C 1
ATOM 5844 O O . ARG A 1 741 ? -6.222 -10.283 28.795 1.00 86.56 741 ARG A O 1
ATOM 5851 N N . PRO A 1 742 ? -6.155 -11.462 30.749 1.00 89.19 742 PRO A N 1
ATOM 5852 C CA . PRO A 1 742 ? -6.808 -10.447 31.574 1.00 89.19 742 PRO A CA 1
ATOM 5853 C C . PRO A 1 742 ? -6.169 -9.070 31.392 1.00 89.19 742 PRO A C 1
ATOM 5855 O O . PRO A 1 742 ? -4.989 -8.883 31.683 1.00 89.19 742 PRO A O 1
ATOM 5858 N N . GLN A 1 743 ? -6.944 -8.135 30.843 1.00 89.50 743 GLN A N 1
ATOM 5859 C CA . GLN A 1 743 ? -6.537 -6.756 30.596 1.00 89.50 743 GLN A CA 1
ATOM 5860 C C . GLN A 1 743 ? -7.767 -5.852 30.707 1.00 89.50 743 GLN A C 1
ATOM 5862 O O . GLN A 1 743 ? -8.631 -5.851 29.828 1.00 89.50 743 GLN A O 1
ATOM 5867 N N . PHE A 1 744 ? -7.826 -5.086 31.794 1.00 91.38 744 PHE A N 1
ATOM 5868 C CA . PHE A 1 744 ? -8.948 -4.209 32.131 1.00 91.38 744 PHE A CA 1
ATOM 5869 C C . PHE A 1 744 ? -8.740 -2.764 31.649 1.00 91.38 744 PHE A C 1
ATOM 5871 O O . PHE A 1 744 ? -9.712 -2.077 31.332 1.00 91.38 744 PHE A O 1
ATOM 5878 N N . HIS A 1 745 ? -7.484 -2.333 31.462 1.00 91.25 745 HIS A N 1
ATOM 5879 C CA . HIS A 1 745 ? -7.112 -1.048 30.856 1.00 91.25 745 HIS A CA 1
ATOM 5880 C C . HIS A 1 745 ? -7.284 -1.086 29.331 1.00 91.25 745 HIS A C 1
ATOM 5882 O O . HIS A 1 745 ? -6.335 -0.942 28.559 1.00 91.25 745 HIS A O 1
ATOM 5888 N N . ALA A 1 746 ? -8.516 -1.316 28.888 1.00 84.38 746 ALA A N 1
ATOM 5889 C CA . ALA A 1 746 ? -8.870 -1.463 27.486 1.00 84.38 746 ALA A CA 1
ATOM 5890 C C . ALA A 1 746 ? -10.118 -0.623 27.149 1.00 84.38 746 ALA A C 1
ATOM 5892 O O . ALA A 1 746 ? -11.194 -1.181 26.913 1.00 84.38 746 ALA A O 1
ATOM 5893 N N . PRO A 1 747 ? -9.993 0.721 27.123 1.00 85.31 747 PRO A N 1
ATOM 5894 C CA . PRO A 1 747 ? -11.097 1.646 26.837 1.00 85.31 747 PRO A CA 1
ATOM 5895 C C . PRO A 1 747 ? -11.866 1.352 25.541 1.00 85.31 747 PRO A C 1
ATOM 5897 O O . PRO A 1 747 ? -13.053 1.651 25.441 1.00 85.31 747 PRO A O 1
ATOM 5900 N N . GLN A 1 748 ? -11.243 0.683 24.566 1.00 73.81 748 GLN A N 1
ATOM 5901 C CA . GLN A 1 748 ? -11.908 0.207 23.348 1.00 73.81 748 GLN A CA 1
ATOM 5902 C C . GLN A 1 748 ? -13.030 -0.827 23.594 1.00 73.81 748 GLN A C 1
ATOM 5904 O O . GLN A 1 748 ? -13.811 -1.126 22.685 1.00 73.81 748 GLN A O 1
ATOM 5909 N N . TYR A 1 749 ? -13.101 -1.420 24.788 1.00 86.44 749 TYR A N 1
ATOM 5910 C CA . TYR A 1 749 ? -14.127 -2.390 25.182 1.00 86.44 749 TYR A CA 1
ATOM 5911 C C . TYR A 1 749 ? -15.104 -1.847 26.227 1.00 86.44 749 TYR A C 1
ATOM 5913 O O . TYR A 1 749 ? -15.971 -2.597 26.664 1.00 86.44 749 TYR A O 1
ATOM 5921 N N . PHE A 1 750 ? -15.012 -0.574 26.620 1.00 93.19 750 PHE A N 1
ATOM 5922 C CA . PHE A 1 750 ? -15.969 0.003 27.562 1.00 93.19 750 PHE A CA 1
ATOM 5923 C C . PHE A 1 750 ? -17.392 -0.012 26.988 1.00 93.19 750 PHE A C 1
ATOM 5925 O O . PHE A 1 750 ? -17.609 0.228 25.796 1.00 93.19 750 PHE A O 1
ATOM 5932 N N . GLY A 1 751 ? -18.357 -0.317 27.854 1.00 92.88 751 GLY A N 1
ATOM 5933 C CA . GLY A 1 751 ? -19.778 -0.212 27.556 1.00 92.88 751 GLY A CA 1
ATOM 5934 C C . GLY A 1 751 ? -20.224 1.248 27.517 1.00 92.88 751 GLY A C 1
ATOM 5935 O O . GLY A 1 751 ? -19.491 2.158 27.904 1.00 92.88 751 GLY A O 1
ATOM 5936 N N . ARG A 1 752 ? -21.439 1.490 27.028 1.00 93.94 752 ARG A N 1
ATOM 5937 C CA . ARG A 1 752 ? -22.012 2.832 26.872 1.00 93.94 752 ARG A CA 1
ATOM 5938 C C . ARG A 1 752 ? -23.055 3.099 27.946 1.00 93.94 752 ARG A C 1
ATOM 5940 O O . ARG A 1 752 ? -24.111 2.468 27.930 1.00 93.94 752 ARG A O 1
ATOM 5947 N N . VAL A 1 753 ? -22.838 4.091 28.800 1.00 95.75 753 VAL A N 1
ATOM 5948 C CA . VAL A 1 753 ? -23.884 4.561 29.716 1.00 95.75 753 VAL A CA 1
ATOM 5949 C C . VAL A 1 753 ? -24.504 5.870 29.261 1.00 95.75 753 VAL A C 1
ATOM 5951 O O . VAL A 1 753 ? -23.825 6.718 28.685 1.00 95.75 753 VAL A O 1
ATOM 5954 N N . ILE A 1 754 ? -25.807 6.010 29.495 1.00 95.44 754 ILE A N 1
ATOM 5955 C CA . ILE A 1 754 ? -26.596 7.183 29.110 1.00 95.44 754 ILE A CA 1
ATOM 5956 C C . ILE A 1 754 ? -27.281 7.726 30.357 1.00 95.44 754 ILE A C 1
ATOM 5958 O O . ILE A 1 754 ? -28.056 7.002 30.983 1.00 95.44 754 ILE A O 1
ATOM 5962 N N . PHE A 1 755 ? -27.029 8.982 30.705 1.00 96.56 755 PHE A N 1
ATOM 5963 C CA . PHE A 1 755 ? -27.650 9.606 31.873 1.00 96.56 755 PHE A CA 1
ATOM 5964 C C . PHE A 1 755 ? -29.097 10.002 31.573 1.00 96.56 755 PHE A C 1
ATOM 5966 O O . PHE A 1 755 ? -29.400 10.553 30.513 1.00 96.56 755 PHE A O 1
ATOM 5973 N N . SER A 1 756 ? -30.012 9.718 32.498 1.00 94.12 756 SER A N 1
ATOM 5974 C CA . SER A 1 756 ? -31.430 10.063 32.375 1.00 94.12 756 SER A CA 1
ATOM 5975 C C . SER A 1 756 ? -31.930 10.802 33.609 1.00 94.12 756 SER A C 1
ATOM 5977 O O . SER A 1 756 ? -31.686 10.365 34.732 1.00 94.12 756 SER A O 1
ATOM 5979 N N . ASP A 1 757 ? -32.695 11.875 33.390 1.00 89.81 757 ASP A N 1
ATOM 5980 C CA . ASP A 1 757 ? -33.422 12.589 34.451 1.00 89.81 757 ASP A CA 1
ATOM 5981 C C . ASP A 1 757 ? -34.716 11.879 34.868 1.00 89.81 757 ASP A C 1
ATOM 5983 O O . ASP A 1 757 ? -35.371 12.290 35.825 1.00 89.81 757 ASP A O 1
ATOM 5987 N N . ARG A 1 758 ? -35.113 10.805 34.170 1.00 81.69 758 ARG A N 1
ATOM 5988 C CA . ARG A 1 758 ? -36.274 10.018 34.588 1.00 81.69 758 ARG A CA 1
ATOM 5989 C C . ARG A 1 758 ? -35.934 9.276 35.872 1.00 81.69 758 ARG A C 1
ATOM 5991 O O . ARG A 1 758 ? -35.064 8.401 35.863 1.00 81.69 758 ARG A O 1
ATOM 5998 N N . LEU A 1 759 ? -36.665 9.599 36.936 1.00 74.94 759 LEU A N 1
ATOM 5999 C CA . LEU A 1 759 ? -36.811 8.709 38.079 1.00 74.94 759 LEU A CA 1
ATOM 6000 C C . LEU A 1 759 ? -37.481 7.430 37.584 1.00 74.94 759 LEU A C 1
ATOM 6002 O O . LEU A 1 759 ? -38.380 7.478 36.741 1.00 74.94 759 LEU A O 1
ATOM 6006 N N . ARG A 1 760 ? -37.013 6.283 38.061 1.00 62.94 760 ARG A N 1
ATOM 6007 C CA . ARG A 1 760 ? -37.707 5.031 37.798 1.00 62.94 760 ARG A CA 1
ATOM 6008 C C . ARG A 1 760 ? -38.843 4.901 38.809 1.00 62.94 760 ARG A C 1
ATOM 6010 O O . ARG A 1 760 ? -38.583 4.890 40.013 1.00 62.94 760 ARG A O 1
ATOM 6017 N N . ASP A 1 761 ? -40.074 4.875 38.308 1.00 50.28 761 ASP A N 1
ATOM 6018 C CA . ASP A 1 761 ? -41.259 4.561 39.106 1.00 50.28 761 ASP A CA 1
ATOM 6019 C C . ASP A 1 761 ? -41.275 3.051 39.404 1.00 50.28 761 ASP A C 1
ATOM 6021 O O . ASP A 1 761 ? -40.832 2.262 38.565 1.00 50.28 761 ASP A O 1
ATOM 6025 N N . ASN A 1 762 ? -41.725 2.688 40.612 1.00 47.59 762 ASN A N 1
ATOM 6026 C CA . ASN A 1 762 ? -41.751 1.314 41.141 1.00 47.59 762 ASN A CA 1
ATOM 6027 C C . ASN A 1 762 ? -42.393 0.283 40.208 1.00 47.59 762 ASN A C 1
ATOM 6029 O O . ASN A 1 762 ? -43.481 0.576 39.656 1.00 47.59 762 ASN A O 1
#